Protein AF-A0A669DXC4-F1 (afdb_monomer)

Mean predicted aligned error: 22.84 Å

Sequence (895 aa):
MCALLLYFHCGILIIIVSPFLATSRRPTVFPLMPCGSQSGDIVTLGCLATGFNPPAVTFSWNKGGTALTDLIQYTAVQKGNVYTGVSQVRVRRQDWDARQTFQCAVRHAAGNGQASFQKPLPRIVSPNITLYPVWDGEFGISAVRLICTLSDFFPDKLTLKWVWDQQPLNQNKASTRKLQSSEQGKKTFSLSSELKPDMTMWAKGSTFTCMADHNGVEYNRTINICHSNSAPFIHVEIPSFKTVMTSNEVQVTCLVHTDFNATITWLIDGKATKERVDIEKNTTHINSNLRVPSIQWKKVKHVTCRAEHKCFTSAEKTINIAVNTPLVEIRRSLPDLNSIQFNSILFIYAVFHCDIKQLSSRDLYVTFQVNDEEILEKKYYNFAEGPGLVSISSQFTVPNRYWKKDTKFTCNVIQGFSEPFQSRSTGYIFVDPSMELLLVPSKGSGSQTLSCSGWGFNPRITWLSESQQRSPSTSDISMGVDGRARVTSQLVIDDSEWKTGKIFTCEVSDRSLNTSVTKNVSLCSATPSSSHPVGVYVRGPPPQLTENKGHVTITCLLVGPNLNDFSITWRVGGNKIPDQDVLTNPPVSHSNGTETRQSFLNVSAENWDAYKQFSCEGKHLCSSQGNVDHISKSKVLRRPTVKIMQPTASELSKSDILTLVCLVSGYFPANIIVYWEEDGQTLPSSHYVNSPPWKYSGSSSYSMSSRLNISKTEDKRSTYSCVVKHESSNVPAEATITDVFASVIYSQPSAYLFQGSNELVCLIFGFSPVSINITWFQNGDTELLNYNTSAPHRGPDGKFSVKSHLYLSQVKFLPGVVFTCRVIHANTTLSLNISKPDTLKYCNIFDNIVHADVNQDTAEESWNVVFTLIGFFIMATIYGIIVTLFKVSTCHFIV

Solvent-accessible surface area (backbone atoms only — not comparable to full-atom values): 52500 Å² total; per-residue (Å²): 137,91,80,91,84,87,83,80,82,87,93,64,87,87,84,90,80,87,84,87,85,84,82,73,31,44,42,47,49,44,77,39,76,68,87,71,88,77,86,64,72,60,43,63,39,37,36,40,33,39,61,16,23,72,74,69,69,46,82,46,39,30,48,84,85,44,80,54,78,69,57,51,74,52,80,55,44,77,60,86,92,24,23,35,36,44,36,38,36,67,42,53,35,69,49,48,77,70,42,47,52,40,35,42,38,37,44,37,94,57,37,67,31,59,36,75,51,69,62,88,86,90,84,79,40,74,63,50,80,47,72,50,80,46,65,80,54,60,84,86,74,42,66,49,36,38,41,36,39,33,37,63,18,24,68,88,69,64,50,79,50,46,29,45,77,90,40,82,49,70,69,92,62,45,52,74,52,78,50,71,56,67,88,94,56,84,77,29,31,31,39,36,37,40,34,64,69,60,65,78,51,39,60,60,46,43,40,41,31,48,38,37,37,46,89,90,45,81,46,76,48,73,49,59,70,62,86,59,64,67,58,56,57,67,47,75,49,73,61,54,60,69,53,46,74,74,39,73,59,39,55,33,40,36,42,34,44,37,72,60,85,54,50,77,47,53,24,52,67,87,38,78,63,88,62,59,69,51,76,50,80,56,81,57,31,37,40,37,37,39,47,42,48,21,80,58,55,52,72,52,47,34,43,29,47,33,41,40,49,80,44,28,60,73,34,71,43,74,48,78,59,71,63,63,84,57,49,48,43,62,45,71,62,70,67,67,79,76,58,71,94,55,90,94,56,78,81,85,72,53,50,37,32,36,37,36,36,58,34,70,60,55,33,34,36,40,37,44,25,50,75,87,40,81,78,52,79,72,48,73,47,80,62,83,92,73,94,71,73,47,70,50,71,49,79,46,75,55,62,73,95,62,62,40,64,86,35,31,43,33,35,35,35,34,50,62,66,51,78,75,44,65,21,66,65,55,47,65,43,47,54,79,47,46,78,49,78,46,81,47,86,57,95,55,102,60,44,47,34,38,39,39,40,24,35,17,57,56,44,42,82,46,38,32,43,88,87,39,82,49,83,65,74,45,74,52,81,49,72,47,98,68,71,29,28,36,33,37,36,31,40,75,39,49,43,77,59,49,71,68,52,54,55,40,33,45,34,29,34,18,74,76,80,69,39,72,42,73,51,78,47,27,49,58,77,69,50,58,78,83,66,58,70,53,49,50,47,54,42,74,58,61,78,81,56,73,78,83,46,77,48,39,52,35,36,36,38,40,41,30,59,70,57,83,55,41,48,80,46,46,27,53,78,83,44,78,57,64,71,90,64,42,53,66,55,76,65,47,80,45,97,85,69,38,24,38,32,45,34,36,41,70,40,48,38,68,52,48,74,67,48,44,46,38,34,40,31,46,27,29,81,77,46,96,67,58,37,72,27,65,43,54,58,74,94,64,67,33,62,61,45,56,42,65,56,79,82,50,76,67,54,71,72,74,46,62,60,47,74,44,40,34,42,35,33,59,16,23,64,75,71,70,46,77,51,45,24,53,74,87,42,79,54,63,75,88,60,43,50,73,50,75,69,42,64,58,92,89,56,90,36,27,31,35,42,36,41,36,69,46,68,75,54,100,85,66,79,57,34,44,31,44,41,33,45,39,84,57,42,96,66,64,42,61,30,76,49,64,54,88,74,72,75,69,61,80,37,75,69,47,76,48,79,46,80,58,98,56,33,38,37,41,42,35,33,56,21,25,55,86,72,69,46,78,48,38,23,43,70,82,76,43,77,54,80,64,56,52,68,54,76,70,43,72,45,98,87,65,29,24,31,34,41,32,40,34,54,40,87,86,49,90,89,45,73,83,50,38,41,33,46,38,38,42,43,90,94,46,77,50,76,47,77,50,65,50,80,87,78,95,78,87,81,89,82,89,80,86,87,85,88,80,90,83,91,82,83,88,85,89,87,91,69,87,70,58,71,62,55,56,59,52,54,61,55,51,58,60,53,55,65,60,55,63,78,61,70,82,68,76,97,74,83,88,131

Foldseek 3Di:
DDDDDWDDDDPDGDDDDDDDDQDFDEWEKDKDADDDDDDDQKGKIKMKTWFGPDQDKDKWKDFVNHTADQKDKDGWDDDPSITMIMMMGIDGVVCQVVFTKMKMKMDDPRDIYMDIGTDDDDDWDFWDKDKDKDFPDDALPGWIKIKIKTWFTPDPDKDKWKAKQNHTDDPVQKDKDKDWDDPVDDTGIMMMIIGGDDSVCLLQFIKMKMWMDDPRDIDMDMDGSQPDQDAWDKDKDFDALVCLVPDFKTKIKIKTFDQGPWDKFKDFVNHTDPFDWDWDDDRGIIIIIGMDTSVVVLVTQKMKIWTDGPNYDIDMDIDGQDWDDKAKAKAFDPCLLPDDDDPPDDDRWGKIKIKIWQGPAFWKWKFKDKPNHTDDDIHTGHDDDDDDIDMDIDMDTDDLVQLDQPIKMKMWMDGRSDDIDIHDILHRQADAKDKDKDWDDDPDDWKTKIKMKIKGQRKDKWKAWPNDTDDFPDWDWDADPSRIIIIMTMHIGTPVRLLVFTKMKIKIADPSVRHIDIDIDGPLNVDDPVQWDKDKDKAWFALVVLPDDQKGKIKIKIKGAPLVQKDKWKDKLRHTDDCVQKDKDDWDADPVRMIMIMMMHIGGSVSQVVFIKMKMWIGGNNDPDTDMDIDGDDPDWWAKDKDKDADDPVCLVPDQKDKIKIKIWTTDDQRKDKFKDKQNHTDPPVQKDKDRWDDDVPDPMTMIMMIGMDGDDPPDFIKMKIWMDDPNDPDIDIDIDTRNNVQADFWDKDWDWDDDPFKIKIKIWTGPDQDKDKWKAKPPPHTDPQKDKDRWDQDPVSITIIMMMHGNPVPPQDAPMKMWMWMDDPPDIDIDIDHDDDDDDDDDDDDDDDDDDDDDDDDDDDDPVVVVVVVVVVVVVVVVVPPVVPPPPDPDDDD

InterPro domains:
  IPR003597 Immunoglobulin C1-set [PF07654] (30-110)
  IPR003597 Immunoglobulin C1-set [PF07654] (142-216)
  IPR003597 Immunoglobulin C1-set [PF07654] (445-512)
  IPR003597 Immunoglobulin C1-set [PF07654] (536-620)
  IPR003597 Immunoglobulin C1-set [PF07654] (642-728)
  IPR003597 Immunoglobulin C1-set [PF07654] (745-826)
  IPR003597 Immunoglobulin C1-set [SM00407] (42-114)
  IPR003597 Immunoglobulin C1-set [SM00407] (143-220)
  IPR003597 Immunoglobulin C1-set [SM00407] (249-315)
  IPR003597 Immunoglobulin C1-set [SM00407] (447-516)
  IPR003597 Immunoglobulin C1-set [SM00407] (551-626)
  IPR003597 Immunoglobulin C1-set [SM00407] (657-732)
  IPR003597 Immunoglobulin C1-set [SM00407] (757-831)
  IPR003599 Immunoglobulin domain subtype [SM00409] (239-324)
  IPR003599 Immunoglobulin domain subtype [SM00409] (437-522)
  IPR003599 Immunoglobulin domain subtype [SM00409] (541-639)
  IPR003599 Immunoglobulin domain subtype [SM00409] (647-743)
  IPR007110 Immunoglobulin-like domain [PS50835] (27-122)
  IPR007110 Immunoglobulin-like domain [PS50835] (127-224)
  IPR007110 Immunoglobulin-like domain [PS50835] (232-320)

Organism: Oreochromis niloticus (NCBI:txid8128)

Secondary structure (DSSP, 8-state):
--------SSS------PPPPPPPB--EEEEEPPPS---SSEEEEEEEEEEEBSS-EEEEEEETTEEE--EEEPPPEEETTEEEEEEEEEEEHHHHHTT--EEEEEEETT--EEEEE-PPPP--BPPEEEEEEEESSSTTTS-EEEEEEEEEEBSS-EEEEEEETTEEPPGGGEEEEEEE--TTS---EEEEEEE---HHHHTTT--EEEEEEETTEEEEEEE-S-S--PPPEEEEEPPPHHHHHH-SEEEEEEEEE-SS-PEEEEEETTEE--S-EEEEE-SSEEEEEEEEEHHHHTT-SEEEEEEEETTEEEEEEEEE---PPPEEEEEE-SGGGT----TT-----EEEEEEEEEE--SEEEEEEEETTEE-S--EEEE----SS-EEEEEEEEEPGGG-STT--EEEEEEETTSPPEEPPP--------EEEEEEEPPSSTTEEEEEEEEEESSEEEEEEETTEEE--SEEEEEE-TTS-EEEEEEEEEEHHHHTTTPPEEEEEEETTTTEEEEEEE-HHHHS-GGGS--EEEEEPPPTTGGGS-SEEEEEEEEEES-GGGEEEEEEETTEEPPGGGEEEPPPEE-TTS-EEEEEEEEEEHHHHHTT--EEEEEEETT-SSPEEEEE---S--BPPEEEEEPPPHHHHHH-SEEEEEEEEEEEBSS-EEEEEEETTEEPPTTSEEEPPPB--TT-SSEEEEEEEEEE--TT---EEEEEEEETTEEEEEEEEEE-TTGGG--B--EEEEEE-SSEEEEEEEEEBSS--EEEEEETTTEEE--EEEPPPEEPTTS-EEEEEEEEGGGS---TT-EEEEEEEETTEEEEEEEEPPP-------------------------TTHHHHHHHHHHHHHHHHHHHTTSSS------

Structure (mmCIF, N/CA/C/O backbone):
data_AF-A0A669DXC4-F1
#
_entry.id   AF-A0A669DXC4-F1
#
loop_
_atom_site.group_PDB
_atom_site.id
_atom_site.type_symbol
_atom_site.label_atom_id
_atom_site.label_alt_id
_atom_site.label_comp_id
_atom_site.label_asym_id
_atom_site.label_entity_id
_atom_site.label_seq_id
_atom_site.pdbx_PDB_ins_code
_atom_site.Cartn_x
_atom_site.Cartn_y
_atom_site.Cartn_z
_atom_site.occupancy
_atom_site.B_iso_or_equiv
_atom_site.auth_seq_id
_atom_site.auth_comp_id
_atom_site.auth_asym_id
_atom_site.auth_atom_id
_atom_site.pdbx_PDB_model_num
ATOM 1 N N . MET A 1 1 ? 117.870 -39.554 -90.910 1.00 31.56 1 MET A N 1
ATOM 2 C CA . MET A 1 1 ? 119.323 -39.289 -90.992 1.00 31.56 1 MET A CA 1
ATOM 3 C C . MET A 1 1 ? 119.847 -40.054 -92.193 1.00 31.56 1 MET A C 1
ATOM 5 O O . MET A 1 1 ? 119.638 -41.257 -92.230 1.00 31.56 1 MET A O 1
ATOM 9 N N . CYS A 1 2 ? 120.425 -39.387 -93.194 1.00 29.81 2 CYS A N 1
ATOM 10 C CA . CYS A 1 2 ? 121.053 -40.080 -94.322 1.00 29.81 2 CYS A CA 1
ATOM 11 C C . CYS A 1 2 ? 122.536 -40.296 -94.023 1.00 29.81 2 CYS A C 1
ATOM 13 O O . CYS A 1 2 ? 123.258 -39.325 -93.816 1.00 29.81 2 CYS A O 1
ATOM 15 N N . ALA A 1 3 ? 122.978 -41.550 -94.051 1.00 30.70 3 ALA A N 1
ATOM 16 C CA . ALA A 1 3 ? 124.373 -41.916 -94.251 1.00 30.70 3 ALA A CA 1
ATOM 17 C C . ALA A 1 3 ? 124.411 -42.958 -95.379 1.00 30.70 3 ALA A C 1
ATOM 19 O O . ALA A 1 3 ? 123.759 -43.997 -95.286 1.00 30.70 3 ALA A O 1
ATOM 20 N N . LEU A 1 4 ? 125.108 -42.624 -96.468 1.00 34.34 4 LEU A N 1
ATOM 21 C CA . LEU A 1 4 ? 125.416 -43.528 -97.577 1.00 34.34 4 LEU A CA 1
ATOM 22 C C . LEU A 1 4 ? 126.540 -44.485 -97.157 1.00 34.34 4 LEU A C 1
ATOM 24 O O . LEU A 1 4 ? 127.533 -44.042 -96.586 1.00 34.34 4 LEU A O 1
ATOM 28 N N . LEU A 1 5 ? 126.437 -45.757 -97.542 1.00 32.94 5 LEU A N 1
ATOM 29 C CA . LEU A 1 5 ? 127.568 -46.685 -97.599 1.00 32.94 5 LEU A CA 1
ATOM 30 C C . LEU A 1 5 ? 127.570 -47.359 -98.975 1.00 32.94 5 LEU A C 1
ATOM 32 O O . LEU A 1 5 ? 126.585 -47.973 -99.378 1.00 32.94 5 LEU A O 1
ATOM 36 N N . LEU A 1 6 ? 128.675 -47.182 -99.700 1.00 37.66 6 LEU A N 1
ATOM 37 C CA . LEU A 1 6 ? 128.962 -47.768 -101.009 1.00 37.66 6 LEU A CA 1
ATOM 38 C C . LEU A 1 6 ? 129.949 -48.925 -100.816 1.00 37.66 6 LEU A C 1
ATOM 40 O O . LEU A 1 6 ? 130.939 -48.753 -100.106 1.00 37.66 6 LEU A O 1
ATOM 44 N N . TYR A 1 7 ? 129.734 -50.061 -101.484 1.00 34.38 7 TYR A N 1
ATOM 45 C CA . TYR A 1 7 ? 130.793 -51.053 -101.697 1.00 34.38 7 TYR A CA 1
ATOM 46 C C . TYR A 1 7 ? 130.691 -51.670 -103.096 1.00 34.38 7 TYR A C 1
ATOM 48 O O . TYR A 1 7 ? 129.607 -52.040 -103.545 1.00 34.38 7 TYR A O 1
ATOM 56 N N . PHE A 1 8 ? 131.835 -51.738 -103.779 1.00 36.69 8 PHE A N 1
ATOM 57 C CA . PHE A 1 8 ? 132.007 -52.146 -105.174 1.00 36.69 8 PHE A CA 1
ATOM 58 C C . PHE A 1 8 ? 132.929 -53.370 -105.235 1.00 36.69 8 PHE A C 1
ATOM 60 O O . PHE A 1 8 ? 134.053 -53.299 -104.743 1.00 36.69 8 PHE A O 1
ATOM 67 N N . HIS A 1 9 ? 132.517 -54.433 -105.933 1.00 34.44 9 HIS A N 1
ATOM 68 C CA . HIS A 1 9 ? 133.449 -55.181 -106.781 1.00 34.44 9 HIS A CA 1
ATOM 69 C C . HIS A 1 9 ? 132.709 -55.916 -107.915 1.00 34.44 9 HIS A C 1
ATOM 71 O O . HIS A 1 9 ? 131.751 -56.640 -107.671 1.00 34.44 9 HIS A O 1
ATOM 77 N N . CYS A 1 10 ? 133.205 -55.735 -109.147 1.00 42.00 10 CYS A N 1
ATOM 78 C CA . CYS A 1 10 ? 132.734 -56.311 -110.423 1.00 42.00 10 CYS A CA 1
ATOM 79 C C . CYS A 1 10 ? 131.487 -55.684 -111.101 1.00 42.00 10 CYS A C 1
ATOM 81 O O . CYS A 1 10 ? 130.623 -56.382 -111.617 1.00 42.00 10 CYS A O 1
ATOM 83 N N . GLY A 1 11 ? 131.434 -54.347 -111.183 1.00 51.97 11 GLY A N 1
ATOM 84 C CA . GLY A 1 11 ? 130.681 -53.647 -112.243 1.00 51.97 11 GLY A CA 1
ATOM 85 C C . GLY A 1 11 ? 129.170 -53.459 -112.051 1.00 51.97 11 GLY A C 1
ATOM 86 O O . GLY A 1 11 ? 128.518 -52.949 -112.957 1.00 51.97 11 GLY A O 1
ATOM 87 N N . ILE A 1 12 ? 128.610 -53.801 -110.887 1.00 53.19 12 ILE A N 1
ATOM 88 C CA . ILE A 1 12 ? 127.200 -53.555 -110.545 1.00 53.19 12 ILE A CA 1
ATOM 89 C C . ILE A 1 12 ? 127.133 -52.713 -109.263 1.00 53.19 12 ILE A C 1
ATOM 91 O O . ILE A 1 12 ? 127.647 -53.120 -108.223 1.00 53.19 12 ILE A O 1
ATOM 95 N N . LEU A 1 13 ? 126.484 -51.547 -109.343 1.00 39.59 13 LEU A N 1
ATOM 96 C CA . LEU A 1 13 ? 126.162 -50.677 -108.209 1.00 39.59 13 LEU A CA 1
ATOM 97 C C . LEU A 1 13 ? 124.660 -50.794 -107.902 1.00 39.59 13 LEU A C 1
ATOM 99 O O . LEU A 1 13 ? 123.834 -50.388 -108.716 1.00 39.59 13 LEU A O 1
ATOM 103 N N . ILE A 1 14 ? 124.305 -51.333 -106.733 1.00 47.19 14 ILE A N 1
ATOM 104 C CA . ILE A 1 14 ? 122.921 -51.380 -106.232 1.00 47.19 14 ILE A CA 1
ATOM 105 C C . ILE A 1 14 ? 122.719 -50.226 -105.246 1.00 47.19 14 ILE A C 1
ATOM 107 O O . ILE A 1 14 ? 123.430 -50.123 -104.249 1.00 47.19 14 ILE A O 1
ATOM 111 N N . ILE A 1 15 ? 121.726 -49.377 -105.516 1.00 45.41 15 ILE A N 1
ATOM 112 C CA . ILE A 1 15 ? 121.270 -48.302 -104.627 1.00 45.41 15 ILE A CA 1
ATOM 113 C C . ILE A 1 15 ? 119.903 -48.710 -104.062 1.00 45.41 15 ILE A C 1
ATOM 115 O O . ILE A 1 15 ? 118.967 -48.937 -104.825 1.00 45.41 15 ILE A O 1
ATOM 119 N N . ILE A 1 16 ? 119.771 -48.782 -102.733 1.00 46.41 16 ILE A N 1
ATOM 120 C CA . ILE A 1 16 ? 118.484 -48.977 -102.045 1.00 46.41 16 ILE A CA 1
ATOM 121 C C . ILE A 1 16 ? 118.028 -47.627 -101.477 1.00 46.41 16 ILE A C 1
ATOM 123 O O . ILE A 1 16 ? 118.703 -47.054 -100.624 1.00 46.41 16 ILE A O 1
ATOM 127 N N . VAL A 1 17 ? 116.869 -47.132 -101.930 1.00 40.41 17 VAL A N 1
ATOM 128 C CA . VAL A 1 17 ? 116.161 -45.971 -101.356 1.00 40.41 17 VAL A CA 1
ATOM 129 C C . VAL A 1 17 ? 114.720 -46.392 -101.040 1.00 40.41 17 VAL A C 1
ATOM 131 O O . VAL A 1 17 ? 113.985 -46.800 -101.936 1.00 40.41 17 VAL A O 1
ATOM 134 N N . SER A 1 18 ? 114.324 -46.334 -99.764 1.00 38.19 18 SER A N 1
ATOM 135 C CA . SER A 1 18 ? 112.995 -46.749 -99.273 1.00 38.19 18 SER A CA 1
ATOM 136 C C . SER A 1 18 ? 111.866 -45.755 -99.629 1.00 38.19 18 SER A C 1
ATOM 138 O O . SER A 1 18 ? 112.113 -44.548 -99.653 1.00 38.19 18 SER A O 1
ATOM 140 N N . PRO A 1 19 ? 110.613 -46.220 -99.840 1.00 49.88 19 PRO A N 1
ATOM 141 C CA . PRO A 1 19 ? 109.482 -45.396 -100.282 1.00 49.88 19 PRO A CA 1
ATOM 142 C C . PRO A 1 19 ? 108.714 -44.750 -99.110 1.00 49.88 19 PRO A C 1
ATOM 144 O O . PRO A 1 19 ? 108.447 -45.402 -98.103 1.00 49.88 19 PRO A O 1
ATOM 147 N N . PHE A 1 20 ? 108.271 -43.493 -99.251 1.00 43.72 20 PHE A N 1
ATOM 148 C CA . PHE A 1 20 ? 107.227 -42.916 -98.388 1.00 43.72 20 PHE A CA 1
ATOM 149 C C . PHE A 1 20 ? 105.836 -43.215 -98.976 1.00 43.72 20 PHE A C 1
ATOM 151 O O . PHE A 1 20 ? 105.506 -42.772 -100.073 1.00 43.72 20 PHE A O 1
ATOM 158 N N . LEU A 1 21 ? 105.012 -43.951 -98.225 1.00 49.28 21 LEU A N 1
ATOM 159 C CA . LEU A 1 21 ? 103.584 -44.176 -98.483 1.00 49.28 21 LEU A CA 1
ATOM 160 C C . LEU A 1 21 ? 102.766 -42.940 -98.049 1.00 49.28 21 LEU A C 1
ATOM 162 O O . LEU A 1 21 ? 102.844 -42.527 -96.893 1.00 49.28 21 LEU A O 1
ATOM 166 N N . ALA A 1 22 ? 101.952 -42.361 -98.939 1.00 56.16 22 ALA A N 1
ATOM 167 C CA . ALA A 1 22 ? 100.973 -41.326 -98.582 1.00 56.16 22 ALA A CA 1
ATOM 168 C C . ALA A 1 22 ? 99.710 -41.954 -97.948 1.00 56.16 22 ALA A C 1
ATOM 170 O O . ALA A 1 22 ? 99.164 -42.922 -98.476 1.00 56.16 22 ALA A O 1
ATOM 171 N N . THR A 1 23 ? 99.222 -41.406 -96.829 1.00 62.50 23 THR A N 1
ATOM 172 C CA . THR A 1 23 ? 98.047 -41.911 -96.092 1.00 62.50 23 THR A CA 1
ATOM 173 C C . THR A 1 23 ? 96.713 -41.452 -96.709 1.00 62.50 23 THR A C 1
ATOM 175 O O . THR A 1 23 ? 96.517 -40.279 -97.037 1.00 62.50 23 THR A O 1
ATOM 178 N N . SER A 1 24 ? 95.773 -42.391 -96.864 1.00 74.50 24 SER A N 1
ATOM 179 C CA . SER A 1 24 ? 94.414 -42.171 -97.394 1.00 74.50 24 SER A CA 1
ATOM 180 C C . SER A 1 24 ? 93.447 -41.689 -96.292 1.00 74.50 24 SER A C 1
ATOM 182 O O . SER A 1 24 ? 93.481 -42.228 -95.185 1.00 74.50 24 SER A O 1
ATOM 184 N N . ARG A 1 25 ? 92.594 -40.676 -96.550 1.00 80.06 25 ARG A N 1
ATOM 185 C CA . ARG A 1 25 ? 91.688 -40.061 -95.542 1.00 80.06 25 ARG A CA 1
ATOM 186 C C . ARG A 1 25 ? 90.300 -39.722 -96.115 1.00 80.06 25 ARG A C 1
ATOM 188 O O . ARG A 1 25 ? 90.215 -39.138 -97.193 1.00 80.06 25 ARG A O 1
ATOM 195 N N . ARG A 1 26 ? 89.225 -40.060 -95.381 1.00 86.44 26 ARG A N 1
ATOM 196 C CA . ARG A 1 26 ? 87.804 -39.845 -95.761 1.00 86.44 26 ARG A CA 1
ATOM 197 C C . ARG A 1 26 ? 87.305 -38.398 -95.527 1.00 86.44 26 ARG A C 1
ATOM 199 O O . ARG A 1 26 ? 87.852 -37.734 -94.647 1.00 86.44 26 ARG A O 1
ATOM 206 N N . PRO A 1 27 ? 86.255 -37.924 -96.230 1.00 87.69 27 PRO A N 1
ATOM 207 C CA . PRO A 1 27 ? 85.692 -36.571 -96.083 1.00 87.69 27 PRO A CA 1
ATOM 208 C C . PRO A 1 27 ? 84.752 -36.386 -94.873 1.00 87.69 27 PRO A C 1
ATOM 210 O O . PRO A 1 27 ? 83.985 -37.287 -94.534 1.00 87.69 27 PRO A O 1
ATOM 213 N N . THR A 1 28 ? 84.731 -35.175 -94.297 1.00 88.31 28 THR A N 1
ATOM 214 C CA . THR A 1 28 ? 83.703 -34.697 -93.342 1.00 88.31 28 THR A CA 1
ATOM 215 C C . THR A 1 28 ? 82.764 -33.713 -94.034 1.00 88.31 28 THR A C 1
ATOM 217 O O . THR A 1 28 ? 83.236 -32.799 -94.708 1.00 88.31 28 THR A O 1
ATOM 220 N N . VAL A 1 29 ? 81.448 -33.883 -93.874 1.00 89.62 29 VAL A N 1
ATOM 221 C CA . VAL A 1 29 ? 80.430 -33.185 -94.677 1.00 89.62 29 VAL A CA 1
ATOM 222 C C . VAL A 1 29 ? 79.617 -32.206 -93.828 1.00 89.62 29 VAL A C 1
ATOM 224 O O . VAL A 1 29 ? 79.071 -32.593 -92.798 1.00 89.62 29 VAL A O 1
ATOM 227 N N . PHE A 1 30 ? 79.502 -30.956 -94.283 1.00 87.38 30 PHE A N 1
ATOM 228 C CA . PHE A 1 30 ? 78.745 -29.885 -93.629 1.00 87.38 30 PHE A CA 1
ATOM 229 C C . PHE A 1 30 ? 77.689 -29.295 -94.575 1.00 87.38 30 PHE A C 1
ATOM 231 O O . PHE A 1 30 ? 78.011 -29.006 -95.733 1.00 87.38 30 PHE A O 1
ATOM 238 N N . PRO A 1 31 ? 76.444 -29.076 -94.111 1.00 85.88 31 PRO A N 1
ATOM 239 C CA . PRO A 1 31 ? 75.431 -28.390 -94.898 1.00 85.88 31 PRO A CA 1
ATOM 240 C C . PRO A 1 31 ? 75.653 -26.872 -94.857 1.00 85.88 31 PRO A C 1
ATOM 242 O O . PRO A 1 31 ? 75.957 -26.305 -93.808 1.00 85.88 31 PRO A O 1
ATOM 245 N N . LEU A 1 32 ? 75.469 -26.206 -95.993 1.00 85.56 32 LEU A N 1
ATOM 246 C CA . LEU A 1 32 ? 75.549 -24.755 -96.136 1.00 85.56 32 LEU A CA 1
ATOM 247 C C . LEU A 1 32 ? 74.174 -24.219 -96.541 1.00 85.56 32 LEU A C 1
ATOM 249 O O . LEU A 1 32 ? 73.644 -24.563 -97.599 1.00 85.56 32 LEU A O 1
ATOM 253 N N . MET A 1 33 ? 73.594 -23.379 -95.687 1.00 77.00 33 MET A N 1
ATOM 254 C CA . MET A 1 33 ? 72.304 -22.738 -95.941 1.00 77.00 33 MET A CA 1
ATOM 255 C C . MET A 1 33 ? 72.498 -21.379 -96.623 1.00 77.00 33 MET A C 1
ATOM 257 O O . MET A 1 33 ? 73.507 -20.714 -96.376 1.00 77.00 33 MET A O 1
ATOM 261 N N . PRO A 1 34 ? 71.543 -20.935 -97.454 1.00 75.88 34 PRO A N 1
ATOM 262 C CA . PRO A 1 34 ? 71.601 -19.613 -98.055 1.00 75.88 34 PRO A CA 1
ATOM 263 C C . PRO A 1 34 ? 71.478 -18.528 -96.980 1.00 75.88 34 PRO A C 1
ATOM 265 O O . PRO A 1 34 ? 70.552 -18.530 -96.168 1.00 75.88 34 PRO A O 1
ATOM 268 N N . CYS A 1 35 ? 72.405 -17.574 -97.002 1.00 63.53 35 CYS A N 1
ATOM 269 C CA . CYS A 1 35 ? 72.335 -16.370 -96.184 1.00 63.53 35 CYS A CA 1
ATOM 270 C C . CYS A 1 35 ? 71.501 -15.308 -96.922 1.00 63.53 35 CYS A C 1
ATOM 272 O O . CYS A 1 35 ? 71.896 -14.854 -97.994 1.00 63.53 35 CYS A O 1
ATOM 274 N N . GLY A 1 36 ? 70.362 -14.907 -96.348 1.00 61.00 36 GLY A N 1
ATOM 275 C CA . GLY A 1 36 ? 69.516 -13.817 -96.855 1.00 61.00 36 GLY A CA 1
ATOM 276 C C . GLY A 1 36 ? 68.219 -14.258 -97.549 1.00 61.00 36 GLY A C 1
ATOM 277 O O . GLY A 1 36 ? 68.003 -15.430 -97.857 1.00 61.00 36 GLY A O 1
ATOM 278 N N . SER A 1 37 ? 67.328 -13.292 -97.780 1.00 59.44 37 SER A N 1
ATOM 279 C CA . SER A 1 37 ? 66.021 -13.496 -98.415 1.00 59.44 37 SER A CA 1
ATOM 280 C C . SER A 1 37 ? 66.182 -13.658 -99.927 1.00 59.44 37 SER A C 1
ATOM 282 O O . SER A 1 37 ? 66.013 -12.698 -100.673 1.00 59.44 37 SER A O 1
ATOM 284 N N . GLN A 1 38 ? 66.527 -14.852 -100.412 1.00 58.84 38 GLN A N 1
ATOM 285 C CA . GLN A 1 38 ? 66.495 -15.099 -101.859 1.00 58.84 38 GLN A CA 1
ATOM 286 C C . GLN A 1 38 ? 65.057 -14.861 -102.364 1.00 58.84 38 GLN A C 1
ATOM 288 O O . GLN A 1 38 ? 64.115 -15.382 -101.770 1.00 58.84 38 GLN A O 1
ATOM 293 N N . SER A 1 39 ? 64.840 -14.097 -103.434 1.00 57.44 39 SER A N 1
ATOM 294 C CA . SER A 1 39 ? 63.534 -13.956 -104.101 1.00 57.44 39 SER A CA 1
ATOM 295 C C . SER A 1 39 ? 63.502 -14.859 -105.342 1.00 57.44 39 SER A C 1
ATOM 297 O O . SER A 1 39 ? 64.368 -14.759 -106.202 1.00 57.44 39 SER A O 1
ATOM 299 N N . GLY A 1 40 ? 62.551 -15.800 -105.405 1.00 69.00 40 GLY A N 1
ATOM 300 C CA . GLY A 1 40 ? 62.390 -16.742 -106.527 1.00 69.00 40 GLY A CA 1
ATOM 301 C C . GLY A 1 40 ? 61.887 -18.127 -106.101 1.00 69.00 40 GLY A C 1
ATOM 302 O O . GLY A 1 40 ? 62.007 -18.500 -104.942 1.00 69.00 40 GLY A O 1
ATOM 303 N N . ASP A 1 41 ? 61.348 -18.927 -107.020 1.00 79.38 41 ASP A N 1
ATOM 304 C CA . ASP A 1 41 ? 60.746 -20.241 -106.698 1.00 79.38 41 ASP A CA 1
ATOM 305 C C . ASP A 1 41 ? 61.760 -21.347 -106.354 1.00 79.38 41 ASP A C 1
ATOM 307 O O . ASP A 1 41 ? 61.390 -22.471 -106.000 1.00 79.38 41 ASP A O 1
ATOM 311 N N . ILE A 1 42 ? 63.052 -21.026 -106.424 1.00 82.00 42 ILE A N 1
ATOM 312 C CA . ILE A 1 42 ? 64.171 -21.937 -106.192 1.00 82.00 42 ILE A CA 1
ATOM 313 C C . ILE A 1 42 ? 64.997 -21.426 -105.003 1.00 82.00 42 ILE A C 1
ATOM 315 O O . ILE A 1 42 ? 65.161 -20.221 -104.802 1.00 82.00 42 ILE A O 1
ATOM 319 N N . VAL A 1 43 ? 65.496 -22.355 -104.192 1.00 83.38 43 VAL A N 1
ATOM 320 C CA . VAL A 1 43 ? 66.428 -22.119 -103.086 1.00 83.38 43 VAL A CA 1
ATOM 321 C C . VAL A 1 43 ? 67.699 -22.914 -103.373 1.00 83.38 43 VAL A C 1
ATOM 323 O O . VAL A 1 43 ? 67.633 -24.110 -103.660 1.00 83.38 43 VAL A O 1
ATOM 326 N N . THR A 1 44 ? 68.857 -22.257 -103.316 1.00 85.88 44 THR A N 1
ATOM 327 C CA . THR A 1 44 ? 70.152 -22.930 -103.502 1.00 85.88 44 THR A CA 1
ATOM 328 C C . THR A 1 44 ? 70.691 -23.399 -102.159 1.00 85.88 44 THR A C 1
ATOM 330 O O . THR A 1 44 ? 70.799 -22.612 -101.217 1.00 85.88 44 THR A O 1
ATOM 333 N N . LEU A 1 45 ? 71.057 -24.674 -102.084 1.00 87.06 45 LEU A N 1
ATOM 334 C CA . LEU A 1 45 ? 71.623 -25.313 -100.902 1.00 87.06 45 LEU A CA 1
ATOM 335 C C . LEU A 1 45 ? 73.042 -25.776 -101.224 1.00 87.06 45 LEU A C 1
ATOM 337 O O . LEU A 1 45 ? 73.290 -26.291 -102.313 1.00 87.06 45 LEU A O 1
ATOM 341 N N . GLY A 1 46 ? 73.974 -25.589 -100.295 1.00 88.75 46 GLY A N 1
ATOM 342 C CA . GLY A 1 46 ? 75.369 -25.985 -100.464 1.00 88.75 46 GLY A CA 1
ATOM 343 C C . GLY A 1 46 ? 75.761 -27.135 -99.544 1.00 88.75 46 GLY A C 1
ATOM 344 O O . GLY A 1 46 ? 75.159 -27.362 -98.496 1.00 88.75 46 GLY A O 1
ATOM 345 N N . CYS A 1 47 ? 76.797 -27.862 -99.930 1.00 91.00 47 CYS A N 1
ATOM 346 C CA . CYS A 1 47 ? 77.387 -28.945 -99.165 1.00 91.00 47 CYS A CA 1
ATOM 347 C C . CYS A 1 47 ? 78.901 -28.898 -99.313 1.00 91.00 47 CYS A C 1
ATOM 349 O O . CYS A 1 47 ? 79.439 -28.879 -100.422 1.00 91.00 47 CYS A O 1
ATOM 351 N N . LEU A 1 48 ? 79.580 -28.864 -98.175 1.00 91.25 48 LEU A N 1
ATOM 352 C CA . LEU A 1 48 ? 81.022 -28.723 -98.074 1.00 91.25 48 LEU A CA 1
ATOM 353 C C . LEU A 1 48 ? 81.612 -30.025 -97.533 1.00 91.25 48 LEU A C 1
ATOM 355 O O . LEU A 1 48 ? 81.285 -30.426 -96.418 1.00 91.25 48 LEU A O 1
ATOM 359 N N . ALA A 1 49 ? 82.496 -30.660 -98.300 1.00 90.75 49 ALA A N 1
ATOM 360 C CA . ALA A 1 49 ? 83.272 -31.815 -97.862 1.00 90.75 49 ALA A CA 1
ATOM 361 C C . ALA A 1 49 ? 84.721 -31.397 -97.610 1.00 90.75 49 ALA A C 1
ATOM 363 O O . ALA A 1 49 ? 85.387 -30.917 -98.526 1.00 90.75 49 ALA A O 1
ATOM 364 N N . THR A 1 50 ? 85.235 -31.585 -96.399 1.00 89.56 50 THR A N 1
ATOM 365 C CA . THR A 1 50 ? 86.599 -31.171 -96.036 1.00 89.56 50 THR A CA 1
ATOM 366 C C . THR A 1 50 ? 87.451 -32.355 -95.578 1.00 89.56 50 THR A C 1
ATOM 368 O O . THR A 1 50 ? 86.941 -33.335 -95.032 1.00 89.56 50 THR A O 1
ATOM 371 N N . GLY A 1 51 ? 88.768 -32.261 -95.790 1.00 85.88 51 GLY A N 1
ATOM 372 C CA . GLY A 1 51 ? 89.761 -33.109 -95.124 1.00 85.88 51 GLY A CA 1
ATOM 373 C C . GLY A 1 51 ? 90.059 -34.474 -95.759 1.00 85.88 51 GLY A C 1
ATOM 374 O O . GLY A 1 51 ? 90.590 -35.333 -95.054 1.00 85.88 51 GLY A O 1
ATOM 375 N N . PHE A 1 52 ? 89.763 -34.688 -97.047 1.00 87.88 52 PHE A N 1
ATOM 376 C CA . PHE A 1 52 ? 89.936 -35.988 -97.726 1.00 87.88 52 PHE A CA 1
ATOM 377 C C . PHE A 1 52 ? 91.196 -36.079 -98.611 1.00 87.88 52 PHE A C 1
ATOM 379 O O . PHE A 1 52 ? 91.716 -35.058 -99.042 1.00 87.88 52 PHE A O 1
ATOM 386 N N . ASN A 1 53 ? 91.705 -37.284 -98.890 1.00 84.94 53 ASN A N 1
ATOM 387 C CA . ASN A 1 53 ? 92.847 -37.559 -99.790 1.00 84.94 53 ASN A CA 1
ATOM 388 C C . ASN A 1 53 ? 92.768 -39.027 -100.269 1.00 84.94 53 ASN A C 1
ATOM 390 O O . ASN A 1 53 ? 92.614 -39.881 -99.387 1.00 84.94 53 ASN A O 1
ATOM 394 N N . PRO A 1 54 ? 92.843 -39.400 -101.572 1.00 82.88 54 PRO A N 1
ATOM 395 C CA . PRO A 1 54 ? 93.212 -38.649 -102.802 1.00 82.88 54 PRO A CA 1
ATOM 396 C C . PRO A 1 54 ? 92.158 -37.633 -103.310 1.00 82.88 54 PRO A C 1
ATOM 398 O O . PRO A 1 54 ? 91.062 -37.606 -102.757 1.00 82.88 54 PRO A O 1
ATOM 401 N N . PRO A 1 55 ? 92.432 -36.801 -104.345 1.00 83.38 55 PRO A N 1
ATOM 402 C CA . PRO A 1 55 ? 91.530 -35.719 -104.792 1.00 83.38 55 PRO A CA 1
ATOM 403 C C . PRO A 1 55 ? 90.175 -36.148 -105.382 1.00 83.38 55 PRO A C 1
ATOM 405 O O . PRO A 1 55 ? 89.258 -35.331 -105.449 1.00 83.38 55 PRO A O 1
ATOM 408 N N . ALA A 1 56 ? 90.025 -37.396 -105.833 1.00 87.00 56 ALA A N 1
ATOM 409 C CA . ALA A 1 56 ? 88.809 -37.858 -106.503 1.00 87.00 56 ALA A CA 1
ATOM 410 C C . ALA A 1 56 ? 87.642 -38.045 -105.511 1.00 87.00 56 ALA A C 1
ATOM 412 O O . ALA A 1 56 ? 87.683 -38.934 -104.661 1.00 87.00 56 ALA A O 1
ATOM 413 N N . VAL A 1 57 ? 86.593 -37.223 -105.634 1.00 87.00 57 VAL A N 1
ATOM 414 C CA . VAL A 1 57 ? 85.392 -37.236 -104.779 1.00 87.00 57 VAL A CA 1
ATOM 415 C C . VAL A 1 57 ? 84.118 -37.037 -105.609 1.00 87.00 57 VAL A C 1
ATOM 417 O O . VAL A 1 57 ? 84.138 -36.330 -106.618 1.00 87.00 57 VAL A O 1
ATOM 420 N N . THR A 1 58 ? 82.999 -37.625 -105.185 1.00 89.38 58 THR A N 1
ATOM 421 C CA . THR A 1 58 ? 81.704 -37.522 -105.881 1.00 89.38 58 THR A CA 1
ATOM 422 C C . THR A 1 58 ? 80.595 -37.127 -104.912 1.00 89.38 58 THR A C 1
ATOM 424 O O . THR A 1 58 ? 80.394 -37.795 -103.899 1.00 89.38 58 THR A O 1
ATOM 427 N N . PHE A 1 59 ? 79.860 -36.058 -105.217 1.00 90.94 59 PHE A N 1
ATOM 428 C CA . PHE A 1 59 ? 78.712 -35.601 -104.434 1.00 90.94 59 PHE A CA 1
ATOM 429 C C . PHE A 1 59 ? 77.404 -36.157 -104.998 1.00 90.94 59 PHE A C 1
ATOM 431 O O . PHE A 1 59 ? 77.237 -36.329 -106.202 1.00 90.94 59 PHE A O 1
ATOM 438 N N . SER A 1 60 ? 76.458 -36.415 -104.105 1.00 89.69 60 SER A N 1
ATOM 439 C CA . SER A 1 60 ? 75.104 -36.860 -104.414 1.00 89.69 60 SER A CA 1
ATOM 440 C C . SER A 1 60 ? 74.128 -36.176 -103.468 1.00 89.69 60 SER A C 1
ATOM 442 O O . SER A 1 60 ? 74.434 -35.961 -102.296 1.00 89.69 60 SER A O 1
ATOM 444 N N . TRP A 1 61 ? 72.959 -35.821 -103.981 1.00 91.06 61 TRP A N 1
ATOM 445 C CA . TRP A 1 61 ? 71.934 -35.113 -103.229 1.00 91.06 61 TRP A CA 1
ATOM 446 C C . TRP A 1 61 ? 70.629 -35.887 -103.278 1.00 91.06 61 TRP A C 1
ATOM 448 O O . TRP A 1 61 ? 70.286 -36.465 -104.309 1.00 91.06 61 TRP A O 1
ATOM 458 N N . ASN A 1 62 ? 69.892 -35.896 -102.172 1.00 88.75 62 ASN A N 1
ATOM 459 C CA . ASN A 1 62 ? 68.570 -36.495 -102.119 1.00 88.75 62 ASN A CA 1
ATOM 460 C C . ASN A 1 62 ? 67.570 -35.598 -101.372 1.00 88.75 62 ASN A C 1
ATOM 462 O O . ASN A 1 62 ? 67.927 -34.801 -100.499 1.00 88.75 62 ASN A O 1
ATOM 466 N N . LYS A 1 63 ? 66.298 -35.739 -101.742 1.00 85.88 63 LYS A N 1
ATOM 467 C CA . LYS A 1 63 ? 65.141 -35.186 -101.038 1.00 85.88 63 LYS A CA 1
ATOM 468 C C . LYS A 1 63 ? 64.259 -36.353 -100.621 1.00 85.88 63 LYS A C 1
ATOM 470 O O . LYS A 1 63 ? 63.650 -36.986 -101.482 1.00 85.88 63 LYS A O 1
ATOM 475 N N . GLY A 1 64 ? 64.227 -36.675 -99.326 1.00 73.44 64 GLY A N 1
ATOM 476 C CA . GLY A 1 64 ? 63.400 -37.772 -98.801 1.00 73.44 64 GLY A CA 1
ATOM 477 C C . GLY A 1 64 ? 63.573 -39.103 -99.553 1.00 73.44 64 GLY A C 1
ATOM 478 O O . GLY A 1 64 ? 62.586 -39.759 -99.860 1.00 73.44 64 GLY A O 1
ATOM 479 N N . GLY A 1 65 ? 64.811 -39.456 -99.927 1.00 71.69 65 GLY A N 1
ATOM 480 C CA . GLY A 1 65 ? 65.132 -40.672 -100.690 1.00 71.69 65 GLY A CA 1
ATOM 481 C C . GLY A 1 65 ? 65.082 -40.541 -102.221 1.00 71.69 65 GLY A C 1
ATOM 482 O O . GLY A 1 65 ? 65.626 -41.399 -102.910 1.00 71.69 65 GLY A O 1
ATOM 483 N N . THR A 1 66 ? 64.519 -39.460 -102.773 1.00 82.75 66 THR A N 1
ATOM 484 C CA . THR A 1 66 ? 64.547 -39.181 -104.224 1.00 82.75 66 THR A CA 1
ATOM 485 C C . THR A 1 66 ? 65.843 -38.463 -104.597 1.00 82.75 66 THR A C 1
ATOM 487 O O . THR A 1 66 ? 66.168 -37.444 -103.987 1.00 82.75 66 THR A O 1
ATOM 490 N N . ALA A 1 67 ? 66.592 -38.962 -105.583 1.00 84.50 67 ALA A N 1
ATOM 491 C CA . ALA A 1 67 ? 67.844 -38.340 -106.018 1.00 84.50 67 ALA A CA 1
ATOM 492 C C . ALA A 1 67 ? 67.598 -36.987 -106.711 1.00 84.50 67 ALA A C 1
ATOM 494 O O . ALA A 1 67 ? 66.719 -36.863 -107.563 1.00 84.50 67 ALA A O 1
ATOM 495 N N . LEU A 1 68 ? 68.391 -35.977 -106.353 1.00 86.75 68 LEU A N 1
ATOM 496 C CA . LEU A 1 68 ? 68.392 -34.655 -106.979 1.00 86.75 68 LEU A CA 1
ATOM 497 C C . LEU A 1 68 ? 69.537 -34.582 -107.994 1.00 86.75 68 LEU A C 1
ATOM 499 O O . LEU A 1 68 ? 70.689 -34.843 -107.647 1.00 86.75 68 LEU A O 1
ATOM 503 N N . THR A 1 69 ? 69.216 -34.231 -109.239 1.00 80.44 69 THR A N 1
ATOM 504 C CA . THR A 1 69 ? 70.158 -34.273 -110.370 1.00 80.44 69 THR A CA 1
ATOM 505 C C . THR A 1 69 ? 70.685 -32.903 -110.802 1.00 80.44 69 THR A C 1
ATOM 507 O O . THR A 1 69 ? 71.755 -32.846 -111.399 1.00 80.44 69 THR A O 1
ATOM 510 N N . ASP A 1 70 ? 69.996 -31.802 -110.471 1.00 85.00 70 ASP A N 1
ATOM 511 C CA . ASP A 1 70 ? 70.449 -30.422 -110.733 1.00 85.00 70 ASP A CA 1
ATOM 512 C C . ASP A 1 70 ? 71.467 -29.971 -109.671 1.00 85.00 70 ASP A C 1
ATOM 514 O O . ASP A 1 70 ? 71.194 -29.126 -108.808 1.00 85.00 70 ASP A O 1
ATOM 518 N N . LEU A 1 71 ? 72.627 -30.633 -109.682 1.00 86.19 71 LEU A N 1
ATOM 519 C CA . LEU A 1 71 ? 73.753 -30.335 -108.807 1.00 86.19 71 LEU A CA 1
ATOM 520 C C . LEU A 1 71 ? 74.941 -29.814 -109.612 1.00 86.19 71 LEU A C 1
ATOM 522 O O . LEU A 1 71 ? 75.248 -30.289 -110.703 1.00 86.19 71 LEU A O 1
ATOM 526 N N . ILE A 1 72 ? 75.659 -28.868 -109.019 1.00 85.69 72 ILE A N 1
ATOM 527 C CA . ILE A 1 72 ? 76.946 -28.383 -109.510 1.00 85.69 72 ILE A CA 1
ATOM 528 C C . ILE A 1 72 ? 77.993 -28.827 -108.493 1.00 85.69 72 ILE A C 1
ATOM 530 O O . ILE A 1 72 ? 77.857 -28.557 -107.298 1.00 85.69 72 ILE A O 1
ATOM 534 N N . GLN A 1 73 ? 79.024 -29.530 -108.954 1.00 88.25 73 GLN A N 1
ATOM 535 C CA . GLN A 1 73 ? 80.172 -29.923 -108.141 1.00 88.25 73 GLN A CA 1
ATOM 536 C C . GLN A 1 73 ? 81.414 -29.179 -108.629 1.00 88.25 73 GLN A C 1
ATOM 538 O O . GLN A 1 73 ? 81.730 -29.190 -109.816 1.00 88.25 73 GLN A O 1
ATOM 543 N N . TYR A 1 74 ? 82.131 -28.560 -107.697 1.00 86.44 74 TYR A N 1
ATOM 544 C CA . TYR A 1 74 ? 83.372 -27.847 -107.975 1.00 86.44 74 TYR A CA 1
ATOM 545 C C . TYR A 1 74 ? 84.583 -28.774 -107.809 1.00 86.44 74 TYR A C 1
ATOM 547 O O . TYR A 1 74 ? 84.557 -29.720 -107.015 1.00 86.44 74 TYR A O 1
ATOM 555 N N . THR A 1 75 ? 85.655 -28.504 -108.556 1.00 84.69 75 THR A N 1
ATOM 556 C CA . THR A 1 75 ? 86.917 -29.251 -108.462 1.00 84.69 75 THR A CA 1
ATOM 557 C C . THR A 1 75 ? 87.497 -29.167 -107.054 1.00 84.69 75 THR A C 1
ATOM 559 O O . THR A 1 75 ? 87.501 -28.099 -106.441 1.00 84.69 75 THR A O 1
ATOM 562 N N . ALA A 1 76 ? 88.003 -30.292 -106.546 1.00 86.56 76 ALA A N 1
ATOM 563 C CA . ALA A 1 76 ? 88.569 -30.351 -105.208 1.00 86.56 76 ALA A CA 1
ATOM 564 C C . ALA A 1 76 ? 89.835 -29.486 -105.114 1.00 86.56 76 ALA A C 1
ATOM 566 O O . ALA A 1 76 ? 90.762 -29.632 -105.909 1.00 86.56 76 ALA A O 1
ATOM 567 N N . VAL A 1 77 ? 89.876 -28.597 -104.125 1.00 86.25 77 VAL A N 1
ATOM 568 C CA . VAL A 1 77 ? 90.997 -27.684 -103.891 1.00 86.25 77 VAL A CA 1
ATOM 569 C C . VAL A 1 77 ? 91.901 -28.277 -102.817 1.00 86.25 77 VAL A C 1
ATOM 571 O O . VAL A 1 77 ? 91.433 -28.641 -101.733 1.00 86.25 77 VAL A O 1
ATOM 574 N N . GLN A 1 78 ? 93.196 -28.384 -103.113 1.00 85.69 78 GLN A N 1
ATOM 575 C CA . GLN A 1 78 ? 94.189 -28.868 -102.159 1.00 85.69 78 GLN A CA 1
ATOM 576 C C . GLN A 1 78 ? 94.521 -27.784 -101.131 1.00 85.69 78 GLN A C 1
ATOM 578 O O . GLN A 1 78 ? 94.798 -26.637 -101.480 1.00 85.69 78 GLN A O 1
ATOM 583 N N . LYS A 1 79 ? 94.539 -28.159 -99.851 1.00 77.94 79 LYS A N 1
ATOM 584 C CA . LYS A 1 79 ? 95.001 -27.312 -98.749 1.00 77.94 79 LYS A CA 1
ATOM 585 C C . LYS A 1 79 ? 95.861 -28.154 -97.805 1.00 77.94 79 LYS A C 1
ATOM 587 O O . LYS A 1 79 ? 95.347 -28.922 -96.994 1.00 77.94 79 LYS A O 1
ATOM 592 N N . GLY A 1 80 ? 97.183 -28.023 -97.922 1.00 80.50 80 GLY A N 1
ATOM 593 C CA . GLY A 1 80 ? 98.141 -28.909 -97.250 1.00 80.50 80 GLY A CA 1
ATOM 594 C C . GLY A 1 80 ? 98.143 -30.314 -97.870 1.00 80.50 80 GLY A C 1
ATOM 595 O O . GLY A 1 80 ? 98.161 -30.449 -99.091 1.00 80.50 80 GLY A O 1
ATOM 596 N N . ASN A 1 81 ? 98.075 -31.361 -97.039 1.00 80.06 81 ASN A N 1
ATOM 597 C CA . ASN A 1 81 ? 98.051 -32.767 -97.489 1.00 80.06 81 ASN A CA 1
ATOM 598 C C . ASN A 1 81 ? 96.629 -33.329 -97.715 1.00 80.06 81 ASN A C 1
ATOM 600 O O . ASN A 1 81 ? 96.465 -34.532 -97.905 1.00 80.06 81 ASN A O 1
ATOM 604 N N . VAL A 1 82 ? 95.593 -32.486 -97.649 1.00 85.56 82 VAL A N 1
ATOM 605 C CA . VAL A 1 82 ? 94.185 -32.880 -97.814 1.00 85.56 82 VAL A CA 1
ATOM 606 C C . VAL A 1 82 ? 93.450 -31.936 -98.763 1.00 85.56 82 VAL A C 1
ATOM 608 O O . VAL A 1 82 ? 93.876 -30.808 -99.010 1.00 85.56 82 VAL A O 1
ATOM 611 N N . TYR A 1 83 ? 92.319 -32.396 -99.276 1.00 88.88 83 TYR A N 1
ATOM 612 C CA . TYR A 1 83 ? 91.480 -31.717 -100.249 1.00 88.88 83 TYR A CA 1
ATOM 613 C C . TYR A 1 83 ? 90.145 -31.294 -99.627 1.00 88.88 83 TYR A C 1
ATOM 615 O O . TYR A 1 83 ? 89.662 -31.875 -98.648 1.00 88.88 83 TYR A O 1
ATOM 623 N N . THR A 1 84 ? 89.562 -30.241 -100.195 1.00 87.81 84 THR A N 1
ATOM 624 C CA . THR A 1 84 ? 88.219 -29.745 -99.882 1.00 87.81 84 THR A CA 1
ATOM 625 C C . THR A 1 84 ? 87.406 -29.655 -101.166 1.00 87.81 84 THR A C 1
ATOM 627 O O . THR A 1 84 ? 87.885 -29.133 -102.168 1.00 87.81 84 THR A O 1
ATOM 630 N N . GLY A 1 85 ? 86.180 -30.165 -101.137 1.00 89.88 85 GLY A N 1
ATOM 631 C CA . GLY A 1 85 ? 85.242 -30.162 -102.252 1.00 89.88 85 GLY A CA 1
ATOM 632 C C . GLY A 1 85 ? 83.941 -29.478 -101.853 1.00 89.88 85 GLY A C 1
ATOM 633 O O . GLY A 1 85 ? 83.545 -29.509 -100.687 1.00 89.88 85 GLY A O 1
ATOM 634 N N . VAL A 1 86 ? 83.268 -28.872 -102.825 1.00 90.06 86 VAL A N 1
ATOM 635 C CA . VAL A 1 86 ? 81.985 -28.192 -102.624 1.00 90.06 86 VAL A CA 1
ATOM 636 C C . VAL A 1 86 ? 81.012 -28.640 -103.701 1.00 90.06 86 VAL A C 1
ATOM 638 O O . VAL A 1 86 ? 81.377 -28.736 -104.874 1.00 90.06 86 VAL A O 1
ATOM 641 N N . SER A 1 87 ? 79.763 -28.869 -103.308 1.00 91.81 87 SER A N 1
ATOM 642 C CA . SER A 1 87 ? 78.647 -29.043 -104.230 1.00 91.81 87 SER A CA 1
ATOM 643 C C . SER A 1 87 ? 77.476 -28.164 -103.820 1.00 91.81 87 SER A C 1
ATOM 645 O O . SER A 1 87 ? 77.251 -27.928 -102.636 1.00 91.81 87 SER A O 1
ATOM 647 N N . GLN A 1 88 ? 76.727 -27.687 -104.802 1.00 90.12 88 GLN A N 1
ATOM 648 C CA . GLN A 1 88 ? 75.462 -26.995 -104.602 1.00 90.12 88 GLN A CA 1
ATOM 649 C C . GLN A 1 88 ? 74.347 -27.706 -105.363 1.00 90.12 88 GLN A C 1
ATOM 651 O O . GLN A 1 88 ? 74.595 -28.284 -106.420 1.00 90.12 88 GLN A O 1
ATOM 656 N N . VAL A 1 89 ? 73.130 -27.631 -104.834 1.00 90.19 89 VAL A N 1
ATOM 657 C CA . VAL A 1 89 ? 71.913 -28.154 -105.456 1.00 90.19 89 VAL A CA 1
ATOM 658 C C . VAL A 1 89 ? 70.823 -27.088 -105.426 1.00 90.19 89 VAL A C 1
ATOM 660 O O . VAL A 1 89 ? 70.728 -26.298 -104.480 1.00 90.19 89 VAL A O 1
ATOM 663 N N . ARG A 1 90 ? 69.994 -27.058 -106.466 1.00 86.94 90 ARG A N 1
ATOM 664 C CA . ARG A 1 90 ? 68.818 -26.186 -106.543 1.00 86.94 90 ARG A CA 1
ATOM 665 C C . ARG A 1 90 ? 67.564 -26.969 -106.161 1.00 86.94 90 ARG A C 1
ATOM 667 O O . ARG A 1 90 ? 67.302 -28.031 -106.720 1.00 86.94 90 ARG A O 1
ATOM 674 N N . VAL A 1 91 ? 66.784 -26.457 -105.206 1.00 87.31 91 VAL A N 1
ATOM 675 C CA . VAL A 1 91 ? 65.537 -27.097 -104.738 1.00 87.31 91 VAL A CA 1
ATOM 676 C C . VAL A 1 91 ? 64.352 -26.143 -104.802 1.00 87.31 91 VAL A C 1
ATOM 678 O O . VAL A 1 91 ? 64.524 -24.926 -104.788 1.00 87.31 91 VAL A O 1
ATOM 681 N N . ARG A 1 92 ? 63.127 -26.677 -104.851 1.00 86.06 92 ARG A N 1
ATOM 682 C CA . ARG A 1 92 ? 61.905 -25.859 -104.886 1.00 86.06 92 ARG A CA 1
ATOM 683 C C . ARG A 1 92 ? 61.643 -25.196 -103.534 1.00 86.06 92 ARG A C 1
ATOM 685 O O . ARG A 1 92 ? 61.729 -25.841 -102.488 1.00 86.06 92 ARG A O 1
ATOM 692 N N . ARG A 1 93 ? 61.231 -23.926 -103.555 1.00 81.50 93 ARG A N 1
ATOM 693 C CA . ARG A 1 93 ? 60.894 -23.153 -102.349 1.00 81.50 93 ARG A CA 1
ATOM 694 C C . ARG A 1 93 ? 59.744 -23.755 -101.547 1.00 81.50 93 ARG A C 1
ATOM 696 O O . ARG A 1 93 ? 59.817 -23.769 -100.326 1.00 81.50 93 ARG A O 1
ATOM 703 N N . GLN A 1 94 ? 58.737 -24.313 -102.218 1.00 83.94 94 GLN A N 1
ATOM 704 C CA . GLN A 1 94 ? 57.622 -24.996 -101.553 1.00 83.94 94 GLN A CA 1
ATOM 705 C C . GLN A 1 94 ? 58.106 -26.128 -100.637 1.00 83.94 94 GLN A C 1
ATOM 707 O O . GLN A 1 94 ? 57.648 -26.243 -99.504 1.00 83.94 94 GLN A O 1
ATOM 712 N N . ASP A 1 95 ? 59.081 -26.918 -101.090 1.00 86.19 95 ASP A N 1
ATOM 713 C CA . ASP A 1 95 ? 59.642 -28.015 -100.300 1.00 86.19 95 ASP A CA 1
ATOM 714 C C . ASP A 1 95 ? 60.461 -27.495 -99.105 1.00 86.19 95 ASP A C 1
ATOM 716 O O . ASP A 1 95 ? 60.410 -28.064 -98.012 1.00 86.19 95 ASP A O 1
ATOM 720 N N . TRP A 1 96 ? 61.178 -26.382 -99.290 1.00 84.25 96 TRP A N 1
ATOM 721 C CA . TRP A 1 96 ? 61.925 -25.705 -98.226 1.00 84.25 96 TRP A CA 1
ATOM 722 C C . TRP A 1 96 ? 61.007 -25.097 -97.153 1.00 84.25 96 TRP A C 1
ATOM 724 O O . TRP A 1 96 ? 61.238 -25.275 -95.954 1.00 84.25 96 TRP A O 1
ATOM 734 N N . ASP A 1 97 ? 59.938 -24.416 -97.566 1.00 79.06 97 ASP A N 1
ATOM 735 C CA . ASP A 1 97 ? 58.969 -23.783 -96.667 1.00 79.06 97 ASP A CA 1
ATOM 736 C C . ASP A 1 97 ? 58.107 -24.807 -95.922 1.00 79.06 97 ASP A C 1
ATOM 738 O O . ASP A 1 97 ? 57.790 -24.595 -94.749 1.00 79.06 97 ASP A O 1
ATOM 742 N N . ALA A 1 98 ? 57.832 -25.953 -96.552 1.00 80.94 98 ALA A N 1
ATOM 743 C CA . ALA A 1 98 ? 57.212 -27.120 -95.927 1.00 80.94 98 ALA A CA 1
ATOM 744 C C . ALA A 1 98 ? 58.148 -27.881 -94.960 1.00 80.94 98 ALA A C 1
ATOM 746 O O . ALA A 1 98 ? 57.741 -28.893 -94.395 1.00 80.94 98 ALA A O 1
ATOM 747 N N . ARG A 1 99 ? 59.389 -27.407 -94.749 1.00 79.56 99 ARG A N 1
ATOM 748 C CA . ARG A 1 99 ? 60.424 -28.035 -93.901 1.00 79.56 99 ARG A CA 1
ATOM 749 C C . ARG A 1 99 ? 60.767 -29.475 -94.302 1.00 79.56 99 ARG A C 1
ATOM 751 O O . ARG A 1 99 ? 61.091 -30.287 -93.435 1.00 79.56 99 ARG A O 1
ATOM 758 N N . GLN A 1 100 ? 60.725 -29.806 -95.592 1.00 85.25 100 GLN A N 1
ATOM 759 C CA . GLN A 1 100 ? 61.204 -31.115 -96.042 1.00 85.25 100 GLN A CA 1
ATOM 760 C C . GLN A 1 100 ? 62.709 -31.274 -95.768 1.00 85.25 100 GLN A C 1
ATOM 762 O O . GLN A 1 100 ? 63.462 -30.299 -95.736 1.00 85.25 100 GLN A O 1
ATOM 767 N N . THR A 1 101 ? 63.143 -32.519 -95.562 1.00 85.50 101 THR A N 1
ATOM 768 C CA . THR A 1 101 ? 64.539 -32.856 -95.259 1.00 85.50 101 THR A CA 1
ATOM 769 C C . THR A 1 101 ? 65.334 -33.091 -96.541 1.00 85.50 101 THR A C 1
ATOM 771 O O . THR A 1 101 ? 65.003 -33.977 -97.334 1.00 85.50 101 THR A O 1
ATOM 774 N N . PHE A 1 102 ? 66.424 -32.345 -96.705 1.00 88.50 102 PHE A N 1
ATOM 775 C CA . PHE A 1 102 ? 67.386 -32.513 -97.796 1.00 88.50 102 PHE A CA 1
ATOM 776 C C . PHE A 1 102 ? 68.666 -33.151 -97.263 1.00 88.50 102 PHE A C 1
ATOM 778 O O . PHE A 1 102 ? 69.105 -32.787 -96.168 1.00 88.50 102 PHE A O 1
ATOM 785 N N . GLN A 1 103 ? 69.266 -34.080 -98.015 1.00 88.94 103 GLN A N 1
ATOM 786 C CA . GLN A 1 103 ? 70.533 -34.710 -97.637 1.00 88.94 103 GLN A CA 1
ATOM 787 C C . GLN A 1 103 ? 71.580 -34.606 -98.743 1.00 88.94 103 GLN A C 1
ATOM 789 O O . GLN A 1 103 ? 71.293 -34.830 -99.918 1.00 88.94 103 GLN A O 1
ATOM 794 N N . CYS A 1 104 ? 72.813 -34.318 -98.340 1.00 90.50 104 CYS A N 1
ATOM 795 C CA . CYS A 1 104 ? 73.998 -34.392 -99.183 1.00 90.50 104 CYS A CA 1
ATOM 796 C C . CYS A 1 104 ? 74.861 -35.571 -98.735 1.00 90.50 104 CYS A C 1
ATOM 798 O O . CYS A 1 104 ? 75.171 -35.679 -97.547 1.00 90.50 104 CYS A O 1
ATOM 800 N N . ALA A 1 105 ? 75.279 -36.417 -99.672 1.00 90.38 105 ALA A N 1
ATOM 801 C CA . ALA A 1 105 ? 76.175 -37.542 -99.445 1.00 90.38 105 ALA A CA 1
ATOM 802 C C . ALA A 1 105 ? 77.378 -37.490 -100.394 1.00 90.38 105 ALA A C 1
ATOM 804 O O . ALA A 1 105 ? 77.262 -37.136 -101.566 1.00 90.38 105 ALA A O 1
ATOM 805 N N . VAL A 1 106 ? 78.542 -37.867 -99.880 1.00 91.31 106 VAL A N 1
ATOM 806 C CA . VAL A 1 106 ? 79.841 -37.745 -100.537 1.00 91.31 106 VAL A CA 1
ATOM 807 C C . VAL A 1 106 ? 80.497 -39.117 -100.589 1.00 91.31 106 VAL A C 1
ATOM 809 O O . VAL A 1 106 ? 80.676 -39.755 -99.550 1.00 91.31 106 VAL A O 1
ATOM 812 N N . ARG A 1 107 ? 80.854 -39.566 -101.795 1.00 89.25 107 ARG A N 1
ATOM 813 C CA . ARG A 1 107 ? 81.561 -40.821 -102.066 1.00 89.25 107 ARG A CA 1
ATOM 814 C C . ARG A 1 107 ? 83.033 -40.563 -102.355 1.00 89.25 107 ARG A C 1
ATOM 816 O O . ARG A 1 107 ? 83.369 -39.697 -103.162 1.00 89.25 107 ARG A O 1
ATOM 823 N N . HIS A 1 108 ? 83.903 -41.319 -101.698 1.00 88.25 108 HIS A N 1
ATOM 824 C CA . HIS A 1 108 ? 85.354 -41.174 -101.805 1.00 88.25 108 HIS A CA 1
ATOM 825 C C . HIS A 1 108 ? 86.040 -42.523 -101.562 1.00 88.25 108 HIS A C 1
ATOM 827 O O . HIS A 1 108 ? 85.524 -43.354 -100.815 1.00 88.25 108 HIS A O 1
ATOM 833 N N . ALA A 1 109 ? 87.201 -42.743 -102.185 1.00 84.25 109 ALA A N 1
ATOM 834 C CA . ALA A 1 109 ? 87.924 -44.018 -102.121 1.00 84.25 109 ALA A CA 1
ATOM 835 C C . ALA A 1 109 ? 88.298 -44.451 -100.687 1.00 84.25 109 ALA A C 1
ATOM 837 O O . ALA A 1 109 ? 88.393 -45.642 -100.413 1.00 84.25 109 ALA A O 1
ATOM 838 N N . ALA A 1 110 ? 88.478 -43.498 -99.768 1.00 83.00 110 ALA A N 1
ATOM 839 C CA . ALA A 1 110 ? 88.802 -43.748 -98.363 1.00 83.00 110 ALA A CA 1
ATOM 840 C C . ALA A 1 110 ? 87.562 -43.893 -97.451 1.00 83.00 110 ALA A C 1
ATOM 842 O O . ALA A 1 110 ? 87.714 -44.119 -96.249 1.00 83.00 110 ALA A O 1
ATOM 843 N N . GLY A 1 111 ? 86.342 -43.722 -97.982 1.00 84.81 111 GLY A N 1
ATOM 844 C CA . GLY A 1 111 ? 85.073 -43.832 -97.249 1.00 84.81 111 GLY A CA 1
ATOM 845 C C . GLY A 1 111 ? 84.081 -42.696 -97.541 1.00 84.81 111 GLY A C 1
ATOM 846 O O . GLY A 1 111 ? 84.462 -41.629 -98.008 1.00 84.81 111 GLY A O 1
ATOM 847 N N . ASN A 1 112 ? 82.796 -42.911 -97.236 1.00 87.62 112 ASN A N 1
ATOM 848 C CA . ASN A 1 112 ? 81.712 -41.961 -97.539 1.00 87.62 112 ASN A CA 1
ATOM 849 C C . ASN A 1 112 ? 81.364 -41.046 -96.341 1.00 87.62 112 ASN A C 1
ATOM 851 O O . ASN A 1 112 ? 81.619 -41.410 -95.192 1.00 87.62 112 ASN A O 1
ATOM 855 N N . GLY A 1 113 ? 80.721 -39.898 -96.596 1.00 85.94 113 GLY A N 1
ATOM 856 C CA . GLY A 1 113 ? 80.167 -38.990 -95.572 1.00 85.94 113 GLY A CA 1
ATOM 857 C C . GLY A 1 113 ? 78.807 -38.395 -95.974 1.00 85.94 113 GLY A C 1
ATOM 858 O O . GLY A 1 113 ? 78.498 -38.364 -97.160 1.00 85.94 113 GLY A O 1
ATOM 859 N N . GLN A 1 114 ? 77.984 -37.933 -95.018 1.00 88.81 114 GLN A N 1
ATOM 860 C CA . GLN A 1 114 ? 76.639 -37.385 -95.293 1.00 88.81 114 GLN A CA 1
ATOM 861 C C . GLN A 1 114 ? 76.177 -36.309 -94.285 1.00 88.81 114 GLN A C 1
ATOM 863 O O . GLN A 1 114 ? 76.614 -36.333 -93.136 1.00 88.81 114 GLN A O 1
ATOM 868 N N . ALA A 1 115 ? 75.262 -35.414 -94.687 1.00 86.31 115 ALA A N 1
ATOM 869 C CA . ALA A 1 115 ? 74.629 -34.388 -93.836 1.00 86.31 115 ALA A CA 1
ATOM 870 C C . ALA A 1 115 ? 73.165 -34.095 -94.248 1.00 86.31 115 ALA A C 1
ATOM 872 O O . ALA A 1 115 ? 72.850 -34.161 -95.433 1.00 86.31 115 ALA A O 1
ATOM 873 N N . SER A 1 116 ? 72.282 -33.755 -93.290 1.00 86.69 116 SER A N 1
ATOM 874 C CA . SER A 1 116 ? 70.839 -33.461 -93.502 1.00 86.69 116 SER A CA 1
ATOM 875 C C . SER A 1 116 ? 70.411 -32.099 -92.926 1.00 86.69 116 SER A C 1
ATOM 877 O O . SER A 1 116 ? 71.024 -31.656 -91.956 1.00 86.69 116 SER A O 1
ATOM 879 N N . PHE A 1 117 ? 69.358 -31.450 -93.457 1.00 83.62 117 PHE A N 1
ATOM 880 C CA . PHE A 1 117 ? 68.874 -30.147 -92.941 1.00 83.62 117 PHE A CA 1
ATOM 881 C C . PHE A 1 117 ? 67.387 -29.787 -93.239 1.00 83.62 117 PHE A C 1
ATOM 883 O O . PHE A 1 117 ? 66.798 -30.333 -94.172 1.00 83.62 117 PHE A O 1
ATOM 890 N N . GLN A 1 118 ? 66.809 -28.862 -92.431 1.00 81.44 118 GLN A N 1
ATOM 891 C CA . GLN A 1 118 ? 65.408 -28.343 -92.433 1.00 81.44 118 GLN A CA 1
ATOM 892 C C . GLN A 1 118 ? 65.313 -26.834 -92.034 1.00 81.44 118 GLN A C 1
ATOM 894 O O . GLN A 1 118 ? 66.276 -26.276 -91.508 1.00 81.44 118 GLN A O 1
ATOM 899 N N . LYS A 1 119 ? 64.146 -26.175 -92.223 1.00 80.31 119 LYS A N 1
ATOM 900 C CA . LYS A 1 119 ? 63.883 -24.734 -91.924 1.00 80.31 119 LYS A CA 1
ATOM 901 C C . LYS A 1 119 ? 63.426 -24.445 -90.450 1.00 80.31 119 LYS A C 1
ATOM 903 O O . LYS A 1 119 ? 62.548 -25.167 -89.969 1.00 80.31 119 LYS A O 1
ATOM 908 N N . PRO A 1 120 ? 63.912 -23.387 -89.733 1.00 73.50 120 PRO A N 1
ATOM 909 C CA . PRO A 1 120 ? 63.562 -23.051 -88.315 1.00 73.50 120 PRO A CA 1
ATOM 910 C C . PRO A 1 120 ? 62.167 -22.402 -88.041 1.00 73.50 120 PRO A C 1
ATOM 912 O O . PRO A 1 120 ? 61.511 -21.928 -88.963 1.00 73.50 120 PRO A O 1
ATOM 915 N N . LEU A 1 121 ? 61.662 -22.402 -86.783 1.00 71.25 121 LEU A N 1
ATOM 916 C CA . LEU A 1 121 ? 60.367 -21.805 -86.312 1.00 71.25 121 LEU A CA 1
ATOM 917 C C . LEU A 1 121 ? 60.496 -20.334 -85.799 1.00 71.25 121 LEU A C 1
ATOM 919 O O . LEU A 1 121 ? 61.547 -20.002 -85.252 1.00 71.25 121 LEU A O 1
ATOM 923 N N . PRO A 1 122 ? 59.449 -19.470 -85.900 1.00 69.31 122 PRO A N 1
ATOM 924 C CA . PRO A 1 122 ? 59.432 -18.106 -85.332 1.00 69.31 122 PRO A CA 1
ATOM 925 C C . PRO A 1 122 ? 59.084 -18.056 -83.822 1.00 69.31 122 PRO A C 1
ATOM 927 O O . PRO A 1 122 ? 58.422 -18.948 -83.302 1.00 69.31 122 PRO A O 1
ATOM 930 N N . ARG A 1 123 ? 59.511 -16.994 -83.111 1.00 75.75 123 ARG A N 1
ATOM 931 C CA . ARG A 1 123 ? 59.388 -16.809 -81.642 1.00 75.75 123 ARG A CA 1
ATOM 932 C C . ARG A 1 123 ? 58.342 -15.743 -81.266 1.00 75.75 123 ARG A C 1
ATOM 934 O O . ARG A 1 123 ? 58.389 -14.657 -81.831 1.00 75.75 123 ARG A O 1
ATOM 941 N N . ILE A 1 124 ? 57.475 -16.013 -80.279 1.00 80.06 124 ILE A N 1
ATOM 942 C CA . ILE A 1 124 ? 56.429 -15.095 -79.761 1.00 80.06 124 ILE A CA 1
ATOM 943 C C . ILE A 1 124 ? 56.471 -15.081 -78.215 1.00 80.06 124 ILE A C 1
ATOM 945 O O . ILE A 1 124 ? 56.674 -16.134 -77.612 1.00 80.06 124 ILE A O 1
ATOM 949 N N . VAL A 1 125 ? 56.320 -13.909 -77.580 1.00 82.12 125 VAL A N 1
ATOM 950 C CA . VAL A 1 125 ? 56.268 -13.696 -76.114 1.00 82.12 125 VAL A CA 1
ATOM 951 C C . VAL A 1 125 ? 55.106 -12.748 -75.777 1.00 82.12 125 VAL A C 1
ATOM 953 O O . VAL A 1 125 ? 55.038 -11.658 -76.343 1.00 82.12 125 VAL A O 1
ATOM 956 N N . SER A 1 126 ? 54.205 -13.154 -74.880 1.00 83.19 126 SER A N 1
ATOM 957 C CA . SER A 1 126 ? 52.996 -12.408 -74.484 1.00 83.19 126 SER A CA 1
ATOM 958 C C . SER A 1 126 ? 53.266 -11.278 -73.473 1.00 83.19 126 SER A C 1
ATOM 960 O O . SER A 1 126 ? 54.133 -11.458 -72.617 1.00 83.19 126 SER A O 1
ATOM 962 N N . PRO A 1 127 ? 52.507 -10.162 -73.505 1.00 86.94 127 PRO A N 1
ATOM 963 C CA . PRO A 1 127 ? 52.664 -9.039 -72.574 1.00 86.94 127 PRO A CA 1
ATOM 964 C C . PRO A 1 127 ? 52.142 -9.332 -71.158 1.00 86.94 127 PRO A C 1
ATOM 966 O O . PRO A 1 127 ? 51.127 -10.007 -70.991 1.00 86.94 127 PRO A O 1
ATOM 969 N N . ASN A 1 128 ? 52.770 -8.735 -70.141 1.00 85.81 128 ASN A N 1
ATOM 970 C CA . ASN A 1 128 ? 52.232 -8.659 -68.777 1.00 85.81 128 ASN A CA 1
ATOM 971 C C . ASN A 1 128 ? 51.555 -7.299 -68.537 1.00 85.81 128 ASN A C 1
ATOM 973 O O . ASN A 1 128 ? 52.222 -6.273 -68.638 1.00 85.81 128 ASN A O 1
ATOM 977 N N . ILE A 1 129 ? 50.251 -7.287 -68.229 1.00 90.94 129 ILE A N 1
ATOM 978 C CA . ILE A 1 129 ? 49.443 -6.069 -68.056 1.00 90.94 129 ILE A CA 1
ATOM 979 C C . ILE A 1 129 ? 49.207 -5.722 -66.575 1.00 90.94 129 ILE A C 1
ATOM 981 O O . ILE A 1 129 ? 48.645 -6.513 -65.810 1.00 90.94 129 ILE A O 1
ATOM 985 N N . THR A 1 130 ? 49.549 -4.495 -66.182 1.00 88.56 130 THR A N 1
ATOM 986 C CA . THR A 1 130 ? 49.253 -3.929 -64.853 1.00 88.56 130 THR A CA 1
ATOM 987 C C . THR A 1 130 ? 48.586 -2.564 -64.973 1.00 88.56 130 THR A C 1
ATOM 989 O O . THR A 1 130 ? 48.918 -1.790 -65.865 1.00 88.56 130 THR A O 1
ATOM 992 N N . LEU A 1 131 ? 47.645 -2.269 -64.072 1.00 89.69 131 LEU A N 1
ATOM 993 C CA . LEU A 1 131 ? 46.872 -1.026 -64.046 1.00 89.69 131 LEU A CA 1
ATOM 994 C C . LEU A 1 131 ? 46.761 -0.521 -62.607 1.00 89.69 131 LEU A C 1
ATOM 996 O O . LEU A 1 131 ? 46.301 -1.266 -61.743 1.00 89.69 131 LEU A O 1
ATOM 1000 N N . TYR A 1 132 ? 47.168 0.721 -62.354 1.00 86.06 132 TYR A N 1
ATOM 1001 C CA . TYR A 1 132 ? 47.127 1.322 -61.018 1.00 86.06 132 TYR A CA 1
ATOM 1002 C C . TYR A 1 132 ? 46.868 2.842 -61.070 1.00 86.06 132 TYR A C 1
ATOM 1004 O O . TYR A 1 132 ? 47.158 3.477 -62.090 1.00 86.06 132 TYR A O 1
ATOM 1012 N N . PRO A 1 133 ? 46.308 3.441 -60.000 1.00 87.12 133 PRO A N 1
ATOM 1013 C CA . PRO A 1 133 ? 46.037 4.869 -59.922 1.00 87.12 133 PRO A CA 1
ATOM 1014 C C . PRO A 1 133 ? 47.195 5.621 -59.243 1.00 87.12 133 PRO A C 1
ATOM 1016 O O . PRO A 1 133 ? 47.829 5.111 -58.321 1.00 87.12 133 PRO A O 1
ATOM 1019 N N . VAL A 1 134 ? 47.440 6.858 -59.665 1.00 85.19 134 VAL A N 1
ATOM 1020 C CA . VAL A 1 134 ? 48.414 7.780 -59.067 1.00 85.19 134 VAL A CA 1
ATOM 1021 C C . VAL A 1 134 ? 47.714 9.108 -58.797 1.00 85.19 134 VAL A C 1
ATOM 1023 O O . VAL A 1 134 ? 47.176 9.717 -59.719 1.00 85.19 134 VAL A O 1
ATOM 1026 N N . TRP A 1 135 ? 47.699 9.540 -57.538 1.00 81.25 135 TRP A N 1
ATOM 1027 C CA . TRP A 1 135 ? 47.044 10.775 -57.100 1.00 81.25 135 TRP A CA 1
ATOM 1028 C C . TRP A 1 135 ? 48.045 11.931 -57.053 1.00 81.25 135 TRP A C 1
ATOM 1030 O O . TRP A 1 135 ? 49.171 11.750 -56.591 1.00 81.25 135 TRP A O 1
ATOM 1040 N N . ASP A 1 136 ? 47.631 13.117 -57.502 1.00 78.50 136 ASP A N 1
ATOM 1041 C CA . ASP A 1 136 ? 48.468 14.328 -57.477 1.00 78.50 136 ASP A CA 1
ATOM 1042 C C . ASP A 1 136 ? 48.484 15.025 -56.093 1.00 78.50 136 ASP A C 1
ATOM 1044 O O . ASP A 1 136 ? 49.181 16.020 -55.908 1.00 78.50 136 ASP A O 1
ATOM 1048 N N . GLY A 1 137 ? 47.735 14.499 -55.115 1.00 72.31 137 GLY A N 1
ATOM 1049 C CA . GLY A 1 137 ? 47.580 15.042 -53.762 1.00 72.31 137 GLY A CA 1
ATOM 1050 C C . GLY A 1 137 ? 46.731 14.123 -52.874 1.00 72.31 137 GLY A C 1
ATOM 1051 O O . GLY A 1 137 ? 46.842 12.901 -52.970 1.00 72.31 137 GLY A O 1
ATOM 1052 N N . GLU A 1 138 ? 45.865 14.693 -52.028 1.00 62.28 138 GLU A N 1
ATOM 1053 C CA . GLU A 1 138 ? 44.947 13.930 -51.167 1.00 62.28 138 GLU A CA 1
ATOM 1054 C C . GLU A 1 138 ? 44.017 13.002 -51.966 1.00 62.28 138 GLU A C 1
ATOM 1056 O O . GLU A 1 138 ? 43.470 13.376 -53.014 1.00 62.28 138 GLU A O 1
ATOM 1061 N N . PHE A 1 139 ? 43.841 11.789 -51.435 1.00 62.53 139 PHE A N 1
ATOM 1062 C CA . PHE A 1 139 ? 43.012 10.728 -51.999 1.00 62.53 139 PHE A CA 1
ATOM 1063 C C . PHE A 1 139 ? 41.554 11.186 -52.169 1.00 62.53 139 PHE A C 1
ATOM 1065 O O . PHE A 1 139 ? 40.983 11.811 -51.283 1.00 62.53 139 PHE A O 1
ATOM 1072 N N . GLY A 1 140 ? 40.939 10.881 -53.316 1.00 61.09 140 GLY A N 1
ATOM 1073 C CA . GLY A 1 140 ? 39.516 11.140 -53.585 1.00 61.09 140 GLY A CA 1
ATOM 1074 C C . GLY A 1 140 ? 39.177 12.547 -54.096 1.00 61.09 140 GLY A C 1
ATOM 1075 O O . GLY A 1 140 ? 38.210 12.694 -54.843 1.00 61.09 140 GLY A O 1
ATOM 1076 N N . ILE A 1 141 ? 39.987 13.557 -53.764 1.00 62.28 141 ILE A N 1
ATOM 1077 C CA . ILE A 1 141 ? 39.720 14.973 -54.092 1.00 62.28 141 ILE A CA 1
ATOM 1078 C C . ILE A 1 141 ? 40.638 15.470 -55.212 1.00 62.28 141 ILE A C 1
ATOM 1080 O O . ILE A 1 141 ? 40.202 16.184 -56.117 1.00 62.28 141 ILE A O 1
ATOM 1084 N N . SER A 1 142 ? 41.914 15.083 -55.161 1.00 72.12 142 SER A N 1
ATOM 1085 C CA . SER A 1 142 ? 42.918 15.532 -56.128 1.00 72.12 142 SER A CA 1
ATOM 1086 C C . SER A 1 142 ? 42.753 14.834 -57.475 1.00 72.12 142 SER A C 1
ATOM 1088 O O . SER A 1 142 ? 42.203 13.736 -57.558 1.00 72.12 142 SER A O 1
ATOM 1090 N N . ALA A 1 143 ? 43.270 15.444 -58.543 1.00 78.62 143 ALA A N 1
ATOM 1091 C CA . ALA A 1 143 ? 43.307 14.798 -59.850 1.00 78.62 143 ALA A CA 1
ATOM 1092 C C . ALA A 1 143 ? 44.040 13.443 -59.766 1.00 78.62 143 ALA A C 1
ATOM 1094 O O . ALA A 1 143 ? 45.094 13.325 -59.133 1.00 78.62 143 ALA A O 1
ATOM 1095 N N . VAL A 1 144 ? 43.468 12.419 -60.403 1.00 83.56 144 VAL A N 1
ATOM 1096 C CA . VAL A 1 144 ? 44.046 11.072 -60.484 1.00 83.56 144 VAL A CA 1
ATOM 1097 C C . VAL A 1 144 ? 44.522 10.784 -61.905 1.00 83.56 144 VAL A C 1
ATOM 1099 O O . VAL A 1 144 ? 43.924 11.228 -62.887 1.00 83.56 144 VAL A O 1
ATOM 1102 N N . ARG A 1 145 ? 45.598 10.012 -62.022 1.00 87.62 145 ARG A N 1
ATOM 1103 C CA . ARG A 1 145 ? 46.139 9.483 -63.275 1.00 87.62 145 ARG A CA 1
ATOM 1104 C C . ARG A 1 145 ? 46.121 7.962 -63.224 1.00 87.62 145 ARG A C 1
ATOM 1106 O O . ARG A 1 145 ? 46.613 7.372 -62.268 1.00 87.62 145 ARG A O 1
ATOM 1113 N N . LEU A 1 146 ? 45.562 7.315 -64.239 1.00 88.31 146 LEU A N 1
ATOM 1114 C CA . LEU A 1 146 ? 45.543 5.858 -64.361 1.00 88.31 146 LEU A CA 1
ATOM 1115 C C . LEU A 1 146 ? 46.692 5.420 -65.267 1.00 88.31 146 LEU A C 1
ATOM 1117 O O . LEU A 1 146 ? 46.746 5.829 -66.427 1.00 88.31 146 LEU A O 1
ATOM 1121 N N . ILE A 1 147 ? 47.598 4.591 -64.748 1.00 88.75 147 ILE A N 1
ATOM 1122 C CA . ILE A 1 147 ? 48.773 4.113 -65.483 1.00 88.75 147 ILE A CA 1
ATOM 1123 C C . ILE A 1 147 ? 48.596 2.631 -65.802 1.00 88.75 147 ILE A C 1
ATOM 1125 O O . ILE A 1 147 ? 48.499 1.799 -64.901 1.00 88.75 147 ILE A O 1
ATOM 1129 N N . CYS A 1 148 ? 48.573 2.311 -67.094 1.00 89.81 148 CYS A N 1
ATOM 1130 C CA . CYS A 1 148 ? 48.561 0.953 -67.620 1.00 89.81 148 CYS A CA 1
ATOM 1131 C C . CYS A 1 148 ? 49.928 0.611 -68.218 1.00 89.81 148 CYS A C 1
ATOM 1133 O O . CYS A 1 148 ? 50.400 1.326 -69.099 1.00 89.81 148 CYS A O 1
ATOM 1135 N N . THR A 1 149 ? 50.567 -0.473 -67.785 1.00 89.00 149 THR A N 1
ATOM 1136 C CA . THR A 1 149 ? 51.866 -0.922 -68.313 1.00 89.00 149 THR A CA 1
ATOM 1137 C C . THR A 1 149 ? 51.777 -2.350 -68.835 1.00 89.00 149 THR A C 1
ATOM 1139 O O . THR A 1 149 ? 51.239 -3.223 -68.163 1.00 89.00 149 THR A O 1
ATOM 1142 N N . LEU A 1 150 ? 52.317 -2.570 -70.033 1.00 89.44 150 LEU A N 1
ATOM 1143 C CA . LEU A 1 150 ? 52.432 -3.843 -70.741 1.00 89.44 150 LEU A CA 1
ATOM 1144 C C . LEU A 1 150 ? 53.917 -4.158 -70.910 1.00 89.44 150 LEU A C 1
ATOM 1146 O O . LEU A 1 150 ? 54.580 -3.470 -71.686 1.00 89.44 150 LEU A O 1
ATOM 1150 N N . SER A 1 151 ? 54.454 -5.145 -70.195 1.00 85.75 151 SER A N 1
ATOM 1151 C CA . SER A 1 151 ? 55.891 -5.459 -70.235 1.00 85.75 151 SER A CA 1
ATOM 1152 C C . SER A 1 151 ? 56.220 -6.749 -70.991 1.00 85.75 151 SER A C 1
ATOM 1154 O O . SER A 1 151 ? 55.387 -7.648 -71.105 1.00 85.75 151 SER A O 1
ATOM 1156 N N . ASP A 1 152 ? 57.457 -6.816 -71.491 1.00 83.88 152 ASP A N 1
ATOM 1157 C CA . ASP A 1 152 ? 58.166 -8.028 -71.933 1.00 83.88 152 ASP A CA 1
ATOM 1158 C C . ASP A 1 152 ? 57.590 -8.781 -73.150 1.00 83.88 152 ASP A C 1
ATOM 1160 O O . ASP A 1 152 ? 57.814 -9.982 -73.310 1.00 83.88 152 ASP A O 1
ATOM 1164 N N . PHE A 1 153 ? 56.907 -8.088 -74.067 1.00 87.00 153 PHE A N 1
ATOM 1165 C CA . PHE A 1 153 ? 56.276 -8.722 -75.234 1.00 87.00 153 PHE A CA 1
ATOM 1166 C C . PHE A 1 153 ? 57.159 -8.758 -76.494 1.00 87.00 153 PHE A C 1
ATOM 1168 O O . PHE A 1 153 ? 58.049 -7.926 -76.692 1.00 87.00 153 PHE A O 1
ATOM 1175 N N . PHE A 1 154 ? 56.911 -9.730 -77.380 1.00 82.69 154 PHE A N 1
ATOM 1176 C CA . PHE A 1 154 ? 57.544 -9.861 -78.700 1.00 82.69 154 PHE A CA 1
ATOM 1177 C C . PHE A 1 154 ? 56.627 -10.630 -79.671 1.00 82.69 154 PHE A C 1
ATOM 1179 O O . PHE A 1 154 ? 56.127 -11.688 -79.291 1.00 82.69 154 PHE A O 1
ATOM 1186 N N . PRO A 1 155 ? 56.437 -10.209 -80.937 1.00 77.81 155 PRO A N 1
ATOM 1187 C CA . PRO A 1 155 ? 57.069 -9.081 -81.634 1.00 77.81 155 PRO A CA 1
ATOM 1188 C C . PRO A 1 155 ? 56.479 -7.711 -81.240 1.00 77.81 155 PRO A C 1
ATOM 1190 O O . PRO A 1 155 ? 55.545 -7.646 -80.451 1.00 77.81 155 PRO A O 1
ATOM 1193 N N . ASP A 1 156 ? 57.029 -6.623 -81.798 1.00 80.50 156 ASP A N 1
ATOM 1194 C CA . ASP A 1 156 ? 56.707 -5.207 -81.504 1.00 80.50 156 ASP A CA 1
ATOM 1195 C C . ASP A 1 156 ? 55.214 -4.830 -81.660 1.00 80.50 156 ASP A C 1
ATOM 1197 O O . ASP A 1 156 ? 54.730 -3.908 -80.996 1.00 80.50 156 ASP A O 1
ATOM 1201 N N . LYS A 1 157 ? 54.485 -5.540 -82.529 1.00 81.88 157 LYS A N 1
ATOM 1202 C CA . LYS A 1 157 ? 53.112 -5.215 -82.930 1.00 81.88 157 LYS A CA 1
ATOM 1203 C C . LYS A 1 157 ? 52.109 -5.500 -81.797 1.00 81.88 157 LYS A C 1
ATOM 1205 O O . LYS A 1 157 ? 51.781 -6.657 -81.554 1.00 81.88 157 LYS A O 1
ATOM 1210 N N . LEU A 1 158 ? 51.605 -4.443 -81.156 1.00 85.75 158 LEU A N 1
ATOM 1211 C CA . LEU A 1 158 ? 50.598 -4.467 -80.084 1.00 85.75 158 LEU A CA 1
ATOM 1212 C C . LEU A 1 158 ? 49.667 -3.250 -80.222 1.00 85.75 158 LEU A C 1
ATOM 1214 O O . LEU A 1 158 ? 50.153 -2.153 -80.503 1.00 85.75 158 LEU A O 1
ATOM 1218 N N . THR A 1 159 ? 48.360 -3.413 -79.997 1.00 83.38 159 THR A N 1
ATOM 1219 C CA . THR A 1 159 ? 47.384 -2.299 -80.013 1.00 83.38 159 THR A CA 1
ATOM 1220 C C . THR A 1 159 ? 46.712 -2.111 -78.655 1.00 83.38 159 THR A C 1
ATOM 1222 O O . THR A 1 159 ? 46.268 -3.092 -78.071 1.00 83.38 159 THR A O 1
ATOM 1225 N N . LEU A 1 160 ? 46.605 -0.866 -78.168 1.00 86.69 160 LEU A N 1
ATOM 1226 C CA . LEU A 1 160 ? 46.025 -0.509 -76.862 1.00 86.69 160 LEU A CA 1
ATOM 1227 C C . LEU A 1 160 ? 44.760 0.353 -77.018 1.00 86.69 160 LEU A C 1
ATOM 1229 O O . LEU A 1 160 ? 44.708 1.250 -77.863 1.00 86.69 160 LEU A O 1
ATOM 1233 N N . LYS A 1 161 ? 43.750 0.094 -76.181 1.00 86.56 161 LYS A N 1
ATOM 1234 C CA . LYS A 1 161 ? 42.454 0.790 -76.128 1.00 86.56 161 LYS A CA 1
ATOM 1235 C C . LYS A 1 161 ? 41.987 0.961 -74.672 1.00 86.56 161 LYS A C 1
ATOM 1237 O O . LYS A 1 161 ? 42.161 0.061 -73.857 1.00 86.56 161 LYS A O 1
ATOM 1242 N N . TRP A 1 162 ? 41.383 2.108 -74.353 1.00 86.94 162 TRP A N 1
ATOM 1243 C CA . TRP A 1 162 ? 40.756 2.378 -73.051 1.00 86.94 162 TRP A CA 1
ATOM 1244 C C . TRP A 1 162 ? 39.230 2.331 -73.163 1.00 86.94 162 TRP A C 1
ATOM 1246 O O . TRP A 1 162 ? 38.661 2.779 -74.159 1.00 86.94 162 TRP A O 1
ATOM 1256 N N . VAL A 1 163 ? 38.570 1.820 -72.126 1.00 86.38 163 VAL A N 1
ATOM 1257 C CA . VAL A 1 163 ? 37.109 1.681 -72.051 1.00 86.38 163 VAL A CA 1
ATOM 1258 C C . VAL A 1 163 ? 36.609 2.232 -70.714 1.00 86.38 163 VAL A C 1
ATOM 1260 O O . VAL A 1 163 ? 37.183 1.916 -69.674 1.00 86.38 163 VAL A O 1
ATOM 1263 N N . TRP A 1 164 ? 35.554 3.045 -70.732 1.00 83.25 164 TRP A N 1
ATOM 1264 C CA . TRP A 1 164 ? 34.859 3.583 -69.556 1.00 83.25 164 TRP A CA 1
ATOM 1265 C C . TRP A 1 164 ? 33.452 2.992 -69.477 1.00 83.25 164 TRP A C 1
ATOM 1267 O O . TRP A 1 164 ? 32.695 3.150 -70.428 1.00 83.25 164 TRP A O 1
ATOM 1277 N N . ASP A 1 165 ? 33.115 2.287 -68.390 1.00 78.62 165 ASP A N 1
ATOM 1278 C CA . ASP A 1 165 ? 31.809 1.626 -68.188 1.00 78.62 165 ASP A CA 1
ATOM 1279 C C . ASP A 1 165 ? 31.282 0.919 -69.461 1.00 78.62 165 ASP A C 1
ATOM 1281 O O . ASP A 1 165 ? 30.132 1.069 -69.862 1.00 78.62 165 ASP A O 1
ATOM 1285 N N . GLN A 1 166 ? 32.161 0.145 -70.114 1.00 71.75 166 GLN A N 1
ATOM 1286 C CA . GLN A 1 166 ? 31.916 -0.597 -71.367 1.00 71.75 166 GLN A CA 1
ATOM 1287 C C . GLN A 1 166 ? 31.787 0.249 -72.653 1.00 71.75 166 GLN A C 1
ATOM 1289 O O . GLN A 1 166 ? 31.612 -0.313 -73.733 1.00 71.75 166 GLN A O 1
ATOM 1294 N N . GLN A 1 167 ? 31.960 1.571 -72.586 1.00 76.19 167 GLN A N 1
ATOM 1295 C CA . GLN A 1 167 ? 32.027 2.465 -73.748 1.00 76.19 167 GLN A CA 1
ATOM 1296 C C . GLN A 1 167 ? 33.481 2.810 -74.132 1.00 76.19 167 GLN A C 1
ATOM 1298 O O . GLN A 1 167 ? 34.308 3.076 -73.257 1.00 76.19 167 GLN A O 1
ATOM 1303 N N . PRO A 1 168 ? 33.839 2.827 -75.429 1.00 73.00 168 PRO A N 1
ATOM 1304 C CA . PRO A 1 168 ? 35.199 3.145 -75.865 1.00 73.00 168 PRO A CA 1
ATOM 1305 C C . PRO A 1 168 ? 35.559 4.619 -75.607 1.00 73.00 168 PRO A C 1
ATOM 1307 O O . PRO A 1 168 ? 34.797 5.528 -75.933 1.00 73.00 168 PRO A O 1
ATOM 1310 N N . LEU A 1 169 ? 36.751 4.865 -75.053 1.00 71.88 169 LEU A N 1
ATOM 1311 C CA . LEU A 1 169 ? 37.325 6.205 -74.875 1.00 71.88 169 LEU A CA 1
ATOM 1312 C C . LEU A 1 169 ? 38.202 6.585 -76.081 1.00 71.88 169 LEU A C 1
ATOM 1314 O O . LEU A 1 169 ? 38.998 5.779 -76.561 1.00 71.88 169 LEU A O 1
ATOM 1318 N N . ASN A 1 170 ? 38.113 7.840 -76.536 1.00 60.97 170 ASN A N 1
ATOM 1319 C CA . ASN A 1 170 ? 38.956 8.358 -77.623 1.00 60.97 170 ASN A CA 1
ATOM 1320 C C . ASN A 1 170 ? 40.455 8.320 -77.257 1.00 60.97 170 ASN A C 1
ATOM 1322 O O . ASN A 1 170 ? 40.853 8.828 -76.206 1.00 60.97 170 ASN A O 1
ATOM 1326 N N . GLN A 1 171 ? 41.293 7.802 -78.168 1.00 55.84 171 GLN A N 1
ATOM 1327 C CA . GLN A 1 171 ? 42.749 7.633 -77.987 1.00 55.84 171 GLN A CA 1
ATOM 1328 C C . GLN A 1 171 ? 43.492 8.941 -77.652 1.00 55.84 171 GLN A C 1
ATOM 1330 O O . GLN A 1 171 ? 44.493 8.909 -76.946 1.00 55.84 171 GLN A O 1
ATOM 1335 N N . ASN A 1 172 ? 42.960 10.099 -78.057 1.00 54.81 172 ASN A N 1
ATOM 1336 C CA . ASN A 1 172 ? 43.580 11.417 -77.853 1.00 54.81 172 ASN A CA 1
ATOM 1337 C C . ASN A 1 172 ? 43.635 11.878 -76.380 1.00 54.81 172 ASN A C 1
ATOM 1339 O O . ASN A 1 172 ? 44.233 12.911 -76.092 1.00 54.81 172 ASN A O 1
ATOM 1343 N N . LYS A 1 173 ? 42.998 11.154 -75.447 1.00 60.09 173 LYS A N 1
ATOM 1344 C CA . LYS A 1 173 ? 43.030 11.458 -74.003 1.00 60.09 173 LYS A CA 1
ATOM 1345 C C . LYS A 1 173 ? 44.103 10.688 -73.227 1.00 60.09 173 LYS A C 1
ATOM 1347 O O . LYS A 1 173 ? 44.288 10.969 -72.043 1.00 60.09 173 LYS A O 1
ATOM 1352 N N . ALA A 1 174 ? 44.785 9.731 -73.858 1.00 66.62 174 ALA A N 1
ATOM 1353 C CA . ALA A 1 174 ? 45.792 8.904 -73.208 1.00 66.62 174 ALA A CA 1
ATOM 1354 C C . ALA A 1 174 ? 47.173 9.104 -73.846 1.00 66.62 174 ALA A C 1
ATOM 1356 O O . ALA A 1 174 ? 47.323 9.027 -75.063 1.00 66.62 174 ALA A O 1
ATOM 1357 N N . SER A 1 175 ? 48.194 9.341 -73.024 1.00 72.12 175 SER A N 1
ATOM 1358 C CA . SER A 1 175 ? 49.586 9.425 -73.483 1.00 72.12 175 SER A CA 1
ATOM 1359 C C . SER A 1 175 ? 50.206 8.031 -73.479 1.00 72.12 175 SER A C 1
ATOM 1361 O O . SER A 1 175 ? 50.009 7.294 -72.516 1.00 72.12 175 SER A O 1
ATOM 1363 N N . THR A 1 176 ? 50.945 7.643 -74.523 1.00 75.94 176 THR A N 1
ATOM 1364 C CA . THR A 1 176 ? 51.613 6.331 -74.599 1.00 75.94 176 THR A CA 1
ATOM 1365 C C . THR A 1 176 ? 53.121 6.469 -74.747 1.00 75.94 176 THR A C 1
ATOM 1367 O O . THR A 1 176 ? 53.590 7.232 -75.592 1.00 75.94 176 THR A O 1
ATOM 1370 N N . ARG A 1 177 ? 53.891 5.673 -74.000 1.00 77.06 177 ARG A N 1
ATOM 1371 C CA . ARG A 1 177 ? 55.355 5.612 -74.077 1.00 77.06 177 ARG A CA 1
ATOM 1372 C C . ARG A 1 177 ? 55.807 4.171 -74.306 1.00 77.06 177 ARG A C 1
ATOM 1374 O O . ARG A 1 177 ? 55.406 3.271 -73.576 1.00 77.06 177 ARG A O 1
ATOM 1381 N N . LYS A 1 178 ? 56.661 3.945 -75.307 1.00 79.06 178 LYS A N 1
ATOM 1382 C CA . LYS A 1 178 ? 57.202 2.620 -75.648 1.00 79.06 178 LYS A CA 1
ATOM 1383 C C . LYS A 1 178 ? 58.704 2.562 -75.389 1.00 79.06 178 LYS A C 1
ATOM 1385 O O . LYS A 1 178 ? 59.416 3.522 -75.672 1.00 79.06 178 LYS A O 1
ATOM 1390 N N . LEU A 1 179 ? 59.172 1.441 -74.854 1.00 74.81 179 LEU A N 1
ATOM 1391 C CA . LEU A 1 179 ? 60.569 1.168 -74.526 1.00 74.81 179 LEU A CA 1
ATOM 1392 C C . LEU A 1 179 ? 60.982 -0.198 -75.097 1.00 74.81 179 LEU A C 1
ATOM 1394 O O . LEU A 1 179 ? 60.164 -1.114 -75.198 1.00 74.81 179 LEU A O 1
ATOM 1398 N N . GLN A 1 180 ? 62.256 -0.331 -75.466 1.00 72.06 180 GLN A N 1
ATOM 1399 C CA . GLN A 1 180 ? 62.860 -1.571 -75.967 1.00 72.06 180 GLN A CA 1
ATOM 1400 C C . GLN A 1 180 ? 63.943 -2.058 -74.991 1.00 72.06 180 GLN A C 1
ATOM 1402 O O . GLN A 1 180 ? 64.668 -1.239 -74.425 1.00 72.06 180 GLN A O 1
ATOM 1407 N N . SER A 1 181 ? 64.079 -3.377 -74.813 1.00 68.81 181 SER A N 1
ATOM 1408 C CA . SER A 1 181 ? 65.145 -3.984 -74.000 1.00 68.81 181 SER A CA 1
ATOM 1409 C C . SER A 1 181 ? 66.556 -3.755 -74.583 1.00 68.81 181 SER A C 1
ATOM 1411 O O . SER A 1 181 ? 66.719 -3.727 -75.805 1.00 68.81 181 SER A O 1
ATOM 1413 N N . SER A 1 182 ? 67.574 -3.670 -73.715 1.00 59.16 182 SER A N 1
ATOM 1414 C CA . SER A 1 182 ? 69.006 -3.522 -74.062 1.00 59.16 182 SER A CA 1
ATOM 1415 C C . SER A 1 182 ? 69.544 -4.660 -74.956 1.00 59.16 182 SER A C 1
ATOM 1417 O O . SER A 1 182 ? 69.092 -5.802 -74.855 1.00 59.16 182 SER A O 1
ATOM 1419 N N . GLU A 1 183 ? 70.520 -4.354 -75.823 1.00 57.88 183 GLU A N 1
ATOM 1420 C CA . GLU A 1 183 ? 71.033 -5.227 -76.899 1.00 57.88 183 GLU A CA 1
ATOM 1421 C C . GLU A 1 183 ? 71.685 -6.543 -76.432 1.00 57.88 183 GLU A C 1
ATOM 1423 O O . GLU A 1 183 ? 71.811 -7.472 -77.225 1.00 57.88 183 GLU A O 1
ATOM 1428 N N . GLN A 1 184 ? 72.058 -6.674 -75.156 1.00 52.81 184 GLN A N 1
ATOM 1429 C CA . GLN A 1 184 ? 72.738 -7.874 -74.639 1.00 52.81 184 GLN A CA 1
ATOM 1430 C C . GLN A 1 184 ? 71.794 -9.054 -74.314 1.00 52.81 184 GLN A C 1
ATOM 1432 O O . GLN A 1 184 ? 72.258 -10.113 -73.892 1.00 52.81 184 GLN A O 1
ATOM 1437 N N . GLY A 1 185 ? 70.477 -8.910 -74.527 1.00 59.72 185 GLY A N 1
ATOM 1438 C CA . GLY A 1 185 ? 69.469 -9.935 -74.229 1.00 59.72 185 GLY A CA 1
ATOM 1439 C C . GLY A 1 185 ? 68.512 -10.267 -75.383 1.00 59.72 185 GLY A C 1
ATOM 1440 O O . GLY A 1 185 ? 68.546 -9.702 -76.473 1.00 59.72 185 GLY A O 1
ATOM 1441 N N . LYS A 1 186 ? 67.597 -11.210 -75.132 1.00 66.12 186 LYS A N 1
ATOM 1442 C CA . LYS A 1 186 ? 66.488 -11.550 -76.037 1.00 66.12 186 LYS A CA 1
ATOM 1443 C C . LYS A 1 186 ? 65.567 -10.323 -76.216 1.00 66.12 186 LYS A C 1
ATOM 1445 O O . LYS A 1 186 ? 64.857 -9.982 -75.279 1.00 66.12 186 LYS A O 1
ATOM 1450 N N . LYS A 1 187 ? 65.528 -9.725 -77.418 1.00 76.62 187 LYS A N 1
ATOM 1451 C CA . LYS A 1 187 ? 64.715 -8.530 -77.747 1.00 76.62 187 LYS A CA 1
ATOM 1452 C C . LYS A 1 187 ? 63.259 -8.650 -77.266 1.00 76.62 187 LYS A C 1
ATOM 1454 O O . LYS A 1 187 ? 62.553 -9.564 -77.697 1.00 76.62 187 LYS A O 1
ATOM 1459 N N . THR A 1 188 ? 62.827 -7.723 -76.416 1.00 81.50 188 THR A N 1
ATOM 1460 C CA . THR A 1 188 ? 61.446 -7.562 -75.923 1.00 81.50 188 THR A CA 1
ATOM 1461 C C . THR A 1 188 ? 61.065 -6.078 -75.878 1.00 81.50 188 THR A C 1
ATOM 1463 O O . THR A 1 188 ? 61.931 -5.197 -75.951 1.00 81.50 188 THR A O 1
ATOM 1466 N N . PHE A 1 189 ? 59.763 -5.801 -75.813 1.00 83.50 189 PHE A N 1
ATOM 1467 C CA . PHE A 1 189 ? 59.190 -4.458 -75.801 1.00 83.50 189 PHE A CA 1
ATOM 1468 C C . PHE A 1 189 ? 58.311 -4.255 -74.568 1.00 83.50 189 PHE A C 1
ATOM 1470 O O . PHE A 1 189 ? 57.664 -5.192 -74.103 1.00 83.50 189 PHE A O 1
ATOM 1477 N N . SER A 1 190 ? 58.259 -3.013 -74.092 1.00 84.88 190 SER A N 1
ATOM 1478 C CA . SER A 1 190 ? 57.356 -2.578 -73.027 1.00 84.88 190 SER A CA 1
ATOM 1479 C C . SER A 1 190 ? 56.627 -1.303 -73.447 1.00 84.88 190 SER A C 1
ATOM 1481 O O . SER A 1 190 ? 57.214 -0.425 -74.081 1.00 84.88 190 SER A O 1
ATOM 1483 N N . LEU A 1 191 ? 55.345 -1.189 -73.113 1.00 87.06 191 LEU A N 1
ATOM 1484 C CA . LEU A 1 191 ? 54.480 -0.068 -73.475 1.00 87.06 191 LEU A CA 1
ATOM 1485 C C . LEU A 1 191 ? 53.701 0.401 -72.246 1.00 87.06 191 LEU A C 1
ATOM 1487 O O . LEU A 1 191 ? 53.063 -0.404 -71.579 1.00 87.06 191 LEU A O 1
ATOM 1491 N N . SER A 1 192 ? 53.732 1.698 -71.952 1.00 87.00 192 SER A N 1
ATOM 1492 C CA . SER A 1 192 ? 52.938 2.317 -70.892 1.00 87.00 192 SER A CA 1
ATOM 1493 C C . SER A 1 192 ? 51.944 3.325 -71.463 1.00 87.00 192 SER A C 1
ATOM 1495 O O . SER A 1 192 ? 52.250 4.016 -72.433 1.00 87.00 192 SER A O 1
ATOM 1497 N N . SER A 1 193 ? 50.751 3.408 -70.877 1.00 88.62 193 SER A N 1
ATOM 1498 C CA . SER A 1 193 ? 49.705 4.369 -71.224 1.00 88.62 193 SER A CA 1
ATOM 1499 C C . SER A 1 193 ? 49.160 5.054 -69.974 1.00 88.62 193 SER A C 1
ATOM 1501 O O . SER A 1 193 ? 48.819 4.382 -69.004 1.00 88.62 193 SER A O 1
ATOM 1503 N N . GLU A 1 194 ? 49.072 6.382 -70.004 1.00 87.62 194 GLU A N 1
ATOM 1504 C CA . GLU A 1 194 ? 48.535 7.217 -68.928 1.00 87.62 194 GLU A CA 1
ATOM 1505 C C . GLU A 1 194 ? 47.208 7.850 -69.361 1.00 87.62 194 GLU A C 1
ATOM 1507 O O . GLU A 1 194 ? 47.166 8.531 -70.387 1.00 87.62 194 GLU A O 1
ATOM 1512 N N . LEU A 1 195 ? 46.146 7.659 -68.573 1.00 87.56 195 LEU A N 1
ATOM 1513 C CA . LEU A 1 195 ? 44.822 8.255 -68.775 1.00 87.56 195 LEU A CA 1
ATOM 1514 C C . LEU A 1 195 ? 44.457 9.162 -67.592 1.00 87.56 195 LEU A C 1
ATOM 1516 O O . LEU A 1 195 ? 44.523 8.740 -66.439 1.00 87.56 195 LEU A O 1
ATOM 1520 N N . LYS A 1 196 ? 43.995 10.383 -67.880 1.00 84.81 196 LYS A N 1
ATOM 1521 C CA . LYS A 1 196 ? 43.379 11.286 -66.892 1.00 84.81 196 LYS A CA 1
ATOM 1522 C C . LYS A 1 196 ? 41.848 11.163 -66.961 1.00 84.81 196 LYS A C 1
ATOM 1524 O O . LYS A 1 196 ? 41.263 11.692 -67.911 1.00 84.81 196 LYS A O 1
ATOM 1529 N N . PRO A 1 197 ? 41.188 10.434 -66.039 1.00 82.62 197 PRO A N 1
ATOM 1530 C CA . PRO A 1 197 ? 39.734 10.314 -66.024 1.00 82.62 197 PRO A CA 1
ATOM 1531 C C . PRO A 1 197 ? 39.058 11.625 -65.597 1.00 82.62 197 PRO A C 1
ATOM 1533 O O . PRO A 1 197 ? 39.649 12.468 -64.926 1.00 82.62 197 PRO A O 1
ATOM 1536 N N . ASP A 1 198 ? 37.788 11.785 -65.972 1.00 82.12 198 ASP A N 1
ATOM 1537 C CA . ASP A 1 198 ? 36.945 12.868 -65.459 1.00 82.12 198 ASP A CA 1
ATOM 1538 C C . ASP A 1 198 ? 36.631 12.612 -63.980 1.00 82.12 198 ASP A C 1
ATOM 1540 O O . ASP A 1 198 ? 35.992 11.612 -63.632 1.00 82.12 198 ASP A O 1
ATOM 1544 N N . MET A 1 199 ? 37.065 13.531 -63.117 1.00 76.75 199 MET A N 1
ATOM 1545 C CA . MET A 1 199 ? 36.904 13.418 -61.668 1.00 76.75 199 MET A CA 1
ATOM 1546 C C . MET A 1 199 ? 35.440 13.309 -61.233 1.00 76.75 199 MET A C 1
ATOM 1548 O O . MET A 1 199 ? 35.148 12.607 -60.267 1.00 76.75 199 MET A O 1
ATOM 1552 N N . THR A 1 200 ? 34.498 13.917 -61.959 1.00 75.12 200 THR A N 1
ATOM 1553 C CA . THR A 1 200 ? 33.066 13.848 -61.618 1.00 75.12 200 THR A CA 1
ATOM 1554 C C . THR A 1 200 ? 32.476 12.456 -61.838 1.00 75.12 200 THR A C 1
ATOM 1556 O O . THR A 1 200 ? 31.563 12.041 -61.121 1.00 75.12 200 THR A O 1
ATOM 1559 N N . MET A 1 201 ? 32.999 11.720 -62.818 1.00 75.38 201 MET A N 1
ATOM 1560 C CA . MET A 1 201 ? 32.564 10.363 -63.144 1.00 75.38 201 MET A CA 1
ATOM 1561 C C . MET A 1 201 ? 33.339 9.328 -62.327 1.00 75.38 201 MET A C 1
ATOM 1563 O O . MET A 1 201 ? 32.747 8.363 -61.839 1.00 75.38 201 MET A O 1
ATOM 1567 N N . TRP A 1 202 ? 34.636 9.553 -62.109 1.00 78.44 202 TRP A N 1
ATOM 1568 C CA . TRP A 1 202 ? 35.476 8.725 -61.243 1.00 78.44 202 TRP A CA 1
ATOM 1569 C C . TRP A 1 202 ? 34.968 8.713 -59.794 1.00 78.44 202 TRP A C 1
ATOM 1571 O O . TRP A 1 202 ? 34.769 7.637 -59.234 1.00 78.44 202 TRP A O 1
ATOM 1581 N N . ALA A 1 203 ? 34.631 9.882 -59.231 1.00 73.25 203 ALA A N 1
ATOM 1582 C CA . ALA A 1 203 ? 34.093 10.006 -57.871 1.00 73.25 203 ALA A CA 1
ATOM 1583 C C . ALA A 1 203 ? 32.732 9.312 -57.675 1.00 73.25 203 ALA A C 1
ATOM 1585 O O . ALA A 1 203 ? 32.394 8.943 -56.558 1.00 73.25 203 ALA A O 1
ATOM 1586 N N . LYS A 1 204 ? 31.965 9.085 -58.753 1.00 72.56 204 LYS A N 1
ATOM 1587 C CA . LYS A 1 204 ? 30.706 8.314 -58.734 1.00 72.56 204 LYS A CA 1
ATOM 1588 C C . LYS A 1 204 ? 30.918 6.794 -58.749 1.00 72.56 204 LYS A C 1
ATOM 1590 O O . LYS A 1 204 ? 29.936 6.055 -58.800 1.00 72.56 204 LYS A O 1
ATOM 1595 N N . GLY A 1 205 ? 32.165 6.319 -58.770 1.00 74.69 205 GLY A N 1
ATOM 1596 C CA . GLY A 1 205 ? 32.495 4.893 -58.833 1.00 74.69 205 GLY A CA 1
ATOM 1597 C C . GLY A 1 205 ? 32.486 4.293 -60.242 1.00 74.69 205 GLY A C 1
ATOM 1598 O O . GLY A 1 205 ? 32.245 3.097 -60.379 1.00 74.69 205 GLY A O 1
ATOM 1599 N N . SER A 1 206 ? 32.708 5.096 -61.289 1.00 83.38 206 SER A N 1
ATOM 1600 C CA . SER A 1 206 ? 32.800 4.577 -62.666 1.00 83.38 206 SER A CA 1
ATOM 1601 C C . SER A 1 206 ? 34.038 3.694 -62.871 1.00 83.38 206 SER A C 1
ATOM 1603 O O . SER A 1 206 ? 35.084 3.924 -62.258 1.00 83.38 206 SER A O 1
ATOM 1605 N N . THR A 1 207 ? 33.941 2.709 -63.764 1.00 84.94 207 THR A N 1
ATOM 1606 C CA . THR A 1 207 ? 35.012 1.748 -64.064 1.00 84.94 207 THR A CA 1
ATOM 1607 C C . THR A 1 207 ? 35.797 2.133 -65.316 1.00 84.94 207 THR A C 1
ATOM 1609 O O . THR A 1 207 ? 35.231 2.550 -66.328 1.00 84.94 207 THR A O 1
ATOM 1612 N N . PHE A 1 208 ? 37.119 1.969 -65.263 1.00 87.31 208 PHE A N 1
ATOM 1613 C CA . PHE A 1 208 ? 38.034 2.238 -66.372 1.00 87.31 208 PHE A CA 1
ATOM 1614 C C . PHE A 1 208 ? 38.865 0.992 -66.666 1.00 87.31 208 PHE A C 1
ATOM 1616 O O . PHE A 1 208 ? 39.488 0.427 -65.769 1.00 87.31 208 PHE A O 1
ATOM 1623 N N . THR A 1 209 ? 38.879 0.558 -67.923 1.00 88.12 209 THR A N 1
ATOM 16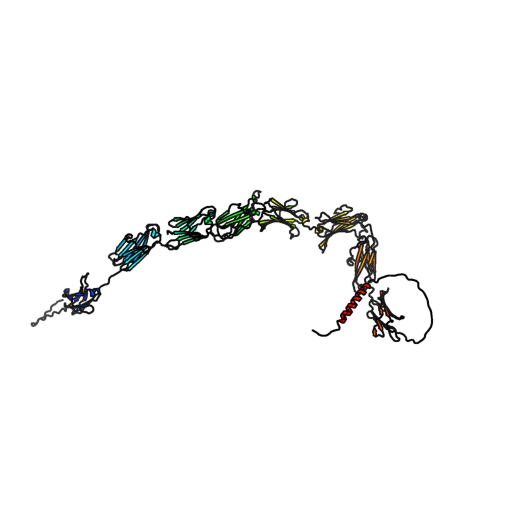24 C CA . THR A 1 209 ? 39.549 -0.670 -68.364 1.00 88.12 209 THR A CA 1
ATOM 1625 C C . THR A 1 209 ? 40.614 -0.354 -69.404 1.00 88.12 209 THR A C 1
ATOM 1627 O O . THR A 1 209 ? 40.324 0.287 -70.415 1.00 88.12 209 THR A O 1
ATOM 1630 N N . CYS A 1 210 ? 41.835 -0.832 -69.172 1.00 89.69 210 CYS A N 1
ATOM 1631 C CA . CYS A 1 210 ? 42.906 -0.856 -70.163 1.00 89.69 210 CYS A CA 1
ATOM 1632 C C . CYS A 1 210 ? 42.866 -2.199 -70.897 1.00 89.69 210 CYS A C 1
ATOM 1634 O O . CYS A 1 210 ? 42.954 -3.246 -70.255 1.00 89.69 210 CYS A O 1
ATOM 1636 N N . MET A 1 211 ? 42.719 -2.171 -72.219 1.00 87.19 211 MET A N 1
ATOM 1637 C CA . MET A 1 211 ? 42.649 -3.347 -73.087 1.00 87.19 211 MET A CA 1
ATOM 1638 C C . MET A 1 211 ? 43.791 -3.316 -74.109 1.00 87.19 211 MET A C 1
ATOM 1640 O O . MET A 1 211 ? 44.044 -2.286 -74.733 1.00 87.19 211 MET A O 1
ATOM 1644 N N . ALA A 1 212 ? 44.454 -4.448 -74.322 1.00 88.44 212 ALA A N 1
ATOM 1645 C CA . ALA A 1 212 ? 45.546 -4.609 -75.273 1.00 88.44 212 ALA A CA 1
ATOM 1646 C C . ALA A 1 212 ? 45.352 -5.865 -76.129 1.00 88.44 212 ALA A C 1
ATOM 1648 O O . ALA A 1 212 ? 44.987 -6.904 -75.600 1.00 88.44 212 ALA A O 1
ATOM 1649 N N . ASP A 1 213 ? 45.632 -5.783 -77.427 1.00 86.31 213 ASP A N 1
ATOM 1650 C CA . ASP A 1 213 ? 45.689 -6.934 -78.338 1.00 86.31 213 ASP A CA 1
ATOM 1651 C C . ASP A 1 213 ? 47.136 -7.157 -78.787 1.00 86.31 213 ASP A C 1
ATOM 1653 O O . ASP A 1 213 ? 47.794 -6.231 -79.286 1.00 86.31 213 ASP A O 1
ATOM 1657 N N . HIS A 1 214 ? 47.635 -8.378 -78.585 1.00 87.00 214 HIS A N 1
ATOM 1658 C CA . HIS A 1 214 ? 48.947 -8.819 -79.052 1.00 87.00 214 HIS A CA 1
ATOM 1659 C C . HIS A 1 214 ? 48.802 -10.113 -79.848 1.00 87.00 214 HIS A C 1
ATOM 1661 O O . HIS A 1 214 ? 48.415 -11.150 -79.315 1.00 87.00 214 HIS A O 1
ATOM 1667 N N . ASN A 1 215 ? 49.118 -10.040 -81.144 1.00 83.88 215 ASN A N 1
ATOM 1668 C CA . ASN A 1 215 ? 49.052 -11.169 -82.073 1.00 83.88 215 ASN A CA 1
ATOM 1669 C C . ASN A 1 215 ? 47.684 -11.899 -82.080 1.00 83.88 215 ASN A C 1
ATOM 1671 O O . ASN A 1 215 ? 47.646 -13.121 -82.231 1.00 83.88 215 ASN A O 1
ATOM 1675 N N . GLY A 1 216 ? 46.579 -11.155 -81.923 1.00 79.38 216 GLY A N 1
ATOM 1676 C CA . GLY A 1 216 ? 45.211 -11.689 -81.931 1.00 79.38 216 GLY A CA 1
ATOM 1677 C C . GLY A 1 216 ? 44.710 -12.225 -80.585 1.00 79.38 216 GLY A C 1
ATOM 1678 O O . GLY A 1 216 ? 43.677 -12.890 -80.553 1.00 79.38 216 GLY A O 1
ATOM 1679 N N . VAL A 1 217 ? 45.437 -11.976 -79.488 1.00 83.31 217 VAL A N 1
ATOM 1680 C CA . VAL A 1 217 ? 45.023 -12.314 -78.116 1.00 83.31 217 VAL A CA 1
ATOM 1681 C C . VAL A 1 217 ? 44.796 -11.029 -77.319 1.00 83.31 217 VAL A C 1
ATOM 1683 O O . VAL A 1 217 ? 45.685 -10.177 -77.251 1.00 83.31 217 VAL A O 1
ATOM 1686 N N . GLU A 1 218 ? 43.620 -10.903 -76.696 1.00 86.56 218 GLU A N 1
ATOM 1687 C CA . GLU A 1 218 ? 43.253 -9.749 -75.869 1.00 86.56 218 GLU A CA 1
ATOM 1688 C C . GLU A 1 218 ? 43.658 -9.918 -74.393 1.00 86.56 218 GLU A C 1
ATOM 1690 O O . GLU A 1 218 ? 43.437 -10.957 -73.772 1.00 86.56 218 GLU A O 1
ATOM 1695 N N . TYR A 1 219 ? 44.188 -8.844 -73.810 1.00 87.69 219 TYR A N 1
ATOM 1696 C CA . TYR A 1 219 ? 44.580 -8.708 -72.409 1.00 87.69 219 TYR A CA 1
ATOM 1697 C C . TYR A 1 219 ? 43.903 -7.473 -71.820 1.00 87.69 219 TYR A C 1
ATOM 1699 O O . TYR A 1 219 ? 43.929 -6.408 -72.436 1.00 87.69 219 TYR A O 1
ATOM 1707 N N . ASN A 1 220 ? 43.311 -7.571 -70.629 1.00 89.38 220 ASN A N 1
ATOM 1708 C CA . ASN A 1 220 ? 42.648 -6.430 -70.003 1.00 89.38 220 ASN A CA 1
ATOM 1709 C C . ASN A 1 220 ? 42.839 -6.362 -68.480 1.00 89.38 220 ASN A C 1
ATOM 1711 O O . ASN A 1 220 ? 43.096 -7.362 -67.808 1.00 89.38 220 ASN A O 1
ATOM 1715 N N . ARG A 1 221 ? 42.737 -5.145 -67.936 1.00 88.00 221 ARG A N 1
ATOM 1716 C CA . ARG A 1 221 ? 42.652 -4.861 -66.496 1.00 88.00 221 ARG A CA 1
ATOM 1717 C C . ARG A 1 221 ? 41.705 -3.693 -66.264 1.00 88.00 221 ARG A C 1
ATOM 1719 O O . ARG A 1 221 ? 41.750 -2.721 -67.013 1.00 88.00 221 ARG A O 1
ATOM 1726 N N . THR A 1 222 ? 40.897 -3.778 -65.211 1.00 88.38 222 THR A N 1
ATOM 1727 C CA . THR A 1 222 ? 39.890 -2.772 -64.840 1.00 88.38 222 THR A CA 1
ATOM 1728 C C . THR A 1 222 ? 40.191 -2.192 -63.466 1.00 88.38 222 THR A C 1
ATOM 1730 O O . THR A 1 222 ? 40.659 -2.909 -62.582 1.00 88.38 222 THR A O 1
ATOM 1733 N N . ILE A 1 223 ? 39.907 -0.904 -63.284 1.00 86.25 223 ILE A N 1
ATOM 1734 C CA . ILE A 1 223 ? 40.052 -0.192 -62.015 1.00 86.25 223 ILE A CA 1
ATOM 1735 C C . ILE A 1 223 ? 38.887 0.779 -61.780 1.00 86.25 223 ILE A C 1
ATOM 1737 O O . ILE A 1 223 ? 38.287 1.289 -62.728 1.00 86.25 223 ILE A O 1
ATOM 1741 N N . ASN A 1 224 ? 38.572 1.035 -60.511 1.00 83.81 224 ASN A N 1
ATOM 1742 C CA . ASN A 1 224 ? 37.638 2.062 -60.048 1.00 83.81 224 ASN A CA 1
ATOM 1743 C C . ASN A 1 224 ? 38.176 2.715 -58.754 1.00 83.81 224 ASN A C 1
ATOM 1745 O O . ASN A 1 224 ? 39.231 2.326 -58.250 1.00 83.81 224 ASN A O 1
ATOM 1749 N N . ILE A 1 225 ? 37.464 3.712 -58.224 1.00 79.81 225 ILE A N 1
ATOM 1750 C CA . ILE A 1 225 ? 37.841 4.418 -56.984 1.00 79.81 225 ILE A CA 1
ATOM 1751 C C . ILE A 1 225 ? 37.585 3.595 -55.702 1.00 79.81 225 ILE A C 1
ATOM 1753 O O . ILE A 1 225 ? 38.033 3.973 -54.622 1.00 79.81 225 ILE A O 1
ATOM 1757 N N . CYS A 1 226 ? 36.849 2.484 -55.788 1.00 76.50 226 CYS A N 1
ATOM 1758 C CA . CYS A 1 226 ? 36.362 1.748 -54.626 1.00 76.50 226 CYS A CA 1
ATOM 1759 C C . CYS A 1 226 ? 37.492 0.906 -54.008 1.00 76.50 226 CYS A C 1
ATOM 1761 O O . CYS A 1 226 ? 37.787 -0.195 -54.465 1.00 76.50 226 CYS A O 1
ATOM 1763 N N . HIS A 1 227 ? 38.142 1.436 -52.969 1.00 66.00 227 HIS A N 1
ATOM 1764 C CA . HIS A 1 227 ? 39.240 0.756 -52.271 1.00 66.00 227 HIS A CA 1
ATOM 1765 C C . HIS A 1 227 ? 38.759 -0.175 -51.137 1.00 66.00 227 HIS A C 1
ATOM 1767 O O . HIS A 1 227 ? 39.451 -1.127 -50.788 1.00 66.00 227 HIS A O 1
ATOM 1773 N N . SER A 1 228 ? 37.558 0.070 -50.592 1.00 60.38 228 SER A N 1
ATOM 1774 C CA . SER A 1 228 ? 36.883 -0.757 -49.580 1.00 60.38 228 SER A CA 1
ATOM 1775 C C . SER A 1 228 ? 35.372 -0.787 -49.839 1.00 60.38 228 SER A C 1
ATOM 1777 O O . SER A 1 228 ? 34.795 0.243 -50.181 1.00 60.38 228 SER A O 1
ATOM 1779 N N . ASN A 1 229 ? 34.738 -1.949 -49.640 1.00 64.31 229 ASN A N 1
ATOM 1780 C CA . ASN A 1 229 ? 33.288 -2.156 -49.795 1.00 64.31 229 ASN A CA 1
ATOM 1781 C C . ASN A 1 229 ? 32.512 -2.057 -48.464 1.00 64.31 229 ASN A C 1
ATOM 1783 O O . ASN A 1 229 ? 31.346 -2.451 -48.392 1.00 64.31 229 ASN A O 1
ATOM 1787 N N . SER A 1 230 ? 33.149 -1.584 -47.389 1.00 70.12 230 SER A N 1
ATOM 1788 C CA . SER A 1 230 ? 32.506 -1.441 -46.080 1.00 70.12 230 SER A CA 1
ATOM 1789 C C . SER A 1 230 ? 31.459 -0.325 -46.084 1.00 70.12 230 SER A C 1
ATOM 1791 O O . SER A 1 230 ? 31.736 0.788 -46.529 1.00 70.12 230 SER A O 1
ATOM 1793 N N . ALA A 1 231 ? 30.276 -0.612 -45.541 1.00 76.62 231 ALA A N 1
ATOM 1794 C CA . ALA A 1 231 ? 29.236 0.385 -45.316 1.00 76.62 231 ALA A CA 1
ATOM 1795 C C . ALA A 1 231 ? 29.727 1.507 -44.372 1.00 76.62 231 ALA A C 1
ATOM 1797 O O . ALA A 1 231 ? 30.427 1.210 -43.399 1.00 76.62 231 ALA A O 1
ATOM 1798 N N . PRO A 1 232 ? 29.374 2.781 -44.630 1.00 84.12 232 PRO A N 1
ATOM 1799 C CA . PRO A 1 232 ? 29.770 3.899 -43.780 1.00 84.12 232 PRO A CA 1
ATOM 1800 C C . PRO A 1 232 ? 29.040 3.871 -42.432 1.00 84.12 232 PRO A C 1
ATOM 1802 O O . PRO A 1 232 ? 27.904 3.400 -42.332 1.00 84.12 232 PRO A O 1
ATOM 1805 N N . PHE A 1 233 ? 29.668 4.423 -41.394 1.00 83.56 233 PHE A N 1
ATOM 1806 C CA . PHE A 1 233 ? 29.009 4.616 -40.103 1.00 83.56 233 PHE A CA 1
ATOM 1807 C C . PHE A 1 233 ? 28.093 5.842 -40.162 1.00 83.56 233 PHE A C 1
ATOM 1809 O O . PHE A 1 233 ? 28.530 6.932 -40.536 1.00 83.56 233 PHE A O 1
ATOM 1816 N N . ILE A 1 234 ? 26.827 5.655 -39.790 1.00 88.62 234 ILE A N 1
ATOM 1817 C CA . ILE A 1 234 ? 25.808 6.706 -39.766 1.00 88.62 234 ILE A CA 1
ATOM 1818 C C . ILE A 1 234 ? 25.427 6.993 -38.315 1.00 88.62 234 ILE A C 1
ATOM 1820 O O . ILE A 1 234 ? 24.924 6.112 -37.608 1.00 88.62 234 ILE A O 1
ATOM 1824 N N . HIS A 1 235 ? 25.617 8.239 -37.896 1.00 85.31 235 HIS A N 1
ATOM 1825 C CA . HIS A 1 235 ? 25.135 8.773 -36.630 1.00 85.31 235 HIS A CA 1
ATOM 1826 C C . HIS A 1 235 ? 23.991 9.758 -36.890 1.00 85.31 235 HIS A C 1
ATOM 1828 O O . HIS A 1 235 ? 24.084 10.594 -37.783 1.00 85.31 235 HIS A O 1
ATOM 1834 N N . VAL A 1 236 ? 22.897 9.643 -36.137 1.00 86.81 236 VAL A N 1
ATOM 1835 C CA . VAL A 1 236 ? 21.725 10.519 -36.269 1.00 86.81 236 VAL A CA 1
ATOM 1836 C C . VAL A 1 236 ? 21.460 11.169 -34.920 1.00 86.81 236 VAL A C 1
ATOM 1838 O O . VAL A 1 236 ? 21.222 10.464 -33.940 1.00 86.81 236 VAL A O 1
ATOM 1841 N N . GLU A 1 237 ? 21.470 12.497 -34.888 1.00 83.44 237 GLU A N 1
ATOM 1842 C CA . GLU A 1 237 ? 21.142 13.311 -33.720 1.00 83.44 237 GLU A CA 1
ATOM 1843 C C . GLU A 1 237 ? 19.746 13.914 -33.896 1.00 83.44 237 GLU A C 1
ATOM 1845 O O . GLU A 1 237 ? 19.455 14.596 -34.883 1.00 83.44 237 GLU A O 1
ATOM 1850 N N . ILE A 1 238 ? 18.864 13.652 -32.932 1.00 83.62 238 ILE A N 1
ATOM 1851 C CA . ILE A 1 238 ? 17.495 14.175 -32.910 1.00 83.62 238 ILE A CA 1
ATOM 1852 C C . ILE A 1 238 ? 17.395 15.425 -32.019 1.00 83.62 238 ILE A C 1
ATOM 1854 O O . ILE A 1 238 ? 18.160 15.564 -31.061 1.00 83.62 238 ILE A O 1
ATOM 1858 N N . PRO A 1 239 ? 16.447 16.340 -32.293 1.00 81.94 239 PRO A N 1
ATOM 1859 C CA . PRO A 1 239 ? 16.226 17.512 -31.453 1.00 81.94 239 PRO A CA 1
ATOM 1860 C C . PRO A 1 239 ? 15.753 17.106 -30.053 1.00 81.94 239 PRO A C 1
ATOM 1862 O O . PRO A 1 239 ? 14.944 16.191 -29.906 1.00 81.94 239 PRO A O 1
ATOM 1865 N N . SER A 1 240 ? 16.203 17.832 -29.022 1.00 75.00 240 SER A N 1
ATOM 1866 C CA . SER A 1 240 ? 15.762 17.569 -27.647 1.00 75.00 240 SER A CA 1
ATOM 1867 C C . SER A 1 240 ? 14.255 17.778 -27.491 1.00 75.00 240 SER A C 1
ATOM 1869 O O . SER A 1 240 ? 13.673 18.690 -28.092 1.00 75.00 240 SER A O 1
ATOM 1871 N N . PHE A 1 241 ? 13.618 16.995 -26.625 1.00 71.44 241 PHE A N 1
ATOM 1872 C CA . PHE A 1 241 ? 12.184 17.116 -26.373 1.00 71.44 241 PHE A CA 1
ATOM 1873 C C . PHE A 1 241 ? 11.746 18.506 -25.911 1.00 71.44 241 PHE A C 1
ATOM 1875 O O . PHE A 1 241 ? 10.731 19.025 -26.382 1.00 71.44 241 PHE A O 1
ATOM 1882 N N . LYS A 1 242 ? 12.544 19.156 -25.053 1.00 72.88 242 LYS A N 1
ATOM 1883 C CA . LYS A 1 242 ? 12.306 20.547 -24.646 1.00 72.88 242 LYS A CA 1
ATOM 1884 C C . LYS A 1 242 ? 12.231 21.458 -25.872 1.00 72.88 242 LYS A C 1
ATOM 1886 O O . LYS A 1 242 ? 11.267 22.206 -25.996 1.00 72.88 242 LYS A O 1
ATOM 1891 N N . THR A 1 243 ? 13.191 21.341 -26.793 1.00 77.06 243 THR A N 1
ATOM 1892 C CA . THR A 1 243 ? 13.233 22.125 -28.037 1.00 77.06 243 THR A CA 1
ATOM 1893 C C . THR A 1 243 ? 11.982 21.898 -28.886 1.00 77.06 243 THR A C 1
ATOM 1895 O O . THR A 1 243 ? 11.374 22.864 -29.334 1.00 77.06 243 THR A O 1
ATOM 1898 N N . VAL A 1 244 ? 11.531 20.650 -29.052 1.00 79.19 244 VAL A N 1
ATOM 1899 C CA . VAL A 1 244 ? 10.307 20.344 -29.820 1.00 79.19 244 VAL A CA 1
ATOM 1900 C C . VAL A 1 244 ? 9.054 20.955 -29.181 1.00 79.19 244 VAL A C 1
ATOM 1902 O O . VAL A 1 244 ? 8.129 21.368 -29.883 1.00 79.19 244 VAL A O 1
ATOM 1905 N N . MET A 1 245 ? 8.995 21.019 -27.850 1.00 70.88 245 MET A N 1
ATOM 1906 C CA . MET A 1 245 ? 7.839 21.571 -27.140 1.00 70.88 245 MET A CA 1
ATOM 1907 C C . MET A 1 245 ? 7.819 23.101 -27.101 1.00 70.88 245 MET A C 1
ATOM 1909 O O . MET A 1 245 ? 6.732 23.670 -26.994 1.00 70.88 245 MET A O 1
ATOM 1913 N N . THR A 1 246 ? 8.975 23.763 -27.201 1.00 76.69 246 THR A N 1
ATOM 1914 C CA . THR A 1 246 ? 9.085 25.230 -27.096 1.00 76.69 246 THR A CA 1
ATOM 1915 C C . THR A 1 246 ? 9.274 25.954 -28.427 1.00 76.69 246 THR A C 1
ATOM 1917 O O . THR A 1 246 ? 8.966 27.140 -28.510 1.00 76.69 246 THR A O 1
ATOM 1920 N N . SER A 1 247 ? 9.801 25.285 -29.452 1.00 80.69 247 SER A N 1
ATOM 1921 C CA . SER A 1 247 ? 10.149 25.896 -30.743 1.00 80.69 247 SER A CA 1
ATOM 1922 C C . SER A 1 247 ? 9.115 25.576 -31.826 1.00 80.69 247 SER A C 1
ATOM 1924 O O . SER A 1 247 ? 8.417 24.568 -31.747 1.00 80.69 247 SER A O 1
ATOM 1926 N N . ASN A 1 248 ? 9.034 26.406 -32.873 1.00 83.00 248 ASN A N 1
ATOM 1927 C CA . ASN A 1 248 ? 8.113 26.200 -34.006 1.00 83.00 248 ASN A CA 1
ATOM 1928 C C . ASN A 1 248 ? 8.639 25.206 -35.060 1.00 83.00 248 ASN A C 1
ATOM 1930 O O . ASN A 1 248 ? 7.850 24.527 -35.717 1.00 83.00 248 ASN A O 1
ATOM 1934 N N . GLU A 1 249 ? 9.959 25.116 -35.217 1.00 85.38 249 GLU A N 1
ATOM 1935 C CA . GLU A 1 249 ? 10.655 24.229 -36.155 1.00 85.38 249 GLU A CA 1
ATOM 1936 C C . GLU A 1 249 ? 11.825 23.558 -35.425 1.00 85.38 249 GLU A C 1
ATOM 1938 O O . GLU A 1 249 ? 12.429 24.160 -34.530 1.00 85.38 249 GLU A O 1
ATOM 1943 N N . VAL A 1 250 ? 12.132 22.314 -35.791 1.00 86.94 250 VAL A N 1
ATOM 1944 C CA . VAL A 1 250 ? 13.221 21.525 -35.210 1.00 86.94 250 VAL A CA 1
ATOM 1945 C C . VAL A 1 250 ? 14.122 20.933 -36.284 1.00 86.94 250 VAL A C 1
ATOM 1947 O O . VAL A 1 250 ? 13.680 20.658 -37.397 1.00 86.94 250 VAL A O 1
ATOM 1950 N N . GLN A 1 251 ? 15.394 20.742 -35.939 1.00 87.62 251 GLN A N 1
ATOM 1951 C CA . GLN A 1 251 ? 16.427 20.232 -36.835 1.00 87.62 251 GLN A CA 1
ATOM 1952 C C . GLN A 1 251 ? 16.905 18.855 -36.372 1.00 87.62 251 GLN A C 1
ATOM 1954 O O . GLN A 1 251 ? 17.157 18.654 -35.184 1.00 87.62 251 GLN A O 1
ATOM 1959 N N . VAL A 1 252 ? 17.044 17.938 -37.324 1.00 89.19 252 VAL A N 1
ATOM 1960 C CA . VAL A 1 252 ? 17.621 16.599 -37.157 1.00 89.19 252 VAL A CA 1
ATOM 1961 C C . VAL A 1 252 ? 18.900 16.537 -37.967 1.00 89.19 252 VAL A C 1
ATOM 1963 O O . VAL A 1 252 ? 18.900 16.942 -39.130 1.00 89.19 252 VAL A O 1
ATOM 1966 N N . THR A 1 253 ? 19.960 15.999 -37.387 1.00 89.56 253 THR A N 1
ATOM 1967 C CA . THR A 1 253 ? 21.282 15.962 -38.010 1.00 89.56 253 THR A CA 1
ATOM 1968 C C . THR A 1 253 ? 21.667 14.517 -38.304 1.00 89.56 253 THR A C 1
ATOM 1970 O O . THR A 1 253 ? 21.516 13.645 -37.453 1.00 89.56 253 THR A O 1
ATOM 1973 N N . CYS A 1 254 ? 22.159 14.238 -39.506 1.00 90.31 254 CYS A N 1
ATOM 1974 C CA . CYS A 1 254 ? 22.727 12.948 -39.880 1.00 90.31 254 CYS A CA 1
ATOM 1975 C C . CYS A 1 254 ? 24.179 13.129 -40.305 1.00 90.31 254 CYS A C 1
ATOM 1977 O O . CYS A 1 254 ? 24.460 13.760 -41.326 1.00 90.31 254 CYS A O 1
ATOM 1979 N N . LEU A 1 255 ? 25.080 12.543 -39.524 1.00 89.00 255 LEU A N 1
ATOM 1980 C CA . LEU A 1 255 ? 26.511 12.513 -39.764 1.00 89.00 255 LEU A CA 1
ATOM 1981 C C . LEU A 1 255 ? 26.896 11.153 -40.355 1.00 89.00 255 LEU A C 1
ATOM 1983 O O . LEU A 1 255 ? 26.790 10.117 -39.696 1.00 89.00 255 LEU A O 1
ATOM 1987 N N . VAL A 1 256 ? 27.350 11.156 -41.605 1.00 88.75 256 VAL A N 1
ATOM 1988 C CA . VAL A 1 256 ? 27.767 9.950 -42.330 1.00 88.75 256 VAL A CA 1
ATOM 1989 C C . VAL A 1 256 ? 29.273 9.987 -42.533 1.00 88.75 256 VAL A C 1
ATOM 1991 O O . VAL A 1 256 ? 29.766 10.836 -43.271 1.00 88.75 256 VAL A O 1
ATOM 1994 N N . HIS A 1 257 ? 30.002 9.063 -41.911 1.00 83.81 257 HIS A N 1
ATOM 1995 C CA . HIS A 1 257 ? 31.456 8.953 -42.055 1.00 83.81 257 HIS A CA 1
ATOM 1996 C C . HIS A 1 257 ? 31.811 8.218 -43.348 1.00 83.81 257 HIS A C 1
ATOM 1998 O O . HIS A 1 257 ? 31.679 6.994 -43.435 1.00 83.81 257 HIS A O 1
ATOM 2004 N N . THR A 1 258 ? 32.227 8.969 -44.367 1.00 80.50 258 THR A N 1
ATOM 2005 C CA . THR A 1 258 ? 32.601 8.429 -45.674 1.00 80.50 258 THR A CA 1
ATOM 2006 C C . THR A 1 258 ? 33.492 9.403 -46.441 1.00 80.50 258 THR A C 1
ATOM 2008 O O . THR A 1 258 ? 33.238 10.605 -46.446 1.00 80.50 258 THR A O 1
ATOM 2011 N N . ASP A 1 259 ? 34.489 8.858 -47.139 1.00 73.56 259 ASP A N 1
ATOM 2012 C CA . ASP A 1 259 ? 35.341 9.602 -48.080 1.00 73.56 259 ASP A CA 1
ATOM 2013 C C . ASP A 1 259 ? 34.696 9.698 -49.483 1.00 73.56 259 ASP A C 1
ATOM 2015 O O . ASP A 1 259 ? 35.231 10.325 -50.398 1.00 73.56 259 ASP A O 1
ATOM 2019 N N . PHE A 1 260 ? 33.543 9.042 -49.686 1.00 76.88 260 PHE A N 1
ATOM 2020 C CA . PHE A 1 260 ? 32.810 9.040 -50.950 1.00 76.88 260 PHE A CA 1
ATOM 2021 C C . PHE A 1 260 ? 31.671 10.062 -50.942 1.00 76.88 260 PHE A C 1
ATOM 2023 O O . PHE A 1 260 ? 31.006 10.290 -49.936 1.00 76.88 260 PHE A O 1
ATOM 2030 N N . ASN A 1 261 ? 31.358 10.621 -52.111 1.00 76.06 261 ASN A N 1
ATOM 2031 C CA . ASN A 1 261 ? 30.253 11.564 -52.276 1.00 76.06 261 ASN A CA 1
ATOM 2032 C C . ASN A 1 261 ? 28.898 10.831 -52.360 1.00 76.06 261 ASN A C 1
ATOM 2034 O O . ASN A 1 261 ? 28.299 10.706 -53.431 1.00 76.06 261 ASN A O 1
ATOM 2038 N N . ALA A 1 262 ? 28.446 10.300 -51.225 1.00 81.19 262 ALA A N 1
ATOM 2039 C CA . ALA A 1 262 ? 27.200 9.554 -51.102 1.00 81.19 262 ALA A CA 1
ATOM 2040 C C . ALA A 1 262 ? 25.952 10.448 -51.211 1.00 81.19 262 ALA A C 1
ATOM 2042 O O . ALA A 1 262 ? 25.949 11.620 -50.825 1.00 81.19 262 ALA A O 1
ATOM 2043 N N . THR A 1 263 ? 24.864 9.871 -51.721 1.00 85.50 263 THR A N 1
ATOM 2044 C CA . THR A 1 263 ? 23.542 10.511 -51.736 1.00 85.50 263 THR A CA 1
ATOM 2045 C C . THR A 1 263 ? 22.837 10.211 -50.419 1.00 85.50 263 THR A C 1
ATOM 2047 O O . THR A 1 263 ? 22.735 9.046 -50.040 1.00 85.50 263 THR A O 1
ATOM 2050 N N . ILE A 1 264 ? 22.356 11.249 -49.731 1.00 88.19 264 ILE A N 1
ATOM 2051 C CA . ILE A 1 264 ? 21.638 11.119 -48.458 1.00 88.19 264 ILE A CA 1
ATOM 2052 C C . ILE A 1 264 ? 20.139 11.299 -48.694 1.00 88.19 264 ILE A C 1
ATOM 2054 O O . ILE A 1 264 ? 19.717 12.300 -49.272 1.00 88.19 264 ILE A O 1
ATOM 2058 N N . THR A 1 265 ? 19.341 10.341 -48.228 1.00 89.19 265 THR A N 1
ATOM 2059 C CA . THR A 1 265 ? 17.876 10.361 -48.297 1.00 89.19 265 THR A CA 1
ATOM 2060 C C . THR A 1 265 ? 17.291 10.271 -46.893 1.00 89.19 265 THR A C 1
ATOM 2062 O O . THR A 1 265 ? 17.638 9.373 -46.126 1.00 89.19 265 THR A O 1
ATOM 2065 N N . TRP A 1 266 ? 16.362 11.169 -46.570 1.00 90.25 266 TRP A N 1
ATOM 2066 C CA . TRP A 1 266 ? 15.600 11.137 -45.323 1.00 90.25 266 TRP A CA 1
ATOM 2067 C C . TRP A 1 266 ? 14.240 10.467 -45.526 1.00 90.25 266 TRP A C 1
ATOM 2069 O O . TRP A 1 266 ? 13.496 10.818 -46.449 1.00 90.25 266 TRP A O 1
ATOM 2079 N N . LEU A 1 267 ? 13.892 9.535 -44.639 1.00 88.50 267 LEU A N 1
ATOM 2080 C CA . LEU A 1 267 ? 12.580 8.891 -44.594 1.00 88.50 267 LEU A CA 1
ATOM 2081 C C . LEU A 1 267 ? 11.909 9.209 -43.252 1.00 88.50 267 LEU A C 1
ATOM 2083 O O . LEU A 1 267 ? 12.495 8.982 -42.195 1.00 88.50 267 LEU A O 1
ATOM 2087 N N . ILE A 1 268 ? 10.674 9.706 -43.295 1.00 85.88 268 ILE A N 1
ATOM 2088 C CA . ILE A 1 268 ? 9.806 9.886 -42.124 1.00 85.88 268 ILE A CA 1
ATOM 2089 C C . ILE A 1 268 ? 8.711 8.825 -42.218 1.00 85.88 268 ILE A C 1
ATOM 2091 O O . ILE A 1 268 ? 7.993 8.763 -43.218 1.00 85.88 268 ILE A O 1
ATOM 2095 N N . ASP A 1 269 ? 8.614 7.957 -41.211 1.00 82.75 269 ASP A N 1
ATOM 2096 C CA . ASP A 1 269 ? 7.674 6.827 -41.170 1.00 82.75 269 ASP A CA 1
ATOM 2097 C C . ASP A 1 269 ? 7.707 5.958 -42.445 1.00 82.75 269 ASP A C 1
ATOM 2099 O O . ASP A 1 269 ? 6.679 5.537 -42.979 1.00 82.75 269 ASP A O 1
ATOM 2103 N N . GLY A 1 270 ? 8.917 5.723 -42.965 1.00 79.12 270 GLY A N 1
ATOM 2104 C CA . GLY A 1 270 ? 9.164 4.923 -44.169 1.00 79.12 270 GLY A CA 1
ATOM 2105 C C . GLY A 1 270 ? 8.897 5.640 -45.498 1.00 79.12 270 GLY A C 1
ATOM 2106 O O . GLY A 1 270 ? 9.089 5.039 -46.555 1.00 79.12 270 GLY A O 1
ATOM 2107 N N . LYS A 1 271 ? 8.486 6.916 -45.487 1.00 84.00 271 LYS A N 1
ATOM 2108 C CA . LYS A 1 271 ? 8.240 7.712 -46.702 1.00 84.00 271 LYS A CA 1
ATOM 2109 C C . LYS A 1 271 ? 9.309 8.782 -46.893 1.00 84.00 271 LYS A C 1
ATOM 2111 O O . LYS A 1 271 ? 9.658 9.488 -45.952 1.00 84.00 271 LYS A O 1
ATOM 2116 N N . ALA A 1 272 ? 9.790 8.935 -48.127 1.00 82.50 272 ALA A N 1
ATOM 2117 C CA . ALA A 1 272 ? 10.732 9.995 -48.478 1.00 82.50 272 ALA A CA 1
ATOM 2118 C C . ALA A 1 272 ? 10.113 11.374 -48.225 1.00 82.50 272 ALA A C 1
ATOM 2120 O O . ALA A 1 272 ? 8.986 11.650 -48.647 1.00 82.50 272 ALA A O 1
ATOM 2121 N N . THR A 1 273 ? 10.851 12.219 -47.512 1.00 80.19 273 THR A N 1
ATOM 2122 C CA . THR A 1 273 ? 10.376 13.544 -47.112 1.00 80.19 273 THR A CA 1
ATOM 2123 C C . THR A 1 273 ? 10.646 14.603 -48.186 1.00 80.19 273 THR A C 1
ATOM 2125 O O . THR A 1 273 ? 11.609 14.498 -48.943 1.00 80.19 273 THR A O 1
ATOM 2128 N N . LYS A 1 274 ? 9.785 15.627 -48.255 1.00 73.94 274 LYS A N 1
ATOM 2129 C CA . LYS A 1 274 ? 9.951 16.819 -49.115 1.00 73.94 274 LYS A CA 1
ATOM 2130 C C . LYS A 1 274 ? 10.395 18.061 -48.330 1.00 73.94 274 LYS A C 1
ATOM 2132 O O . LYS A 1 274 ? 10.418 19.155 -48.886 1.00 73.94 274 LYS A O 1
ATOM 2137 N N . GLU A 1 275 ? 10.667 17.896 -47.039 1.00 77.69 275 GLU A N 1
ATOM 2138 C CA . GLU A 1 275 ? 11.082 18.979 -46.148 1.00 77.69 275 GLU A CA 1
ATOM 2139 C C . GLU A 1 275 ? 12.453 19.551 -46.539 1.00 77.69 275 GLU A C 1
ATOM 2141 O O . GLU A 1 275 ? 13.200 18.953 -47.318 1.00 77.69 275 GLU A O 1
ATOM 2146 N N . ARG A 1 276 ? 12.792 20.726 -45.998 1.00 78.06 276 ARG A N 1
ATOM 2147 C CA . ARG A 1 276 ? 14.068 21.389 -46.292 1.00 78.06 276 ARG A CA 1
ATOM 2148 C C . ARG A 1 276 ? 15.239 20.601 -45.704 1.00 78.06 276 ARG A C 1
ATOM 2150 O O . ARG A 1 276 ? 15.276 20.336 -44.503 1.00 78.06 276 ARG A O 1
ATOM 2157 N N . VAL A 1 277 ? 16.194 20.264 -46.570 1.00 83.06 277 VAL A N 1
ATOM 2158 C CA . VAL A 1 277 ? 17.423 19.548 -46.222 1.00 83.06 277 VAL A CA 1
ATOM 2159 C C . VAL A 1 277 ? 18.621 20.407 -46.603 1.00 83.06 277 VAL A C 1
ATOM 2161 O O . VAL A 1 277 ? 18.828 20.689 -47.784 1.00 83.06 277 VAL A O 1
ATOM 2164 N N . ASP A 1 278 ? 19.421 20.772 -45.609 1.00 83.25 278 ASP A N 1
ATOM 2165 C CA . ASP A 1 278 ? 20.710 21.432 -45.801 1.00 83.25 278 ASP A CA 1
ATOM 2166 C C . ASP A 1 278 ? 21.807 20.350 -45.771 1.00 83.25 278 ASP A C 1
ATOM 2168 O O . ASP A 1 278 ? 21.825 19.511 -44.869 1.00 83.25 278 ASP A O 1
ATOM 2172 N N . ILE A 1 279 ? 22.700 20.310 -46.767 1.00 82.94 279 ILE A N 1
ATOM 2173 C CA . ILE A 1 279 ? 23.787 19.316 -46.833 1.00 82.94 279 ILE A CA 1
ATOM 2174 C C . ILE A 1 279 ? 25.129 20.034 -46.874 1.00 82.94 279 ILE A C 1
ATOM 2176 O O . ILE A 1 279 ? 25.444 20.725 -47.842 1.00 82.94 279 ILE A O 1
ATOM 2180 N N . GLU A 1 280 ? 25.941 19.792 -45.854 1.00 81.50 280 GLU A N 1
ATOM 2181 C CA . GLU A 1 280 ? 27.325 20.239 -45.764 1.00 81.50 280 GLU A CA 1
ATOM 2182 C C . GLU A 1 280 ? 28.255 19.037 -45.950 1.00 81.50 280 GLU A C 1
ATOM 2184 O O . GLU A 1 280 ? 28.036 17.959 -45.393 1.00 81.50 280 GLU A O 1
ATOM 2189 N N . LYS A 1 281 ? 29.288 19.195 -46.779 1.00 75.88 281 LYS A N 1
ATOM 2190 C CA . LYS A 1 281 ? 30.215 18.109 -47.127 1.00 75.88 281 LYS A CA 1
ATOM 2191 C C . LYS A 1 281 ? 31.624 18.470 -46.688 1.00 75.88 281 LYS A C 1
ATOM 2193 O O . LYS A 1 281 ? 32.107 19.550 -47.021 1.00 75.88 281 LYS A O 1
ATOM 2198 N N . ASN A 1 282 ? 32.273 17.547 -45.988 1.00 71.69 282 ASN A N 1
ATOM 2199 C CA . ASN A 1 282 ? 33.679 17.620 -45.609 1.00 71.69 282 ASN A CA 1
ATOM 2200 C C . ASN A 1 282 ? 34.441 16.409 -46.185 1.00 71.69 282 ASN A C 1
ATOM 2202 O O . ASN A 1 282 ? 33.835 15.519 -46.781 1.00 71.69 282 ASN A O 1
ATOM 2206 N N . THR A 1 283 ? 35.764 16.370 -46.024 1.00 64.94 283 THR A N 1
ATOM 2207 C CA . THR A 1 283 ? 36.648 15.338 -46.592 1.00 64.94 283 THR A CA 1
ATOM 2208 C C . THR A 1 283 ? 36.422 13.941 -46.011 1.00 64.94 283 THR A C 1
ATOM 2210 O O . THR A 1 283 ? 36.669 12.963 -46.703 1.00 64.94 283 THR A O 1
ATOM 2213 N N . THR A 1 284 ? 35.928 13.844 -44.773 1.00 72.56 284 THR A N 1
ATOM 2214 C CA . THR A 1 284 ? 35.749 12.574 -44.037 1.00 72.56 284 THR A CA 1
ATOM 2215 C C . THR A 1 284 ? 34.299 12.271 -43.658 1.00 72.56 284 THR A C 1
ATOM 2217 O O . THR A 1 284 ? 33.992 11.190 -43.148 1.00 72.56 284 THR A O 1
ATOM 2220 N N . HIS A 1 285 ? 33.395 13.238 -43.829 1.00 81.31 285 HIS A N 1
ATOM 2221 C CA . HIS A 1 285 ? 32.006 13.106 -43.411 1.00 81.31 285 HIS A CA 1
ATOM 2222 C C . HIS A 1 285 ? 31.056 13.988 -44.220 1.00 81.31 285 HIS A C 1
ATOM 2224 O O . HIS A 1 285 ? 31.393 15.092 -44.651 1.00 81.31 285 HIS A O 1
ATOM 2230 N N . ILE A 1 286 ? 29.827 13.501 -44.367 1.00 85.69 286 ILE A N 1
ATOM 2231 C CA . ILE A 1 286 ? 28.691 14.248 -44.904 1.00 85.69 286 ILE A CA 1
ATOM 2232 C C . ILE A 1 286 ? 27.769 14.577 -43.736 1.00 85.69 286 ILE A C 1
ATOM 2234 O O . ILE A 1 286 ? 27.343 13.673 -43.016 1.00 85.69 286 ILE A O 1
ATOM 2238 N N . ASN A 1 287 ? 27.457 15.858 -43.565 1.00 87.75 287 ASN A N 1
ATOM 2239 C CA . ASN A 1 287 ? 26.509 16.338 -42.574 1.00 87.75 287 ASN A CA 1
ATOM 2240 C C . ASN A 1 287 ? 25.209 16.768 -43.268 1.00 87.75 287 ASN A C 1
ATOM 2242 O O . ASN A 1 287 ? 25.212 17.672 -44.104 1.00 87.75 287 ASN A O 1
ATOM 2246 N N . SER A 1 288 ? 24.095 16.114 -42.951 1.00 90.31 288 SER A N 1
ATOM 2247 C CA . SER A 1 288 ? 22.779 16.448 -43.500 1.00 90.31 288 SER A CA 1
ATOM 2248 C C . SER A 1 288 ? 21.839 16.894 -42.389 1.00 90.31 288 SER A C 1
ATOM 2250 O O . SER A 1 288 ? 21.594 16.144 -41.451 1.00 90.31 288 SER A O 1
ATOM 2252 N N . ASN A 1 289 ? 21.286 18.095 -42.521 1.00 89.06 289 ASN A N 1
ATOM 2253 C CA . ASN A 1 289 ? 20.374 18.704 -41.564 1.00 89.06 289 ASN A CA 1
ATOM 2254 C C . ASN A 1 289 ? 18.961 18.763 -42.155 1.00 89.06 289 ASN A C 1
ATOM 2256 O O . ASN A 1 289 ? 18.721 19.476 -43.128 1.00 89.06 289 ASN A O 1
ATOM 2260 N N . LEU A 1 290 ? 18.020 18.033 -41.564 1.00 90.12 290 LEU A N 1
ATOM 2261 C CA . LEU A 1 290 ? 16.603 18.033 -41.928 1.00 90.12 290 LEU A CA 1
ATOM 2262 C C . LEU A 1 290 ? 15.831 18.964 -40.986 1.00 90.12 290 LEU A C 1
ATOM 2264 O O . LEU A 1 290 ? 15.828 18.736 -39.776 1.00 90.12 290 LEU A O 1
ATOM 2268 N N . ARG A 1 291 ? 15.143 19.979 -41.520 1.00 88.12 291 ARG A N 1
ATOM 2269 C CA . ARG A 1 291 ? 14.265 20.864 -40.730 1.00 88.12 291 ARG A CA 1
ATOM 2270 C C . ARG A 1 291 ? 12.810 20.437 -40.870 1.00 88.12 291 ARG A C 1
ATOM 2272 O O . ARG A 1 291 ? 12.323 20.299 -41.986 1.00 88.12 291 ARG A O 1
ATOM 2279 N N . VAL A 1 292 ? 12.119 20.241 -39.749 1.00 87.19 292 VAL A N 1
ATOM 2280 C CA . VAL A 1 292 ? 10.720 19.790 -39.704 1.00 87.19 292 VAL A CA 1
ATOM 2281 C C . VAL A 1 292 ? 9.918 20.686 -38.753 1.00 87.19 292 VAL A C 1
ATOM 2283 O O . VAL A 1 292 ? 10.389 20.972 -37.649 1.00 87.19 292 VAL A O 1
ATOM 2286 N N . PRO A 1 293 ? 8.688 21.104 -39.106 1.00 87.88 293 PRO A N 1
ATOM 2287 C CA . PRO A 1 293 ? 7.810 21.809 -38.176 1.00 87.88 293 PRO A CA 1
ATOM 2288 C C . PRO A 1 293 ? 7.532 20.986 -36.908 1.00 87.88 293 PRO A C 1
ATOM 2290 O O . PRO A 1 293 ? 7.184 19.803 -36.988 1.00 87.88 293 PRO A O 1
ATOM 2293 N N . SER A 1 294 ? 7.588 21.609 -35.728 1.00 82.38 294 SER A N 1
ATOM 2294 C CA . SER A 1 294 ? 7.431 20.904 -34.442 1.00 82.38 294 SER A CA 1
ATOM 2295 C C . SER A 1 294 ? 6.084 20.184 -34.305 1.00 82.38 294 SER A C 1
ATOM 2297 O O . SER A 1 294 ? 5.995 19.135 -33.675 1.00 82.38 294 SER A O 1
ATOM 2299 N N . ILE A 1 295 ? 5.022 20.711 -34.926 1.00 81.44 295 ILE A N 1
ATOM 2300 C CA . ILE A 1 295 ? 3.675 20.105 -34.931 1.00 81.44 295 ILE A CA 1
ATOM 2301 C C . ILE A 1 295 ? 3.661 18.773 -35.695 1.00 81.44 295 ILE A C 1
ATOM 2303 O O . ILE A 1 295 ? 2.946 17.845 -35.315 1.00 81.44 295 ILE A O 1
ATOM 2307 N N . GLN A 1 296 ? 4.443 18.678 -36.770 1.00 82.69 296 GLN A N 1
ATOM 2308 C CA . GLN A 1 296 ? 4.582 17.466 -37.571 1.00 82.69 296 GLN A CA 1
ATOM 2309 C C . GLN A 1 296 ? 5.518 16.475 -36.884 1.00 82.69 296 GLN A C 1
ATOM 2311 O O . GLN A 1 296 ? 5.176 15.298 -36.805 1.00 82.69 296 GLN A O 1
ATOM 2316 N N . TRP A 1 297 ? 6.625 16.955 -36.300 1.00 82.69 297 TRP A N 1
ATOM 2317 C CA . TRP A 1 297 ? 7.573 16.132 -35.540 1.00 82.69 297 TRP A CA 1
ATOM 2318 C C . TRP A 1 297 ? 6.902 15.352 -34.401 1.00 82.69 297 TRP A C 1
ATOM 2320 O O . TRP A 1 297 ? 7.165 14.165 -34.232 1.00 82.69 297 TRP A O 1
ATOM 2330 N N . LYS A 1 298 ? 5.948 15.975 -33.692 1.00 75.00 298 LYS A N 1
ATOM 2331 C CA . LYS A 1 298 ? 5.148 15.333 -32.628 1.00 75.00 298 LYS A CA 1
ATOM 2332 C C . LYS A 1 298 ? 4.373 14.086 -33.078 1.00 75.00 298 LYS A C 1
ATOM 2334 O O . LYS A 1 298 ? 3.961 13.298 -32.236 1.00 75.00 298 LYS A O 1
ATOM 2339 N N . LYS A 1 299 ? 4.137 13.913 -34.382 1.00 78.75 299 LYS A N 1
ATOM 2340 C CA . LYS A 1 299 ? 3.374 12.787 -34.950 1.00 78.75 299 LYS A CA 1
ATOM 2341 C C . LYS A 1 299 ? 4.264 11.701 -35.564 1.00 78.75 299 LYS A C 1
ATOM 2343 O O . LYS A 1 299 ? 3.736 10.661 -35.954 1.00 78.75 299 LYS A O 1
ATOM 2348 N N . VAL A 1 300 ? 5.572 11.941 -35.669 1.00 80.88 300 VAL A N 1
ATOM 2349 C CA . VAL A 1 300 ? 6.529 11.019 -36.297 1.00 80.88 300 VAL A CA 1
ATOM 2350 C C . VAL A 1 300 ? 6.807 9.841 -35.371 1.00 80.88 300 VAL A C 1
ATOM 2352 O O . VAL A 1 300 ? 7.060 10.029 -34.181 1.00 80.88 300 VAL A O 1
ATOM 2355 N N . LYS A 1 301 ? 6.804 8.620 -35.914 1.00 77.06 301 LYS A N 1
ATOM 2356 C CA . LYS A 1 301 ? 7.156 7.404 -35.162 1.00 77.06 301 LYS A CA 1
ATOM 2357 C C . LYS A 1 301 ? 8.594 6.967 -35.426 1.00 77.06 301 LYS A C 1
ATOM 2359 O O . LYS A 1 301 ? 9.266 6.516 -34.498 1.00 77.06 301 LYS A O 1
ATOM 2364 N N . HIS A 1 302 ? 9.063 7.114 -36.664 1.00 81.88 302 HIS A N 1
ATOM 2365 C CA . HIS A 1 302 ? 10.395 6.703 -37.104 1.00 81.88 302 HIS A CA 1
ATOM 2366 C C . HIS A 1 302 ? 11.011 7.754 -38.024 1.00 81.88 302 HIS A C 1
ATOM 2368 O O . HIS A 1 302 ? 10.359 8.236 -38.954 1.00 81.88 302 HIS A O 1
ATOM 2374 N N . VAL A 1 303 ? 12.289 8.052 -37.807 1.00 88.50 303 VAL A N 1
ATOM 2375 C CA . VAL A 1 303 ? 13.095 8.843 -38.741 1.00 88.50 303 VAL A CA 1
ATOM 2376 C C . VAL A 1 303 ? 14.303 8.024 -39.170 1.00 88.50 303 VAL A C 1
ATOM 2378 O O . VAL A 1 303 ? 15.006 7.457 -38.334 1.00 88.50 303 VAL A O 1
ATOM 2381 N N . THR A 1 304 ? 14.537 7.947 -40.475 1.00 88.88 304 THR A N 1
ATOM 2382 C CA . THR A 1 304 ? 15.637 7.175 -41.051 1.00 88.88 304 THR A CA 1
ATOM 2383 C C . THR A 1 304 ? 16.497 8.078 -41.917 1.00 88.88 304 THR A C 1
ATOM 2385 O O . THR A 1 304 ? 15.987 8.755 -42.813 1.00 88.88 304 THR A O 1
ATOM 2388 N N . CYS A 1 305 ? 17.805 8.049 -41.675 1.00 91.75 305 CYS A N 1
ATOM 2389 C CA . CYS A 1 305 ? 18.801 8.599 -42.585 1.00 91.75 305 CYS A CA 1
ATOM 2390 C C . CYS A 1 305 ? 19.418 7.457 -43.394 1.00 91.75 305 CYS A C 1
ATOM 2392 O O . CYS A 1 305 ? 19.942 6.505 -42.808 1.00 91.75 305 CYS A O 1
ATOM 2394 N N . ARG A 1 306 ? 19.355 7.547 -44.724 1.00 89.75 306 ARG A N 1
ATOM 2395 C CA . ARG A 1 306 ? 19.884 6.539 -45.648 1.00 89.75 306 ARG A CA 1
ATOM 2396 C C . ARG A 1 306 ? 20.976 7.134 -46.530 1.00 89.75 306 ARG A C 1
ATOM 2398 O O . ARG A 1 306 ? 20.745 8.153 -47.175 1.00 89.75 306 ARG A O 1
ATOM 2405 N N . ALA A 1 307 ? 22.136 6.488 -46.578 1.00 89.44 307 ALA A N 1
ATOM 2406 C CA . ALA A 1 307 ? 23.273 6.858 -47.413 1.00 89.44 307 ALA A CA 1
ATOM 2407 C C . ALA A 1 307 ? 23.497 5.820 -48.522 1.00 89.44 307 ALA A C 1
ATOM 2409 O O . ALA A 1 307 ? 23.620 4.621 -48.258 1.00 89.44 307 ALA A O 1
ATOM 2410 N N . GLU A 1 308 ? 23.579 6.287 -49.769 1.00 86.56 308 GLU A N 1
ATOM 2411 C CA . GLU A 1 308 ? 23.677 5.439 -50.962 1.00 86.56 308 GLU A CA 1
ATOM 2412 C C . GLU A 1 308 ? 24.856 5.873 -51.853 1.00 86.56 308 GLU A C 1
ATOM 2414 O O . GLU A 1 308 ? 25.005 7.053 -52.186 1.00 86.56 308 GLU A O 1
ATOM 2419 N N . HIS A 1 309 ? 25.704 4.919 -52.253 1.00 84.75 309 HIS A N 1
ATOM 2420 C CA . HIS A 1 309 ? 26.835 5.136 -53.162 1.00 84.75 309 HIS A CA 1
ATOM 2421 C C . HIS A 1 309 ? 27.194 3.840 -53.913 1.00 84.75 309 HIS A C 1
ATOM 2423 O O . HIS A 1 309 ? 26.906 2.754 -53.427 1.00 84.75 309 HIS A O 1
ATOM 2429 N N . LYS A 1 310 ? 27.861 3.915 -55.077 1.00 78.75 310 LYS A N 1
ATOM 2430 C CA . LYS A 1 310 ? 28.237 2.709 -55.850 1.00 78.75 310 LYS A CA 1
ATOM 2431 C C . LYS A 1 310 ? 29.333 1.853 -55.193 1.00 78.75 310 LYS A C 1
ATOM 2433 O O . LYS A 1 310 ? 29.431 0.673 -55.504 1.00 78.75 310 LYS A O 1
ATOM 2438 N N . CYS A 1 311 ? 30.162 2.439 -54.324 1.00 79.25 311 CYS A N 1
ATOM 2439 C CA . CYS A 1 311 ? 31.294 1.749 -53.684 1.00 79.25 311 CYS A CA 1
ATOM 2440 C C . CYS A 1 311 ? 30.952 1.015 -52.377 1.00 79.25 311 CYS A C 1
ATOM 2442 O O . CYS A 1 311 ? 31.814 0.329 -51.845 1.00 79.25 311 CYS A O 1
ATOM 2444 N N . PHE A 1 312 ? 29.738 1.146 -51.839 1.00 82.50 312 PHE A N 1
ATOM 2445 C CA . PHE A 1 312 ? 29.323 0.427 -50.632 1.00 82.50 312 PHE A CA 1
ATOM 2446 C C . PHE A 1 312 ? 27.836 0.072 -50.695 1.00 82.50 312 PHE A C 1
ATOM 2448 O O . PHE A 1 312 ? 27.057 0.721 -51.388 1.00 82.50 312 PHE A O 1
ATOM 2455 N N . THR A 1 313 ? 27.421 -0.955 -49.960 1.00 79.50 313 THR A N 1
ATOM 2456 C CA . THR A 1 313 ? 25.998 -1.295 -49.817 1.00 79.50 313 THR A CA 1
ATOM 2457 C C . THR A 1 313 ? 25.257 -0.188 -49.073 1.00 79.50 313 THR A C 1
ATOM 2459 O O . THR A 1 313 ? 25.778 0.306 -48.074 1.00 79.50 313 THR A O 1
ATOM 2462 N N . SER A 1 314 ? 24.048 0.170 -49.521 1.00 82.38 314 SER A N 1
ATOM 2463 C CA . SER A 1 314 ? 23.218 1.206 -48.890 1.00 82.38 314 SER A CA 1
ATOM 2464 C C . SER A 1 314 ? 23.162 1.025 -47.373 1.00 82.38 314 SER A C 1
ATOM 2466 O O . SER A 1 314 ? 22.763 -0.037 -46.891 1.00 82.38 314 SER A O 1
ATOM 2468 N N . ALA A 1 315 ? 23.562 2.057 -46.638 1.00 86.19 315 ALA A N 1
ATOM 2469 C CA . ALA A 1 315 ? 23.547 2.063 -45.184 1.00 86.19 315 ALA A CA 1
ATOM 2470 C C . ALA A 1 315 ? 22.400 2.947 -44.703 1.00 86.19 315 ALA A C 1
ATOM 2472 O O . ALA A 1 315 ? 22.185 4.034 -45.238 1.00 86.19 315 ALA A O 1
ATOM 2473 N N . GLU A 1 316 ? 21.670 2.504 -43.687 1.00 89.69 316 GLU A N 1
ATOM 2474 C CA . GLU A 1 316 ? 20.617 3.303 -43.072 1.00 89.69 316 GLU A CA 1
ATOM 2475 C C . GLU A 1 316 ? 20.669 3.222 -41.552 1.00 89.69 316 GLU A C 1
ATOM 2477 O O . GLU A 1 316 ? 21.034 2.199 -40.967 1.00 89.69 316 GLU A O 1
ATOM 2482 N N . LYS A 1 317 ? 20.300 4.326 -40.906 1.00 87.25 317 LYS A N 1
ATOM 2483 C CA . LYS A 1 317 ? 20.119 4.399 -39.460 1.00 87.25 317 LYS A CA 1
ATOM 2484 C C . LYS A 1 317 ? 18.726 4.933 -39.172 1.00 87.25 317 LYS A C 1
ATOM 2486 O O . LYS A 1 317 ? 18.415 6.070 -39.520 1.00 87.25 317 LYS A O 1
ATOM 2491 N N . THR A 1 318 ? 17.913 4.104 -38.522 1.00 84.19 318 THR A N 1
ATOM 2492 C CA . THR A 1 318 ? 16.563 4.453 -38.065 1.00 84.19 318 THR A CA 1
ATOM 2493 C C . THR A 1 318 ? 16.577 4.746 -36.570 1.00 84.19 318 THR A C 1
ATOM 2495 O O . THR A 1 318 ? 17.137 3.970 -35.793 1.00 84.19 318 THR A O 1
ATOM 2498 N N . ILE A 1 319 ? 15.952 5.853 -36.175 1.00 80.81 319 ILE A N 1
ATOM 2499 C CA . ILE A 1 319 ? 15.698 6.223 -34.781 1.00 80.81 319 ILE A CA 1
ATOM 2500 C C . ILE A 1 319 ? 14.196 6.096 -34.513 1.00 80.81 319 ILE A C 1
ATOM 2502 O O . ILE A 1 319 ? 13.373 6.662 -35.239 1.00 80.81 319 ILE A O 1
ATOM 2506 N N . ASN A 1 320 ? 13.849 5.346 -33.465 1.00 72.75 320 ASN A N 1
ATOM 2507 C CA . ASN A 1 320 ? 12.472 5.149 -33.019 1.00 72.75 320 ASN A CA 1
ATOM 2508 C C . ASN A 1 320 ? 12.101 6.255 -32.025 1.00 72.75 320 ASN A C 1
ATOM 2510 O O . ASN A 1 320 ? 12.789 6.438 -31.025 1.00 72.75 320 ASN A O 1
ATOM 2514 N N . ILE A 1 321 ? 11.010 6.969 -32.296 1.00 70.69 321 ILE A N 1
ATOM 2515 C CA . ILE A 1 321 ? 10.522 8.097 -31.481 1.00 70.69 321 ILE A CA 1
ATOM 2516 C C . ILE A 1 321 ? 9.335 7.669 -30.591 1.00 70.69 321 ILE A C 1
ATOM 2518 O O . ILE A 1 321 ? 8.999 8.343 -29.620 1.00 70.69 321 ILE A O 1
ATOM 2522 N N . ALA A 1 322 ? 8.698 6.531 -30.892 1.00 58.72 322 ALA A N 1
ATOM 2523 C CA . ALA A 1 322 ? 7.568 6.006 -30.127 1.00 58.72 322 ALA A CA 1
ATOM 2524 C C . ALA A 1 322 ? 7.965 5.570 -28.703 1.00 58.72 322 ALA A C 1
ATOM 2526 O O . ALA A 1 322 ? 9.034 5.004 -28.482 1.00 58.72 322 ALA A O 1
ATOM 2527 N N . VAL A 1 323 ? 7.064 5.808 -27.747 1.00 64.31 323 VAL A N 1
ATOM 2528 C CA . VAL A 1 323 ? 7.296 5.629 -26.309 1.00 64.31 323 VAL A CA 1
ATOM 2529 C C . VAL A 1 323 ? 6.248 4.680 -25.712 1.00 64.31 323 VAL A C 1
ATOM 2531 O O . VAL A 1 323 ? 5.092 4.687 -26.133 1.00 64.31 323 VAL A O 1
ATOM 2534 N N . ASN A 1 324 ? 6.641 3.863 -24.732 1.00 61.56 324 ASN A N 1
ATOM 2535 C CA . ASN A 1 324 ? 5.751 2.992 -23.951 1.00 61.56 324 ASN A CA 1
ATOM 2536 C C . ASN A 1 324 ? 4.949 3.788 -22.909 1.00 61.56 324 ASN A C 1
ATOM 2538 O O . ASN A 1 324 ? 5.372 4.849 -22.469 1.00 61.56 324 ASN A O 1
ATOM 2542 N N . THR A 1 325 ? 3.834 3.225 -22.445 1.00 60.38 325 THR A N 1
ATOM 2543 C CA . THR A 1 325 ? 2.975 3.817 -21.409 1.00 60.38 325 THR A CA 1
ATOM 2544 C C . THR A 1 325 ? 3.606 3.725 -20.006 1.00 60.38 325 THR A C 1
ATOM 2546 O O . THR A 1 325 ? 3.794 2.605 -19.520 1.00 60.38 325 THR A O 1
ATOM 2549 N N . PRO A 1 326 ? 3.908 4.849 -19.328 1.00 73.62 326 PRO A N 1
ATOM 2550 C CA . PRO A 1 326 ? 4.451 4.855 -17.976 1.00 73.62 326 PRO A CA 1
ATOM 2551 C C . PRO A 1 326 ? 3.357 4.706 -16.913 1.00 73.62 326 PRO A C 1
ATOM 2553 O O . PRO A 1 326 ? 2.197 5.068 -17.117 1.00 73.62 326 PRO A O 1
ATOM 2556 N N . LEU A 1 327 ? 3.748 4.221 -15.735 1.00 79.81 327 LEU A N 1
ATOM 2557 C CA . LEU A 1 327 ? 2.892 4.205 -14.550 1.00 79.81 327 LEU A CA 1
ATOM 2558 C C . LEU A 1 327 ? 3.197 5.437 -13.693 1.00 79.81 327 LEU A C 1
ATOM 2560 O O . LEU A 1 327 ? 4.337 5.606 -13.263 1.00 79.81 327 LEU A O 1
ATOM 2564 N N . VAL A 1 328 ? 2.184 6.266 -13.431 1.00 84.81 328 VAL A N 1
ATOM 2565 C CA . VAL A 1 328 ? 2.312 7.517 -12.668 1.00 84.81 328 VAL A CA 1
ATOM 2566 C C . VAL A 1 328 ? 1.567 7.404 -11.340 1.00 84.81 328 VAL A C 1
ATOM 2568 O O . VAL A 1 328 ? 0.349 7.217 -11.304 1.00 84.81 328 VAL A O 1
ATOM 2571 N N . GLU A 1 329 ? 2.294 7.561 -10.239 1.00 84.44 329 GLU A N 1
ATOM 2572 C CA . GLU A 1 329 ? 1.771 7.529 -8.875 1.00 84.44 329 GLU A CA 1
ATOM 2573 C C . GLU A 1 329 ? 2.131 8.829 -8.148 1.00 84.44 329 GLU A C 1
ATOM 2575 O O . GLU A 1 329 ? 3.256 9.315 -8.220 1.00 84.44 329 GLU A O 1
ATOM 2580 N N . ILE A 1 330 ? 1.170 9.398 -7.424 1.00 85.00 330 ILE A N 1
ATOM 2581 C CA . ILE A 1 330 ? 1.405 10.528 -6.526 1.00 85.00 330 ILE A CA 1
ATOM 2582 C C . ILE A 1 330 ? 1.473 10.000 -5.095 1.00 85.00 330 ILE A C 1
ATOM 2584 O O . ILE A 1 330 ? 0.577 9.287 -4.642 1.00 85.00 330 ILE A O 1
ATOM 2588 N N . ARG A 1 331 ? 2.537 10.342 -4.373 1.00 80.38 331 ARG A N 1
ATOM 2589 C CA . ARG A 1 331 ? 2.715 9.986 -2.963 1.00 80.38 331 ARG A CA 1
ATOM 2590 C C . ARG A 1 331 ? 3.164 11.190 -2.154 1.00 80.38 331 ARG A C 1
ATOM 2592 O O . ARG A 1 331 ? 3.682 12.167 -2.688 1.00 80.38 331 ARG A O 1
ATOM 2599 N N . ARG A 1 332 ? 3.009 11.102 -0.840 1.00 77.31 332 ARG A N 1
ATOM 2600 C CA . ARG A 1 332 ? 3.515 12.104 0.095 1.00 77.31 332 ARG A CA 1
ATOM 2601 C C . ARG A 1 332 ? 4.799 11.616 0.763 1.00 77.31 332 ARG A C 1
ATOM 2603 O O . ARG A 1 332 ? 4.953 10.428 1.033 1.00 77.31 332 ARG A O 1
ATOM 2610 N N . SER A 1 333 ? 5.711 12.547 1.012 1.00 67.62 333 SER A N 1
ATOM 2611 C CA . SER A 1 333 ? 6.970 12.306 1.718 1.00 67.62 333 SER A CA 1
ATOM 2612 C C . SER A 1 333 ? 6.739 12.131 3.224 1.00 67.62 333 SER A C 1
ATOM 2614 O O . SER A 1 333 ? 6.105 12.974 3.857 1.00 67.62 333 SER A O 1
ATOM 2616 N N . LEU A 1 334 ? 7.252 11.036 3.798 1.00 62.09 334 LEU A N 1
ATOM 2617 C CA . LEU A 1 334 ? 7.254 10.774 5.246 1.00 62.09 334 LEU A CA 1
ATOM 2618 C C . LEU A 1 334 ? 8.304 11.621 6.014 1.00 62.09 334 LEU A C 1
ATOM 2620 O O . LEU A 1 334 ? 7.980 12.105 7.097 1.00 62.09 334 LEU A O 1
ATOM 2624 N N . PRO A 1 335 ? 9.527 11.865 5.485 1.00 57.66 335 PRO A N 1
ATOM 2625 C CA . PRO A 1 335 ? 10.546 12.690 6.153 1.00 57.66 335 PRO A CA 1
ATOM 2626 C C . PRO A 1 335 ? 10.146 14.142 6.476 1.00 57.66 335 PRO A C 1
ATOM 2628 O O . PRO A 1 335 ? 10.697 14.717 7.415 1.00 57.66 335 PRO A O 1
ATOM 2631 N N . ASP A 1 336 ? 9.171 14.726 5.769 1.00 54.31 336 ASP A N 1
ATOM 2632 C CA . ASP A 1 336 ? 8.684 16.097 6.026 1.00 54.31 336 ASP A CA 1
ATOM 2633 C C . ASP A 1 336 ? 7.845 16.223 7.313 1.00 54.31 336 ASP A C 1
ATOM 2635 O O . ASP A 1 336 ? 7.530 17.328 7.755 1.00 54.31 336 ASP A O 1
ATOM 2639 N N . LEU A 1 337 ? 7.494 15.100 7.953 1.00 54.81 337 LEU A N 1
ATOM 2640 C CA . LEU A 1 337 ? 6.942 15.092 9.312 1.00 54.81 337 LEU A CA 1
ATOM 2641 C C . LEU A 1 337 ? 8.036 15.259 10.386 1.00 54.81 337 LEU A C 1
ATOM 2643 O O . LEU A 1 337 ? 7.733 15.735 11.481 1.00 54.81 337 LEU A O 1
ATOM 2647 N N . ASN A 1 338 ? 9.298 14.922 10.071 1.00 51.56 338 ASN A N 1
ATOM 2648 C CA . ASN A 1 338 ? 10.380 14.761 11.054 1.00 51.56 338 ASN A CA 1
ATOM 2649 C C . ASN A 1 338 ? 11.491 15.838 11.011 1.00 51.56 338 ASN A C 1
ATOM 2651 O O . ASN A 1 338 ? 12.375 15.813 11.863 1.00 51.56 338 ASN A O 1
ATOM 2655 N N . SER A 1 339 ? 11.475 16.808 10.090 1.00 43.50 339 SER A N 1
ATOM 2656 C CA . SER A 1 339 ? 12.446 17.928 10.060 1.00 43.50 339 SER A CA 1
ATOM 2657 C C . SER A 1 339 ? 11.762 19.198 9.510 1.00 43.50 339 SER A C 1
ATOM 2659 O O . SER A 1 339 ? 10.893 19.074 8.661 1.00 43.50 339 SER A O 1
ATOM 2661 N N . ILE A 1 340 ? 11.995 20.447 9.943 1.00 40.06 340 ILE A N 1
ATOM 2662 C CA . ILE A 1 340 ? 13.207 21.112 10.446 1.00 40.06 340 ILE A CA 1
ATOM 2663 C C . ILE A 1 340 ? 12.813 22.181 11.497 1.00 40.06 340 ILE A C 1
ATOM 2665 O O . ILE A 1 340 ? 11.994 23.060 11.229 1.00 40.06 340 ILE A O 1
ATOM 2669 N N . GLN A 1 341 ? 13.425 22.141 12.685 1.00 40.44 341 GLN A N 1
ATOM 2670 C CA . GLN A 1 341 ? 13.420 23.235 13.665 1.00 40.44 341 GLN A CA 1
ATOM 2671 C C . GLN A 1 341 ? 14.643 24.127 13.377 1.00 40.44 341 GLN A C 1
ATOM 2673 O O . GLN A 1 341 ? 15.767 23.751 13.688 1.00 40.44 341 GLN A O 1
ATOM 2678 N N . PHE A 1 342 ? 14.441 25.297 12.769 1.00 32.44 342 PHE A N 1
ATOM 2679 C CA . PHE A 1 342 ? 15.444 26.369 12.700 1.00 32.44 342 PHE A CA 1
ATOM 2680 C C . PHE A 1 342 ? 14.787 27.655 13.224 1.00 32.44 342 PHE A C 1
ATOM 2682 O O . PHE A 1 342 ? 13.742 28.065 12.724 1.00 32.44 342 PHE A O 1
ATOM 2689 N N . ASN A 1 343 ? 15.369 28.273 14.256 1.00 30.75 343 ASN A N 1
ATOM 2690 C CA . ASN A 1 343 ? 14.993 29.595 14.787 1.00 30.75 343 ASN A CA 1
ATOM 2691 C C . ASN A 1 343 ? 13.503 29.812 15.137 1.00 30.75 343 ASN A C 1
ATOM 2693 O O . ASN A 1 343 ? 12.944 30.864 14.842 1.00 30.75 343 ASN A O 1
ATOM 2697 N N . SER A 1 344 ? 12.854 28.845 15.794 1.00 41.72 344 SER A N 1
ATOM 2698 C CA . SER A 1 344 ? 11.516 29.021 16.397 1.00 41.72 344 SER A CA 1
ATOM 2699 C C . SER A 1 344 ? 10.371 29.421 15.440 1.00 41.72 344 SER A C 1
ATOM 2701 O O . SER A 1 344 ? 9.288 29.767 15.908 1.00 41.72 344 SER A O 1
ATOM 2703 N N . ILE A 1 345 ? 10.549 29.299 14.117 1.00 41.75 345 ILE A N 1
ATOM 2704 C CA . ILE A 1 345 ? 9.492 29.473 13.106 1.00 41.75 345 ILE A CA 1
ATOM 2705 C C . ILE A 1 345 ? 9.407 28.185 12.275 1.00 41.75 345 ILE A C 1
ATOM 2707 O O . ILE A 1 345 ? 10.294 27.869 11.488 1.00 41.75 345 ILE A O 1
ATOM 2711 N N . LEU A 1 346 ? 8.336 27.411 12.473 1.00 47.28 346 LEU A N 1
ATOM 2712 C CA . LEU A 1 346 ? 8.092 26.158 11.754 1.00 47.28 346 LEU A CA 1
ATOM 2713 C C . LEU A 1 346 ? 7.410 26.463 10.409 1.00 47.28 346 LEU A C 1
ATOM 2715 O O . LEU A 1 346 ? 6.197 26.674 10.376 1.00 47.28 346 LEU A O 1
ATOM 2719 N N . PHE A 1 347 ? 8.158 26.469 9.304 1.00 50.56 347 PHE A N 1
ATOM 2720 C CA . PHE A 1 347 ? 7.558 26.474 7.967 1.00 50.56 347 PHE A CA 1
ATOM 2721 C C . PHE A 1 347 ? 7.051 25.067 7.640 1.00 50.56 347 PHE A C 1
ATOM 2723 O O . PHE A 1 347 ? 7.829 24.128 7.501 1.00 50.56 347 PHE A O 1
ATOM 2730 N N . ILE A 1 348 ? 5.731 24.909 7.558 1.00 58.88 348 ILE A N 1
ATOM 2731 C CA . ILE A 1 348 ? 5.106 23.658 7.128 1.00 58.88 348 ILE A CA 1
ATOM 2732 C C . ILE A 1 348 ? 5.078 23.681 5.600 1.00 58.88 348 ILE A C 1
ATOM 2734 O O . ILE A 1 348 ? 4.490 24.583 5.004 1.00 58.88 348 ILE A O 1
ATOM 2738 N N . TYR A 1 349 ? 5.704 22.695 4.964 1.00 65.06 349 TYR A N 1
ATOM 2739 C CA . TYR A 1 349 ? 5.637 22.510 3.518 1.00 65.06 349 TYR A CA 1
ATOM 2740 C C . TYR A 1 349 ? 4.791 21.276 3.203 1.00 65.06 349 TYR A C 1
ATOM 2742 O O . TYR A 1 349 ? 4.993 20.202 3.764 1.00 65.06 349 TYR A O 1
ATOM 2750 N N . ALA A 1 350 ? 3.822 21.428 2.302 1.00 74.06 350 ALA A N 1
ATOM 2751 C CA . ALA A 1 350 ? 3.056 20.316 1.759 1.00 74.06 350 ALA A CA 1
ATOM 2752 C C . ALA A 1 350 ? 3.786 19.785 0.519 1.00 74.06 350 ALA A C 1
ATOM 2754 O O . ALA A 1 350 ? 3.648 20.338 -0.571 1.00 74.06 350 ALA A O 1
ATOM 2755 N N . VAL A 1 351 ? 4.615 18.759 0.704 1.00 78.69 351 VAL A N 1
ATOM 2756 C CA . VAL A 1 351 ? 5.473 18.201 -0.345 1.00 78.69 351 VAL A CA 1
ATOM 2757 C C . VAL A 1 351 ? 4.882 16.903 -0.895 1.00 78.69 351 VAL A C 1
ATOM 2759 O O . VAL A 1 351 ? 4.628 15.951 -0.152 1.00 78.69 351 VAL A O 1
ATOM 2762 N N . PHE A 1 352 ? 4.720 16.842 -2.214 1.00 83.62 352 PHE A N 1
ATOM 2763 C CA . PHE A 1 352 ? 4.286 15.650 -2.940 1.00 83.62 352 PHE A CA 1
ATOM 2764 C C . PHE A 1 352 ? 5.390 15.147 -3.855 1.00 83.62 352 PHE A C 1
ATOM 2766 O O . PHE A 1 352 ? 6.120 15.925 -4.465 1.00 83.62 352 PHE A O 1
ATOM 2773 N N . HIS A 1 353 ? 5.489 13.831 -3.958 1.00 85.25 353 HIS A N 1
ATOM 2774 C CA . HIS A 1 353 ? 6.376 13.130 -4.865 1.00 85.25 353 HIS A CA 1
ATOM 2775 C C . HIS A 1 353 ? 5.548 12.486 -5.965 1.00 85.25 353 HIS A C 1
ATOM 2777 O O . HIS A 1 353 ? 4.575 11.778 -5.713 1.00 85.25 353 HIS A O 1
ATOM 2783 N N . CYS A 1 354 ? 5.960 12.754 -7.188 1.00 87.88 354 CYS A N 1
ATOM 2784 C CA . CYS A 1 354 ? 5.421 12.184 -8.396 1.00 87.88 354 CYS A CA 1
ATOM 2785 C C . CYS A 1 354 ? 6.333 11.045 -8.840 1.00 87.88 354 CYS A C 1
ATOM 2787 O O . CYS A 1 354 ? 7.376 11.297 -9.448 1.00 87.88 354 CYS A O 1
ATOM 2789 N N . ASP A 1 355 ? 5.981 9.819 -8.478 1.00 85.12 355 ASP A N 1
ATOM 2790 C CA . ASP A 1 355 ? 6.740 8.626 -8.821 1.00 85.12 355 ASP A CA 1
ATOM 2791 C C . ASP A 1 355 ? 6.286 8.102 -10.181 1.00 85.12 355 ASP A C 1
ATOM 2793 O O . ASP A 1 355 ? 5.108 7.835 -10.415 1.00 85.12 355 ASP A O 1
ATOM 2797 N N . ILE A 1 356 ? 7.239 7.925 -11.084 1.00 85.88 356 ILE A N 1
ATOM 2798 C CA . ILE A 1 356 ? 6.986 7.515 -12.457 1.00 85.88 356 ILE A CA 1
ATOM 2799 C C . ILE A 1 356 ? 7.827 6.278 -12.714 1.00 85.88 356 ILE A C 1
ATOM 2801 O O . ILE A 1 356 ? 9.055 6.321 -12.605 1.00 85.88 356 ILE A O 1
ATOM 2805 N N . LYS A 1 357 ? 7.158 5.168 -13.010 1.00 81.00 357 LYS A N 1
ATOM 2806 C CA . LYS A 1 357 ? 7.754 3.839 -13.189 1.00 81.00 357 LYS A CA 1
ATOM 2807 C C . LYS A 1 357 ? 7.587 3.386 -14.640 1.00 81.00 357 LYS A C 1
ATOM 2809 O O . LYS A 1 357 ? 6.672 3.824 -15.334 1.00 81.00 357 LYS A O 1
ATOM 2814 N N . GLN A 1 358 ? 8.438 2.452 -15.070 1.00 71.06 358 GLN A N 1
ATOM 2815 C CA . GLN A 1 358 ? 8.405 1.842 -16.412 1.00 71.06 358 GLN A CA 1
ATOM 2816 C C . GLN A 1 358 ? 8.665 2.834 -17.560 1.00 71.06 358 GLN A C 1
ATOM 2818 O O . GLN A 1 358 ? 8.091 2.724 -18.643 1.00 71.06 358 GLN A O 1
ATOM 2823 N N . LEU A 1 359 ? 9.558 3.804 -17.343 1.00 69.31 359 LEU A N 1
ATOM 2824 C CA . LEU A 1 359 ? 9.924 4.757 -18.385 1.00 69.31 359 LEU A CA 1
ATOM 2825 C C . LEU A 1 359 ? 10.751 4.083 -19.485 1.00 69.31 359 LEU A C 1
ATOM 2827 O O . LEU A 1 359 ? 11.794 3.489 -19.215 1.00 69.31 359 LEU A O 1
ATOM 2831 N N . SER A 1 360 ? 10.280 4.220 -20.726 1.00 58.22 360 SER A N 1
ATOM 2832 C CA . SER A 1 360 ? 10.928 3.720 -21.947 1.00 58.22 360 SER A CA 1
ATOM 2833 C C . SER A 1 360 ? 11.690 4.794 -22.737 1.00 58.22 360 SER A C 1
ATOM 2835 O O . SER A 1 360 ? 12.673 4.469 -23.394 1.00 58.22 360 SER A O 1
ATOM 2837 N N . SER A 1 361 ? 11.273 6.063 -22.643 1.00 59.06 361 SER A N 1
ATOM 2838 C CA . SER A 1 361 ? 11.942 7.237 -23.224 1.00 59.06 361 SER A CA 1
ATOM 2839 C C . SER A 1 361 ? 12.373 8.237 -22.145 1.00 59.06 361 SER A C 1
ATOM 2841 O O . SER A 1 361 ? 11.729 8.359 -21.099 1.00 59.06 361 SER A O 1
ATOM 2843 N N . ARG A 1 362 ? 13.477 8.945 -22.404 1.00 61.69 362 ARG A N 1
ATOM 2844 C CA . ARG A 1 362 ? 14.211 9.806 -21.450 1.00 61.69 362 ARG A CA 1
ATOM 2845 C C . ARG A 1 362 ? 13.841 11.284 -21.532 1.00 61.69 362 ARG A C 1
ATOM 2847 O O . ARG A 1 362 ? 14.495 12.109 -20.907 1.00 61.69 362 ARG A O 1
ATOM 2854 N N . ASP A 1 363 ? 12.783 11.573 -22.270 1.00 68.62 363 ASP A N 1
ATOM 2855 C CA . ASP A 1 363 ? 12.297 12.901 -22.584 1.00 68.62 363 ASP A CA 1
ATOM 2856 C C . ASP A 1 363 ? 10.887 13.053 -22.022 1.00 68.62 363 ASP A C 1
ATOM 2858 O O . ASP A 1 363 ? 9.913 12.578 -22.605 1.00 68.62 363 ASP A O 1
ATOM 2862 N N . LEU A 1 364 ? 10.770 13.656 -20.843 1.00 79.00 364 LEU A N 1
ATOM 2863 C CA . LEU A 1 364 ? 9.475 13.856 -20.203 1.00 79.00 364 LEU A CA 1
ATOM 2864 C C . LEU A 1 364 ? 9.432 15.168 -19.443 1.00 79.00 364 LEU A C 1
ATOM 2866 O O . LEU A 1 364 ? 10.458 15.685 -18.990 1.00 79.00 364 LEU A O 1
ATOM 2870 N N . TYR A 1 365 ? 8.224 15.682 -19.256 1.00 84.19 365 TYR A N 1
ATOM 2871 C CA . TYR A 1 365 ? 7.983 16.658 -18.210 1.00 84.19 365 TYR A CA 1
ATOM 2872 C C . TYR A 1 365 ? 6.862 16.207 -17.294 1.00 84.19 365 TYR A C 1
ATOM 2874 O O . TYR A 1 365 ? 5.935 15.500 -17.693 1.00 84.19 365 TYR A O 1
ATOM 2882 N N . VAL A 1 366 ? 6.970 16.657 -16.052 1.00 87.19 366 VAL A N 1
ATOM 2883 C CA . VAL A 1 366 ? 5.979 16.418 -15.014 1.00 87.19 366 VAL A CA 1
ATOM 2884 C C . VAL A 1 366 ? 5.327 17.748 -14.674 1.00 87.19 366 VAL A C 1
ATOM 2886 O O . VAL A 1 366 ? 6.025 18.730 -14.391 1.00 87.19 366 VAL A O 1
ATOM 2889 N N . THR A 1 367 ? 4.000 17.780 -14.710 1.00 87.00 367 THR A N 1
ATOM 2890 C CA . THR A 1 367 ? 3.188 18.874 -14.182 1.00 87.00 367 THR A CA 1
ATOM 2891 C C . THR A 1 367 ? 2.421 18.434 -12.953 1.00 87.00 367 THR A C 1
ATOM 2893 O O . THR A 1 367 ? 2.069 17.266 -12.774 1.00 87.00 367 THR A O 1
ATOM 2896 N N . PHE A 1 368 ? 2.189 19.406 -12.079 1.00 87.19 368 PHE A N 1
ATOM 2897 C CA . PHE A 1 368 ? 1.434 19.225 -10.856 1.00 87.19 368 PHE A CA 1
ATOM 2898 C C . PHE A 1 368 ? 0.166 20.063 -10.938 1.00 87.19 368 PHE A C 1
ATOM 2900 O O . PHE A 1 368 ? 0.226 21.275 -11.183 1.00 87.19 368 PHE A O 1
ATOM 2907 N N . GLN A 1 369 ? -0.971 19.398 -10.774 1.00 87.56 369 GLN A N 1
ATOM 2908 C CA . GLN A 1 369 ? -2.290 19.984 -10.960 1.00 87.56 369 GLN A CA 1
ATOM 2909 C C . GLN A 1 369 ? -3.045 20.076 -9.634 1.00 87.56 369 GLN A C 1
ATOM 2911 O O . GLN A 1 369 ? -2.940 19.193 -8.777 1.00 87.56 369 GLN A O 1
ATOM 2916 N N . VAL A 1 370 ? -3.832 21.144 -9.493 1.00 85.19 370 VAL A N 1
ATOM 2917 C CA . VAL A 1 370 ? -4.812 21.329 -8.417 1.00 85.19 370 VAL A CA 1
ATOM 2918 C C . VAL A 1 370 ? -6.178 21.457 -9.049 1.00 85.19 370 VAL A C 1
ATOM 2920 O O . VAL A 1 370 ? -6.378 22.330 -9.883 1.00 85.19 370 VAL A O 1
ATOM 2923 N N . ASN A 1 371 ? -7.115 20.597 -8.649 1.00 84.69 371 ASN A N 1
ATOM 2924 C CA . ASN A 1 371 ? -8.470 20.581 -9.210 1.00 84.69 371 ASN A CA 1
ATOM 2925 C C . ASN A 1 371 ? -8.474 20.561 -10.752 1.00 84.69 371 ASN A C 1
ATOM 2927 O O . ASN A 1 371 ? -9.290 21.219 -11.382 1.00 84.69 371 ASN A O 1
ATOM 2931 N N . ASP A 1 372 ? -7.548 19.790 -11.333 1.00 79.50 372 ASP A N 1
ATOM 2932 C CA . ASP A 1 372 ? -7.344 19.620 -12.778 1.00 79.50 372 ASP A CA 1
ATOM 2933 C C . ASP A 1 372 ? -6.751 20.846 -13.519 1.00 79.50 372 ASP A C 1
ATOM 2935 O O . ASP A 1 372 ? -6.534 20.784 -14.728 1.00 79.50 372 ASP A O 1
ATOM 2939 N N . GLU A 1 373 ? -6.376 21.918 -12.808 1.00 82.81 373 GLU A N 1
ATOM 2940 C CA . GLU A 1 373 ? -5.638 23.068 -13.358 1.00 82.81 373 GLU A CA 1
ATOM 2941 C C . GLU A 1 373 ? -4.126 22.978 -13.070 1.00 82.81 373 GLU A C 1
ATOM 2943 O O . GLU A 1 373 ? -3.710 22.619 -11.967 1.00 82.81 373 GLU A O 1
ATOM 2948 N N . GLU A 1 374 ? -3.272 23.319 -14.046 1.00 78.06 374 GLU A N 1
ATOM 2949 C CA . GLU A 1 374 ? -1.809 23.361 -13.862 1.00 78.06 374 GLU A CA 1
ATOM 2950 C C . GLU A 1 374 ? -1.391 24.589 -13.035 1.00 78.06 374 GLU A C 1
ATOM 2952 O O . GLU A 1 374 ? -1.648 25.724 -13.432 1.00 78.06 374 GLU A O 1
ATOM 2957 N N . ILE A 1 375 ? -0.713 24.377 -11.898 1.00 74.12 375 ILE A N 1
ATOM 2958 C CA . ILE A 1 375 ? -0.392 25.465 -10.948 1.00 74.12 375 ILE A CA 1
ATOM 2959 C C . ILE A 1 375 ? 1.103 25.684 -10.673 1.00 74.12 375 ILE A C 1
ATOM 2961 O O . ILE A 1 375 ? 1.471 26.708 -10.095 1.00 74.12 375 ILE A O 1
ATOM 2965 N N . LEU A 1 376 ? 1.964 24.727 -11.025 1.00 70.31 376 LEU A N 1
ATOM 2966 C CA . LEU A 1 376 ? 3.408 24.773 -10.771 1.00 70.31 376 LEU A CA 1
ATOM 2967 C C . LEU A 1 376 ? 4.189 24.584 -12.073 1.00 70.31 376 LEU A C 1
ATOM 2969 O O . LEU A 1 376 ? 3.700 23.967 -13.018 1.00 70.31 376 LEU A O 1
ATOM 2973 N N . GLU A 1 377 ? 5.410 25.121 -12.110 1.00 74.00 377 GLU A N 1
ATOM 2974 C CA . GLU A 1 377 ? 6.278 25.049 -13.286 1.00 74.00 377 GLU A CA 1
ATOM 2975 C C . GLU A 1 377 ? 6.517 23.608 -13.752 1.00 74.00 377 GLU A C 1
ATOM 2977 O O . GLU A 1 377 ? 6.702 22.682 -12.956 1.00 74.00 377 GLU A O 1
ATOM 2982 N N . LYS A 1 378 ? 6.556 23.442 -15.078 1.00 82.88 378 LYS A N 1
ATOM 2983 C CA . LYS A 1 378 ? 6.836 22.168 -15.739 1.00 82.88 378 LYS A CA 1
ATOM 2984 C C . LYS A 1 378 ? 8.262 21.731 -15.408 1.00 82.88 378 LYS A C 1
ATOM 2986 O O . LYS A 1 378 ? 9.219 22.422 -15.762 1.00 82.88 378 LYS A O 1
ATOM 2991 N N . LYS A 1 379 ? 8.419 20.571 -14.769 1.00 81.06 379 LYS A N 1
ATOM 2992 C CA . LYS A 1 379 ? 9.741 19.995 -14.493 1.00 81.06 379 LYS A CA 1
ATOM 2993 C C . LYS A 1 379 ? 10.149 19.073 -15.629 1.00 81.06 379 LYS A C 1
ATOM 2995 O O . LYS A 1 379 ? 9.594 17.987 -15.765 1.00 81.06 379 LYS A O 1
ATOM 3000 N N . TYR A 1 380 ? 11.099 19.527 -16.441 1.00 78.56 380 TYR A N 1
ATOM 3001 C CA . TYR A 1 380 ? 11.647 18.771 -17.565 1.00 78.56 380 TYR A CA 1
ATOM 3002 C C . TYR A 1 380 ? 12.797 17.884 -17.105 1.00 78.56 380 TYR A C 1
ATOM 3004 O O . TYR A 1 380 ? 13.669 18.331 -16.358 1.00 78.56 380 TYR A O 1
ATOM 3012 N N . TYR A 1 381 ? 12.824 16.658 -17.609 1.00 74.75 381 TYR A N 1
ATOM 3013 C CA . TYR A 1 381 ? 13.885 15.703 -17.350 1.00 74.75 381 TYR A CA 1
ATOM 3014 C C . TYR A 1 381 ? 14.497 15.235 -18.665 1.00 74.75 381 TYR A C 1
ATOM 3016 O O . TYR A 1 381 ? 13.775 14.919 -19.608 1.00 74.75 381 TYR A O 1
ATOM 3024 N N . ASN A 1 382 ? 15.829 15.223 -18.699 1.00 65.12 382 ASN A N 1
ATOM 3025 C CA . ASN A 1 382 ? 16.643 14.707 -19.790 1.00 65.12 382 ASN A CA 1
ATOM 3026 C C . ASN A 1 382 ? 17.793 13.913 -19.153 1.00 65.12 382 ASN A C 1
ATOM 3028 O O . ASN A 1 382 ? 18.563 14.473 -18.369 1.00 65.12 382 ASN A O 1
ATOM 3032 N N . PHE A 1 383 ? 17.867 12.609 -19.419 1.00 60.62 383 PHE A N 1
ATOM 3033 C CA . PHE A 1 383 ? 18.881 11.719 -18.845 1.00 60.62 383 PHE A CA 1
ATOM 3034 C C . PHE A 1 383 ? 19.732 11.082 -19.947 1.00 60.62 383 PHE A C 1
ATOM 3036 O O . PHE A 1 383 ? 19.201 10.669 -20.975 1.00 60.62 383 PHE A O 1
ATOM 3043 N N . ALA A 1 384 ? 21.039 10.935 -19.701 1.00 50.19 384 ALA A N 1
ATOM 3044 C CA . ALA A 1 384 ? 21.961 10.235 -20.601 1.00 50.19 384 ALA A CA 1
ATOM 3045 C C . ALA A 1 384 ? 21.581 8.749 -20.778 1.00 50.19 384 ALA A C 1
ATOM 3047 O O . ALA A 1 384 ? 20.958 8.152 -19.894 1.00 50.19 384 ALA A O 1
ATOM 3048 N N . GLU A 1 385 ? 21.933 8.148 -21.922 1.00 51.06 385 GLU A N 1
ATOM 3049 C CA . GLU A 1 385 ? 21.613 6.751 -22.251 1.00 51.06 385 GLU A CA 1
ATOM 3050 C C . GLU A 1 385 ? 22.239 5.719 -21.288 1.00 51.06 385 GLU A C 1
ATOM 3052 O O . GLU A 1 385 ? 23.356 5.881 -20.816 1.00 51.06 385 GLU A O 1
ATOM 3057 N N . GLY A 1 386 ? 21.509 4.639 -20.984 1.00 53.75 386 GLY A N 1
ATOM 3058 C CA . GLY A 1 386 ? 21.894 3.595 -20.024 1.00 53.75 386 GLY A CA 1
ATOM 3059 C C . GLY A 1 386 ? 20.894 2.425 -20.023 1.00 53.75 386 GLY A C 1
ATOM 3060 O O . GLY A 1 386 ? 19.706 2.657 -20.233 1.00 53.75 386 GLY A O 1
ATOM 3061 N N . PRO A 1 387 ? 21.309 1.164 -19.846 1.00 46.62 387 PRO A N 1
ATOM 3062 C CA . PRO A 1 387 ? 20.425 0.015 -20.042 1.00 46.62 387 PRO A CA 1
ATOM 3063 C C . PRO A 1 387 ? 19.385 -0.119 -18.910 1.00 46.62 387 PRO A C 1
ATOM 3065 O O . PRO A 1 387 ? 19.758 -0.195 -17.743 1.00 46.62 387 PRO A O 1
ATOM 3068 N N . GLY A 1 388 ? 18.089 -0.185 -19.250 1.00 58.81 388 GLY A N 1
ATOM 3069 C CA . GLY A 1 388 ? 17.002 -0.551 -18.322 1.00 58.81 388 GLY A CA 1
ATOM 3070 C C . GLY A 1 388 ? 15.807 0.414 -18.261 1.00 58.81 388 GLY A C 1
ATOM 3071 O O . GLY A 1 388 ? 15.885 1.555 -18.711 1.00 58.81 388 GLY A O 1
ATOM 3072 N N . LEU A 1 389 ? 14.690 -0.062 -17.688 1.00 61.56 389 LEU A N 1
ATOM 3073 C CA . LEU A 1 389 ? 13.536 0.771 -17.321 1.00 61.56 389 LEU A CA 1
ATOM 3074 C C . LEU A 1 389 ? 13.918 1.655 -16.129 1.00 61.56 389 LEU A C 1
ATOM 3076 O O . LEU A 1 389 ? 14.301 1.147 -15.074 1.00 61.56 389 LEU A O 1
ATOM 3080 N N . VAL A 1 390 ? 13.789 2.970 -16.284 1.00 68.69 390 VAL A N 1
ATOM 3081 C CA . VAL A 1 390 ? 14.137 3.941 -15.236 1.00 68.69 390 VAL A CA 1
ATOM 3082 C C . VAL A 1 390 ? 12.888 4.306 -14.435 1.00 68.69 390 VAL A C 1
ATOM 3084 O O . VAL A 1 390 ? 11.781 4.367 -14.975 1.00 68.69 390 VAL A O 1
ATOM 3087 N N . SER A 1 391 ? 13.062 4.538 -13.134 1.00 76.56 391 SER A N 1
ATOM 3088 C CA . SER A 1 391 ? 12.038 5.145 -12.281 1.00 76.56 391 SER A CA 1
ATOM 3089 C C . SER A 1 391 ? 12.534 6.490 -11.769 1.00 76.56 391 SER A C 1
ATOM 3091 O O . SER A 1 391 ? 13.692 6.612 -11.371 1.00 76.56 391 SER A O 1
ATOM 3093 N N . ILE A 1 392 ? 11.664 7.492 -11.772 1.00 81.50 392 ILE A N 1
ATOM 3094 C CA . ILE A 1 392 ? 11.969 8.847 -11.307 1.00 81.50 392 ILE A CA 1
ATOM 3095 C C . ILE A 1 392 ? 10.923 9.293 -10.291 1.00 81.50 392 ILE A C 1
ATOM 3097 O O . ILE A 1 392 ? 9.756 8.942 -10.404 1.00 81.50 392 ILE A O 1
ATOM 3101 N N . SER A 1 393 ? 11.347 10.088 -9.312 1.00 84.00 393 SER A N 1
ATOM 3102 C CA . SER A 1 393 ? 10.465 10.779 -8.374 1.00 84.00 393 SER A CA 1
ATOM 3103 C C . SER A 1 393 ? 10.656 12.289 -8.518 1.00 84.00 393 SER A C 1
ATOM 3105 O O . SER A 1 393 ? 11.739 12.796 -8.224 1.00 84.00 393 SER A O 1
ATOM 3107 N N . SER A 1 394 ? 9.615 13.024 -8.913 1.00 85.81 394 SER A N 1
ATOM 3108 C CA . SER A 1 394 ? 9.633 14.493 -8.974 1.00 85.81 394 SER A CA 1
ATOM 3109 C C . SER A 1 394 ? 8.958 15.114 -7.752 1.00 85.81 394 SER A C 1
ATOM 3111 O O . SER A 1 394 ? 7.819 14.784 -7.446 1.00 85.81 394 SER A O 1
ATOM 3113 N N . GLN A 1 395 ? 9.642 16.014 -7.046 1.00 84.56 395 GLN A N 1
ATOM 3114 C CA . GLN A 1 395 ? 9.134 16.646 -5.824 1.00 84.56 395 GLN A CA 1
ATOM 3115 C C . GLN A 1 395 ? 8.437 17.983 -6.124 1.00 84.56 395 GLN A C 1
ATOM 3117 O O . GLN A 1 395 ? 9.017 18.829 -6.805 1.00 84.56 395 GLN A O 1
ATOM 3122 N N . PHE A 1 396 ? 7.249 18.224 -5.574 1.00 84.50 396 PHE A N 1
ATOM 3123 C CA . PHE A 1 396 ? 6.493 19.474 -5.704 1.00 84.50 396 PHE A CA 1
ATOM 3124 C C . PHE A 1 396 ? 6.065 19.998 -4.334 1.00 84.50 396 PHE A C 1
ATOM 3126 O O . PHE A 1 396 ? 5.515 19.251 -3.530 1.00 84.50 396 PHE A O 1
ATOM 3133 N N . THR A 1 397 ? 6.281 21.291 -4.085 1.00 81.31 397 THR A N 1
ATOM 3134 C CA . THR A 1 397 ? 5.867 21.965 -2.846 1.00 81.31 397 THR A CA 1
ATOM 3135 C C . THR A 1 397 ? 4.609 22.784 -3.101 1.00 81.31 397 THR A C 1
ATOM 3137 O O . THR A 1 397 ? 4.607 23.661 -3.965 1.00 81.31 397 THR A O 1
ATOM 3140 N N . VAL A 1 398 ? 3.546 22.524 -2.341 1.00 80.38 398 VAL A N 1
ATOM 3141 C CA . VAL A 1 398 ? 2.238 23.170 -2.505 1.00 80.38 398 VAL A CA 1
ATOM 3142 C C . VAL A 1 398 ? 2.137 24.428 -1.636 1.00 80.38 398 VAL A C 1
ATOM 3144 O O . VAL A 1 398 ? 2.220 24.327 -0.407 1.00 80.38 398 VAL A O 1
ATOM 3147 N N . PRO A 1 399 ? 1.901 25.612 -2.236 1.00 81.25 399 PRO A N 1
ATOM 3148 C CA . PRO A 1 399 ? 1.678 26.851 -1.494 1.00 81.25 399 PRO A CA 1
ATOM 3149 C C . PRO A 1 399 ? 0.432 26.803 -0.592 1.00 81.25 399 PRO A C 1
ATOM 3151 O O . PRO A 1 399 ? -0.597 26.256 -0.986 1.00 81.25 399 PRO A O 1
ATOM 3154 N N . ASN A 1 400 ? 0.486 27.483 0.560 1.00 75.31 400 ASN A N 1
ATOM 3155 C CA . ASN A 1 400 ? -0.592 27.512 1.565 1.00 75.31 400 ASN A CA 1
ATOM 3156 C C . ASN A 1 400 ? -1.964 27.963 1.008 1.00 75.31 400 ASN A C 1
ATOM 3158 O O . ASN A 1 400 ? -3.010 27.508 1.449 1.00 75.31 400 ASN A O 1
ATOM 3162 N N . ARG A 1 401 ? -1.991 28.798 -0.041 1.00 81.06 401 ARG A N 1
ATOM 3163 C CA . ARG A 1 401 ? -3.245 29.248 -0.686 1.00 81.06 401 ARG A CA 1
ATOM 3164 C C . ARG A 1 401 ? -4.128 28.112 -1.236 1.00 81.06 401 ARG A C 1
ATOM 3166 O O . ARG A 1 401 ? -5.317 28.337 -1.455 1.00 81.06 401 ARG A O 1
ATOM 3173 N N . TYR A 1 402 ? -3.559 26.926 -1.473 1.00 81.56 402 TYR A N 1
ATOM 3174 C CA . TYR A 1 402 ? -4.274 25.740 -1.963 1.00 81.56 402 TYR A CA 1
ATOM 3175 C C . TYR A 1 402 ? -4.597 24.722 -0.856 1.00 81.56 402 TYR A C 1
ATOM 3177 O O . TYR A 1 402 ? -5.074 23.630 -1.158 1.00 81.56 402 TYR A O 1
ATOM 3185 N N . TRP A 1 403 ? -4.335 25.039 0.415 1.00 83.44 403 TRP A N 1
ATOM 3186 C CA . TRP A 1 403 ? -4.638 24.158 1.547 1.00 83.44 403 TRP A CA 1
ATOM 3187 C C . TRP A 1 403 ? -6.101 24.342 1.958 1.00 83.44 403 TRP A C 1
ATOM 3189 O O . TRP A 1 403 ? -6.423 25.071 2.894 1.00 83.44 403 TRP A O 1
ATOM 3199 N N . LYS A 1 404 ? -7.011 23.738 1.194 1.00 82.75 404 LYS A N 1
ATOM 3200 C CA . LYS A 1 404 ? -8.459 23.852 1.394 1.00 82.75 404 LYS A CA 1
ATOM 3201 C C . LYS A 1 404 ? -9.105 22.471 1.356 1.00 82.75 404 LYS A C 1
ATOM 3203 O O . LYS A 1 404 ? -8.566 21.544 0.765 1.00 82.75 404 LYS A O 1
ATOM 3208 N N . LYS A 1 405 ? -10.282 22.337 1.970 1.00 83.62 405 LYS A N 1
ATOM 3209 C CA . LYS A 1 405 ? -10.997 21.051 2.065 1.00 83.62 405 LYS A CA 1
ATOM 3210 C C . LYS A 1 405 ? -11.469 20.504 0.714 1.00 83.62 405 LYS A C 1
ATOM 3212 O O . LYS A 1 405 ? -11.722 19.313 0.596 1.00 83.62 405 LYS A O 1
ATOM 3217 N N . ASP A 1 406 ? -11.577 21.363 -0.292 1.00 82.81 406 ASP A N 1
ATOM 3218 C CA . ASP A 1 406 ? -12.056 21.076 -1.644 1.00 82.81 406 ASP A CA 1
ATOM 3219 C C . ASP A 1 406 ? -10.926 20.951 -2.680 1.00 82.81 406 ASP A C 1
ATOM 3221 O O . ASP A 1 406 ? -11.196 20.896 -3.881 1.00 82.81 406 ASP A O 1
ATOM 3225 N N . THR A 1 407 ? -9.659 20.902 -2.250 1.00 84.50 407 THR A N 1
ATOM 3226 C CA . THR A 1 407 ? -8.530 20.736 -3.169 1.00 84.50 407 THR A CA 1
ATOM 3227 C C . THR A 1 407 ? -8.090 19.283 -3.280 1.00 84.50 407 THR A C 1
ATOM 3229 O O . THR A 1 407 ? -7.878 18.581 -2.289 1.00 84.50 407 THR A O 1
ATOM 3232 N N . LYS A 1 408 ? -7.935 18.838 -4.527 1.00 87.06 408 LYS A N 1
ATOM 3233 C CA . LYS A 1 408 ? -7.355 17.549 -4.900 1.00 87.06 408 LYS A CA 1
ATOM 3234 C C . LYS A 1 408 ? -6.103 17.770 -5.745 1.00 87.06 408 LYS A C 1
ATOM 3236 O O . LYS A 1 408 ? -6.046 18.715 -6.534 1.00 87.06 408 LYS A O 1
ATOM 3241 N N . PHE A 1 409 ? -5.130 16.875 -5.609 1.00 87.25 409 PHE A N 1
ATOM 3242 C CA . PHE A 1 409 ? -3.861 16.953 -6.327 1.00 87.25 409 PHE A CA 1
ATOM 3243 C C . PHE A 1 409 ? -3.716 15.785 -7.291 1.00 87.25 409 PHE A C 1
ATOM 3245 O O . PHE A 1 409 ? -4.083 14.646 -6.974 1.00 87.25 409 PHE A O 1
ATOM 3252 N N . THR A 1 410 ? -3.175 16.074 -8.467 1.00 88.44 410 THR A N 1
ATOM 3253 C CA . THR A 1 410 ? -2.835 15.073 -9.476 1.00 88.44 410 THR A CA 1
ATOM 3254 C C . THR A 1 410 ? -1.475 15.380 -10.076 1.00 88.44 410 THR A C 1
ATOM 3256 O O . THR A 1 410 ? -1.042 16.528 -10.206 1.00 88.44 410 THR A O 1
ATOM 3259 N N . CYS A 1 411 ? -0.790 14.306 -10.429 1.00 89.75 411 CYS A N 1
ATOM 3260 C CA . CYS A 1 411 ? 0.414 14.338 -11.222 1.00 89.75 411 CYS A CA 1
ATOM 3261 C C . CYS A 1 411 ? 0.057 14.094 -12.675 1.00 89.75 411 CYS A C 1
ATOM 3263 O O . CYS A 1 411 ? -0.650 13.130 -12.966 1.00 89.75 411 CYS A O 1
ATOM 3265 N N . ASN A 1 412 ? 0.587 14.905 -13.578 1.00 87.62 412 ASN A N 1
ATOM 3266 C CA . ASN A 1 412 ? 0.449 14.666 -15.000 1.00 87.62 412 ASN A CA 1
ATOM 3267 C C . ASN A 1 412 ? 1.831 14.546 -15.643 1.00 87.62 412 ASN A C 1
ATOM 3269 O O . ASN A 1 412 ? 2.720 15.362 -15.395 1.00 87.62 412 ASN A O 1
ATOM 3273 N N . VAL A 1 413 ? 2.027 13.500 -16.436 1.00 86.69 413 VAL A N 1
ATOM 3274 C CA . VAL A 1 413 ? 3.306 13.196 -17.075 1.00 86.69 413 VAL A CA 1
ATOM 3275 C C . VAL A 1 413 ? 3.090 13.101 -18.566 1.00 86.69 413 VAL A C 1
ATOM 3277 O O . VAL A 1 413 ? 2.286 12.301 -19.036 1.00 86.69 413 VAL A O 1
ATOM 3280 N N . ILE A 1 414 ? 3.853 13.884 -19.314 1.00 80.69 414 ILE A N 1
ATOM 3281 C CA . ILE A 1 414 ? 3.924 13.753 -20.766 1.00 80.69 414 ILE A CA 1
ATOM 3282 C C . ILE A 1 414 ? 5.310 13.222 -21.093 1.00 80.69 414 ILE A C 1
ATOM 3284 O O . ILE A 1 414 ? 6.315 13.853 -20.758 1.00 80.69 414 ILE A O 1
ATOM 3288 N N . GLN A 1 415 ? 5.344 12.034 -21.693 1.00 74.50 415 GLN A N 1
ATOM 3289 C CA . GLN A 1 415 ? 6.565 11.329 -22.061 1.00 74.50 415 GLN A CA 1
ATOM 3290 C C . GLN A 1 415 ? 6.667 11.261 -23.585 1.00 74.50 415 GLN A C 1
ATOM 3292 O O . GLN A 1 415 ? 5.793 10.714 -24.257 1.00 74.50 415 GLN A O 1
ATOM 3297 N N . GLY A 1 416 ? 7.734 11.822 -24.146 1.00 70.88 416 GLY A N 1
ATOM 3298 C CA . GLY A 1 416 ? 7.815 12.080 -25.578 1.00 70.88 416 GLY A CA 1
ATOM 3299 C C . GLY A 1 416 ? 6.592 12.868 -26.050 1.00 70.88 416 GLY A C 1
ATOM 3300 O O . GLY A 1 416 ? 6.170 13.825 -25.408 1.00 70.88 416 GLY A O 1
ATOM 3301 N N . PHE A 1 417 ? 5.987 12.447 -27.159 1.00 67.12 417 PHE A N 1
ATOM 3302 C CA . PHE A 1 417 ? 4.849 13.139 -27.781 1.00 67.12 417 PHE A CA 1
ATOM 3303 C C . PHE A 1 417 ? 3.510 12.412 -27.587 1.00 67.12 417 PHE A C 1
ATOM 3305 O O . PHE A 1 417 ? 2.617 12.528 -28.425 1.00 67.12 417 PHE A O 1
ATOM 3312 N N . SER A 1 418 ? 3.382 11.627 -26.514 1.00 66.12 418 SER A N 1
ATOM 3313 C CA . SER A 1 418 ? 2.152 10.909 -26.177 1.00 66.12 418 SER A CA 1
ATOM 3314 C C . SER A 1 418 ? 1.085 11.819 -25.563 1.00 66.12 418 SER A C 1
ATOM 3316 O O . SER A 1 418 ? 1.361 12.941 -25.134 1.00 66.12 418 SER A O 1
ATOM 3318 N N . GLU A 1 419 ? -0.129 11.281 -25.440 1.00 71.56 419 GLU A N 1
ATOM 3319 C CA . GLU A 1 419 ? -1.149 11.856 -24.564 1.00 71.56 419 GLU A CA 1
ATOM 3320 C C . GLU A 1 419 ? -0.658 11.914 -23.100 1.00 71.56 419 GLU A C 1
ATOM 3322 O O . GLU A 1 419 ? 0.198 11.110 -22.701 1.00 71.56 419 GLU A O 1
ATOM 3327 N N . PRO A 1 420 ? -1.176 12.864 -22.301 1.00 78.44 420 PRO A N 1
ATOM 3328 C CA . PRO A 1 420 ? -0.846 12.999 -20.890 1.00 78.44 420 PRO A CA 1
ATOM 3329 C C . PRO A 1 420 ? -1.265 11.776 -20.068 1.00 78.44 420 PRO A C 1
ATOM 3331 O O . PRO A 1 420 ? -2.416 11.339 -20.103 1.00 78.44 420 PRO A O 1
ATOM 3334 N N . PHE A 1 421 ? -0.330 11.259 -19.273 1.00 83.00 421 PHE A N 1
ATOM 3335 C CA . PHE A 1 421 ? -0.568 10.198 -18.303 1.00 83.00 421 PHE A CA 1
ATOM 3336 C C . PHE A 1 421 ? -0.798 10.809 -16.923 1.00 83.00 421 PHE A C 1
ATOM 3338 O O . PHE A 1 421 ? 0.129 11.318 -16.287 1.00 83.00 421 PHE A O 1
ATOM 3345 N N . GLN A 1 422 ? -2.040 10.738 -16.453 1.00 84.75 422 GLN A N 1
ATOM 3346 C CA . GLN A 1 422 ? -2.432 11.295 -15.165 1.00 84.75 422 GLN A CA 1
ATOM 3347 C C . GLN A 1 422 ? -2.388 10.232 -14.060 1.00 84.75 422 GLN A C 1
ATOM 3349 O O . GLN A 1 422 ? -2.814 9.090 -14.250 1.00 84.75 422 GLN A O 1
ATOM 3354 N N . SER A 1 423 ? -1.900 10.612 -12.881 1.00 87.69 423 SER A N 1
ATOM 3355 C CA . SER A 1 423 ? -1.994 9.781 -11.684 1.00 87.69 423 SER A CA 1
ATOM 3356 C C . SER A 1 423 ? -3.433 9.689 -11.185 1.00 87.69 423 SER A C 1
ATOM 3358 O O . SER A 1 423 ? -4.272 10.553 -11.448 1.00 87.69 423 SER A O 1
ATOM 3360 N N . ARG A 1 424 ? -3.699 8.700 -10.327 1.00 83.75 424 ARG A N 1
ATOM 3361 C CA . ARG A 1 424 ? -4.885 8.757 -9.463 1.00 83.75 424 ARG A CA 1
ATOM 3362 C C . ARG A 1 424 ? -4.815 10.008 -8.585 1.00 83.75 424 ARG A C 1
ATOM 3364 O O . ARG A 1 424 ? -3.732 10.420 -8.169 1.00 83.75 424 ARG A O 1
ATOM 3371 N N . SER A 1 425 ? -5.969 10.615 -8.332 1.00 82.31 425 SER A N 1
ATOM 3372 C CA . SER A 1 425 ? -6.064 11.786 -7.465 1.00 82.31 425 SER A CA 1
ATOM 3373 C C . SER A 1 425 ? -5.753 11.423 -6.014 1.00 82.31 425 SER A C 1
ATOM 3375 O O . SER A 1 425 ? -6.132 10.347 -5.554 1.00 82.31 425 SER A O 1
ATOM 3377 N N . THR A 1 426 ? -5.131 12.346 -5.276 1.00 77.12 426 THR A N 1
ATOM 3378 C CA . THR A 1 426 ? -4.954 12.222 -3.817 1.00 77.12 426 THR A CA 1
ATOM 3379 C C . THR A 1 426 ? -6.276 12.226 -3.046 1.00 77.12 426 THR A C 1
ATOM 3381 O O . THR A 1 426 ? -6.278 11.936 -1.855 1.00 77.12 426 THR A O 1
ATOM 3384 N N . GLY A 1 427 ? -7.390 12.612 -3.682 1.00 81.62 427 GLY A N 1
ATOM 3385 C CA . GLY A 1 427 ? -8.624 12.956 -2.977 1.00 81.62 427 GLY A CA 1
ATOM 3386 C C . GLY A 1 427 ? -8.465 14.214 -2.114 1.00 81.62 427 GLY A C 1
ATOM 3387 O O . GLY A 1 427 ? -7.489 14.959 -2.253 1.00 81.62 427 GLY A O 1
ATOM 3388 N N . TYR A 1 428 ? -9.435 14.441 -1.224 1.00 84.00 428 TYR A N 1
ATOM 3389 C CA . TYR A 1 428 ? -9.473 15.577 -0.299 1.00 84.00 428 TYR A CA 1
ATOM 3390 C C . TYR A 1 428 ? -8.690 15.257 0.979 1.00 84.00 428 TYR A C 1
ATOM 3392 O O . TYR A 1 428 ? -9.199 14.630 1.908 1.00 84.00 428 TYR A O 1
ATOM 3400 N N . ILE A 1 429 ? -7.422 15.658 1.002 1.00 77.38 429 ILE A N 1
ATOM 3401 C CA . ILE A 1 429 ? -6.469 15.316 2.072 1.00 77.38 429 ILE A CA 1
ATOM 3402 C C . ILE A 1 429 ? -6.390 16.363 3.190 1.00 77.38 429 ILE A C 1
ATOM 3404 O O . ILE A 1 429 ? -5.985 16.034 4.304 1.00 77.38 429 ILE A O 1
ATOM 3408 N N . PHE A 1 430 ? -6.774 17.612 2.916 1.00 83.38 430 PHE A N 1
ATOM 3409 C CA . PHE A 1 430 ? -6.893 18.660 3.928 1.00 83.38 430 PHE A CA 1
ATOM 3410 C C . PHE A 1 430 ? -8.264 18.547 4.585 1.00 83.38 430 PHE A C 1
ATOM 3412 O O . PHE A 1 430 ? -9.261 19.028 4.056 1.00 83.38 430 PHE A O 1
ATOM 3419 N N . VAL A 1 431 ? -8.327 17.880 5.729 1.00 81.62 431 VAL A N 1
ATOM 3420 C CA . VAL A 1 431 ? -9.567 17.645 6.475 1.00 81.62 431 VAL A CA 1
ATOM 3421 C C . VAL A 1 431 ? -9.367 17.993 7.941 1.00 81.62 431 VAL A C 1
ATOM 3423 O O . VAL A 1 431 ? -8.233 18.117 8.402 1.00 81.62 431 VAL A O 1
ATOM 3426 N N . ASP A 1 432 ? -10.468 18.158 8.673 1.00 84.94 432 ASP A N 1
ATOM 3427 C CA . ASP A 1 432 ? -10.382 18.329 10.121 1.00 84.94 432 ASP A CA 1
ATOM 3428 C C . ASP A 1 432 ? -9.753 17.079 10.757 1.00 84.94 432 ASP A C 1
ATOM 3430 O O . ASP A 1 432 ? -10.028 15.958 10.305 1.00 84.94 432 ASP A O 1
ATOM 3434 N N . PRO A 1 433 ? -8.907 17.243 11.789 1.00 88.19 433 PRO A N 1
ATOM 3435 C CA . PRO A 1 433 ? -8.292 16.113 12.448 1.00 88.19 433 PRO A CA 1
ATOM 3436 C C . PRO A 1 433 ? -9.358 15.253 13.121 1.00 88.19 433 PRO A C 1
ATOM 3438 O O . PRO A 1 433 ? -10.317 15.749 13.709 1.00 88.19 433 PRO A O 1
ATOM 3441 N N . SER A 1 434 ? -9.166 13.943 13.066 1.00 89.31 434 SER A N 1
ATOM 3442 C CA . SER A 1 434 ? -9.977 12.975 13.805 1.00 89.31 434 SER A CA 1
ATOM 3443 C C . SER A 1 434 ? -9.105 12.256 14.821 1.00 89.31 434 SER A C 1
ATOM 3445 O O . SER A 1 434 ? -7.881 12.224 14.681 1.00 89.31 434 SER A O 1
ATOM 3447 N N . MET A 1 435 ? -9.714 11.712 15.876 1.00 91.62 435 MET A N 1
ATOM 3448 C CA . MET A 1 435 ? -8.940 11.077 16.935 1.00 91.62 435 MET A CA 1
ATOM 3449 C C . MET A 1 435 ? -9.684 9.985 17.704 1.00 91.62 435 MET A C 1
ATOM 3451 O O . MET A 1 435 ? -10.913 9.997 17.855 1.00 91.62 435 MET A O 1
ATOM 3455 N N . GLU A 1 436 ? -8.906 9.056 18.237 1.00 91.50 436 GLU A N 1
ATOM 3456 C CA . GLU A 1 436 ? -9.334 7.927 19.049 1.00 91.50 436 GLU A CA 1
ATOM 3457 C C . GLU A 1 436 ? -8.468 7.867 20.307 1.00 91.50 436 GLU A C 1
ATOM 3459 O O . GLU A 1 436 ? -7.249 8.005 20.236 1.00 91.50 436 GLU A O 1
ATOM 3464 N N . LEU A 1 437 ? -9.109 7.678 21.458 1.00 90.56 437 LEU A N 1
ATOM 3465 C CA . LEU A 1 437 ? -8.461 7.613 22.761 1.00 90.56 437 LEU A CA 1
ATOM 3466 C C . LEU A 1 437 ? -8.880 6.309 23.435 1.00 90.56 437 LEU A C 1
ATOM 3468 O O . LEU A 1 437 ? -10.071 6.091 23.649 1.00 90.56 437 LEU A O 1
ATOM 3472 N N . LEU A 1 438 ? -7.905 5.455 23.737 1.00 87.62 438 LEU A N 1
ATOM 3473 C CA . LEU A 1 438 ? -8.110 4.102 24.245 1.00 87.62 438 LEU A CA 1
ATOM 3474 C C . LEU A 1 438 ? -7.318 3.857 25.531 1.00 87.62 438 LEU A C 1
ATOM 3476 O O . LEU A 1 438 ? -6.208 4.365 25.710 1.00 87.62 438 LEU A O 1
ATOM 3480 N N . LEU A 1 439 ? -7.877 3.009 26.395 1.00 85.50 439 LEU A N 1
ATOM 3481 C CA . LEU A 1 439 ? -7.175 2.420 27.533 1.00 85.50 439 LEU A CA 1
ATOM 3482 C C . LEU A 1 439 ? -6.470 1.149 27.065 1.00 85.50 439 LEU A C 1
ATOM 3484 O O . LEU A 1 439 ? -7.112 0.223 26.569 1.00 85.50 439 LEU A O 1
ATOM 3488 N N . VAL A 1 440 ? -5.149 1.101 27.217 1.00 83.12 440 VAL A N 1
ATOM 3489 C CA . VAL A 1 440 ? -4.364 -0.086 26.873 1.00 83.12 440 VAL A CA 1
ATOM 3490 C C . VAL A 1 440 ? -4.278 -0.981 28.114 1.00 83.12 440 VAL A C 1
ATOM 3492 O O . VAL A 1 440 ? -3.841 -0.498 29.163 1.00 83.12 440 VAL A O 1
ATOM 3495 N N . PRO A 1 441 ? -4.675 -2.266 28.033 1.00 68.75 441 PRO A N 1
ATOM 3496 C CA . PRO A 1 441 ? -4.526 -3.205 29.140 1.00 68.75 441 PRO A CA 1
ATOM 3497 C C . PRO A 1 441 ? -3.048 -3.350 29.511 1.00 68.75 441 PRO A C 1
ATOM 3499 O O . PRO A 1 441 ? -2.228 -3.777 28.693 1.00 68.75 441 PRO A O 1
ATOM 3502 N N . SER A 1 442 ? -2.698 -2.967 30.736 1.00 61.34 442 SER A N 1
ATOM 3503 C CA . SER A 1 442 ? -1.323 -3.066 31.216 1.00 61.34 442 SER A CA 1
ATOM 3504 C C . SER A 1 442 ? -0.936 -4.527 31.452 1.00 61.34 442 SER A C 1
ATOM 3506 O O . SER A 1 442 ? -1.680 -5.286 32.069 1.00 61.34 442 SER A O 1
ATOM 3508 N N . LYS A 1 443 ? 0.248 -4.929 30.973 1.00 53.16 443 LYS A N 1
ATOM 3509 C CA . LYS A 1 443 ? 0.825 -6.267 31.205 1.00 53.16 443 LYS A CA 1
ATOM 3510 C C . LYS A 1 443 ? 1.547 -6.392 32.563 1.00 53.16 443 LYS A C 1
ATOM 3512 O O . LYS A 1 443 ? 2.165 -7.424 32.810 1.00 53.16 443 LYS A O 1
ATOM 3517 N N . GLY A 1 444 ? 1.478 -5.383 33.440 1.00 51.81 444 GLY A N 1
ATOM 3518 C CA . GLY A 1 444 ? 2.116 -5.379 34.765 1.00 51.81 444 GLY A CA 1
ATOM 3519 C C . GLY A 1 444 ? 1.349 -4.533 35.789 1.00 51.81 444 GLY A C 1
ATOM 3520 O O . GLY A 1 444 ? 0.769 -3.507 35.448 1.00 51.81 444 GLY A O 1
ATOM 3521 N N . SER A 1 445 ? 1.320 -4.966 37.053 1.00 56.47 445 SER A N 1
ATOM 3522 C CA . SER A 1 445 ? 0.337 -4.530 38.063 1.00 56.47 445 SER A CA 1
ATOM 3523 C C . SER A 1 445 ? 0.574 -3.148 38.709 1.00 56.47 445 SER A C 1
ATOM 3525 O O . SER A 1 445 ? 0.270 -2.986 39.889 1.00 56.47 445 SER A O 1
ATOM 3527 N N . GLY A 1 446 ? 1.135 -2.162 37.998 1.00 67.81 446 GLY A N 1
ATOM 3528 C CA . GLY A 1 446 ? 1.538 -0.888 38.625 1.00 67.81 446 GLY A CA 1
ATOM 3529 C C . GLY A 1 446 ? 1.329 0.400 37.827 1.00 67.81 446 GLY A C 1
ATOM 3530 O O . GLY A 1 446 ? 1.593 1.473 38.358 1.00 67.81 446 GLY A O 1
ATOM 3531 N N . SER A 1 447 ? 0.874 0.345 36.574 1.00 78.62 447 SER A N 1
ATOM 3532 C CA . SER A 1 447 ? 0.669 1.554 35.767 1.00 78.62 447 SER A CA 1
ATOM 3533 C C . SER A 1 447 ? -0.470 1.394 34.767 1.00 78.62 447 SER A C 1
ATOM 3535 O O . SER A 1 447 ? -0.714 0.301 34.247 1.00 78.62 447 SER A O 1
ATOM 3537 N N . GLN A 1 448 ? -1.151 2.502 34.477 1.00 83.88 448 GLN A N 1
ATOM 3538 C CA . GLN A 1 448 ? -2.173 2.601 33.443 1.00 83.88 448 GLN A CA 1
ATOM 3539 C C . GLN A 1 448 ? -1.576 3.266 32.203 1.00 83.88 448 GLN A C 1
ATOM 3541 O O . GLN A 1 448 ? -0.957 4.324 32.286 1.00 83.88 448 GLN A O 1
ATOM 3546 N N . THR A 1 449 ? -1.786 2.667 31.030 1.00 87.56 449 THR A N 1
ATOM 3547 C CA . THR A 1 449 ? -1.351 3.253 29.754 1.00 87.56 449 THR A CA 1
ATOM 3548 C C . THR A 1 449 ? -2.554 3.764 28.973 1.00 87.56 449 THR A C 1
ATOM 3550 O O . THR A 1 449 ? -3.532 3.039 28.768 1.00 87.56 449 THR A O 1
ATOM 3553 N N . LEU A 1 450 ? -2.482 5.014 28.526 1.00 89.56 450 LEU A N 1
ATOM 3554 C CA . LEU A 1 450 ? -3.436 5.625 27.606 1.00 89.56 450 LEU A CA 1
ATOM 3555 C C . LEU A 1 450 ? -2.811 5.687 26.215 1.00 89.56 450 LEU A C 1
ATOM 3557 O O . LEU A 1 450 ? -1.642 6.046 26.080 1.00 89.56 450 LEU A O 1
ATOM 3561 N N . SER A 1 451 ? -3.579 5.370 25.176 1.00 91.56 451 SER A N 1
ATOM 3562 C CA . SER A 1 451 ? -3.145 5.498 23.786 1.00 91.56 451 SER A CA 1
ATOM 3563 C C . SER A 1 451 ? -4.076 6.433 23.035 1.00 91.56 451 SER A C 1
ATOM 3565 O O . SER A 1 451 ? -5.280 6.201 22.969 1.00 91.56 451 SER A O 1
ATOM 3567 N N . CYS A 1 452 ? -3.507 7.488 22.463 1.00 92.38 452 CYS A N 1
ATOM 3568 C CA . CYS A 1 452 ? -4.215 8.417 21.601 1.00 92.38 452 CYS A CA 1
ATOM 3569 C C . CYS A 1 452 ? -3.710 8.260 20.166 1.00 92.38 452 CYS A C 1
ATOM 3571 O O . CYS A 1 452 ? -2.506 8.329 19.924 1.00 92.38 452 CYS A O 1
ATOM 3573 N N . SER A 1 453 ? -4.620 8.036 19.223 1.00 91.38 453 SER A N 1
ATOM 3574 C CA . SER A 1 453 ? -4.353 8.025 17.783 1.00 91.38 453 SER A CA 1
ATOM 3575 C C . SER A 1 453 ? -5.042 9.228 17.147 1.00 91.38 453 SER A C 1
ATOM 3577 O O . SER A 1 453 ? -6.244 9.402 17.319 1.00 91.38 453 SER A O 1
ATOM 3579 N N . GLY A 1 454 ? -4.295 10.052 16.418 1.00 89.19 454 GLY A N 1
ATOM 3580 C CA . GLY A 1 454 ? -4.806 11.187 15.654 1.00 89.19 454 GLY A CA 1
ATOM 3581 C C . GLY A 1 454 ? -4.563 11.004 14.159 1.00 89.19 454 GLY A C 1
ATOM 3582 O O . GLY A 1 454 ? -3.478 10.574 13.763 1.00 89.19 454 GLY A O 1
ATOM 3583 N N . TRP A 1 455 ? -5.546 11.362 13.336 1.00 88.62 455 TRP A N 1
ATOM 3584 C CA . TRP A 1 455 ? -5.462 11.342 11.875 1.00 88.62 455 TRP A CA 1
ATOM 3585 C C . TRP A 1 455 ? -5.720 12.729 11.301 1.00 88.62 455 TRP A C 1
ATOM 3587 O O . TRP A 1 455 ? -6.641 13.417 11.738 1.00 88.62 455 TRP A O 1
ATOM 3597 N N . GLY A 1 456 ? -4.949 13.118 10.291 1.00 85.88 456 GLY A N 1
ATOM 3598 C CA . GLY A 1 456 ? -5.085 14.413 9.628 1.00 85.88 456 GLY A CA 1
ATOM 3599 C C . GLY A 1 456 ? -4.084 14.583 8.491 1.00 85.88 456 GLY A C 1
ATOM 3600 O O . GLY A 1 456 ? -3.473 13.615 8.029 1.00 85.88 456 GLY A O 1
ATOM 3601 N N . PHE A 1 457 ? -3.879 15.822 8.054 1.00 81.25 457 PHE A N 1
ATOM 3602 C CA . PHE A 1 457 ? -2.794 16.155 7.141 1.00 81.25 457 PHE A CA 1
ATOM 3603 C C . PHE A 1 457 ? -1.459 16.202 7.896 1.00 81.25 457 PHE A C 1
ATOM 3605 O O . PHE A 1 457 ? -0.508 15.527 7.510 1.00 81.25 457 PHE A O 1
ATOM 3612 N N . ASN A 1 458 ? -1.355 16.944 8.994 1.00 78.69 458 ASN A N 1
ATOM 3613 C CA . ASN A 1 458 ? -0.160 16.958 9.844 1.00 78.69 458 ASN A CA 1
ATOM 3614 C C . ASN A 1 458 ? -0.563 17.034 11.327 1.00 78.69 458 ASN A C 1
ATOM 3616 O O . ASN A 1 458 ? -0.383 18.081 11.962 1.00 78.69 458 ASN A O 1
ATOM 3620 N N . PRO A 1 459 ? -1.164 15.955 11.865 1.00 84.81 459 PRO A N 1
ATOM 3621 C CA . PRO A 1 459 ? -1.681 15.951 13.221 1.00 84.81 459 PRO A CA 1
ATOM 3622 C C . PRO A 1 459 ? -0.535 15.930 14.240 1.00 84.81 459 PRO A C 1
ATOM 3624 O O . PRO A 1 459 ? 0.461 15.229 14.075 1.00 84.81 459 PRO A O 1
ATOM 3627 N N . ARG A 1 460 ? -0.692 16.671 15.333 1.00 83.56 460 ARG A N 1
ATOM 3628 C CA . ARG A 1 460 ? 0.192 16.678 16.501 1.00 83.56 460 ARG A CA 1
ATOM 3629 C C . ARG A 1 460 ? -0.612 16.358 17.745 1.00 83.56 460 ARG A C 1
ATOM 3631 O O . ARG A 1 460 ? -1.623 17.008 17.997 1.00 83.56 460 ARG A O 1
ATOM 3638 N N . ILE A 1 461 ? -0.127 15.391 18.520 1.00 87.88 461 ILE A N 1
ATOM 3639 C CA . ILE A 1 461 ? -0.721 15.017 19.802 1.00 87.88 461 ILE A CA 1
ATOM 3640 C C . ILE A 1 461 ? -0.039 15.780 20.935 1.00 87.88 461 ILE A C 1
ATOM 3642 O O . ILE A 1 461 ? 1.183 15.721 21.079 1.00 87.88 461 ILE A O 1
ATOM 3646 N N . THR A 1 462 ? -0.852 16.420 21.767 1.00 88.38 462 THR A N 1
ATOM 3647 C CA . THR A 1 462 ? -0.457 17.009 23.045 1.00 88.38 462 THR A CA 1
ATOM 3648 C C . THR A 1 462 ? -1.259 16.344 24.158 1.00 88.38 462 THR A C 1
ATOM 3650 O O . THR A 1 462 ? -2.477 16.209 24.056 1.00 88.38 462 THR A O 1
ATOM 3653 N N . TRP A 1 463 ? -0.585 15.935 25.232 1.00 89.75 463 TRP A N 1
ATOM 3654 C CA . TRP A 1 463 ? -1.246 15.453 26.442 1.00 89.75 463 TRP A CA 1
ATOM 3655 C C . TRP A 1 463 ? -1.343 16.569 27.472 1.00 89.75 463 TRP A C 1
ATOM 3657 O O . TRP A 1 463 ? -0.363 17.272 27.726 1.00 89.75 463 TRP A O 1
ATOM 3667 N N . LEU A 1 464 ? -2.514 16.702 28.084 1.00 89.06 464 LEU A N 1
ATOM 3668 C CA . LEU A 1 464 ? -2.810 17.679 29.122 1.00 89.06 464 LEU A CA 1
ATOM 3669 C C . LEU A 1 464 ? -3.369 16.952 30.352 1.00 89.06 464 LEU A C 1
ATOM 3671 O O . LEU A 1 464 ? -4.184 16.040 30.226 1.00 89.06 464 LEU A O 1
ATOM 3675 N N . SER A 1 465 ? -2.943 17.362 31.541 1.00 86.69 465 SER A N 1
ATOM 3676 C CA . SER A 1 465 ? -3.501 16.933 32.828 1.00 86.69 465 SER A CA 1
ATOM 3677 C C . SER A 1 465 ? -3.670 18.172 33.692 1.00 86.69 465 SER A C 1
ATOM 3679 O O . SER A 1 465 ? -2.688 18.869 33.928 1.00 86.69 465 SER A O 1
ATOM 3681 N N . GLU A 1 466 ? -4.892 18.471 34.140 1.00 79.62 466 GLU A N 1
ATOM 3682 C CA . GLU A 1 466 ? -5.189 19.682 34.937 1.00 79.62 466 GLU A CA 1
ATOM 3683 C C . GLU A 1 466 ? -4.634 20.973 34.292 1.00 79.62 466 GLU A C 1
ATOM 3685 O O . GLU A 1 466 ? -4.109 21.857 34.965 1.00 79.62 466 GLU A O 1
ATOM 3690 N N . SER A 1 467 ? -4.708 21.059 32.958 1.00 71.75 467 SER A N 1
ATOM 3691 C CA . SER A 1 467 ? -4.167 22.163 32.145 1.00 71.75 467 SER A CA 1
ATOM 3692 C C . SER A 1 467 ? -2.633 22.284 32.110 1.00 71.75 467 SER A C 1
ATOM 3694 O O . SER A 1 467 ? -2.115 23.242 31.539 1.00 71.75 467 SER A O 1
ATOM 3696 N N . GLN A 1 468 ? -1.890 21.315 32.652 1.00 81.81 468 GLN A N 1
ATOM 3697 C CA . GLN A 1 468 ? -0.438 21.197 32.483 1.00 81.81 468 GLN A CA 1
ATOM 3698 C C . GLN A 1 468 ? -0.094 20.199 31.375 1.00 81.81 468 GLN A C 1
ATOM 3700 O O . GLN A 1 468 ? -0.690 19.124 31.279 1.00 81.81 468 GLN A O 1
ATOM 3705 N N . GLN A 1 469 ? 0.896 20.533 30.548 1.00 83.50 469 GLN A N 1
ATOM 3706 C CA . GLN A 1 469 ? 1.350 19.662 29.467 1.00 83.50 469 GLN A CA 1
ATOM 3707 C C . GLN A 1 469 ? 2.144 18.467 30.011 1.00 83.50 469 GLN A C 1
ATOM 3709 O O . GLN A 1 469 ? 3.002 18.620 30.881 1.00 83.50 469 GLN A O 1
ATOM 3714 N N . ARG A 1 470 ? 1.873 17.270 29.482 1.00 82.94 470 ARG A N 1
ATOM 3715 C CA . ARG A 1 470 ? 2.558 16.024 29.847 1.00 82.94 470 ARG A CA 1
ATOM 3716 C C . ARG A 1 470 ? 3.369 15.500 28.671 1.00 82.94 470 ARG A C 1
ATOM 3718 O O . ARG A 1 470 ? 2.934 15.552 27.520 1.00 82.94 470 ARG A O 1
ATOM 3725 N N . SER A 1 471 ? 4.549 14.977 28.979 1.00 77.81 471 SER A N 1
ATOM 3726 C CA . SER A 1 471 ? 5.408 14.346 27.983 1.00 77.81 471 SER A CA 1
ATOM 3727 C C . SER A 1 471 ? 4.902 12.937 27.672 1.00 77.81 471 SER A C 1
ATOM 3729 O O . SER A 1 471 ? 4.649 12.169 28.603 1.00 77.81 471 SER A O 1
ATOM 3731 N N . PRO A 1 472 ? 4.752 12.570 26.389 1.00 79.06 472 PRO A N 1
ATOM 3732 C CA . PRO A 1 472 ? 4.388 11.214 26.015 1.00 79.06 472 PRO A CA 1
ATOM 3733 C C . PRO A 1 472 ? 5.552 10.247 26.255 1.00 79.06 472 PRO A C 1
ATOM 3735 O O . PRO A 1 472 ? 6.720 10.623 26.186 1.00 79.06 472 PRO A O 1
ATOM 3738 N N . SER A 1 473 ? 5.218 8.985 26.500 1.00 68.19 473 SER A N 1
ATOM 3739 C CA . SER A 1 473 ? 6.187 7.895 26.681 1.00 68.19 473 SER A CA 1
ATOM 3740 C C . SER A 1 473 ? 6.716 7.360 25.349 1.00 68.19 473 SER A C 1
ATOM 3742 O O . SER A 1 473 ? 7.898 7.062 25.217 1.00 68.19 473 SER A O 1
ATOM 3744 N N . THR A 1 474 ? 5.844 7.275 24.345 1.00 70.38 474 THR A N 1
ATOM 3745 C CA . THR A 1 474 ? 6.181 6.889 22.976 1.00 70.38 474 THR A CA 1
ATOM 3746 C C . THR A 1 474 ? 5.320 7.676 22.000 1.00 70.38 474 THR A C 1
ATOM 3748 O O . THR A 1 474 ? 4.181 8.054 22.300 1.00 70.38 474 THR A O 1
ATOM 3751 N N . SER A 1 475 ? 5.873 7.935 20.820 1.00 74.19 475 SER A N 1
ATOM 3752 C CA . SER A 1 475 ? 5.149 8.504 19.693 1.00 74.19 475 SER A CA 1
ATOM 3753 C C . SER A 1 475 ? 5.575 7.792 18.419 1.00 74.19 475 SER A C 1
ATOM 3755 O O . SER A 1 475 ? 6.773 7.676 18.171 1.00 74.19 475 SER A O 1
ATOM 3757 N N . ASP A 1 476 ? 4.613 7.353 17.619 1.00 77.00 476 ASP A N 1
ATOM 3758 C CA . ASP A 1 476 ? 4.842 6.741 16.313 1.00 77.00 476 ASP A CA 1
ATOM 3759 C C . ASP A 1 476 ? 4.058 7.493 15.232 1.00 77.00 476 ASP A C 1
ATOM 3761 O O . ASP A 1 476 ? 2.962 8.006 15.487 1.00 77.00 476 ASP A O 1
ATOM 3765 N N . ILE A 1 477 ? 4.631 7.583 14.034 1.00 78.75 477 ILE A N 1
ATOM 3766 C CA . ILE A 1 477 ? 4.073 8.319 12.899 1.00 78.75 477 ILE A CA 1
ATOM 3767 C C . ILE A 1 477 ? 4.049 7.394 11.687 1.00 78.75 477 ILE A C 1
ATOM 3769 O O . ILE A 1 477 ? 5.077 6.895 11.237 1.00 78.75 477 ILE A O 1
ATOM 3773 N N . SER A 1 478 ? 2.865 7.216 11.113 1.00 79.69 478 SER A N 1
ATOM 3774 C CA . SER A 1 478 ? 2.647 6.412 9.911 1.00 79.69 478 SER A CA 1
ATOM 3775 C C . SER A 1 478 ? 1.755 7.152 8.917 1.00 79.69 478 SER A C 1
ATOM 3777 O O . SER A 1 478 ? 1.098 8.134 9.260 1.00 79.69 478 SER A O 1
ATOM 3779 N N . MET A 1 479 ? 1.733 6.696 7.665 1.00 76.75 479 MET A N 1
ATOM 3780 C CA . MET A 1 479 ? 0.865 7.243 6.619 1.00 76.75 479 MET A CA 1
ATOM 3781 C C . MET A 1 479 ? -0.146 6.191 6.191 1.00 76.75 479 MET A C 1
ATOM 3783 O O . MET A 1 479 ? 0.223 5.055 5.888 1.00 76.75 479 MET A O 1
ATOM 3787 N N . GLY A 1 480 ? -1.418 6.577 6.168 1.00 68.25 480 GLY A N 1
ATOM 3788 C CA . GLY A 1 480 ? -2.496 5.754 5.645 1.00 68.25 480 GLY A CA 1
ATOM 3789 C C . GLY A 1 480 ? -2.460 5.658 4.119 1.00 68.25 480 GLY A C 1
ATOM 3790 O O . GLY A 1 480 ? -1.875 6.492 3.426 1.00 68.25 480 GLY A O 1
ATOM 3791 N N . VAL A 1 481 ? -3.137 4.636 3.589 1.00 65.19 481 VAL A N 1
ATOM 3792 C CA . VAL A 1 481 ? -3.349 4.429 2.140 1.00 65.19 481 VAL A CA 1
ATOM 3793 C C . VAL A 1 481 ? -4.127 5.571 1.476 1.00 65.19 481 VAL A C 1
ATOM 3795 O O . VAL A 1 481 ? -4.065 5.750 0.265 1.00 65.19 481 VAL A O 1
ATOM 3798 N N . ASP A 1 482 ? -4.848 6.345 2.280 1.00 66.81 482 ASP A N 1
ATOM 3799 C CA . ASP A 1 482 ? -5.595 7.550 1.922 1.00 66.81 482 ASP A CA 1
ATOM 3800 C C . ASP A 1 482 ? -4.718 8.816 1.878 1.00 66.81 482 ASP A C 1
ATOM 3802 O O . ASP A 1 482 ? -5.219 9.905 1.606 1.00 66.81 482 ASP A O 1
ATOM 3806 N N . GLY A 1 483 ? -3.417 8.701 2.169 1.00 67.06 483 GLY A N 1
ATOM 3807 C CA . GLY A 1 483 ? -2.489 9.829 2.204 1.00 67.06 483 GLY A CA 1
ATOM 3808 C C . GLY A 1 483 ? -2.602 10.706 3.456 1.00 67.06 483 GLY A C 1
ATOM 3809 O O . GLY A 1 483 ? -1.925 11.739 3.524 1.00 67.06 483 GLY A O 1
ATOM 3810 N N . ARG A 1 484 ? -3.405 10.312 4.457 1.00 79.62 484 ARG A N 1
ATOM 3811 C CA . ARG A 1 484 ? -3.473 10.992 5.760 1.00 79.62 484 ARG A CA 1
ATOM 3812 C C . ARG A 1 484 ? -2.391 10.471 6.699 1.00 79.62 484 ARG A C 1
ATOM 3814 O O . ARG A 1 484 ? -2.078 9.282 6.721 1.00 79.62 484 ARG A O 1
ATOM 3821 N N . ALA A 1 485 ? -1.819 11.374 7.484 1.00 82.19 485 ALA A N 1
ATOM 3822 C CA . ALA A 1 485 ? -0.863 11.022 8.520 1.00 82.19 485 ALA A CA 1
ATOM 3823 C C . ALA A 1 485 ? -1.614 10.518 9.753 1.00 82.19 485 ALA A C 1
ATOM 3825 O O . ALA A 1 485 ? -2.593 11.132 10.183 1.00 82.19 485 ALA A O 1
ATOM 3826 N N . ARG A 1 486 ? -1.137 9.413 10.323 1.00 86.38 486 ARG A N 1
ATOM 3827 C CA . ARG A 1 486 ? -1.567 8.876 11.610 1.00 86.38 486 ARG A CA 1
ATOM 3828 C C . ARG A 1 486 ? -0.433 9.048 12.607 1.00 86.38 486 ARG A C 1
ATOM 3830 O O . ARG A 1 486 ? 0.636 8.464 12.436 1.00 86.38 486 ARG A O 1
ATOM 3837 N N . VAL A 1 487 ? -0.693 9.796 13.669 1.00 86.69 487 VAL A N 1
ATOM 3838 C CA . VAL A 1 487 ? 0.218 9.928 14.807 1.00 86.69 487 VAL A CA 1
ATOM 3839 C C . VAL A 1 487 ? -0.396 9.191 15.981 1.00 86.69 487 VAL A C 1
ATOM 3841 O O . VAL A 1 487 ? -1.557 9.413 16.312 1.00 86.69 487 VAL A O 1
ATOM 3844 N N . THR A 1 488 ? 0.366 8.294 16.592 1.00 88.00 488 THR A N 1
ATOM 3845 C CA . THR A 1 488 ? -0.050 7.565 17.791 1.00 88.00 488 THR A CA 1
ATOM 3846 C C . THR A 1 488 ? 0.873 7.949 18.927 1.00 88.00 488 THR A C 1
ATOM 3848 O O . THR A 1 488 ? 2.087 7.927 18.767 1.00 88.00 488 THR A O 1
ATOM 3851 N N . SER A 1 489 ? 0.313 8.305 20.075 1.00 89.88 489 SER A N 1
ATOM 3852 C CA . SER A 1 489 ? 1.060 8.699 21.262 1.00 89.88 489 SER A CA 1
ATOM 3853 C C . SER A 1 489 ? 0.554 7.918 22.465 1.00 89.88 489 SER A C 1
ATOM 3855 O O . SER A 1 489 ? -0.659 7.779 22.640 1.00 89.88 489 SER A O 1
ATOM 3857 N N . GLN A 1 490 ? 1.466 7.401 23.286 1.00 89.75 490 GLN A N 1
ATOM 3858 C CA . GLN A 1 490 ? 1.111 6.709 24.523 1.00 89.75 490 GLN A CA 1
ATOM 3859 C C . GLN A 1 490 ? 1.568 7.505 25.739 1.00 89.75 490 GLN A C 1
ATOM 3861 O O . GLN A 1 490 ? 2.695 8.005 25.781 1.00 89.75 490 GLN A O 1
ATOM 3866 N N . LEU A 1 491 ? 0.711 7.578 26.751 1.00 88.62 491 LEU A N 1
ATOM 3867 C CA . LEU A 1 491 ? 1.014 8.168 28.048 1.00 88.62 491 LEU A CA 1
ATOM 3868 C C . LEU A 1 491 ? 0.924 7.074 29.114 1.00 88.62 491 LEU A C 1
ATOM 3870 O O . LEU A 1 491 ? -0.135 6.475 29.297 1.00 88.62 491 LEU A O 1
ATOM 3874 N N . VAL A 1 492 ? 2.039 6.814 29.796 1.00 87.00 492 VAL A N 1
ATOM 3875 C CA . VAL A 1 492 ? 2.095 5.897 30.941 1.00 87.00 492 VAL A CA 1
ATOM 3876 C C . VAL A 1 492 ? 1.894 6.715 32.210 1.00 87.00 492 VAL A C 1
ATOM 3878 O O . VAL A 1 492 ? 2.597 7.702 32.427 1.00 87.00 492 VAL A O 1
ATOM 3881 N N . ILE A 1 493 ? 0.925 6.310 33.023 1.00 86.50 493 ILE A N 1
ATOM 3882 C CA . ILE A 1 493 ? 0.525 6.975 34.261 1.00 86.50 493 ILE A CA 1
ATOM 3883 C C . ILE A 1 493 ? 0.708 5.976 35.400 1.00 86.50 493 ILE A C 1
ATOM 3885 O O . ILE A 1 493 ? 0.316 4.813 35.283 1.00 86.50 493 ILE A O 1
ATOM 3889 N N . ASP A 1 494 ? 1.312 6.425 36.494 1.00 84.06 494 ASP A N 1
ATOM 3890 C CA . ASP A 1 494 ? 1.442 5.617 37.703 1.00 84.06 494 ASP A CA 1
ATOM 3891 C C . ASP A 1 494 ? 0.059 5.323 38.309 1.00 84.06 494 ASP A C 1
ATOM 3893 O O . ASP A 1 494 ? -0.819 6.190 38.320 1.00 84.06 494 ASP A O 1
ATOM 3897 N N . ASP A 1 495 ? -0.156 4.108 38.816 1.00 76.38 495 ASP A N 1
ATOM 3898 C CA . ASP A 1 495 ? -1.458 3.703 39.361 1.00 76.38 495 ASP A CA 1
ATOM 3899 C C . ASP A 1 495 ? -1.896 4.574 40.557 1.00 76.38 495 ASP A C 1
ATOM 3901 O O . ASP A 1 495 ? -3.088 4.843 40.727 1.00 76.38 495 ASP A O 1
ATOM 3905 N N . SER A 1 496 ? -0.947 5.103 41.341 1.00 79.38 496 SER A N 1
ATOM 3906 C CA . SER A 1 496 ? -1.252 6.038 42.433 1.00 79.38 496 SER A CA 1
ATOM 3907 C C . SER A 1 496 ? -1.847 7.356 41.927 1.00 79.38 496 SER A C 1
ATOM 3909 O O . SER A 1 496 ? -2.770 7.887 42.545 1.00 79.38 496 SER A O 1
ATOM 3911 N N . GLU A 1 497 ? -1.377 7.858 40.781 1.00 82.25 497 GLU A N 1
ATOM 3912 C CA . GLU A 1 497 ? -1.896 9.069 40.144 1.00 82.25 497 GLU A CA 1
ATOM 3913 C C . GLU A 1 497 ? -3.213 8.786 39.413 1.00 82.25 497 GLU A C 1
ATOM 3915 O O . GLU A 1 497 ? -4.155 9.570 39.528 1.00 82.25 497 GLU A O 1
ATOM 3920 N N . TRP A 1 498 ? -3.329 7.652 38.719 1.00 82.31 498 TRP A N 1
ATOM 3921 C CA . TRP A 1 498 ? -4.563 7.253 38.034 1.00 82.31 498 TRP A CA 1
ATOM 3922 C C . TRP A 1 498 ? -5.753 7.134 39.003 1.00 82.31 498 TRP A C 1
ATOM 3924 O O . TRP A 1 498 ? -6.848 7.632 38.720 1.00 82.31 498 TRP A O 1
ATOM 3934 N N . LYS A 1 499 ? -5.516 6.573 40.197 1.00 74.19 499 LYS A N 1
ATOM 3935 C CA . LYS A 1 499 ? -6.518 6.423 41.267 1.00 74.19 499 LYS A CA 1
ATOM 3936 C C . LYS A 1 499 ? -7.007 7.737 41.880 1.00 74.19 499 LYS A C 1
ATOM 3938 O O . LYS A 1 499 ? -8.033 7.738 42.551 1.00 74.19 499 LYS A O 1
ATOM 3943 N N . THR A 1 500 ? -6.339 8.865 41.627 1.00 78.00 500 THR A N 1
ATOM 3944 C CA . THR A 1 500 ? -6.811 10.180 42.108 1.00 78.00 500 THR A CA 1
ATOM 3945 C C . THR A 1 500 ? -8.064 10.680 41.383 1.00 78.00 500 THR A C 1
ATOM 3947 O O . THR A 1 500 ? -8.686 11.639 41.834 1.00 78.00 500 THR A O 1
ATOM 3950 N N . GLY A 1 501 ? -8.446 10.060 40.258 1.00 71.75 501 GLY A N 1
ATOM 3951 C CA . GLY A 1 501 ? -9.596 10.490 39.457 1.00 71.75 501 GLY A CA 1
ATOM 3952 C C . GLY A 1 501 ? -9.318 11.702 38.559 1.00 71.75 501 GLY A C 1
ATOM 3953 O O . GLY A 1 501 ? -10.256 12.265 37.991 1.00 71.75 501 GLY A O 1
ATOM 3954 N N . LYS A 1 502 ? -8.047 12.095 38.401 1.00 82.38 502 LYS A N 1
ATOM 3955 C CA . LYS A 1 502 ? -7.627 13.174 37.496 1.00 82.38 502 LYS A CA 1
ATOM 3956 C C . LYS A 1 502 ? -8.074 12.936 36.054 1.00 82.38 502 LYS A C 1
ATOM 3958 O O . LYS A 1 502 ? -8.172 11.803 35.579 1.00 82.38 502 LYS A O 1
ATOM 3963 N N . ILE A 1 503 ? -8.337 14.040 35.357 1.00 85.81 503 ILE A N 1
ATOM 3964 C CA . ILE A 1 503 ? -8.739 14.040 33.950 1.00 85.81 503 ILE A CA 1
ATOM 3965 C C . ILE A 1 503 ? -7.502 14.251 33.082 1.00 85.81 503 ILE A C 1
ATOM 3967 O O . ILE A 1 503 ? -6.822 15.274 33.186 1.00 85.81 503 ILE A O 1
ATOM 3971 N N . PHE A 1 504 ? -7.263 13.293 32.196 1.00 88.88 504 PHE A N 1
ATOM 3972 C CA . PHE A 1 504 ? -6.238 13.344 31.169 1.00 88.88 504 PHE A CA 1
ATOM 3973 C C . PHE A 1 504 ? -6.899 13.654 29.831 1.00 88.88 504 PHE A C 1
ATOM 3975 O O . PHE A 1 504 ? -7.816 12.961 29.387 1.00 88.88 504 PHE A O 1
ATOM 3982 N N . THR A 1 505 ? -6.426 14.702 29.177 1.00 89.50 505 THR A N 1
ATOM 3983 C CA . THR A 1 505 ? -6.923 15.148 27.882 1.00 89.50 505 THR A CA 1
ATOM 3984 C C . THR A 1 505 ? -5.867 14.865 26.829 1.00 89.50 505 THR A C 1
ATOM 3986 O O . THR A 1 505 ? -4.717 15.287 26.960 1.00 89.50 505 THR A O 1
ATOM 3989 N N . CYS A 1 506 ? -6.260 14.164 25.771 1.00 91.62 506 CYS A N 1
ATOM 3990 C CA . CYS A 1 506 ? -5.501 14.155 24.531 1.00 91.62 506 CYS A CA 1
ATOM 3991 C C . CYS A 1 506 ? -6.051 15.263 23.629 1.00 91.62 506 CYS A C 1
ATOM 3993 O O . CYS A 1 506 ? -7.257 15.325 23.385 1.00 91.62 506 CYS A O 1
ATOM 3995 N N . GLU A 1 507 ? -5.173 16.119 23.121 1.00 91.00 507 GLU A N 1
ATOM 3996 C CA . GLU A 1 507 ? -5.474 17.093 22.079 1.00 91.00 507 GLU A CA 1
ATOM 3997 C C . GLU A 1 507 ? -4.741 16.699 20.797 1.00 91.00 507 GLU A C 1
ATOM 3999 O O . GLU A 1 507 ? -3.517 16.578 20.787 1.00 91.00 507 GLU A O 1
ATOM 4004 N N . VAL A 1 508 ? -5.485 16.519 19.706 1.00 90.12 508 VAL A N 1
ATOM 4005 C CA . VAL A 1 508 ? -4.931 16.358 18.359 1.00 90.12 508 VAL A CA 1
ATOM 4006 C C . VAL A 1 508 ? -5.145 17.665 17.611 1.00 90.12 508 VAL A C 1
ATOM 4008 O O . VAL A 1 508 ? -6.279 18.029 17.308 1.00 90.12 508 VAL A O 1
ATOM 4011 N N . SER A 1 509 ? -4.056 18.361 17.304 1.00 86.25 509 SER A N 1
ATOM 4012 C CA . SER A 1 509 ? -4.060 19.607 16.531 1.00 86.25 509 SER A CA 1
ATOM 4013 C C . SER A 1 509 ? -3.515 19.379 15.126 1.00 86.25 509 SER A C 1
ATOM 4015 O O . SER A 1 509 ? -2.536 18.659 14.955 1.00 86.25 509 SER A O 1
ATOM 4017 N N . ASP A 1 510 ? -4.109 20.004 14.114 1.00 82.50 510 ASP A N 1
ATOM 4018 C CA . ASP A 1 510 ? -3.591 20.009 12.748 1.00 82.50 510 ASP A CA 1
ATOM 4019 C C . ASP A 1 510 ? -3.412 21.451 12.271 1.00 82.50 510 ASP A C 1
ATOM 4021 O O . ASP A 1 510 ? -4.361 22.220 12.099 1.00 82.50 510 ASP A O 1
ATOM 4025 N N . ARG A 1 511 ? -2.152 21.830 12.055 1.00 74.06 511 ARG A N 1
ATOM 4026 C CA . ARG A 1 511 ? -1.785 23.196 11.667 1.00 74.06 511 ARG A CA 1
ATOM 4027 C C . ARG A 1 511 ? -2.140 23.532 10.215 1.00 74.06 511 ARG A C 1
ATOM 4029 O O . ARG A 1 511 ? -2.075 24.705 9.865 1.00 74.06 511 ARG A O 1
ATOM 4036 N N . SER A 1 512 ? -2.495 22.552 9.378 1.00 74.50 512 SER A N 1
ATOM 4037 C CA . SER A 1 512 ? -2.849 22.802 7.971 1.00 74.50 512 SER A CA 1
ATOM 4038 C C . SER A 1 512 ? -4.141 23.604 7.814 1.00 74.50 512 SER A C 1
ATOM 4040 O O . SER A 1 512 ? -4.203 24.495 6.973 1.00 74.50 512 SER A O 1
ATOM 4042 N N . LEU A 1 513 ? -5.140 23.329 8.656 1.00 78.44 513 LEU A N 1
ATOM 4043 C CA . LEU A 1 513 ? -6.409 24.062 8.723 1.00 78.44 513 LEU A CA 1
ATOM 4044 C C . LEU A 1 513 ? -6.592 24.811 10.054 1.00 78.44 513 LEU A C 1
ATOM 4046 O O . LEU A 1 513 ? -7.621 25.446 10.263 1.00 78.44 513 LEU A O 1
ATOM 4050 N N . ASN A 1 514 ? -5.587 24.757 10.937 1.00 80.69 514 ASN A N 1
ATOM 4051 C CA . ASN A 1 514 ? -5.590 25.341 12.279 1.00 80.69 514 ASN A CA 1
ATOM 4052 C C . ASN A 1 514 ? -6.783 24.882 13.136 1.00 80.69 514 ASN A C 1
ATOM 4054 O O . ASN A 1 514 ? -7.452 25.687 13.785 1.00 80.69 514 ASN A O 1
ATOM 4058 N N . THR A 1 515 ? -7.055 23.579 13.114 1.00 84.88 515 THR A N 1
ATOM 4059 C CA . THR A 1 515 ? -8.144 22.940 13.860 1.00 84.88 515 THR A CA 1
ATOM 4060 C C . THR A 1 515 ? -7.586 21.962 14.890 1.00 84.88 515 THR A C 1
ATOM 4062 O O . THR A 1 515 ? -6.522 21.370 14.694 1.00 84.88 515 THR A O 1
ATOM 4065 N N . SER A 1 516 ? -8.286 21.789 16.010 1.00 87.88 516 SER A N 1
ATOM 4066 C CA . SER A 1 516 ? -7.947 20.779 17.011 1.00 87.88 516 SER A CA 1
ATOM 4067 C C . SER A 1 516 ? -9.186 20.050 17.516 1.00 87.88 516 SER A C 1
ATOM 4069 O O . SER A 1 516 ? -10.296 20.584 17.514 1.00 87.88 516 SER A O 1
ATOM 4071 N N . VAL A 1 517 ? -8.991 18.794 17.909 1.00 90.62 517 VAL A N 1
ATOM 4072 C CA . VAL A 1 517 ? -10.011 17.948 18.529 1.00 90.62 517 VAL A CA 1
ATOM 4073 C C . VAL A 1 517 ? -9.446 17.391 19.824 1.00 90.62 517 VAL A C 1
ATOM 4075 O O . VAL A 1 517 ? -8.314 16.907 19.863 1.00 90.62 517 VAL A O 1
ATOM 4078 N N . THR A 1 518 ? -10.246 17.440 20.884 1.00 91.62 518 THR A N 1
ATOM 4079 C CA . THR A 1 518 ? -9.879 16.950 22.211 1.00 91.62 518 THR A CA 1
ATOM 4080 C C . THR A 1 518 ? -10.773 15.789 22.632 1.00 91.62 518 THR A C 1
ATOM 4082 O O . THR A 1 518 ? -11.971 15.762 22.345 1.00 91.62 518 THR A O 1
ATOM 4085 N N . LYS A 1 519 ? -10.191 14.810 23.328 1.00 89.88 519 LYS A N 1
ATOM 4086 C CA . LYS A 1 519 ? -10.938 13.800 24.088 1.00 89.88 519 LYS A CA 1
ATOM 4087 C C . LYS A 1 519 ? -10.339 13.671 25.474 1.00 89.88 519 LYS A C 1
ATOM 4089 O O . LYS A 1 519 ? -9.123 13.731 25.649 1.00 89.88 519 LYS A O 1
ATOM 4094 N N . ASN A 1 520 ? -11.222 13.456 26.438 1.00 90.12 520 ASN A N 1
ATOM 4095 C CA . ASN A 1 520 ? -10.880 13.351 27.845 1.00 90.12 520 ASN A CA 1
ATOM 4096 C C . ASN A 1 520 ? -11.068 11.912 28.314 1.00 90.12 520 ASN A C 1
ATOM 4098 O O . ASN A 1 520 ? -12.004 11.236 27.887 1.00 90.12 520 ASN A O 1
ATOM 4102 N N . VAL A 1 521 ? -10.204 11.475 29.222 1.00 87.06 521 VAL A N 1
ATOM 4103 C CA . VAL A 1 521 ? -10.318 10.197 29.916 1.00 87.06 521 VAL A CA 1
ATOM 4104 C C . VAL A 1 521 ? -9.872 10.362 31.366 1.00 87.06 521 VAL A C 1
ATOM 4106 O O . VAL A 1 521 ? -8.919 11.069 31.681 1.00 87.06 521 VAL A O 1
ATOM 4109 N N . SER A 1 522 ? -10.592 9.715 32.261 1.00 85.44 522 SER A N 1
ATOM 4110 C CA . SER A 1 522 ? -10.300 9.593 33.686 1.00 85.44 522 SER A CA 1
ATOM 4111 C C . SER A 1 522 ? -10.721 8.209 34.168 1.00 85.44 522 SER A C 1
ATOM 4113 O O . SER A 1 522 ? -11.478 7.515 33.476 1.00 85.44 522 SER A O 1
ATOM 4115 N N . LEU A 1 523 ? -10.299 7.842 35.381 1.00 79.31 523 LEU A N 1
ATOM 4116 C CA . LEU A 1 523 ? -10.761 6.634 36.068 1.00 79.31 523 LEU A CA 1
ATOM 4117 C C . LEU A 1 523 ? -12.291 6.500 35.991 1.00 79.31 523 LEU A C 1
ATOM 4119 O O . LEU A 1 523 ? -12.801 5.476 35.555 1.00 79.31 523 LEU A O 1
ATOM 4123 N N . CYS A 1 524 ? -13.017 7.576 36.294 1.00 75.06 524 CYS A N 1
ATOM 4124 C CA . CYS A 1 524 ? -14.477 7.572 36.353 1.00 75.06 524 CYS A CA 1
ATOM 4125 C C . CYS A 1 524 ? -15.174 7.488 34.989 1.00 75.06 524 CYS A C 1
ATOM 4127 O O . CYS A 1 524 ? -16.294 6.992 34.906 1.00 75.06 524 CYS A O 1
ATOM 4129 N N . SER A 1 525 ? -14.529 7.956 33.914 1.00 71.25 525 SER A N 1
ATOM 4130 C CA . SER A 1 525 ? -15.033 7.745 32.547 1.00 71.25 525 SER A CA 1
ATOM 4131 C C . SER A 1 525 ? -14.790 6.318 32.039 1.00 71.25 525 SER A C 1
ATOM 4133 O O . SER A 1 525 ? -15.477 5.865 31.128 1.00 71.25 525 SER A O 1
ATOM 4135 N N . ALA A 1 526 ? -13.805 5.627 32.622 1.00 68.19 526 ALA A N 1
ATOM 4136 C CA . ALA A 1 526 ? -13.405 4.272 32.265 1.00 68.19 526 ALA A CA 1
ATOM 4137 C C . ALA A 1 526 ? -14.135 3.201 33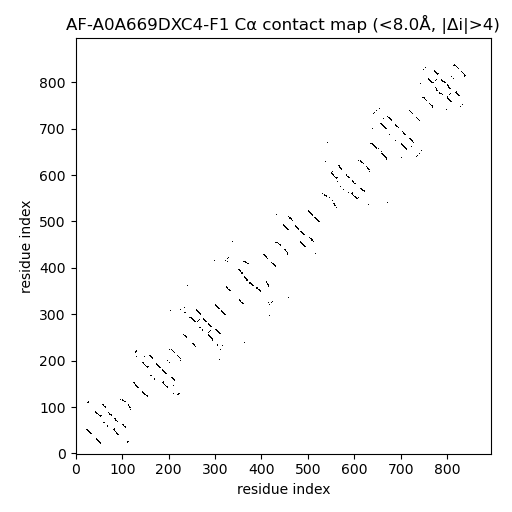.095 1.00 68.19 526 ALA A C 1
ATOM 4139 O O . ALA A 1 526 ? -14.323 2.083 32.617 1.00 68.19 526 ALA A O 1
ATOM 4140 N N . THR A 1 527 ? -14.556 3.526 34.324 1.00 68.75 527 THR A N 1
ATOM 4141 C CA . THR A 1 527 ? -15.351 2.635 35.178 1.00 68.75 527 THR A CA 1
ATOM 4142 C C . THR A 1 527 ? -16.806 2.584 34.697 1.00 68.75 527 THR A C 1
ATOM 4144 O O . THR A 1 527 ? -17.468 3.626 34.653 1.00 68.75 527 THR A O 1
ATOM 4147 N N . PRO A 1 528 ? -17.345 1.400 34.352 1.00 64.38 528 PRO A N 1
ATOM 4148 C CA . PRO A 1 528 ? -18.731 1.263 33.919 1.00 64.38 528 PRO A CA 1
ATOM 4149 C C . PRO A 1 528 ? -19.702 1.726 35.005 1.00 64.38 528 PRO A C 1
ATOM 4151 O O . PRO A 1 528 ? -19.551 1.376 36.170 1.00 64.38 528 PRO A O 1
ATOM 4154 N N . SER A 1 529 ? -20.782 2.418 34.637 1.00 61.50 529 SER A N 1
ATOM 4155 C CA . SER A 1 529 ? -21.791 2.851 35.618 1.00 61.50 529 SER A CA 1
ATOM 4156 C C . SER A 1 529 ? -22.442 1.690 36.389 1.00 61.50 529 SER A C 1
ATOM 4158 O O . SER A 1 529 ? -23.000 1.900 37.463 1.00 61.50 529 SER A O 1
ATOM 4160 N N . SER A 1 530 ? -22.343 0.463 35.868 1.00 59.59 530 SER A N 1
ATOM 4161 C CA . SER A 1 530 ? -22.797 -0.769 36.517 1.00 59.59 530 SER A CA 1
ATOM 4162 C C . SER A 1 530 ? -21.944 -1.212 37.712 1.00 59.59 530 SER A C 1
ATOM 4164 O O . 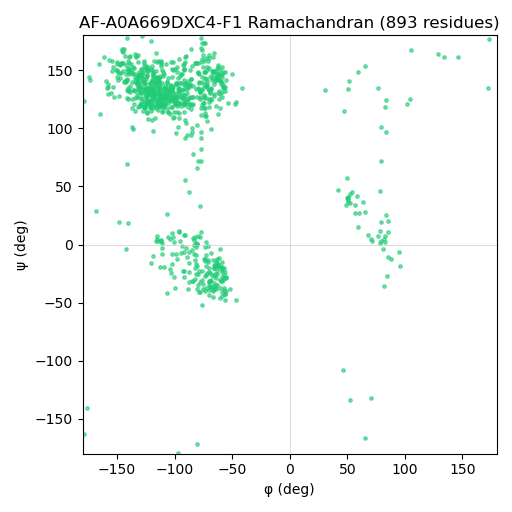SER A 1 530 ? -22.408 -2.064 38.462 1.00 59.59 530 SER A O 1
ATOM 4166 N N . SER A 1 531 ? -20.731 -0.674 37.910 1.00 61.38 531 SER A N 1
ATOM 4167 C CA . SER A 1 531 ? -19.890 -0.975 39.085 1.00 61.38 531 SER A CA 1
ATOM 4168 C C . SER A 1 531 ? -20.102 -0.009 40.256 1.00 61.38 531 SER A C 1
ATOM 4170 O O . SER A 1 531 ? -19.556 -0.224 41.331 1.00 61.38 531 SER A O 1
ATOM 4172 N N . HIS A 1 532 ? -20.893 1.051 40.067 1.00 69.25 532 HIS A N 1
ATOM 4173 C CA . HIS A 1 532 ? -21.203 2.041 41.100 1.00 69.25 532 HIS A CA 1
ATOM 4174 C C . HIS A 1 532 ? -22.261 1.637 42.149 1.00 69.25 532 HIS A C 1
ATOM 4176 O O . HIS A 1 532 ? -22.145 2.121 43.276 1.00 69.25 532 HIS A O 1
ATOM 4182 N N . PRO A 1 533 ? -23.301 0.827 41.849 1.00 72.94 533 PRO A N 1
ATOM 4183 C CA . PRO A 1 533 ? -24.301 0.479 42.851 1.00 72.94 533 PRO A CA 1
ATOM 4184 C C . PRO A 1 533 ? -23.744 -0.538 43.854 1.00 72.94 533 PRO A C 1
ATOM 4186 O O . PRO A 1 533 ? -23.252 -1.600 43.476 1.00 72.94 533 PRO A O 1
ATOM 4189 N N . VAL A 1 534 ? -23.882 -0.226 45.143 1.00 84.31 534 VAL A N 1
ATOM 4190 C CA . VAL A 1 534 ? -23.511 -1.108 46.257 1.00 84.31 534 VAL A CA 1
ATOM 4191 C C . VAL A 1 534 ? -24.727 -1.386 47.134 1.00 84.31 534 VAL A C 1
ATOM 4193 O O . VAL A 1 534 ? -25.518 -0.490 47.433 1.00 84.31 534 VAL A O 1
ATOM 4196 N N . GLY A 1 535 ? -24.890 -2.637 47.561 1.00 85.88 535 GLY A N 1
ATOM 4197 C CA . GLY A 1 535 ? -25.867 -2.986 48.587 1.00 85.88 535 GLY A CA 1
ATOM 4198 C C . GLY A 1 535 ? -25.342 -2.565 49.955 1.00 85.88 535 GLY A C 1
ATOM 4199 O O . GLY A 1 535 ? -24.288 -3.040 50.365 1.00 85.88 535 GLY A O 1
ATOM 4200 N N . VAL A 1 536 ? -26.059 -1.690 50.657 1.00 89.19 536 VAL A N 1
ATOM 4201 C CA . VAL A 1 536 ? -25.714 -1.251 52.018 1.00 89.19 536 VAL A CA 1
ATOM 4202 C C . VAL A 1 536 ? -26.759 -1.803 52.976 1.00 89.19 536 VAL A C 1
ATOM 4204 O O . VAL A 1 536 ? -27.949 -1.610 52.749 1.00 89.19 536 VAL A O 1
ATOM 4207 N N . TYR A 1 537 ? -26.310 -2.498 54.020 1.00 88.69 537 TYR A N 1
ATOM 4208 C CA . TYR A 1 537 ? -27.177 -3.128 55.015 1.00 88.69 537 TYR A CA 1
ATOM 4209 C C . TYR A 1 537 ? -26.700 -2.796 56.427 1.00 88.69 537 TYR A C 1
ATOM 4211 O O . TYR A 1 537 ? -25.599 -3.198 56.823 1.00 88.69 537 TYR A O 1
ATOM 4219 N N . VAL A 1 538 ? -27.529 -2.117 57.214 1.00 87.62 538 VAL A N 1
ATOM 4220 C CA . VAL A 1 538 ? -27.233 -1.780 58.609 1.00 87.62 538 VAL A CA 1
ATOM 4221 C C . VAL A 1 538 ? -27.940 -2.757 59.545 1.00 87.62 538 VAL A C 1
ATOM 4223 O O . VAL A 1 538 ? -29.148 -2.967 59.486 1.00 87.62 538 VAL A O 1
ATOM 4226 N N . ARG A 1 539 ? -27.167 -3.380 60.434 1.00 84.62 539 ARG A N 1
ATOM 4227 C CA . ARG A 1 539 ? -27.609 -4.395 61.393 1.00 84.62 539 ARG A CA 1
ATOM 4228 C C . ARG A 1 539 ? -27.387 -3.911 62.820 1.00 84.62 539 ARG A C 1
ATOM 4230 O O . ARG A 1 539 ? -26.336 -3.364 63.150 1.00 84.62 539 ARG A O 1
ATOM 4237 N N . GLY A 1 540 ? -28.398 -4.127 63.657 1.00 79.00 540 GLY A N 1
ATOM 4238 C CA . GLY A 1 540 ? -28.379 -3.753 65.067 1.00 79.00 540 GLY A CA 1
ATOM 4239 C C . GLY A 1 540 ? -27.527 -4.717 65.896 1.00 79.00 540 GLY A C 1
ATOM 4240 O O . GLY A 1 540 ? -27.082 -5.747 65.380 1.00 79.00 540 GLY A O 1
ATOM 4241 N N . PRO A 1 541 ? -27.312 -4.411 67.183 1.00 78.69 541 PRO A N 1
ATOM 4242 C CA . PRO A 1 541 ? -26.566 -5.281 68.077 1.00 78.69 541 PRO A CA 1
ATOM 4243 C C . PRO A 1 541 ? -27.254 -6.653 68.229 1.00 78.69 541 PRO A C 1
ATOM 4245 O O . PRO A 1 541 ? -28.484 -6.725 68.301 1.00 78.69 541 PRO A O 1
ATOM 4248 N N . PRO A 1 542 ? -26.492 -7.760 68.296 1.00 70.62 542 PRO A N 1
ATOM 4249 C CA . PRO A 1 542 ? -27.029 -9.079 68.620 1.00 70.62 542 PRO A CA 1
ATOM 4250 C C . PRO A 1 542 ? -27.712 -9.107 70.004 1.00 70.62 542 PRO A C 1
ATOM 4252 O O . PRO A 1 542 ? -27.207 -8.467 70.930 1.00 70.62 542 PRO A O 1
ATOM 4255 N N . PRO A 1 543 ? -28.782 -9.905 70.198 1.00 62.62 543 PRO A N 1
ATOM 4256 C CA . PRO A 1 543 ? -29.524 -9.976 71.464 1.00 62.62 543 PRO A CA 1
ATOM 4257 C C . PRO A 1 543 ? -28.695 -10.338 72.712 1.00 62.62 543 PRO A C 1
ATOM 4259 O O . PRO A 1 543 ? -29.087 -9.999 73.815 1.00 62.62 543 PRO A O 1
ATOM 4262 N N . GLN A 1 544 ? -27.549 -11.015 72.567 1.00 57.28 544 GLN A N 1
ATOM 4263 C CA . GLN A 1 544 ? -26.679 -11.395 73.698 1.00 57.28 544 GLN A CA 1
ATOM 4264 C C . GLN A 1 544 ? -25.774 -10.252 74.198 1.00 57.28 544 GLN A C 1
ATOM 4266 O O . GLN A 1 544 ? -25.237 -10.327 75.298 1.00 57.28 544 GLN A O 1
ATOM 4271 N N . LEU A 1 545 ? -25.564 -9.202 73.394 1.00 52.25 545 LEU A N 1
ATOM 4272 C CA . LEU A 1 545 ? -24.637 -8.104 73.714 1.00 52.25 545 LEU A CA 1
ATOM 4273 C C . LEU A 1 545 ? -25.290 -6.964 74.503 1.00 52.25 545 LEU A C 1
ATOM 4275 O O . LEU A 1 545 ? -24.584 -6.091 75.002 1.00 52.25 545 LEU A O 1
ATOM 4279 N N . THR A 1 546 ? -26.616 -6.969 74.625 1.00 53.22 546 THR A N 1
ATOM 4280 C CA . THR A 1 546 ? -27.378 -5.943 75.350 1.00 53.22 546 THR A CA 1
ATOM 4281 C C . THR A 1 546 ? -27.400 -6.167 76.862 1.00 53.22 546 THR A C 1
ATOM 4283 O O . THR A 1 546 ? -27.813 -5.272 77.590 1.00 53.22 546 THR A O 1
ATOM 4286 N N . GLU A 1 547 ? -26.916 -7.312 77.354 1.00 54.53 547 GLU A N 1
ATOM 4287 C CA . GLU A 1 547 ? -27.079 -7.700 78.759 1.00 54.53 547 GLU A CA 1
ATOM 4288 C C . GLU A 1 547 ? -25.934 -7.316 79.712 1.00 54.53 547 GLU A C 1
ATOM 4290 O O . GLU A 1 547 ? -26.081 -7.588 80.894 1.00 54.53 547 GLU A O 1
ATOM 4295 N N . ASN A 1 548 ? -24.822 -6.674 79.295 1.00 51.88 548 ASN A N 1
ATOM 4296 C CA . ASN A 1 548 ? -23.800 -6.226 80.277 1.00 51.88 548 ASN A CA 1
ATOM 4297 C C . ASN A 1 548 ? -22.693 -5.257 79.793 1.00 51.88 548 ASN A C 1
ATOM 4299 O O . ASN A 1 548 ? -21.579 -5.262 80.322 1.00 51.88 548 ASN A O 1
ATOM 4303 N N . LYS A 1 549 ? -22.935 -4.401 78.795 1.00 54.44 549 LYS A N 1
ATOM 4304 C CA . LYS A 1 549 ? -21.950 -3.379 78.384 1.00 54.44 549 LYS A CA 1
ATOM 4305 C C . LYS A 1 549 ? -22.643 -2.035 78.206 1.00 54.44 549 LYS A C 1
ATOM 4307 O O . LYS A 1 549 ? -23.638 -1.952 77.502 1.00 54.44 549 LYS A O 1
ATOM 4312 N N . GLY A 1 550 ? -22.089 -0.963 78.778 1.00 67.56 550 GLY A N 1
ATOM 4313 C CA . GLY A 1 550 ? -22.598 0.406 78.584 1.00 67.56 550 GLY A CA 1
ATOM 4314 C C . GLY A 1 550 ? -22.585 0.891 77.122 1.00 67.56 550 GLY A C 1
ATOM 4315 O O . GLY A 1 550 ? -23.060 1.988 76.840 1.00 67.56 550 GLY A O 1
ATOM 4316 N N . HIS A 1 551 ? -22.052 0.086 76.195 1.00 77.62 551 HIS A N 1
ATOM 4317 C CA . HIS A 1 551 ? -21.978 0.354 74.765 1.00 77.62 551 HIS A CA 1
ATOM 4318 C C . HIS A 1 551 ? -22.446 -0.862 73.952 1.00 77.62 551 HIS A C 1
ATOM 4320 O O . HIS A 1 551 ? -22.148 -2.006 74.304 1.00 77.62 551 HIS A O 1
ATOM 4326 N N . VAL A 1 552 ? -23.140 -0.600 72.846 1.00 81.25 552 VAL A N 1
ATOM 4327 C CA . VAL A 1 552 ? -23.625 -1.572 71.865 1.00 81.25 552 VAL A CA 1
ATOM 4328 C C . VAL A 1 552 ? -23.012 -1.284 70.496 1.00 81.25 552 VAL A C 1
ATOM 4330 O O . VAL A 1 552 ? -22.747 -0.137 70.144 1.00 81.25 552 VAL A O 1
ATOM 4333 N N . THR A 1 553 ? -22.786 -2.325 69.698 1.00 84.81 553 THR A N 1
ATOM 4334 C CA . THR A 1 553 ? -22.151 -2.191 68.380 1.00 84.81 553 THR A CA 1
ATOM 4335 C C . THR A 1 553 ? -23.175 -2.342 67.262 1.00 84.81 553 THR A C 1
ATOM 4337 O O . THR A 1 553 ? -23.897 -3.337 67.202 1.00 84.81 553 THR A O 1
ATOM 4340 N N . ILE A 1 554 ? -23.211 -1.370 66.353 1.00 87.31 554 ILE A N 1
ATOM 4341 C CA . ILE A 1 554 ? -24.020 -1.386 65.130 1.00 87.31 554 ILE A CA 1
ATOM 4342 C C . ILE A 1 554 ? -23.096 -1.723 63.961 1.00 87.31 554 ILE A C 1
ATOM 4344 O O . ILE A 1 554 ? -21.991 -1.194 63.864 1.00 87.31 554 ILE A O 1
ATOM 4348 N N . THR A 1 555 ? -23.531 -2.618 63.077 1.00 89.19 555 THR A N 1
ATOM 4349 C CA . THR A 1 555 ? -22.712 -3.107 61.958 1.00 89.19 555 THR A CA 1
ATOM 4350 C C . THR A 1 555 ? -23.292 -2.645 60.630 1.00 89.19 555 THR A C 1
ATOM 4352 O O . THR A 1 555 ? -24.462 -2.883 60.360 1.00 89.19 555 THR A O 1
ATOM 4355 N N . CYS A 1 556 ? -22.478 -2.050 59.768 1.00 90.81 556 CYS A N 1
ATOM 4356 C CA . CYS A 1 556 ? -22.807 -1.777 58.375 1.00 90.81 556 CYS A CA 1
ATOM 4357 C C . CYS A 1 556 ? -22.076 -2.769 57.474 1.00 90.81 556 CYS A C 1
ATOM 4359 O O . CYS A 1 556 ? -20.866 -2.957 57.595 1.00 90.81 556 CYS A O 1
ATOM 4361 N N . LEU A 1 557 ? -22.821 -3.420 56.587 1.00 90.50 557 LEU A N 1
ATOM 4362 C CA . LEU A 1 557 ? -22.318 -4.354 55.592 1.00 90.50 557 LEU A CA 1
ATOM 4363 C C . LEU A 1 557 ? -22.530 -3.758 54.201 1.00 90.50 557 LEU A C 1
ATOM 4365 O O . LEU A 1 557 ? -23.670 -3.570 53.783 1.00 90.50 557 LEU A O 1
ATOM 4369 N N . LEU A 1 558 ? -21.436 -3.529 53.482 1.00 91.50 558 LEU A N 1
ATOM 4370 C CA . LEU A 1 558 ? -21.448 -3.250 52.049 1.00 91.50 558 LEU A CA 1
ATOM 4371 C C . LEU A 1 558 ? -21.287 -4.565 51.284 1.00 91.50 558 LEU A C 1
ATOM 4373 O O . LEU A 1 558 ? -20.453 -5.390 51.663 1.00 91.50 558 LEU A O 1
ATOM 4377 N N . VAL A 1 559 ? -22.062 -4.745 50.217 1.00 88.69 559 VAL A N 1
ATOM 4378 C CA . VAL A 1 559 ? -22.011 -5.897 49.306 1.00 88.69 559 VAL A CA 1
ATOM 4379 C C . VAL A 1 559 ? -21.966 -5.385 47.872 1.00 88.69 559 VAL A C 1
ATOM 4381 O O . VAL A 1 559 ? -22.891 -4.705 47.425 1.00 88.69 559 VAL A O 1
ATOM 4384 N N . GLY A 1 560 ? -20.902 -5.707 47.147 1.00 83.81 560 GLY A N 1
ATOM 4385 C CA . GLY A 1 560 ? -20.707 -5.246 45.774 1.00 83.81 560 GLY A CA 1
ATOM 4386 C C . GLY A 1 560 ? -19.329 -5.622 45.229 1.00 83.81 560 GLY A C 1
ATOM 4387 O O . GLY A 1 560 ? -18.536 -6.226 45.948 1.00 83.81 560 GLY A O 1
ATOM 4388 N N . PRO A 1 561 ? -19.035 -5.317 43.960 1.00 79.69 561 PRO A N 1
ATOM 4389 C CA . PRO A 1 561 ? -17.703 -5.502 43.390 1.00 79.69 561 PRO A CA 1
ATOM 4390 C C . PRO A 1 561 ? -16.751 -4.368 43.816 1.00 79.69 561 PRO A C 1
ATOM 4392 O O . PRO A 1 561 ? -17.183 -3.225 43.946 1.00 79.69 561 PRO A O 1
ATOM 4395 N N . ASN A 1 562 ? -15.457 -4.670 43.983 1.00 75.94 562 ASN A N 1
ATOM 4396 C CA . ASN A 1 562 ? -14.378 -3.698 44.237 1.00 75.94 562 ASN A CA 1
ATOM 4397 C C . ASN A 1 562 ? -14.676 -2.699 45.376 1.00 75.94 562 ASN A C 1
ATOM 4399 O O . ASN A 1 562 ? -14.629 -1.478 45.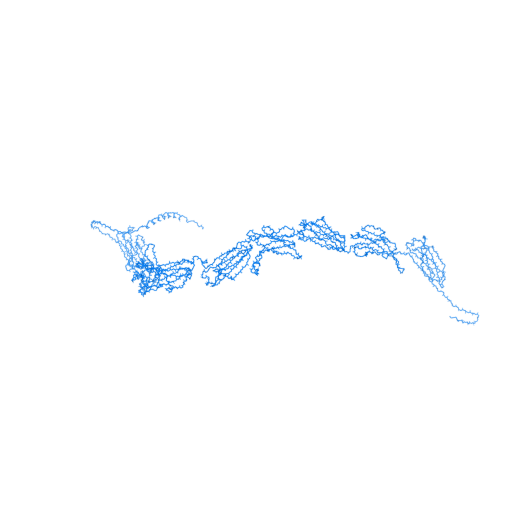207 1.00 75.94 562 ASN A O 1
ATOM 4403 N N . LEU A 1 563 ? -14.956 -3.204 46.580 1.00 82.69 563 LEU A N 1
ATOM 4404 C CA . LEU A 1 563 ? -15.364 -2.384 47.733 1.00 82.69 563 LEU A CA 1
ATOM 4405 C C . LEU A 1 563 ? -14.244 -1.514 48.336 1.00 82.69 563 LEU A C 1
ATOM 4407 O O . LEU A 1 563 ? -14.492 -0.760 49.285 1.00 82.69 563 LEU A O 1
ATOM 4411 N N . ASN A 1 564 ? -13.022 -1.593 47.806 1.00 79.12 564 ASN A N 1
ATOM 4412 C CA . ASN A 1 564 ? -11.934 -0.668 48.137 1.00 79.12 564 ASN A CA 1
ATOM 4413 C C . ASN A 1 564 ? -12.194 0.754 47.618 1.00 79.12 564 ASN A C 1
ATOM 4415 O O . ASN A 1 564 ? -11.806 1.710 48.287 1.00 79.12 564 ASN A O 1
ATOM 4419 N N . ASP A 1 565 ? -12.918 0.896 46.505 1.00 78.06 565 ASP A N 1
ATOM 4420 C CA . ASP A 1 565 ? -13.217 2.194 45.878 1.00 78.06 565 ASP A CA 1
ATOM 4421 C C . ASP A 1 565 ? -14.424 2.904 46.528 1.00 78.06 565 ASP A C 1
ATOM 4423 O O . ASP A 1 565 ? -14.860 3.974 46.090 1.00 78.06 565 ASP A O 1
ATOM 4427 N N . PHE A 1 566 ? -14.979 2.310 47.591 1.00 84.12 566 PHE A N 1
ATOM 4428 C CA . PHE A 1 566 ? -16.096 2.844 48.362 1.00 84.12 566 PHE A CA 1
ATOM 4429 C C . PHE A 1 566 ? -15.634 3.422 49.700 1.00 84.12 566 PHE A C 1
ATOM 4431 O O . PHE A 1 566 ? -14.904 2.795 50.472 1.00 84.12 566 PHE A O 1
ATOM 4438 N N . SER A 1 567 ? -16.144 4.612 50.004 1.00 86.00 567 SER A N 1
ATOM 4439 C CA . SER A 1 567 ? -16.072 5.228 51.328 1.00 86.00 567 SER A CA 1
ATOM 4440 C C . SER A 1 567 ? -17.310 4.858 52.149 1.00 86.00 567 SER A C 1
ATOM 4442 O O . SER A 1 567 ? -18.416 4.786 51.609 1.00 86.00 567 SER A O 1
ATOM 4444 N N . ILE A 1 568 ? -17.124 4.609 53.449 1.00 88.38 568 ILE A N 1
ATOM 4445 C CA . ILE A 1 568 ? -18.208 4.337 54.400 1.00 88.38 568 ILE A CA 1
ATOM 4446 C C . ILE A 1 568 ? -18.314 5.535 55.336 1.00 88.38 568 ILE A C 1
ATOM 4448 O O . ILE A 1 568 ? -17.328 5.917 55.955 1.00 88.38 568 ILE A O 1
ATOM 4452 N N . THR A 1 569 ? -19.497 6.133 55.439 1.00 88.31 569 THR A N 1
ATOM 4453 C CA . THR A 1 569 ? -19.763 7.257 56.345 1.00 88.31 569 THR A CA 1
ATOM 4454 C C . THR A 1 569 ? -20.925 6.928 57.276 1.00 88.31 569 THR A C 1
ATOM 4456 O O . THR A 1 569 ? -22.007 6.572 56.817 1.00 88.31 569 THR A O 1
ATOM 4459 N N . TRP A 1 570 ? -20.730 7.103 58.584 1.00 90.19 570 TRP A N 1
ATOM 4460 C CA . TRP A 1 570 ? -21.782 6.932 59.589 1.00 90.19 570 TRP A CA 1
ATOM 4461 C C . TRP A 1 570 ? -22.431 8.260 59.975 1.00 90.19 570 TRP A C 1
ATOM 4463 O O . TRP A 1 570 ? -21.752 9.283 60.108 1.00 90.19 570 TRP A O 1
ATOM 4473 N N . ARG A 1 571 ? -23.748 8.242 60.214 1.00 88.94 571 ARG A N 1
ATOM 4474 C CA . ARG A 1 571 ? -24.476 9.374 60.807 1.00 88.94 571 ARG A CA 1
ATOM 4475 C C . ARG A 1 571 ? -25.422 8.928 61.918 1.00 88.94 571 ARG A C 1
ATOM 4477 O O . ARG A 1 571 ? -26.140 7.940 61.755 1.00 88.94 571 ARG A O 1
ATOM 4484 N N . VAL A 1 572 ? -25.473 9.694 63.009 1.00 86.06 572 VAL A N 1
ATOM 4485 C CA . VAL A 1 572 ? -26.350 9.461 64.173 1.00 86.06 572 VAL A CA 1
ATOM 4486 C C . VAL A 1 572 ? -27.250 10.672 64.374 1.00 86.06 572 VAL A C 1
ATOM 4488 O O . VAL A 1 572 ? -26.759 11.785 64.560 1.00 86.06 572 VAL A O 1
ATOM 4491 N N . GLY A 1 573 ? -28.570 10.480 64.299 1.00 75.19 573 GLY A N 1
ATOM 4492 C CA . GLY A 1 573 ? -29.533 11.587 64.393 1.00 75.19 573 GLY A CA 1
ATOM 4493 C C . GLY A 1 573 ? -29.316 12.692 63.345 1.00 75.19 573 GLY A C 1
ATOM 4494 O O . GLY A 1 573 ? -29.624 13.847 63.609 1.00 75.19 573 GLY A O 1
ATOM 4495 N N . GLY A 1 574 ? -28.734 12.347 62.188 1.00 71.31 574 GLY A N 1
ATOM 4496 C CA . GLY A 1 574 ? -28.400 13.271 61.095 1.00 71.31 574 GLY A CA 1
ATOM 4497 C C . GLY A 1 574 ? -26.959 13.804 61.091 1.00 71.31 574 GLY A C 1
ATOM 4498 O O . GLY A 1 574 ? -26.478 14.212 60.033 1.00 71.31 574 GLY A O 1
ATOM 4499 N N . ASN A 1 575 ? -26.234 13.732 62.212 1.00 81.12 575 ASN A N 1
ATOM 4500 C CA . ASN A 1 575 ? -24.865 14.252 62.329 1.00 81.12 575 ASN A CA 1
ATOM 4501 C C . ASN A 1 575 ? -23.819 13.211 61.911 1.00 81.12 575 ASN A C 1
ATOM 4503 O O . ASN A 1 575 ? -23.921 12.050 62.308 1.00 81.12 575 ASN A O 1
ATOM 4507 N N . LYS A 1 576 ? -22.803 13.625 61.138 1.00 82.31 576 LYS A N 1
ATOM 4508 C CA . LYS A 1 576 ? -21.694 12.759 60.698 1.00 82.31 576 LYS A CA 1
ATOM 4509 C C . LYS A 1 576 ? -20.785 12.400 61.880 1.00 82.31 576 LYS A C 1
ATOM 4511 O O . LYS A 1 576 ? -20.394 13.286 62.635 1.00 82.31 576 LYS A O 1
ATOM 4516 N N . ILE A 1 577 ? -20.441 11.120 62.007 1.00 84.31 577 ILE A N 1
ATOM 4517 C CA . ILE A 1 577 ? -19.500 10.621 63.018 1.00 84.31 577 ILE A CA 1
ATOM 4518 C C . ILE A 1 577 ? -18.067 10.647 62.459 1.00 84.31 577 ILE A C 1
ATOM 4520 O O . ILE A 1 577 ? -17.889 10.310 61.285 1.00 84.31 577 ILE A O 1
ATOM 4524 N N . PRO A 1 578 ? -17.056 11.057 63.250 1.00 77.69 578 PRO A N 1
ATOM 4525 C CA . PRO A 1 578 ? -15.652 10.979 62.852 1.00 77.69 578 PRO A CA 1
ATOM 4526 C C . PRO A 1 578 ? -15.184 9.535 62.624 1.00 77.69 578 PRO A C 1
ATOM 4528 O O . PRO A 1 578 ? -15.553 8.629 63.365 1.00 77.69 578 PRO A O 1
ATOM 4531 N N . ASP A 1 579 ? -14.296 9.330 61.650 1.00 69.50 579 ASP A N 1
ATOM 4532 C CA . ASP A 1 579 ? -13.814 7.991 61.275 1.00 69.50 579 ASP A CA 1
ATOM 4533 C C . ASP A 1 579 ? -12.992 7.296 62.385 1.00 69.50 579 ASP A C 1
ATOM 4535 O O . ASP A 1 579 ? -12.842 6.080 62.366 1.00 69.50 579 ASP A O 1
ATOM 4539 N N . GLN A 1 580 ? -12.485 8.043 63.376 1.00 69.25 580 GLN A N 1
ATOM 4540 C CA . GLN A 1 580 ? -11.730 7.503 64.520 1.00 69.25 580 GLN A CA 1
ATOM 4541 C C . GLN A 1 580 ? -12.589 6.650 65.468 1.00 69.25 580 GLN A C 1
ATOM 4543 O O . GLN A 1 580 ? -12.064 5.742 66.108 1.00 69.25 580 GLN A O 1
ATOM 4548 N N . ASP A 1 581 ? -13.900 6.901 65.519 1.00 69.62 581 ASP A N 1
ATOM 4549 C CA . ASP A 1 581 ? -14.851 6.177 66.376 1.00 69.62 581 ASP A CA 1
ATOM 4550 C C . ASP A 1 581 ? -15.482 4.965 65.660 1.00 69.62 581 ASP A C 1
ATOM 4552 O O . ASP A 1 581 ? -16.419 4.332 66.160 1.00 69.62 581 ASP A O 1
ATOM 4556 N N . VAL A 1 582 ? -14.979 4.645 64.463 1.00 80.69 582 VAL A N 1
ATOM 4557 C CA . VAL A 1 582 ? -15.526 3.638 63.554 1.00 80.69 582 VAL A CA 1
ATOM 4558 C C . VAL A 1 582 ? -14.443 2.626 63.191 1.00 80.69 582 VAL A C 1
ATOM 4560 O O . VAL A 1 582 ? -13.417 2.960 62.604 1.00 80.69 582 VAL A O 1
ATOM 4563 N N . LEU A 1 583 ? -14.699 1.347 63.458 1.00 85.75 583 LEU A N 1
ATOM 4564 C CA . LEU A 1 583 ? -13.810 0.267 63.033 1.00 85.75 583 LEU A CA 1
ATOM 4565 C C . LEU A 1 583 ? -14.263 -0.262 61.670 1.00 85.75 583 LEU A C 1
ATOM 4567 O O . LEU A 1 583 ? -15.329 -0.861 61.569 1.00 85.75 583 LEU A O 1
ATOM 4571 N N . THR A 1 584 ? -13.459 -0.084 60.623 1.00 85.62 584 THR A N 1
ATOM 4572 C CA . THR A 1 584 ? -13.769 -0.612 59.283 1.00 85.62 584 THR A CA 1
ATOM 4573 C C . THR A 1 584 ? -12.754 -1.664 58.865 1.00 85.62 584 THR A C 1
ATOM 4575 O O . THR A 1 584 ? -11.564 -1.380 58.749 1.00 85.62 584 THR A O 1
ATOM 4578 N N . ASN A 1 585 ? -13.239 -2.872 58.592 1.00 87.56 585 ASN A N 1
ATOM 4579 C CA . ASN A 1 585 ? -12.411 -3.987 58.149 1.00 87.56 585 ASN A CA 1
ATOM 4580 C C . ASN A 1 585 ? -12.121 -3.902 56.636 1.00 87.56 585 ASN A C 1
ATOM 4582 O O . ASN A 1 585 ? -12.897 -3.289 55.886 1.00 87.56 585 ASN A O 1
ATOM 4586 N N . PRO A 1 586 ? -11.023 -4.523 56.159 1.00 86.00 586 PRO A N 1
ATOM 4587 C CA . PRO A 1 586 ? -10.776 -4.676 54.727 1.00 86.00 586 PRO A CA 1
ATOM 4588 C C . PRO A 1 586 ? -11.877 -5.526 54.056 1.00 86.00 586 PRO A C 1
ATOM 4590 O O . PRO A 1 586 ? -12.516 -6.340 54.734 1.00 86.00 586 PRO A O 1
ATOM 4593 N N . PRO A 1 587 ? -12.127 -5.349 52.744 1.00 88.31 587 PRO A N 1
ATOM 4594 C CA . PRO A 1 587 ? -13.067 -6.187 52.006 1.00 88.31 587 PRO A CA 1
ATOM 4595 C C . PRO A 1 587 ? -12.678 -7.669 52.023 1.00 88.31 587 PRO A C 1
ATOM 4597 O O . PRO A 1 587 ? -11.503 -8.023 51.975 1.00 88.31 587 PRO A O 1
ATOM 4600 N N . VAL A 1 588 ? -13.690 -8.531 52.049 1.00 88.75 588 VAL A N 1
ATOM 4601 C CA . VAL A 1 588 ? -13.571 -9.988 51.933 1.00 88.75 588 VAL A CA 1
ATOM 4602 C C . VAL A 1 588 ? -14.218 -10.415 50.623 1.00 88.75 588 VAL A C 1
ATOM 4604 O O . VAL A 1 588 ? -15.404 -10.153 50.418 1.00 88.75 588 VAL A O 1
ATOM 4607 N N . SER A 1 589 ? -13.452 -11.061 49.750 1.00 85.38 589 SER A N 1
ATOM 4608 C CA . SER A 1 589 ? -13.922 -11.528 48.443 1.00 85.38 589 SER A CA 1
ATOM 4609 C C . SER A 1 589 ? -14.581 -12.909 48.541 1.00 85.38 589 SER A C 1
ATOM 4611 O O . SER A 1 589 ? -14.123 -13.782 49.280 1.00 85.38 589 SER A O 1
ATOM 4613 N N . HIS A 1 590 ? -15.646 -13.117 47.768 1.00 83.50 590 HIS A N 1
ATOM 4614 C CA . HIS A 1 590 ? -16.423 -14.359 47.721 1.00 83.50 590 HIS A CA 1
ATOM 4615 C C . HIS A 1 590 ? -16.247 -15.074 46.378 1.00 83.50 590 HIS A C 1
ATOM 4617 O O . HIS A 1 590 ? -15.939 -14.459 45.358 1.00 83.50 590 HIS A O 1
ATOM 4623 N N . SER A 1 591 ? -16.501 -16.385 46.348 1.00 79.44 591 SER A N 1
ATOM 4624 C CA . SER A 1 591 ? -16.375 -17.214 45.135 1.00 79.44 591 SER A CA 1
ATOM 4625 C C . SER A 1 591 ? -17.318 -16.811 43.992 1.00 79.44 591 SER A C 1
ATOM 4627 O O . SER A 1 591 ? -17.077 -17.165 42.843 1.00 79.44 591 SER A O 1
ATOM 4629 N N . ASN A 1 592 ? -18.374 -16.051 44.288 1.00 74.31 592 ASN A N 1
ATOM 4630 C CA . ASN A 1 592 ? -19.314 -15.502 43.309 1.00 74.31 592 ASN A CA 1
ATOM 4631 C C . ASN A 1 592 ? -18.842 -14.174 42.672 1.00 74.31 592 ASN A C 1
ATOM 4633 O O . ASN A 1 592 ? -19.618 -13.544 41.957 1.00 74.31 592 ASN A O 1
ATOM 4637 N N . GLY A 1 593 ? -17.614 -13.720 42.958 1.00 70.88 593 GLY A N 1
ATOM 4638 C CA . GLY A 1 593 ? -17.045 -12.480 42.417 1.00 70.88 593 GLY A CA 1
ATOM 4639 C C . GLY A 1 593 ? -17.512 -11.193 43.107 1.00 70.88 593 GLY A C 1
ATOM 4640 O O . GLY A 1 593 ? -17.120 -10.108 42.685 1.00 70.88 593 GLY A O 1
ATOM 4641 N N . THR A 1 594 ? -18.330 -11.285 44.160 1.00 82.94 594 THR A N 1
ATOM 4642 C CA . THR A 1 594 ? -18.692 -10.132 45.002 1.00 82.94 594 THR A CA 1
ATOM 4643 C C . THR A 1 594 ? -17.736 -9.991 46.179 1.00 82.94 594 THR A C 1
ATOM 4645 O O . THR A 1 594 ? -17.139 -10.967 46.634 1.00 82.94 594 THR A O 1
ATOM 4648 N N . GLU A 1 595 ? -17.610 -8.779 46.704 1.00 87.25 595 GLU A N 1
ATOM 4649 C CA . GLU A 1 595 ? -16.902 -8.503 47.946 1.00 87.25 595 GLU A CA 1
ATOM 4650 C C . GLU A 1 595 ? -17.887 -8.056 49.022 1.00 87.25 595 GLU A C 1
ATOM 4652 O O . GLU A 1 595 ? -18.970 -7.528 48.745 1.00 87.25 595 GLU A O 1
ATOM 4657 N N . THR A 1 596 ? -17.498 -8.259 50.275 1.00 89.56 596 THR A N 1
ATOM 4658 C CA . THR A 1 596 ? -18.203 -7.714 51.432 1.00 89.56 596 THR A CA 1
ATOM 4659 C C . THR A 1 596 ? -17.264 -6.915 52.302 1.00 89.56 596 THR A C 1
ATOM 4661 O O . THR A 1 596 ? -16.190 -7.403 52.647 1.00 89.56 596 THR A O 1
ATOM 4664 N N . ARG A 1 597 ? -17.684 -5.726 52.723 1.00 90.19 597 ARG A N 1
ATOM 4665 C CA . ARG A 1 597 ? -16.904 -4.871 53.622 1.00 90.19 597 ARG A CA 1
ATOM 4666 C C . ARG A 1 597 ? -17.746 -4.512 54.833 1.00 90.19 597 ARG A C 1
ATOM 4668 O O . ARG A 1 597 ? -18.903 -4.123 54.687 1.00 90.19 597 ARG A O 1
ATOM 4675 N N . GLN A 1 598 ? -17.179 -4.683 56.023 1.00 90.56 598 GLN A N 1
ATOM 4676 C CA . GLN A 1 598 ? -17.882 -4.458 57.283 1.00 90.56 598 GLN A CA 1
ATOM 4677 C C . GLN A 1 598 ? -17.297 -3.262 58.021 1.00 90.56 598 GLN A C 1
ATOM 4679 O O . GLN A 1 598 ? -16.079 -3.127 58.141 1.00 90.56 598 GLN A O 1
ATOM 4684 N N . SER A 1 599 ? -18.184 -2.415 58.525 1.00 91.50 599 SER A N 1
ATOM 4685 C CA . SER A 1 599 ? -17.860 -1.286 59.387 1.00 91.50 599 SER A CA 1
ATOM 4686 C C . SER A 1 599 ? -18.676 -1.384 60.670 1.00 91.50 599 SER A C 1
ATOM 4688 O O . SER A 1 599 ? -19.853 -1.743 60.628 1.00 91.50 599 SER A O 1
ATOM 4690 N N . PHE A 1 600 ? -18.058 -1.093 61.806 1.00 88.75 600 PHE A N 1
ATOM 4691 C CA . PHE A 1 600 ? -18.632 -1.230 63.136 1.00 88.75 600 PHE A CA 1
ATOM 4692 C C . PHE A 1 600 ? -18.613 0.124 63.838 1.00 88.75 600 PHE A C 1
ATOM 4694 O O . PHE A 1 600 ? -17.557 0.740 63.988 1.00 88.75 600 PHE A O 1
ATOM 4701 N N . LEU A 1 601 ? -19.784 0.560 64.292 1.00 88.69 601 LEU A N 1
ATOM 4702 C CA . LEU A 1 601 ? -19.968 1.768 65.084 1.00 88.69 601 LEU A CA 1
ATOM 4703 C C . LEU A 1 601 ? -20.297 1.373 66.526 1.00 88.69 601 LEU A C 1
ATOM 4705 O O . LEU A 1 601 ? -21.293 0.689 66.770 1.00 88.69 601 LEU A O 1
ATOM 4709 N N . ASN A 1 602 ? -19.475 1.806 67.480 1.00 85.31 602 ASN A N 1
ATOM 4710 C CA . ASN A 1 602 ? -19.718 1.575 68.901 1.00 85.31 602 ASN A CA 1
ATOM 4711 C C . ASN A 1 602 ? -20.504 2.756 69.492 1.00 85.31 602 ASN A C 1
ATOM 4713 O O . ASN A 1 602 ? -20.055 3.896 69.413 1.00 85.31 602 ASN A O 1
ATOM 4717 N N . VAL A 1 603 ? -21.683 2.508 70.061 1.00 82.88 603 VAL A N 1
ATOM 4718 C CA . VAL A 1 603 ? -22.593 3.559 70.554 1.00 82.88 603 VAL A CA 1
ATOM 4719 C C . VAL A 1 603 ? -23.004 3.273 71.992 1.00 82.88 603 VAL A C 1
ATOM 4721 O O . VAL A 1 603 ? -23.060 2.117 72.389 1.00 82.88 603 VAL A O 1
ATOM 4724 N N . SER A 1 604 ? -23.309 4.295 72.796 1.00 82.25 604 SER A N 1
ATOM 4725 C CA . SER A 1 604 ? -23.808 4.060 74.159 1.00 82.25 604 SER A CA 1
ATOM 4726 C C . SER A 1 604 ? -25.157 3.331 74.142 1.00 82.25 604 SER A C 1
ATOM 4728 O O . SER A 1 604 ? -26.000 3.585 73.274 1.00 82.25 604 SER A O 1
ATOM 4730 N N . ALA A 1 605 ? -25.376 2.444 75.115 1.00 76.94 605 ALA A N 1
ATOM 4731 C CA . ALA A 1 605 ? -26.645 1.727 75.267 1.00 76.94 605 ALA A CA 1
ATOM 4732 C C . ALA A 1 605 ? -27.827 2.706 75.407 1.00 76.94 605 ALA A C 1
ATOM 4734 O O . ALA A 1 605 ? -28.853 2.529 74.758 1.00 76.94 605 ALA A O 1
ATOM 4735 N N . GLU A 1 606 ? -27.628 3.824 76.113 1.00 77.25 606 GLU A N 1
ATOM 4736 C CA . GLU A 1 606 ? -28.611 4.908 76.245 1.00 77.25 606 GLU A CA 1
ATOM 4737 C C . GLU A 1 606 ? -29.070 5.474 74.893 1.00 77.25 606 GLU A C 1
ATOM 4739 O O . GLU A 1 606 ? -30.258 5.708 74.683 1.00 77.25 606 GLU A O 1
ATOM 4744 N N . ASN A 1 607 ? -28.147 5.678 73.945 1.00 80.56 607 ASN A N 1
ATOM 4745 C CA . ASN A 1 607 ? -28.486 6.212 72.626 1.00 80.56 607 ASN A CA 1
ATOM 4746 C C . ASN A 1 607 ? -29.294 5.212 71.788 1.00 80.56 607 ASN A C 1
ATOM 4748 O O . ASN A 1 607 ? -30.185 5.621 71.039 1.00 80.56 607 ASN A O 1
ATOM 4752 N N . TRP A 1 608 ? -28.989 3.919 71.906 1.00 81.56 608 TRP A N 1
ATOM 4753 C CA . TRP A 1 608 ? -29.732 2.848 71.240 1.00 81.56 608 TRP A CA 1
ATOM 4754 C C . TRP A 1 608 ? -31.128 2.661 71.852 1.00 81.56 608 TRP A C 1
ATOM 4756 O O . TRP A 1 608 ? -32.122 2.574 71.127 1.00 81.56 608 TRP A O 1
ATOM 4766 N N . ASP A 1 609 ? -31.217 2.688 73.180 1.00 77.38 609 ASP A N 1
ATOM 4767 C CA . ASP A 1 609 ? -32.465 2.541 73.931 1.00 77.38 609 ASP A CA 1
ATOM 4768 C C . ASP A 1 609 ? -33.381 3.767 73.813 1.00 77.38 609 ASP A C 1
ATOM 4770 O O . ASP A 1 609 ? -34.602 3.631 73.876 1.00 77.38 609 ASP A O 1
ATOM 4774 N N . ALA A 1 610 ? -32.816 4.945 73.531 1.00 80.25 610 ALA A N 1
ATOM 4775 C CA . ALA A 1 610 ? -33.550 6.170 73.213 1.00 80.25 610 ALA A CA 1
ATOM 4776 C C . ALA A 1 610 ? -34.115 6.219 71.775 1.00 80.25 610 ALA A C 1
ATOM 4778 O O . ALA A 1 610 ? -34.575 7.275 71.335 1.00 80.25 610 ALA A O 1
ATOM 4779 N N . TYR A 1 611 ? -34.100 5.107 71.028 1.00 81.19 611 TYR A N 1
ATOM 4780 C CA . TYR A 1 611 ? -34.653 4.997 69.667 1.00 81.19 611 TYR A CA 1
ATOM 4781 C C . TYR A 1 611 ? -34.010 5.945 68.640 1.00 81.19 611 TYR A C 1
ATOM 4783 O O . TYR A 1 611 ? -34.655 6.321 67.655 1.00 81.19 611 TYR A O 1
ATOM 4791 N N . LYS A 1 612 ? -32.746 6.346 68.842 1.00 83.19 612 LYS A N 1
ATOM 4792 C CA . LYS A 1 612 ? -32.033 7.172 67.858 1.00 83.19 612 LYS A CA 1
ATOM 4793 C C . LYS A 1 612 ? -31.847 6.404 66.546 1.00 83.19 612 LYS A C 1
ATOM 4795 O O . LYS A 1 612 ? -31.695 5.184 66.536 1.00 83.19 612 LYS A O 1
ATOM 4800 N N . GLN A 1 613 ? -31.873 7.137 65.434 1.00 85.94 613 GLN A N 1
ATOM 4801 C CA . GLN A 1 613 ? -31.636 6.587 64.102 1.00 85.94 613 GLN A CA 1
ATOM 4802 C C . GLN A 1 613 ? -30.143 6.643 63.767 1.00 85.94 613 GLN A C 1
ATOM 4804 O O . GLN A 1 613 ? -29.500 7.692 63.887 1.00 85.94 613 GLN A O 1
ATOM 4809 N N . PHE A 1 614 ? -29.619 5.509 63.320 1.00 89.25 614 PHE A N 1
ATOM 4810 C CA . PHE A 1 614 ? -28.247 5.314 62.875 1.00 89.25 614 PHE A CA 1
ATOM 4811 C C . PHE A 1 614 ? -28.278 5.006 61.385 1.00 89.25 614 PHE A C 1
ATOM 4813 O O . PHE A 1 614 ? -29.063 4.171 60.947 1.00 89.25 614 PHE A O 1
ATOM 4820 N N . SER A 1 615 ? -27.445 5.676 60.600 1.00 90.62 615 SER A N 1
ATOM 4821 C CA . SER A 1 615 ? -27.385 5.473 59.152 1.00 90.62 615 SER A CA 1
ATOM 4822 C C . SER A 1 615 ? -25.953 5.280 58.689 1.00 90.62 615 SER A C 1
ATOM 4824 O O . SER A 1 615 ? -25.027 5.870 59.252 1.00 90.62 615 SER A O 1
ATOM 4826 N N . CYS A 1 616 ? -25.795 4.443 57.672 1.00 91.69 616 CYS A N 1
ATOM 4827 C CA . CYS A 1 616 ? -24.532 4.165 57.012 1.00 91.69 616 CYS A CA 1
ATOM 4828 C C . CYS A 1 616 ? -24.675 4.496 55.528 1.00 91.69 616 CYS A C 1
ATOM 4830 O O . CYS A 1 616 ? -25.617 4.037 54.883 1.00 91.69 616 CYS A O 1
ATOM 4832 N N . GLU A 1 617 ? -23.745 5.282 54.999 1.00 90.62 617 GLU A N 1
ATOM 4833 C CA . GLU A 1 617 ? -23.662 5.661 53.592 1.00 90.62 617 GLU A CA 1
ATOM 4834 C C . GLU A 1 617 ? -22.434 4.997 52.961 1.00 90.62 617 GLU A C 1
ATOM 4836 O O . GLU A 1 617 ? -21.306 5.249 53.386 1.00 90.62 617 GLU A O 1
ATOM 4841 N N . GLY A 1 618 ? -22.657 4.154 51.953 1.00 89.44 618 GLY A N 1
ATOM 4842 C CA . GLY A 1 618 ? -21.619 3.611 51.081 1.00 89.44 618 GLY A CA 1
ATOM 4843 C C . GLY A 1 618 ? -21.552 4.420 49.790 1.00 89.44 618 GLY A C 1
ATOM 4844 O O . GLY A 1 618 ? -22.501 4.404 49.004 1.00 89.44 618 GLY A O 1
ATOM 4845 N N . LYS A 1 619 ? -20.446 5.131 49.557 1.00 85.62 619 LYS A N 1
ATOM 4846 C CA . LYS A 1 619 ? -20.291 6.015 48.394 1.00 85.62 619 LYS A CA 1
ATOM 4847 C C . LYS A 1 619 ? -19.054 5.664 47.575 1.00 85.62 619 LYS A C 1
ATOM 4849 O O . LYS A 1 619 ? -17.938 5.726 48.092 1.00 85.62 619 LYS A O 1
ATOM 4854 N N . HIS A 1 620 ? -19.267 5.337 46.299 1.00 84.38 620 HIS A N 1
ATOM 4855 C CA . HIS A 1 620 ? -18.201 5.083 45.328 1.00 84.38 620 HIS A CA 1
ATOM 4856 C C . HIS A 1 620 ? -17.436 6.369 44.988 1.00 84.38 620 HIS A C 1
ATOM 4858 O O . HIS A 1 620 ? -18.057 7.426 44.846 1.00 84.38 620 HIS A O 1
ATOM 4864 N N . LEU A 1 621 ? -16.120 6.271 44.770 1.00 77.19 621 LEU A N 1
ATOM 4865 C CA . LEU A 1 621 ? -15.246 7.398 44.409 1.00 77.19 621 LEU A CA 1
ATOM 4866 C C . LEU A 1 621 ? -15.758 8.206 43.200 1.00 77.19 621 LEU A C 1
ATOM 4868 O O . LEU A 1 621 ? -15.680 9.431 43.187 1.00 77.19 621 LEU A O 1
ATOM 4872 N N . CYS A 1 622 ? -16.326 7.517 42.207 1.00 76.19 622 CYS A N 1
ATOM 4873 C CA . CYS A 1 622 ? -16.832 8.110 40.964 1.00 76.19 622 CYS A CA 1
ATOM 4874 C C . CYS A 1 622 ? -18.335 8.433 40.963 1.00 76.19 622 CYS A C 1
ATOM 4876 O O . CYS A 1 622 ? -18.860 8.865 39.936 1.00 76.19 622 CYS A O 1
ATOM 4878 N N . SER A 1 623 ? -19.046 8.218 42.077 1.00 76.38 623 SER A N 1
ATOM 4879 C CA . SER A 1 623 ? -20.482 8.507 42.177 1.00 76.38 623 SER A CA 1
ATOM 4880 C C . SER A 1 623 ? -20.740 9.759 43.011 1.00 76.38 623 SER A C 1
ATOM 4882 O O . SER A 1 623 ? -20.223 9.917 44.117 1.00 76.38 623 SER A O 1
ATOM 4884 N N . SER A 1 624 ? -21.602 10.649 42.518 1.00 70.25 624 SER A N 1
ATOM 4885 C CA . SER A 1 624 ? -22.083 11.793 43.300 1.00 70.25 624 SER A CA 1
ATOM 4886 C C . SER A 1 624 ? -23.085 11.373 44.385 1.00 70.25 624 SER A C 1
ATOM 4888 O O . SER A 1 624 ? -23.139 12.022 45.433 1.00 70.25 624 SER A O 1
ATOM 4890 N N . GLN A 1 625 ? -23.809 10.267 44.173 1.00 75.81 625 GLN A N 1
ATOM 4891 C CA . GLN A 1 625 ? -24.815 9.705 45.079 1.00 75.81 625 GLN A CA 1
ATOM 4892 C C . GLN A 1 625 ? -24.264 8.485 45.835 1.00 75.81 625 GLN A C 1
ATOM 4894 O O . GLN A 1 625 ? -23.630 7.615 45.235 1.00 75.81 625 GLN A O 1
ATOM 4899 N N . GLY A 1 626 ? -24.506 8.428 47.145 1.00 81.56 626 GLY A N 1
ATOM 4900 C CA . GLY A 1 626 ? -24.211 7.268 47.988 1.00 81.56 626 GLY A CA 1
ATOM 4901 C C . GLY A 1 626 ? -25.457 6.419 48.241 1.00 81.56 626 GLY A C 1
ATOM 4902 O O . GLY A 1 626 ? -26.576 6.934 48.273 1.00 81.56 626 GLY A O 1
ATOM 4903 N N . ASN A 1 627 ? -25.265 5.118 48.443 1.00 87.31 627 ASN A N 1
ATOM 4904 C CA . ASN A 1 627 ? -26.314 4.217 48.909 1.00 87.31 627 ASN A CA 1
ATOM 4905 C C . ASN A 1 627 ? -26.387 4.307 50.436 1.00 87.31 627 ASN A C 1
ATOM 4907 O O . ASN A 1 627 ? -25.370 4.159 51.110 1.00 87.31 627 ASN A O 1
ATOM 4911 N N . VAL A 1 628 ? -27.575 4.560 50.982 1.00 88.62 628 VAL A N 1
ATOM 4912 C CA . VAL A 1 628 ? -27.774 4.746 52.425 1.00 88.62 628 VAL A CA 1
ATOM 4913 C C . VAL A 1 628 ? -28.767 3.722 52.941 1.00 88.62 628 VAL A C 1
ATOM 4915 O O . VAL A 1 628 ? -29.840 3.561 52.362 1.00 88.62 628 VAL A O 1
ATOM 4918 N N . ASP A 1 629 ? -28.432 3.093 54.060 1.00 88.00 629 ASP A N 1
ATOM 4919 C CA . ASP A 1 629 ? -29.374 2.304 54.850 1.00 88.00 629 ASP A CA 1
ATOM 4920 C C . ASP A 1 629 ? -29.374 2.785 56.309 1.00 88.00 629 ASP A C 1
ATOM 4922 O O . ASP A 1 629 ? -28.431 3.446 56.768 1.00 88.00 629 ASP A O 1
ATOM 4926 N N . HIS A 1 630 ? -30.470 2.536 57.023 1.00 87.56 630 HIS A N 1
ATOM 4927 C CA . HIS A 1 630 ? -30.701 3.071 58.359 1.00 87.56 630 HIS A CA 1
ATOM 4928 C C . HIS A 1 630 ? -31.329 2.051 59.302 1.00 87.56 630 HIS A C 1
ATOM 4930 O O . HIS A 1 630 ? -32.118 1.196 58.914 1.00 87.56 630 HIS A O 1
ATOM 4936 N N . ILE A 1 631 ? -31.024 2.201 60.588 1.00 86.50 631 ILE A N 1
ATOM 4937 C CA . ILE A 1 631 ? -31.583 1.379 61.649 1.00 86.50 631 ILE A CA 1
ATOM 4938 C C . ILE A 1 631 ? -31.895 2.206 62.895 1.00 86.50 631 ILE A C 1
ATOM 4940 O O . ILE A 1 631 ? -31.220 3.182 63.217 1.00 86.50 631 ILE A O 1
ATOM 4944 N N . SER A 1 632 ? -32.917 1.781 63.625 1.00 82.62 632 SER A N 1
ATOM 4945 C CA . SER A 1 632 ? -33.259 2.261 64.962 1.00 82.62 632 SER A CA 1
ATOM 4946 C C . SER A 1 632 ? -33.864 1.110 65.759 1.00 82.62 632 SER A C 1
ATOM 4948 O O . SER A 1 632 ? -34.459 0.202 65.171 1.00 82.62 632 SER A O 1
ATOM 4950 N N . LYS A 1 633 ? -33.773 1.157 67.091 1.00 79.19 633 LYS A N 1
ATOM 4951 C CA . LYS A 1 633 ? -34.456 0.186 67.955 1.00 79.19 633 LYS A CA 1
ATOM 4952 C C . LYS A 1 633 ? -35.969 0.200 67.684 1.00 79.19 633 LYS A C 1
ATOM 4954 O O . LYS A 1 633 ? -36.572 1.267 67.546 1.00 79.19 633 LYS A O 1
ATOM 4959 N N . SER A 1 634 ? -36.584 -0.978 67.572 1.00 75.69 634 SER A N 1
ATOM 4960 C CA . SER A 1 634 ? -38.026 -1.092 67.326 1.00 75.69 634 SER A CA 1
ATOM 4961 C C . SER A 1 634 ? -38.823 -0.768 68.589 1.00 75.69 634 SER A C 1
ATOM 4963 O O . SER A 1 634 ? -38.494 -1.240 69.672 1.00 75.69 634 SER A O 1
ATOM 4965 N N . LYS A 1 635 ? -39.921 -0.017 68.445 1.00 74.31 635 LYS A N 1
ATOM 4966 C CA . LYS A 1 635 ? -40.898 0.212 69.529 1.00 74.31 635 LYS A CA 1
ATOM 4967 C C . LYS A 1 635 ? -41.895 -0.940 69.689 1.00 74.31 635 LYS A C 1
ATOM 4969 O O . LYS A 1 635 ? -42.582 -1.026 70.699 1.00 74.31 635 LYS A O 1
ATOM 4974 N N . VAL A 1 636 ? -42.009 -1.798 68.676 1.00 79.25 636 VAL A N 1
ATOM 4975 C CA . VAL A 1 636 ? -42.945 -2.927 68.647 1.00 79.25 636 VAL A CA 1
ATOM 4976 C C . VAL A 1 636 ? -42.155 -4.213 68.826 1.00 79.25 636 VAL A C 1
ATOM 4978 O O . VAL A 1 636 ? -41.205 -4.450 68.080 1.00 79.25 636 VAL A O 1
ATOM 4981 N N . LEU A 1 637 ? -42.573 -5.039 69.784 1.00 82.69 637 LEU A N 1
ATOM 4982 C CA . LEU A 1 637 ? -41.966 -6.330 70.101 1.00 82.69 637 LEU A CA 1
ATOM 4983 C C . LEU A 1 637 ? -43.032 -7.429 70.044 1.00 82.69 637 LEU A C 1
ATOM 4985 O O . LEU A 1 637 ? -44.124 -7.267 70.587 1.00 82.69 637 LEU A O 1
ATOM 4989 N N . ARG A 1 638 ? -42.730 -8.553 69.386 1.00 84.88 638 ARG A N 1
ATOM 4990 C CA . ARG A 1 638 ? -43.584 -9.753 69.357 1.00 84.88 638 ARG A CA 1
ATOM 4991 C C . ARG A 1 638 ? -42.761 -10.997 69.651 1.00 84.88 638 ARG A C 1
ATOM 4993 O O . ARG A 1 638 ? -41.670 -11.153 69.105 1.00 84.88 638 ARG A O 1
ATOM 5000 N N . ARG A 1 639 ? -43.295 -11.876 70.501 1.00 86.12 639 ARG A N 1
ATOM 5001 C CA . ARG A 1 639 ? -42.600 -13.075 70.984 1.00 86.12 639 ARG A CA 1
ATOM 5002 C C . ARG A 1 639 ? -42.615 -14.209 69.948 1.00 86.12 639 ARG A C 1
ATOM 5004 O O . ARG A 1 639 ? -43.655 -14.421 69.327 1.00 86.12 639 ARG A O 1
ATOM 5011 N N . PRO A 1 640 ? -41.502 -14.944 69.760 1.00 92.19 640 PRO A N 1
ATOM 5012 C CA . PRO A 1 640 ? -41.472 -16.111 68.881 1.00 92.19 640 PRO A CA 1
ATOM 5013 C C . PRO A 1 640 ? -42.324 -17.264 69.412 1.00 92.19 640 PRO A C 1
ATOM 5015 O O . PRO A 1 640 ? -42.332 -17.552 70.605 1.00 92.19 640 PRO A O 1
ATOM 5018 N N . THR A 1 641 ? -42.995 -17.950 68.489 1.00 92.00 641 THR A N 1
ATOM 5019 C CA . THR A 1 641 ? -43.633 -19.254 68.697 1.00 92.00 641 THR A CA 1
ATOM 5020 C C . THR A 1 641 ? -42.752 -20.327 68.075 1.00 92.00 641 THR A C 1
ATOM 5022 O O . THR A 1 641 ? -42.441 -20.235 66.887 1.00 92.00 641 THR A O 1
ATOM 5025 N N . VAL A 1 642 ? -42.361 -21.330 68.859 1.00 94.31 642 VAL A N 1
ATOM 5026 C CA . VAL A 1 642 ? -41.410 -22.378 68.462 1.00 94.31 642 VAL A CA 1
ATOM 5027 C C . VAL A 1 642 ? -42.139 -23.714 68.379 1.00 94.31 642 VAL A C 1
ATOM 5029 O O . VAL A 1 642 ? -42.881 -24.067 69.294 1.00 94.31 642 VAL A O 1
ATOM 5032 N N . LYS A 1 643 ? -41.961 -24.448 67.278 1.00 92.31 643 LYS A N 1
ATOM 5033 C CA . LYS A 1 643 ? -42.521 -25.795 67.090 1.00 92.31 643 LYS A CA 1
ATOM 5034 C C . LYS A 1 643 ? -41.506 -26.699 66.402 1.00 92.31 643 LYS A C 1
ATOM 5036 O O . LYS A 1 643 ? -40.950 -26.305 65.383 1.00 92.31 643 LYS A O 1
ATOM 5041 N N . ILE A 1 644 ? -41.308 -27.914 66.910 1.00 90.94 644 ILE A N 1
ATOM 5042 C CA . ILE A 1 644 ? -40.549 -28.959 66.208 1.00 90.94 644 ILE A CA 1
ATOM 5043 C C . ILE A 1 644 ? -41.538 -29.837 65.438 1.00 90.94 644 ILE A C 1
ATOM 5045 O O . ILE A 1 644 ? -42.505 -30.339 66.010 1.00 90.94 644 ILE A O 1
ATOM 5049 N N . MET A 1 645 ? -41.308 -30.006 64.138 1.00 84.62 645 MET A N 1
ATOM 5050 C CA . MET A 1 645 ? -42.105 -30.893 63.292 1.00 84.62 645 MET A CA 1
ATOM 5051 C C . MET A 1 645 ? -41.732 -32.349 63.583 1.00 84.62 645 MET A C 1
ATOM 5053 O O . MET A 1 645 ? -40.557 -32.710 63.513 1.00 84.62 645 MET A O 1
ATOM 5057 N N . GLN A 1 646 ? -42.726 -33.179 63.906 1.00 77.94 646 GLN A N 1
ATOM 5058 C CA . GLN A 1 646 ? -42.505 -34.608 64.123 1.00 77.94 646 GLN A CA 1
ATOM 5059 C C . GLN A 1 646 ? -42.233 -35.326 62.789 1.00 77.94 646 GLN A C 1
ATOM 5061 O O . GLN A 1 646 ? -42.946 -35.064 61.815 1.00 77.94 646 GLN A O 1
ATOM 5066 N N . PRO A 1 647 ? -41.240 -36.234 62.734 1.00 77.06 647 PRO A N 1
ATOM 5067 C CA . PRO A 1 647 ? -40.972 -37.017 61.537 1.00 77.06 647 PRO A CA 1
ATOM 5068 C C . PRO A 1 647 ? -42.100 -37.999 61.220 1.00 77.06 647 PRO A C 1
ATOM 5070 O O . PRO A 1 647 ? -42.765 -38.532 62.112 1.00 77.06 647 PRO A O 1
ATOM 5073 N N . THR A 1 648 ? -42.307 -38.270 59.934 1.00 70.75 648 THR A N 1
ATOM 5074 C CA . THR A 1 648 ? -43.362 -39.187 59.490 1.00 70.75 648 THR A CA 1
ATOM 5075 C C . THR A 1 648 ? -42.984 -40.652 59.730 1.00 70.75 648 THR A C 1
ATOM 5077 O O . THR A 1 648 ? -41.815 -41.038 59.692 1.00 70.75 648 THR A O 1
ATOM 5080 N N . ALA A 1 649 ? -43.987 -41.522 59.907 1.00 64.44 649 ALA A N 1
ATOM 5081 C CA . ALA A 1 649 ? -43.762 -42.960 60.095 1.00 64.44 649 ALA A CA 1
ATOM 5082 C C . ALA A 1 649 ? -42.992 -43.609 58.924 1.00 6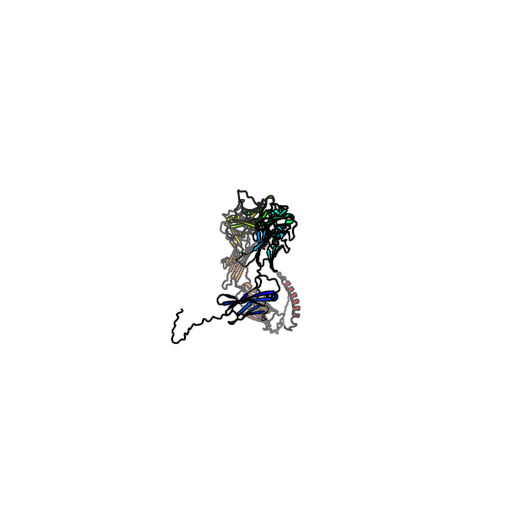4.44 649 ALA A C 1
ATOM 5084 O O . ALA A 1 649 ? -42.226 -44.548 59.133 1.00 64.44 649 ALA A O 1
ATOM 5085 N N . SER A 1 650 ? -43.144 -43.086 57.698 1.00 61.16 650 SER A N 1
ATOM 5086 C CA . SER A 1 650 ? -42.370 -43.556 56.544 1.00 61.16 650 SER A CA 1
ATOM 5087 C C . SER A 1 650 ? -40.893 -43.155 56.630 1.00 61.16 650 SER A C 1
ATOM 5089 O O . SER A 1 650 ? -40.055 -43.968 56.242 1.00 61.16 650 SER A O 1
ATOM 5091 N N . GLU A 1 651 ? -40.559 -41.951 57.106 1.00 65.06 651 GLU A N 1
ATOM 5092 C CA . GLU A 1 651 ? -39.165 -41.490 57.270 1.00 65.06 651 GLU A CA 1
ATOM 5093 C C . GLU A 1 651 ? -38.438 -42.304 58.344 1.00 65.06 651 GLU A C 1
ATOM 5095 O O . GLU A 1 651 ? -37.312 -42.741 58.125 1.00 65.06 651 GLU A O 1
ATOM 5100 N N . LEU A 1 652 ? -39.129 -42.615 59.446 1.00 67.75 652 LEU A N 1
ATOM 5101 C CA . LEU A 1 652 ? -38.612 -43.458 60.531 1.00 67.75 652 LEU A CA 1
ATOM 5102 C C . LEU A 1 652 ? -38.313 -44.906 60.102 1.00 67.75 652 LEU A C 1
ATOM 5104 O O . LEU A 1 652 ? -37.498 -45.582 60.730 1.00 67.75 652 LEU A O 1
ATOM 5108 N N . SER A 1 653 ? -38.981 -45.395 59.052 1.00 60.94 653 SER A N 1
ATOM 5109 C CA . SER A 1 653 ? -38.829 -46.771 58.556 1.00 60.94 653 SER A CA 1
ATOM 5110 C C . SER A 1 653 ? -37.766 -46.944 57.466 1.00 60.94 653 SER A C 1
ATOM 5112 O O . SER A 1 653 ? -37.290 -48.058 57.268 1.00 60.94 653 SER A O 1
ATOM 5114 N N . LYS A 1 654 ? -37.414 -45.872 56.742 1.00 61.50 654 LYS A N 1
ATOM 5115 C CA . LYS A 1 654 ? -36.596 -45.947 55.516 1.00 61.50 654 LYS A CA 1
ATOM 5116 C C . LYS A 1 654 ? -35.176 -45.405 55.665 1.00 61.50 654 LYS A C 1
ATOM 5118 O O . LYS A 1 654 ? -34.345 -45.730 54.823 1.00 61.50 654 LYS A O 1
ATOM 5123 N N . SER A 1 655 ? -34.910 -44.585 56.680 1.00 59.94 655 SER A N 1
ATOM 5124 C CA . SER A 1 655 ? -33.665 -43.817 56.769 1.00 59.94 655 SER A CA 1
ATOM 5125 C C . SER A 1 655 ? -32.986 -43.961 58.130 1.00 59.94 655 SER A C 1
ATOM 5127 O O . SER A 1 655 ? -33.631 -43.829 59.168 1.00 59.94 655 SER A O 1
ATOM 5129 N N . ASP A 1 656 ? -31.662 -44.140 58.116 1.00 68.44 656 ASP A N 1
ATOM 5130 C CA . ASP A 1 656 ? -30.815 -44.142 59.322 1.00 68.44 656 ASP A CA 1
ATOM 5131 C C . ASP A 1 656 ? -3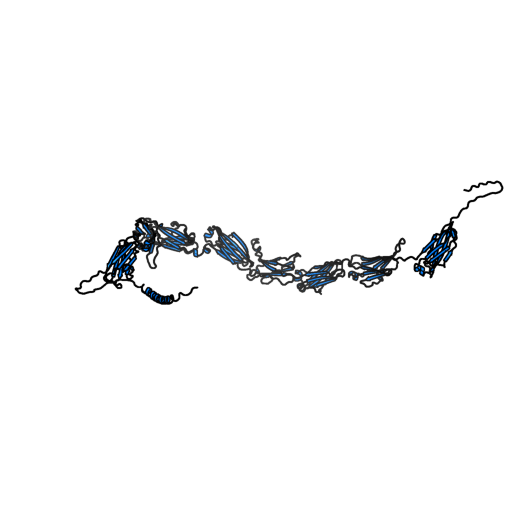0.444 -42.725 59.795 1.00 68.44 656 ASP A C 1
ATOM 5133 O O . ASP A 1 656 ? -29.974 -42.536 60.915 1.00 68.44 656 ASP A O 1
ATOM 5137 N N . ILE A 1 657 ? -30.671 -41.712 58.955 1.00 76.31 657 ILE A N 1
ATOM 5138 C CA . ILE A 1 657 ? -30.474 -40.293 59.268 1.00 76.31 657 ILE A CA 1
ATOM 5139 C C . ILE A 1 657 ? -31.808 -39.577 59.099 1.00 76.31 657 ILE A C 1
ATOM 5141 O O . ILE A 1 657 ? -32.497 -39.756 58.092 1.00 76.31 657 ILE A O 1
ATOM 5145 N N . LEU A 1 658 ? -32.152 -38.744 60.075 1.00 79.44 658 LEU A N 1
ATOM 5146 C CA . LEU A 1 658 ? -33.403 -38.008 60.119 1.00 79.44 658 LEU A CA 1
ATOM 5147 C C . LEU A 1 658 ? -33.143 -36.520 60.355 1.00 79.44 658 LEU A C 1
ATOM 5149 O O . LEU A 1 658 ? -32.246 -36.151 61.107 1.00 79.44 658 LEU A O 1
ATOM 5153 N N . THR A 1 659 ? -33.930 -35.651 59.724 1.00 86.00 659 THR A N 1
ATOM 5154 C CA . THR A 1 659 ? -33.818 -34.198 59.906 1.00 86.00 659 THR A CA 1
ATOM 5155 C C . THR A 1 659 ? -34.969 -33.688 60.765 1.00 86.00 659 THR A C 1
ATOM 5157 O O . THR A 1 659 ? -36.121 -33.695 60.334 1.00 86.00 659 THR A O 1
ATOM 5160 N N . LEU A 1 660 ? -34.663 -33.193 61.963 1.00 88.88 660 LEU A N 1
ATOM 5161 C CA . LEU A 1 660 ? -35.604 -32.432 62.778 1.00 88.88 660 LEU A CA 1
ATOM 5162 C C . LEU A 1 660 ? -35.699 -31.001 62.247 1.00 88.88 660 LEU A C 1
ATOM 5164 O O . LEU A 1 660 ? -34.687 -30.337 62.012 1.00 88.88 660 LEU A O 1
ATOM 5168 N N . VAL A 1 661 ? -36.926 -30.510 62.074 1.00 92.00 661 VAL A N 1
ATOM 5169 C CA . VAL A 1 661 ? -37.190 -29.143 61.611 1.00 92.00 661 VAL A CA 1
ATOM 5170 C C . VAL A 1 661 ? -37.876 -28.361 62.721 1.00 92.00 661 VAL A C 1
ATOM 5172 O O . VAL A 1 661 ? -39.005 -28.667 63.099 1.00 92.00 661 VAL A O 1
ATOM 5175 N N . CYS A 1 662 ? -37.205 -27.328 63.220 1.00 94.50 662 CYS A N 1
ATOM 5176 C CA . CYS A 1 662 ? -37.770 -26.351 64.138 1.00 94.50 662 CYS A CA 1
ATOM 5177 C C . CYS A 1 662 ? -38.287 -25.146 63.355 1.00 94.50 662 CYS A C 1
ATOM 5179 O O . CYS A 1 662 ? -37.522 -24.465 62.673 1.00 94.50 662 CYS A O 1
ATOM 5181 N N . LEU A 1 663 ? -39.583 -24.876 63.452 1.00 93.69 663 LEU A N 1
ATOM 5182 C CA . LEU A 1 663 ? -40.236 -23.712 62.877 1.00 93.69 663 LEU A CA 1
ATOM 5183 C C . LEU A 1 663 ? -40.435 -22.650 63.962 1.00 93.69 663 LEU A C 1
ATOM 5185 O O . LEU A 1 663 ? -41.125 -22.884 64.956 1.00 93.69 663 LEU A O 1
ATOM 5189 N N . VAL A 1 664 ? -39.867 -21.467 63.740 1.00 94.25 664 VAL A N 1
ATOM 5190 C CA . VAL A 1 664 ? -40.025 -20.297 64.607 1.00 94.25 664 VAL A CA 1
ATOM 5191 C C . VAL A 1 664 ? -40.851 -19.260 63.864 1.00 94.25 664 VAL A C 1
ATOM 5193 O O . VAL A 1 664 ? -40.494 -18.847 62.765 1.00 94.25 664 VAL A O 1
ATOM 5196 N N . SER A 1 665 ? -41.967 -18.822 64.433 1.00 91.94 665 SER A N 1
ATOM 5197 C CA . SER A 1 665 ? -42.909 -17.930 63.745 1.00 91.94 665 SER A CA 1
ATOM 5198 C C . SER A 1 665 ? -43.471 -16.851 64.666 1.00 91.94 665 SER A C 1
ATOM 5200 O O . SER A 1 665 ? -43.401 -16.959 65.889 1.00 91.94 665 SER A O 1
ATOM 5202 N N . GLY A 1 666 ? -44.011 -15.780 64.082 1.00 87.38 666 GLY A N 1
ATOM 5203 C CA . GLY A 1 666 ? -44.778 -14.769 64.816 1.00 87.38 666 GLY A CA 1
ATOM 5204 C C . GLY A 1 666 ? -43.966 -13.692 65.545 1.00 87.38 666 GLY A C 1
ATOM 5205 O O . GLY A 1 666 ? -44.568 -12.840 66.196 1.00 87.38 666 GLY A O 1
ATOM 5206 N N . TYR A 1 667 ? -42.639 -13.663 65.405 1.00 89.19 667 TYR A N 1
ATOM 5207 C CA . TYR A 1 667 ? -41.779 -12.720 66.128 1.00 89.19 667 TYR A CA 1
ATOM 5208 C C . TYR A 1 667 ? -41.534 -11.412 65.370 1.00 89.19 667 TYR A C 1
ATOM 5210 O O . TYR A 1 667 ? -41.681 -11.332 64.151 1.00 89.19 667 TYR A O 1
ATOM 5218 N N . PHE A 1 668 ? -41.186 -10.356 66.098 1.00 84.50 668 PHE A N 1
ATOM 5219 C CA . PHE A 1 668 ? -40.777 -9.071 65.534 1.00 84.50 668 PHE A CA 1
ATOM 5220 C C . PHE A 1 668 ? -39.973 -8.303 66.589 1.00 84.50 668 PHE A C 1
ATOM 5222 O O . PHE A 1 668 ? -40.455 -8.223 67.724 1.00 84.50 668 PHE A O 1
ATOM 5229 N N . PRO A 1 669 ? -38.821 -7.696 66.252 1.00 83.81 669 PRO A N 1
ATOM 5230 C CA . PRO A 1 669 ? -38.231 -7.512 64.915 1.00 83.81 669 PRO A CA 1
ATOM 5231 C C . PRO A 1 669 ? -37.485 -8.752 64.374 1.00 83.81 669 PRO A C 1
ATOM 5233 O O . PRO A 1 669 ? -37.610 -9.843 64.908 1.00 83.81 669 PRO A O 1
ATOM 5236 N N . ALA A 1 670 ? -36.778 -8.624 63.244 1.00 81.50 670 ALA A N 1
ATOM 5237 C CA . ALA A 1 670 ? -36.176 -9.765 62.536 1.00 81.50 670 ALA A CA 1
ATOM 5238 C C . ALA A 1 670 ? -34.982 -10.416 63.261 1.00 81.50 670 ALA A C 1
ATOM 5240 O O . ALA A 1 670 ? -34.617 -11.545 62.937 1.00 81.50 670 ALA A O 1
ATOM 5241 N N . ASN A 1 671 ? -34.344 -9.699 64.191 1.00 82.50 671 ASN A N 1
ATOM 5242 C CA . ASN A 1 671 ? -33.115 -10.135 64.847 1.00 82.50 671 ASN A CA 1
ATOM 5243 C C . ASN A 1 671 ? -33.419 -11.194 65.918 1.00 82.50 671 ASN A C 1
ATOM 5245 O O . ASN A 1 671 ? -34.124 -10.918 66.884 1.00 82.50 671 ASN A O 1
ATOM 5249 N N . ILE A 1 672 ? -32.899 -12.409 65.747 1.00 84.12 672 ILE A N 1
ATOM 5250 C CA . ILE A 1 672 ? -33.232 -13.568 66.581 1.00 84.12 672 ILE A CA 1
ATOM 5251 C C . ILE A 1 672 ? -32.045 -14.528 66.657 1.00 84.12 672 ILE A C 1
ATOM 5253 O O . ILE A 1 672 ? -31.258 -14.626 65.715 1.00 84.12 672 ILE A O 1
ATOM 5257 N N . ILE A 1 673 ? -31.922 -15.257 67.765 1.00 86.56 673 ILE A N 1
ATOM 5258 C CA . ILE A 1 673 ? -30.910 -16.301 67.940 1.00 86.56 673 ILE A CA 1
ATOM 5259 C C . ILE A 1 673 ? -31.630 -17.628 68.145 1.00 86.56 673 ILE A C 1
ATOM 5261 O O . ILE A 1 673 ? -32.485 -17.733 69.021 1.00 86.56 673 ILE A O 1
ATOM 5265 N N . VAL A 1 674 ? -31.265 -18.634 67.352 1.00 90.19 674 VAL A N 1
ATOM 5266 C CA . VAL A 1 674 ? -31.822 -19.990 67.420 1.00 90.19 674 VAL A CA 1
ATOM 5267 C C . VAL A 1 674 ? -30.679 -20.988 67.489 1.00 90.19 674 VAL A C 1
ATOM 5269 O O . VAL A 1 674 ? -29.749 -20.910 66.684 1.00 90.19 674 VAL A O 1
ATOM 5272 N N . TYR A 1 675 ? -30.745 -21.901 68.447 1.00 91.94 675 TYR A N 1
ATOM 5273 C CA . TYR A 1 675 ? -29.775 -22.973 68.628 1.00 91.94 675 TYR A CA 1
ATOM 5274 C C . TYR A 1 675 ? -30.472 -24.237 69.131 1.00 91.94 675 TYR A C 1
ATOM 5276 O O . TYR A 1 675 ? -31.627 -24.192 69.551 1.00 91.94 675 TYR A O 1
ATOM 5284 N N . TRP A 1 676 ? -29.774 -25.366 69.058 1.00 93.38 676 TRP A N 1
ATOM 5285 C CA . TRP A 1 676 ? -30.285 -26.651 69.522 1.00 93.38 676 TRP A CA 1
ATOM 5286 C C . TRP A 1 676 ? -29.557 -27.115 70.777 1.00 93.38 676 TRP A C 1
ATOM 5288 O O . TRP A 1 676 ? -28.366 -26.844 70.942 1.00 93.38 676 TRP A O 1
ATOM 5298 N N . GLU A 1 677 ? -30.271 -27.840 71.628 1.00 92.38 677 GLU A N 1
ATOM 5299 C CA . GLU A 1 677 ? -29.722 -28.564 72.769 1.00 92.38 677 GLU A CA 1
ATOM 5300 C C . GLU A 1 677 ? -30.042 -30.060 72.637 1.00 92.38 677 GLU A C 1
ATOM 5302 O O . GLU A 1 677 ? -31.139 -30.426 72.209 1.00 92.38 677 GLU A O 1
ATOM 5307 N N . GLU A 1 678 ? -29.084 -30.915 72.992 1.00 88.81 678 GLU A N 1
ATOM 5308 C CA . GLU A 1 678 ? -29.243 -32.368 73.122 1.00 88.81 678 GLU A CA 1
ATOM 5309 C C . GLU A 1 678 ? -29.055 -32.733 74.597 1.00 88.81 678 GLU A C 1
ATOM 5311 O O . GLU A 1 678 ? -28.024 -32.414 75.190 1.00 88.81 678 GLU A O 1
ATOM 5316 N N . ASP A 1 679 ? -30.078 -33.329 75.213 1.00 85.19 679 ASP A N 1
ATOM 5317 C CA . ASP A 1 679 ? -30.096 -33.717 76.632 1.00 85.19 679 ASP A CA 1
ATOM 5318 C C . ASP A 1 679 ? -29.681 -32.571 77.591 1.00 85.19 679 ASP A C 1
ATOM 5320 O O . ASP A 1 679 ? -29.023 -32.775 78.612 1.00 85.19 679 ASP A O 1
ATOM 5324 N N . GLY A 1 680 ? -30.074 -31.336 77.247 1.00 81.56 680 GLY A N 1
ATOM 5325 C CA . GLY A 1 680 ? -29.786 -30.111 78.006 1.00 81.56 680 GLY A CA 1
ATOM 5326 C C . GLY A 1 680 ? -28.406 -29.488 77.752 1.00 81.56 680 GLY A C 1
ATOM 5327 O O . GLY A 1 680 ? -28.073 -28.483 78.379 1.00 81.56 680 GLY A O 1
ATOM 5328 N N . GLN A 1 681 ? -27.592 -30.044 76.847 1.00 86.88 681 GLN A N 1
ATOM 5329 C CA . GLN A 1 681 ? -26.317 -29.452 76.428 1.00 86.88 681 GLN A CA 1
ATOM 5330 C C . GLN A 1 681 ? -26.439 -28.747 75.078 1.00 86.88 681 GLN A C 1
ATOM 5332 O O . GLN A 1 681 ? -27.001 -29.289 74.129 1.00 86.88 681 GLN A O 1
ATOM 5337 N N . THR A 1 682 ? -25.868 -27.546 74.964 1.00 88.62 682 THR A N 1
ATOM 5338 C CA . THR A 1 682 ? -25.896 -26.760 73.726 1.00 88.62 682 THR A CA 1
ATOM 5339 C C . THR A 1 682 ? -25.050 -27.396 72.627 1.00 88.62 682 THR A C 1
ATOM 5341 O O . THR A 1 682 ? -23.849 -27.621 72.780 1.00 88.62 682 THR A O 1
ATOM 5344 N N . LEU A 1 683 ? -25.673 -27.644 71.475 1.00 88.56 683 LEU A N 1
ATOM 5345 C CA . LEU A 1 683 ? -24.986 -28.183 70.310 1.00 88.56 683 LEU A CA 1
ATOM 5346 C C . LEU A 1 683 ? -24.156 -27.094 69.607 1.00 88.56 683 LEU A C 1
ATOM 5348 O O . LEU A 1 683 ? -24.600 -25.941 69.501 1.00 88.56 683 LEU A O 1
ATOM 5352 N N . PRO A 1 684 ? -22.976 -27.437 69.055 1.00 86.88 684 PRO A N 1
ATOM 5353 C CA . PRO A 1 684 ? -22.208 -26.510 68.236 1.00 86.88 684 PRO A CA 1
ATOM 5354 C C . PRO A 1 684 ? -22.988 -26.112 66.978 1.00 86.88 684 PRO A C 1
ATOM 5356 O O . PRO A 1 684 ? -23.702 -26.921 66.383 1.00 86.88 684 PRO A O 1
ATOM 5359 N N . SER A 1 685 ? -22.800 -24.875 66.516 1.00 80.69 685 SER A N 1
ATOM 5360 C CA . SER A 1 685 ? -23.483 -24.337 65.329 1.00 80.69 685 SER A CA 1
ATOM 5361 C C . SER A 1 685 ? -23.180 -25.078 64.022 1.00 80.69 685 SER A C 1
ATOM 5363 O O . SER A 1 685 ? -23.881 -24.869 63.041 1.00 80.69 685 SER A O 1
ATOM 5365 N N . SER A 1 686 ? -22.178 -25.962 63.987 1.00 81.81 686 SER A N 1
ATOM 5366 C CA . SER A 1 686 ? -21.896 -26.846 62.848 1.00 81.81 686 SER A CA 1
ATOM 5367 C C . SER A 1 686 ? -22.900 -27.994 62.689 1.00 81.81 686 SER A C 1
ATOM 5369 O O . SER A 1 686 ? -22.961 -28.591 61.618 1.00 81.81 686 SER A O 1
ATOM 5371 N N . HIS A 1 687 ? -23.671 -28.324 63.731 1.00 81.75 687 HIS A N 1
ATOM 5372 C CA . HIS A 1 687 ? -24.593 -29.469 63.728 1.00 81.75 687 HIS A CA 1
ATOM 5373 C C . HIS A 1 687 ? -25.985 -29.129 63.183 1.00 81.75 687 HIS A C 1
ATOM 5375 O O . HIS A 1 687 ? -26.751 -30.032 62.847 1.00 81.75 687 HIS A O 1
ATOM 5381 N N . TYR A 1 688 ? -26.321 -27.843 63.078 1.00 89.81 688 TYR A N 1
ATOM 5382 C CA . TYR A 1 688 ? -27.625 -27.386 62.613 1.00 89.81 688 TYR A CA 1
ATOM 5383 C C . TYR A 1 688 ? -27.500 -26.200 61.662 1.00 89.81 688 TYR A C 1
ATOM 5385 O O . TYR A 1 688 ? -26.540 -25.435 61.697 1.00 89.81 688 TYR A O 1
ATOM 5393 N N . VAL A 1 689 ? -28.508 -26.028 60.811 1.00 87.75 689 VAL A N 1
ATOM 5394 C CA . VAL A 1 689 ? -28.561 -24.939 59.831 1.00 87.75 689 VAL A CA 1
ATOM 5395 C C . VAL A 1 689 ? -29.786 -24.077 60.096 1.00 87.75 689 VAL A C 1
ATOM 5397 O O . VAL A 1 689 ? -30.917 -24.554 60.023 1.00 87.75 689 VAL A O 1
ATOM 5400 N N . ASN A 1 690 ? -29.557 -22.791 60.366 1.00 90.69 690 ASN A N 1
ATOM 5401 C CA . ASN A 1 690 ? -30.606 -21.783 60.503 1.00 90.69 690 ASN A CA 1
ATOM 5402 C C . ASN A 1 690 ? -30.860 -21.094 59.159 1.00 90.69 690 ASN A C 1
ATOM 5404 O O . ASN A 1 690 ? -29.924 -20.651 58.493 1.00 90.69 690 ASN A O 1
ATOM 5408 N N . SER A 1 691 ? -32.124 -20.948 58.776 1.00 85.75 691 SER A N 1
ATOM 5409 C CA . SER A 1 691 ? -32.506 -20.128 57.628 1.00 85.75 691 SER A CA 1
ATOM 5410 C C . SER A 1 691 ? -32.474 -18.633 57.980 1.00 85.75 691 SER A C 1
ATOM 5412 O O . SER A 1 691 ? -32.660 -18.269 59.146 1.00 85.75 691 SER A O 1
ATOM 5414 N N . PRO A 1 692 ? -32.339 -17.733 56.990 1.00 84.50 692 PRO A N 1
ATOM 5415 C CA . PRO A 1 692 ? -32.596 -16.315 57.220 1.00 84.50 692 PRO A CA 1
ATOM 5416 C C . PRO A 1 692 ? -34.056 -16.083 57.669 1.00 84.50 692 PRO A C 1
ATOM 5418 O O . PRO A 1 692 ? -34.942 -16.845 57.264 1.00 84.50 692 PRO A O 1
ATOM 5421 N N . PRO A 1 693 ? -34.331 -15.041 58.480 1.00 87.31 693 PRO A N 1
ATOM 5422 C CA . PRO A 1 693 ? -35.690 -14.594 58.767 1.00 87.31 693 PRO A CA 1
ATOM 5423 C C . PRO A 1 693 ? -36.425 -14.209 57.482 1.00 87.31 693 PRO A C 1
ATOM 5425 O O . PRO A 1 693 ? -35.946 -13.375 56.713 1.00 87.31 693 PRO A O 1
ATOM 5428 N N . TRP A 1 694 ? -37.606 -14.775 57.264 1.00 84.81 694 TRP A N 1
ATOM 5429 C CA . TRP A 1 694 ? -38.502 -14.412 56.172 1.00 84.81 694 TRP A CA 1
ATOM 5430 C C . TRP A 1 694 ? -39.810 -13.838 56.710 1.00 84.81 694 TRP A C 1
ATOM 5432 O O . TRP A 1 694 ? -40.147 -13.956 57.890 1.00 84.81 694 TRP A O 1
ATOM 5442 N N . LYS A 1 695 ? -40.565 -13.189 55.828 1.00 85.56 695 LYS A N 1
ATOM 5443 C CA . LYS A 1 695 ? -41.835 -12.550 56.153 1.00 85.56 695 LYS A CA 1
ATOM 5444 C C . LYS A 1 695 ? -42.819 -12.785 55.014 1.00 85.56 695 LYS A C 1
ATOM 5446 O O . LYS A 1 695 ? -42.474 -12.575 53.857 1.00 85.56 695 LYS A O 1
ATOM 5451 N N . TYR A 1 696 ? -44.037 -13.207 55.341 1.00 80.38 696 TYR A N 1
ATOM 5452 C CA . TYR A 1 696 ? -45.105 -13.354 54.353 1.00 80.38 696 TYR A CA 1
ATOM 5453 C C . TYR A 1 696 ? -45.642 -11.984 53.927 1.00 80.38 696 TYR A C 1
ATOM 5455 O O . TYR A 1 696 ? -45.762 -11.075 54.755 1.00 80.38 696 TYR A O 1
ATOM 5463 N N . SER A 1 697 ? -45.986 -11.839 52.648 1.00 73.44 697 SER A N 1
ATOM 5464 C CA . SER A 1 697 ? -46.613 -10.632 52.101 1.00 73.44 697 SER A CA 1
ATOM 5465 C C . SER A 1 697 ? -47.864 -10.267 52.909 1.00 73.44 697 SER A C 1
ATOM 5467 O O . SER A 1 697 ? -48.763 -11.086 53.063 1.00 73.44 697 SER A O 1
ATOM 5469 N N . GLY A 1 698 ? -47.906 -9.055 53.471 1.00 73.50 698 GLY A N 1
ATOM 5470 C CA . GLY A 1 698 ? -49.010 -8.584 54.324 1.00 73.50 698 GLY A CA 1
ATOM 5471 C C . GLY A 1 698 ? -48.913 -8.956 55.811 1.00 73.50 698 GLY A C 1
ATOM 5472 O O . GLY A 1 698 ? -49.638 -8.387 56.622 1.00 73.50 698 GLY A O 1
ATOM 5473 N N . SER A 1 699 ? -47.990 -9.837 56.213 1.00 81.12 699 SER A N 1
ATOM 5474 C CA . SER A 1 699 ? -47.716 -10.079 57.635 1.00 81.12 699 SER A CA 1
ATOM 5475 C C . SER A 1 699 ? -47.023 -8.865 58.265 1.00 81.12 699 SER A C 1
ATOM 5477 O O . SER A 1 699 ? -46.407 -8.048 57.582 1.00 81.12 699 SER A O 1
ATOM 5479 N N . SER A 1 700 ? -47.061 -8.744 59.588 1.00 80.88 700 SER A N 1
ATOM 5480 C CA . SER A 1 700 ? -46.239 -7.803 60.363 1.00 80.88 700 SER A CA 1
ATOM 5481 C C . SER A 1 700 ? -45.191 -8.509 61.234 1.00 80.88 700 SER A C 1
ATOM 5483 O O . SER A 1 700 ? -44.480 -7.844 61.979 1.00 80.88 700 SER A O 1
ATOM 5485 N N . SER A 1 701 ? -45.090 -9.838 61.151 1.00 86.69 701 SER A N 1
ATOM 5486 C CA . SER A 1 701 ? -44.150 -10.678 61.903 1.00 86.69 701 SER A CA 1
ATOM 5487 C C . SER A 1 701 ? -43.2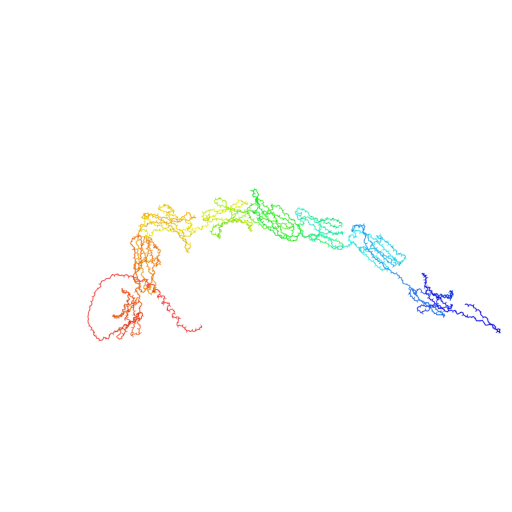65 -11.521 60.981 1.00 86.69 701 SER A C 1
ATOM 5489 O O . SER A 1 701 ? -43.651 -11.860 59.860 1.00 86.69 701 SER A O 1
ATOM 5491 N N . TYR A 1 702 ? -42.076 -11.852 61.475 1.00 89.69 702 TYR A N 1
ATOM 5492 C CA . TYR A 1 702 ? -41.082 -12.705 60.838 1.00 89.69 702 TYR A CA 1
ATOM 5493 C C . TYR A 1 702 ? -41.269 -14.177 61.222 1.00 89.69 702 TYR A C 1
ATOM 5495 O O . TYR A 1 702 ? -41.968 -14.531 62.178 1.00 89.69 702 TYR A O 1
ATOM 5503 N N . SER A 1 703 ? -40.672 -15.053 60.425 1.00 91.50 703 SER A N 1
ATOM 5504 C CA . SER A 1 703 ? -40.562 -16.490 60.657 1.00 91.50 703 SER A CA 1
ATOM 5505 C C . SER A 1 703 ? -39.182 -16.970 60.207 1.00 91.50 703 SER A C 1
ATOM 5507 O O . SER A 1 703 ? -38.585 -16.375 59.316 1.00 91.50 703 SER A O 1
ATOM 5509 N N . MET A 1 704 ? -38.657 -18.022 60.825 1.00 93.06 704 MET A N 1
ATOM 5510 C CA . MET A 1 704 ? -37.435 -18.703 60.402 1.00 93.06 704 MET A CA 1
ATOM 5511 C C . MET A 1 704 ? -37.550 -20.209 60.680 1.00 93.06 704 MET A C 1
ATOM 5513 O O . MET A 1 704 ? -38.445 -20.649 61.405 1.00 93.06 704 MET A O 1
ATOM 5517 N N . SER A 1 705 ? -36.653 -21.010 60.117 1.00 93.50 705 SER A N 1
ATOM 5518 C CA . SER A 1 705 ? -36.578 -22.443 60.388 1.00 93.50 705 SER A CA 1
ATOM 5519 C C . SER A 1 705 ? -35.149 -22.862 60.676 1.00 93.50 705 SER A C 1
ATOM 5521 O O . SER A 1 705 ? -34.219 -22.379 60.030 1.00 93.50 705 SER A O 1
ATOM 5523 N N . SER A 1 706 ? -34.988 -23.793 61.605 1.00 94.50 706 SER A N 1
ATOM 5524 C CA . SER A 1 706 ? -33.719 -24.447 61.896 1.00 94.50 706 SER A CA 1
ATOM 5525 C C . SER A 1 706 ? -33.824 -25.939 61.610 1.00 94.50 706 SER A C 1
ATOM 5527 O O . SER A 1 706 ? -34.850 -26.555 61.904 1.00 94.50 706 SER A O 1
ATOM 5529 N N . ARG A 1 707 ? -32.786 -26.518 61.008 1.00 92.69 707 ARG A N 1
ATOM 5530 C CA . ARG A 1 707 ? -32.728 -27.937 60.637 1.00 92.69 707 ARG A CA 1
ATOM 5531 C C . ARG A 1 707 ? -31.569 -28.613 61.356 1.00 92.69 707 ARG A C 1
ATOM 5533 O O . ARG A 1 707 ? -30.436 -28.159 61.214 1.00 92.69 707 ARG A O 1
ATOM 5540 N N . LEU A 1 708 ? -31.857 -29.690 62.078 1.00 90.25 708 LEU A N 1
ATOM 5541 C CA . LEU A 1 708 ? -30.886 -30.514 62.799 1.00 90.25 708 LEU A CA 1
ATOM 5542 C C . LEU A 1 708 ? -30.914 -31.934 62.229 1.00 90.25 708 LEU A C 1
ATOM 5544 O O . LEU A 1 708 ? -31.976 -32.545 62.163 1.00 90.25 708 LEU A O 1
ATOM 5548 N N . ASN A 1 709 ? -29.759 -32.465 61.834 1.00 86.62 709 ASN A N 1
ATOM 5549 C CA . ASN A 1 709 ? -29.649 -33.855 61.396 1.00 86.62 709 ASN A CA 1
ATOM 5550 C C . ASN A 1 709 ? -29.268 -34.743 62.583 1.00 86.62 709 ASN A C 1
ATOM 5552 O O . ASN A 1 709 ? -28.262 -34.494 63.243 1.00 86.62 709 ASN A O 1
ATOM 5556 N N . ILE A 1 710 ? -30.056 -35.787 62.816 1.00 84.00 710 ILE A N 1
ATOM 5557 C CA . ILE A 1 710 ? -29.851 -36.791 63.862 1.00 84.00 710 ILE A CA 1
ATOM 5558 C C . ILE A 1 710 ? -29.689 -38.173 63.221 1.00 84.00 710 ILE A C 1
ATOM 5560 O O . ILE A 1 710 ? -30.194 -38.421 62.125 1.00 84.00 710 ILE A O 1
ATOM 5564 N N . SER A 1 711 ? -28.985 -39.082 63.891 1.00 79.12 711 SER A N 1
ATOM 5565 C CA . SER A 1 711 ? -28.745 -40.445 63.397 1.00 79.12 711 SER A CA 1
ATOM 5566 C C . SER A 1 711 ? -29.388 -41.482 64.311 1.00 79.12 711 SER A C 1
ATOM 5568 O O . SER A 1 711 ? -29.447 -41.300 65.529 1.00 79.12 711 SER A O 1
ATOM 5570 N N . LYS A 1 712 ? -29.891 -42.563 63.714 1.00 66.12 712 LYS A N 1
ATOM 5571 C CA . LYS A 1 712 ? -30.484 -43.694 64.419 1.00 66.12 712 LYS A CA 1
ATOM 5572 C C . LYS A 1 712 ? -29.367 -44.483 65.096 1.00 66.12 712 LYS A C 1
ATOM 5574 O O . LYS A 1 712 ? -28.552 -45.114 64.433 1.00 66.12 712 LYS A O 1
ATOM 5579 N N . THR A 1 713 ? -29.321 -44.428 66.421 1.00 63.38 713 THR A N 1
ATOM 5580 C CA . THR A 1 713 ? -28.389 -45.212 67.239 1.00 63.38 713 THR A CA 1
ATOM 5581 C C . THR A 1 713 ? -29.201 -46.102 68.174 1.00 63.38 713 THR A C 1
ATOM 5583 O O . THR A 1 713 ? -30.181 -45.640 68.754 1.00 63.38 713 THR A O 1
ATOM 5586 N N . GLU A 1 714 ? -28.847 -47.388 68.275 1.00 53.53 714 GLU A N 1
ATOM 5587 C CA . GLU A 1 714 ? -29.646 -48.397 69.000 1.00 53.53 714 GLU A CA 1
ATOM 5588 C C . GLU A 1 714 ? -29.754 -48.128 70.515 1.00 53.53 714 GLU A C 1
ATOM 5590 O O . GLU A 1 714 ? -30.701 -48.595 71.141 1.00 53.53 714 GLU A O 1
ATOM 5595 N N . ASP A 1 715 ? -28.869 -47.294 71.078 1.00 50.44 715 ASP A N 1
ATOM 5596 C CA . ASP A 1 715 ? -28.701 -47.128 72.530 1.00 50.44 715 ASP A CA 1
ATOM 5597 C C . ASP A 1 715 ? -29.051 -45.736 73.098 1.00 50.44 715 ASP A C 1
ATOM 5599 O O . ASP A 1 715 ? -28.804 -45.481 74.280 1.00 50.44 715 ASP A O 1
ATOM 5603 N N . LYS A 1 716 ? -29.612 -44.795 72.318 1.00 58.22 716 LYS A N 1
ATOM 5604 C CA . LYS A 1 716 ? -29.846 -43.420 72.814 1.00 58.22 716 LYS A CA 1
ATOM 5605 C C . LYS A 1 716 ? -31.290 -42.949 72.702 1.00 58.22 716 LYS A C 1
ATOM 5607 O O . LYS A 1 716 ? -31.806 -42.674 71.622 1.00 58.22 716 LYS A O 1
ATOM 5612 N N . ARG A 1 717 ? -31.913 -42.751 73.866 1.00 67.62 717 ARG A N 1
ATOM 5613 C CA . ARG A 1 717 ? -33.217 -42.095 74.031 1.00 67.62 717 ARG A CA 1
ATOM 5614 C C . ARG A 1 717 ? -33.048 -40.584 74.254 1.00 67.62 717 ARG A C 1
ATOM 5616 O O . ARG A 1 717 ? -33.484 -40.060 75.273 1.00 67.62 717 ARG A O 1
ATOM 5623 N N . SER A 1 718 ? -32.368 -39.909 73.328 1.00 75.69 718 SER A N 1
ATOM 5624 C CA . SER A 1 718 ? -32.000 -38.495 73.479 1.00 75.69 718 SER A CA 1
ATOM 5625 C C . SER A 1 718 ? -33.184 -37.535 73.310 1.00 75.69 718 SER A C 1
ATOM 5627 O O . SER A 1 718 ? -34.134 -37.793 72.560 1.00 75.69 718 SER A O 1
ATOM 5629 N N . THR A 1 719 ? -33.111 -36.421 74.035 1.00 85.19 719 THR A N 1
ATOM 5630 C CA . THR A 1 719 ? -34.051 -35.295 74.012 1.00 85.19 719 THR A CA 1
ATOM 5631 C C . THR A 1 719 ? -33.454 -34.152 73.206 1.00 85.19 719 THR A C 1
ATOM 5633 O O . THR A 1 719 ? -32.366 -33.680 73.529 1.00 85.19 719 THR A O 1
ATOM 5636 N N . TYR A 1 720 ? -34.175 -33.664 72.198 1.00 89.69 720 TYR A N 1
ATOM 5637 C CA . TYR A 1 720 ? -33.747 -32.524 71.387 1.00 89.69 720 TYR A CA 1
ATOM 5638 C C . TYR A 1 720 ? -34.628 -31.307 71.658 1.00 89.69 720 TYR A C 1
ATOM 5640 O O . TYR A 1 720 ? -35.853 -31.380 71.526 1.00 89.69 720 TYR A O 1
ATOM 5648 N N . SER A 1 721 ? -34.000 -30.177 71.978 1.00 92.62 721 SER A N 1
ATOM 5649 C CA . SER A 1 721 ? -34.675 -28.907 72.256 1.00 92.62 721 SER A CA 1
ATOM 5650 C C . SER A 1 721 ? -34.232 -27.841 71.260 1.00 92.62 721 SER A C 1
ATOM 5652 O O . SER A 1 721 ? -33.040 -27.619 71.070 1.00 92.62 721 SER A O 1
ATOM 5654 N N . CYS A 1 722 ? -35.179 -27.155 70.625 1.00 94.25 722 CYS A N 1
ATOM 5655 C CA . CYS A 1 722 ? -34.903 -25.971 69.813 1.00 94.25 722 CYS A CA 1
ATOM 5656 C C . CYS A 1 722 ? -35.140 -24.728 70.667 1.00 94.25 722 CYS A C 1
ATOM 5658 O O . CYS A 1 722 ? -36.285 -24.460 71.036 1.00 94.25 722 CYS A O 1
ATOM 5660 N N . VAL A 1 723 ? -34.082 -23.975 70.966 1.00 93.06 723 VAL A N 1
ATOM 5661 C CA . VAL A 1 723 ? -34.114 -22.838 71.891 1.00 93.06 723 VAL A CA 1
ATOM 5662 C C . VAL A 1 723 ? -33.927 -21.527 71.136 1.00 93.06 723 VAL A C 1
ATOM 5664 O O . VAL A 1 723 ? -33.032 -21.370 70.300 1.00 93.06 723 VAL A O 1
ATOM 5667 N N . VAL A 1 724 ? -34.790 -20.560 71.440 1.00 91.81 724 VAL A N 1
ATOM 5668 C CA . VAL A 1 724 ? -34.914 -19.293 70.723 1.00 91.81 724 VAL A CA 1
ATOM 5669 C C . VAL A 1 724 ? -34.808 -18.117 71.688 1.00 91.81 724 VAL A C 1
ATOM 5671 O O . VAL A 1 724 ? -35.662 -17.917 72.553 1.00 91.81 724 VAL A O 1
ATOM 5674 N N . LYS A 1 725 ? -33.786 -17.279 71.494 1.00 87.06 725 LYS A N 1
ATOM 5675 C CA . LYS A 1 725 ? -33.586 -16.014 72.217 1.00 87.06 725 LYS A CA 1
ATOM 5676 C C . LYS A 1 725 ? -33.969 -14.835 71.323 1.00 87.06 725 LYS A C 1
ATOM 5678 O O . LYS A 1 725 ? -33.505 -14.731 70.186 1.00 87.06 725 LYS A O 1
ATOM 5683 N N . HIS A 1 726 ? -34.807 -13.940 71.838 1.00 85.56 726 HIS A N 1
ATOM 5684 C CA . HIS A 1 726 ? -35.348 -12.805 71.090 1.00 85.56 726 HIS A CA 1
ATOM 5685 C C . HIS A 1 726 ? -35.602 -11.615 72.023 1.00 85.56 726 HIS A C 1
ATOM 5687 O O . HIS A 1 726 ? -36.105 -11.804 73.125 1.00 85.56 726 HIS A O 1
ATOM 5693 N N . GLU A 1 727 ? -35.332 -10.387 71.569 1.00 80.62 727 GLU A N 1
ATOM 5694 C CA . GLU A 1 727 ? -35.391 -9.170 72.406 1.00 80.62 727 GLU A CA 1
ATOM 5695 C C . GLU A 1 727 ? -36.785 -8.841 72.970 1.00 80.62 727 GLU A C 1
ATOM 5697 O O . GLU A 1 727 ? -36.922 -8.032 73.880 1.00 80.62 727 GLU A O 1
ATOM 5702 N N . SER A 1 728 ? -37.840 -9.492 72.471 1.00 80.69 728 SER A N 1
ATOM 5703 C CA . SER A 1 728 ? -39.180 -9.375 73.056 1.00 80.69 728 SER A CA 1
ATOM 5704 C C . SER A 1 728 ? -39.292 -9.940 74.474 1.00 80.69 728 SER A C 1
ATOM 5706 O O . SER A 1 728 ? -40.320 -9.732 75.114 1.00 80.69 728 SER A O 1
ATOM 5708 N N . SER A 1 729 ? -38.351 -10.783 74.915 1.00 79.50 729 SER A N 1
ATOM 5709 C CA . SER A 1 729 ? -38.427 -11.453 76.214 1.00 79.50 729 SER A CA 1
ATOM 5710 C C . SER A 1 729 ? -37.053 -11.893 76.711 1.00 79.50 729 SER A C 1
ATOM 5712 O O . SER A 1 729 ? -36.284 -12.488 75.964 1.00 79.50 729 SER A O 1
ATOM 5714 N N . ASN A 1 730 ? -36.805 -11.705 78.007 1.00 75.19 730 ASN A N 1
ATOM 5715 C CA . ASN A 1 730 ? -35.598 -12.207 78.674 1.00 75.19 730 ASN A CA 1
ATOM 5716 C C . ASN A 1 730 ? -35.634 -13.732 78.886 1.00 75.19 730 ASN A C 1
ATOM 5718 O O . ASN A 1 730 ? -34.614 -14.341 79.187 1.00 75.19 730 ASN A O 1
ATOM 5722 N N . VAL A 1 731 ? -36.806 -14.363 78.734 1.00 81.94 731 VAL A N 1
ATOM 5723 C CA . VAL A 1 731 ? -36.966 -15.817 78.850 1.00 81.94 731 VAL A CA 1
ATOM 5724 C C . VAL A 1 731 ? -37.008 -16.427 77.444 1.00 81.94 731 VAL A C 1
ATOM 5726 O O . VAL A 1 731 ? -37.902 -16.052 76.667 1.00 81.94 731 VAL A O 1
ATOM 5729 N N . PRO A 1 732 ? -36.092 -17.360 77.111 1.00 86.50 732 PRO A N 1
ATOM 5730 C CA . PRO A 1 732 ? -36.063 -18.002 75.803 1.00 86.50 732 PRO A CA 1
ATOM 5731 C C . PRO A 1 732 ? -37.349 -18.795 75.547 1.00 86.50 732 PRO A C 1
ATOM 5733 O O . PRO A 1 732 ? -37.960 -19.337 76.465 1.00 86.50 732 PRO A O 1
ATOM 5736 N N . ALA A 1 733 ? -37.782 -18.829 74.289 1.00 90.56 733 ALA A N 1
ATOM 5737 C CA . ALA A 1 733 ? -38.853 -19.715 73.851 1.00 90.56 733 ALA A CA 1
ATOM 5738 C C . ALA A 1 733 ? -38.231 -21.028 73.371 1.00 90.56 733 ALA A C 1
ATOM 5740 O O . ALA A 1 733 ? -37.256 -20.996 72.624 1.00 90.56 733 ALA A O 1
ATOM 5741 N N . GLU A 1 734 ? -38.789 -22.167 73.763 1.00 91.38 734 GLU A N 1
ATOM 5742 C CA . GLU A 1 734 ? -38.258 -23.473 73.380 1.00 91.38 734 GLU A CA 1
ATOM 5743 C C . GLU A 1 734 ? -39.361 -24.470 73.029 1.00 91.38 734 GLU A C 1
ATOM 5745 O O . GLU A 1 734 ? -40.509 -24.331 73.455 1.00 91.38 734 GLU A O 1
ATOM 5750 N N . ALA A 1 735 ? -39.006 -25.467 72.225 1.00 91.94 735 ALA A N 1
ATOM 5751 C CA . ALA A 1 735 ? -39.823 -26.646 71.967 1.00 91.94 735 ALA A CA 1
ATOM 5752 C C . ALA A 1 735 ? -38.936 -27.888 72.068 1.00 91.94 735 ALA A C 1
ATOM 5754 O O . ALA A 1 735 ? -37.796 -27.853 71.604 1.00 91.94 735 ALA A O 1
ATOM 5755 N N . THR A 1 736 ? -39.458 -28.969 72.648 1.00 89.69 736 THR A N 1
ATOM 5756 C CA . THR A 1 736 ? -38.698 -30.190 72.945 1.00 89.69 736 THR A CA 1
ATOM 5757 C C . THR A 1 736 ? -39.347 -31.423 72.314 1.00 89.69 736 THR A C 1
ATOM 5759 O O . THR A 1 736 ? -40.571 -31.500 72.181 1.00 89.69 736 THR A O 1
ATOM 5762 N N . ILE A 1 737 ? -38.527 -32.384 71.885 1.00 85.94 737 ILE A N 1
ATOM 5763 C CA . ILE A 1 737 ? -38.965 -33.688 71.372 1.00 85.94 737 ILE A CA 1
ATOM 5764 C C . ILE A 1 737 ? -38.109 -34.804 71.980 1.00 85.94 737 ILE A C 1
ATOM 5766 O O . ILE A 1 737 ? -36.883 -34.705 72.022 1.00 85.94 737 ILE A O 1
ATOM 5770 N N . THR A 1 738 ? -38.759 -35.867 72.454 1.00 80.69 738 THR A N 1
ATOM 5771 C CA . THR A 1 738 ? -38.125 -37.050 73.054 1.00 80.69 738 THR A CA 1
ATOM 5772 C C . THR A 1 738 ? -38.437 -38.303 72.240 1.00 80.69 738 THR A C 1
ATOM 5774 O O . THR A 1 738 ? -39.437 -38.354 71.524 1.00 80.69 738 THR A O 1
ATOM 5777 N N . ASP A 1 739 ? -37.591 -39.329 72.372 1.00 67.94 739 ASP A N 1
ATOM 5778 C CA . ASP A 1 739 ? -37.888 -40.703 71.933 1.00 67.94 739 ASP A CA 1
ATOM 5779 C C . ASP A 1 739 ? -38.214 -40.859 70.431 1.00 67.94 739 ASP A C 1
ATOM 5781 O O . ASP A 1 739 ? -39.121 -41.589 70.028 1.00 67.94 739 ASP A O 1
ATOM 5785 N N . VAL A 1 740 ? -37.455 -40.156 69.582 1.00 68.81 740 VAL A N 1
ATOM 5786 C CA . VAL A 1 740 ? -37.738 -39.998 68.142 1.00 68.81 740 VAL A CA 1
ATOM 5787 C C . VAL A 1 740 ? -37.836 -41.338 67.381 1.00 68.81 740 VAL A C 1
ATOM 5789 O O . VAL A 1 740 ? -38.588 -41.426 66.413 1.00 68.81 740 VAL A O 1
ATOM 5792 N N . PHE A 1 741 ? -37.145 -42.402 67.819 1.00 64.50 741 PHE A N 1
ATOM 5793 C CA . PHE A 1 741 ? -37.032 -43.687 67.101 1.00 64.50 741 PHE A CA 1
ATOM 5794 C C . PHE A 1 741 ? -37.852 -44.870 67.680 1.00 64.50 741 PHE A C 1
ATOM 5796 O O . PHE A 1 741 ? -37.747 -45.983 67.161 1.00 64.50 741 PHE A O 1
ATOM 5803 N N . ALA A 1 742 ? -38.704 -44.679 68.696 1.00 54.44 742 ALA A N 1
ATOM 5804 C CA . ALA A 1 742 ? -39.379 -45.783 69.410 1.00 54.44 742 ALA A CA 1
ATOM 5805 C C . ALA A 1 742 ? -40.351 -46.671 68.591 1.00 54.44 742 ALA A C 1
ATOM 5807 O O . ALA A 1 742 ? -40.706 -47.763 69.029 1.00 54.44 742 ALA A O 1
ATOM 5808 N N . SER A 1 743 ? -40.792 -46.254 67.398 1.00 54.78 743 SER A N 1
ATOM 5809 C CA . SER A 1 743 ? -41.833 -46.946 66.603 1.00 54.78 743 SER A CA 1
ATOM 5810 C C . SER A 1 743 ? -41.385 -48.203 65.825 1.00 54.78 743 SER A C 1
ATOM 5812 O O . SER A 1 743 ? -42.171 -48.710 65.027 1.00 54.78 743 SER A O 1
ATOM 5814 N N . VAL A 1 744 ? -40.150 -48.704 65.987 1.00 56.19 744 VAL A N 1
ATOM 5815 C CA . VAL A 1 744 ? -39.565 -49.746 65.098 1.00 56.19 744 VAL A CA 1
ATOM 5816 C C . VAL A 1 744 ? -39.352 -51.116 65.783 1.00 56.19 744 VAL A C 1
ATOM 5818 O O . VAL A 1 744 ? -38.852 -52.049 65.164 1.00 56.19 744 VAL A O 1
ATOM 5821 N N . ILE A 1 745 ? -39.760 -51.291 67.045 1.00 60.62 745 ILE A N 1
ATOM 5822 C CA . ILE A 1 745 ? -39.598 -52.561 67.786 1.00 60.62 745 ILE A CA 1
ATOM 5823 C C . ILE A 1 745 ? -40.664 -53.584 67.345 1.00 60.62 745 ILE A C 1
ATOM 5825 O O . ILE A 1 745 ? -41.853 -53.258 67.310 1.00 60.62 745 ILE A O 1
ATOM 5829 N N . TYR A 1 746 ? -40.256 -54.821 67.025 1.00 70.00 746 TYR A N 1
ATOM 5830 C CA . TYR A 1 746 ? -41.163 -55.898 66.601 1.00 70.00 746 TYR A CA 1
ATOM 5831 C C . TYR A 1 746 ? -42.058 -56.389 67.749 1.00 70.00 746 TYR A C 1
ATOM 5833 O O . TYR A 1 746 ? -41.566 -56.732 68.825 1.00 70.00 746 TYR A O 1
ATOM 5841 N N . SER A 1 747 ? -43.368 -56.490 67.511 1.00 75.12 747 SER A N 1
ATOM 5842 C CA . SER A 1 747 ? -44.316 -57.136 68.421 1.00 75.12 747 SER A CA 1
ATOM 5843 C C . SER A 1 747 ? -45.302 -58.027 67.666 1.00 75.12 747 SER A C 1
ATOM 5845 O O . SER A 1 747 ? -45.871 -57.628 66.651 1.00 75.12 747 SER A O 1
ATOM 5847 N N . GLN A 1 748 ? -45.494 -59.247 68.174 1.00 77.75 748 GLN A N 1
ATOM 5848 C CA . GLN A 1 748 ? -46.351 -60.264 67.566 1.00 77.75 748 GLN A CA 1
ATOM 5849 C C . GLN A 1 748 ? -47.847 -59.909 67.718 1.00 77.75 748 GLN A C 1
ATOM 5851 O O . GLN A 1 748 ? -48.256 -59.513 68.814 1.00 77.75 748 GLN A O 1
ATOM 5856 N N . PRO A 1 749 ? -48.683 -60.075 66.670 1.00 87.31 749 PRO A N 1
ATOM 5857 C CA . PRO A 1 749 ? -50.122 -59.822 66.751 1.00 87.31 749 PRO A CA 1
ATOM 5858 C C . PRO A 1 749 ? -50.851 -60.827 67.649 1.00 87.31 749 PRO A C 1
ATOM 5860 O O . PRO A 1 749 ? -50.512 -62.007 67.694 1.00 87.31 749 PRO A O 1
ATOM 5863 N N . SER A 1 750 ? -51.926 -60.370 68.285 1.00 87.31 750 SER A N 1
ATOM 5864 C CA . SER A 1 750 ? -52.985 -61.205 68.867 1.00 87.31 750 SER A CA 1
ATOM 5865 C C . SER A 1 750 ? -54.266 -61.017 68.058 1.00 87.31 750 SER A C 1
ATOM 5867 O O . SER A 1 750 ? -54.566 -59.890 67.675 1.00 87.31 750 SER A O 1
ATOM 5869 N N . ALA A 1 751 ? -55.015 -62.086 67.784 1.00 87.94 751 ALA A N 1
ATOM 5870 C CA . ALA A 1 751 ? -56.192 -62.033 66.916 1.00 87.94 751 ALA A CA 1
ATOM 5871 C C . ALA A 1 751 ? -57.395 -62.776 67.521 1.00 87.94 751 ALA A C 1
ATOM 5873 O O . ALA A 1 751 ? -57.218 -63.810 68.160 1.00 87.94 751 ALA A O 1
ATOM 5874 N N . TYR A 1 752 ? -58.601 -62.239 67.322 1.00 88.06 752 TYR A N 1
ATOM 5875 C CA . TYR A 1 752 ? -59.871 -62.750 67.851 1.00 88.06 752 TYR A CA 1
ATOM 5876 C C . TYR A 1 752 ? -60.948 -62.687 66.771 1.00 88.06 752 TYR A C 1
ATOM 5878 O O . TYR A 1 752 ? -61.029 -61.707 66.032 1.00 88.06 752 TYR A O 1
ATOM 5886 N N . LEU A 1 753 ? -61.784 -63.720 66.692 1.00 87.75 753 LEU A N 1
ATOM 5887 C CA . LEU A 1 753 ? -62.829 -63.850 65.682 1.00 87.75 753 LEU A CA 1
ATOM 5888 C C . LEU A 1 753 ? -64.210 -63.809 66.342 1.00 87.75 753 LEU A C 1
ATOM 5890 O O . LEU A 1 753 ? -64.500 -64.610 67.228 1.00 87.75 753 LEU A O 1
ATOM 5894 N N . PHE A 1 754 ? -65.056 -62.886 65.891 1.00 85.19 754 PHE A N 1
ATOM 5895 C CA . PHE A 1 754 ? -66.401 -62.645 66.410 1.00 85.19 754 PHE A CA 1
ATOM 5896 C C . PHE A 1 754 ? -67.453 -62.856 65.321 1.00 85.19 754 PHE A C 1
ATOM 5898 O O . PHE A 1 754 ? -67.196 -62.609 64.142 1.00 85.19 754 PHE A O 1
ATOM 5905 N N . GLN A 1 755 ? -68.653 -63.279 65.723 1.00 81.56 755 GLN A N 1
ATOM 5906 C CA . GLN A 1 755 ? -69.797 -63.469 64.833 1.00 81.56 755 GLN A CA 1
ATOM 5907 C C . GLN A 1 755 ? -70.919 -62.486 65.168 1.00 81.56 755 GLN A C 1
ATOM 5909 O O . GLN A 1 755 ? -71.423 -62.475 66.290 1.00 81.56 755 GLN A O 1
ATOM 5914 N N . GLY A 1 756 ? -71.320 -61.691 64.176 1.00 75.19 756 GLY A N 1
ATOM 5915 C CA . GLY A 1 756 ? -72.523 -60.862 64.198 1.00 75.19 756 GLY A CA 1
ATOM 5916 C C . GLY A 1 756 ? -73.702 -61.540 63.492 1.00 75.19 756 GLY A C 1
ATOM 5917 O O . GLY A 1 756 ? -73.590 -62.647 62.965 1.00 75.19 756 GLY A O 1
ATOM 5918 N N . SER A 1 757 ? -74.852 -60.862 63.445 1.00 70.12 757 SER A N 1
ATOM 5919 C CA . SER A 1 757 ? -76.072 -61.386 62.809 1.00 70.12 757 SER A CA 1
ATOM 5920 C C . SER A 1 757 ? -75.942 -61.585 61.291 1.00 70.12 757 SER A C 1
ATOM 5922 O O . SER A 1 757 ? -76.643 -62.426 60.733 1.00 70.12 757 SER A O 1
ATOM 5924 N N . ASN A 1 758 ? -75.042 -60.850 60.624 1.00 77.94 758 ASN A N 1
ATOM 5925 C CA . ASN A 1 758 ? -74.803 -60.947 59.178 1.00 77.94 758 ASN A CA 1
ATOM 5926 C C . ASN A 1 758 ? -73.339 -60.663 58.764 1.00 77.94 758 ASN A C 1
ATOM 5928 O O . ASN A 1 758 ? -73.057 -60.334 57.610 1.00 77.94 758 ASN A O 1
ATOM 5932 N N . GLU A 1 759 ? -72.395 -60.761 59.699 1.00 83.88 759 GLU A N 1
ATOM 5933 C CA . GLU A 1 759 ? -70.970 -60.522 59.450 1.00 83.88 759 GLU A CA 1
ATOM 5934 C C . GLU A 1 759 ? -70.087 -61.365 60.378 1.00 83.88 759 GLU A C 1
ATOM 5936 O O . GLU A 1 759 ? -70.517 -61.777 61.459 1.00 83.88 759 GLU A O 1
ATOM 5941 N N . LEU A 1 760 ? -68.843 -61.599 59.966 1.00 86.94 760 LEU A N 1
ATOM 5942 C CA . LEU A 1 760 ? -67.768 -62.104 60.817 1.00 86.94 760 LEU A CA 1
ATOM 5943 C C . LEU A 1 760 ? -66.704 -61.017 60.960 1.00 86.94 760 LEU A C 1
ATOM 5945 O O . LEU A 1 760 ? -66.314 -60.399 59.973 1.00 86.94 760 LEU A O 1
ATOM 5949 N N . VAL A 1 761 ? -66.213 -60.792 62.176 1.00 89.56 761 VAL A N 1
ATOM 5950 C CA . VAL A 1 761 ? -65.233 -59.737 62.460 1.00 89.56 761 VAL A CA 1
ATOM 5951 C C . VAL A 1 761 ? -63.978 -60.343 63.066 1.00 89.56 761 VAL A C 1
ATOM 5953 O O . VAL A 1 761 ? -64.022 -60.955 64.129 1.00 89.56 761 VAL A O 1
ATOM 5956 N N . CYS A 1 762 ? -62.847 -60.149 62.399 1.00 91.06 762 CYS A N 1
ATOM 5957 C CA . CYS A 1 762 ? -61.527 -60.546 62.862 1.00 91.06 762 CYS A CA 1
ATOM 5958 C C . CYS A 1 762 ? -60.807 -59.312 63.421 1.00 91.06 762 CYS A C 1
ATOM 5960 O O . CYS A 1 762 ? -60.460 -58.398 62.671 1.00 91.06 762 CYS A O 1
ATOM 5962 N N . LEU A 1 763 ? -60.629 -59.257 64.741 1.00 89.12 763 LEU A N 1
ATOM 5963 C CA . LEU A 1 763 ? -59.938 -58.180 65.456 1.00 89.12 763 LEU A CA 1
ATOM 5964 C C . LEU A 1 763 ? -58.493 -58.588 65.737 1.00 89.12 763 LEU A C 1
ATOM 5966 O O . LEU A 1 763 ? -58.268 -59.597 66.399 1.00 89.12 763 LEU A O 1
ATOM 5970 N N . ILE A 1 764 ? -57.526 -57.796 65.274 1.00 91.31 764 ILE A N 1
ATOM 5971 C CA . ILE A 1 764 ? -56.092 -58.010 65.479 1.00 91.31 764 ILE A CA 1
ATOM 5972 C C . ILE A 1 764 ? -55.521 -56.833 66.277 1.00 91.31 764 ILE A C 1
ATOM 5974 O O . ILE A 1 764 ? -55.770 -55.674 65.950 1.00 91.31 764 ILE A O 1
ATOM 5978 N N . PHE A 1 765 ? -54.721 -57.095 67.305 1.00 88.56 765 PHE A N 1
ATOM 5979 C CA . PHE A 1 765 ? -54.115 -56.055 68.137 1.00 88.56 765 PHE A CA 1
ATOM 5980 C C . PHE A 1 765 ? -52.693 -56.389 68.584 1.00 88.56 765 PHE A C 1
ATOM 5982 O O . PHE A 1 765 ? -52.262 -57.541 68.553 1.00 88.56 765 PHE A O 1
ATOM 5989 N N . GLY A 1 766 ? -51.970 -55.358 69.024 1.00 82.62 766 GLY A N 1
ATOM 5990 C CA . GLY A 1 766 ? -50.674 -55.490 69.685 1.00 82.62 766 GLY A CA 1
ATOM 5991 C C . GLY A 1 766 ? -49.488 -55.733 68.748 1.00 82.62 766 GLY A C 1
ATOM 5992 O O . GLY A 1 766 ? -48.445 -56.190 69.218 1.00 82.62 766 GLY A O 1
ATOM 5993 N N . PHE A 1 767 ? -49.606 -55.425 67.453 1.00 82.00 767 PHE A N 1
ATOM 5994 C CA . PHE A 1 767 ? -48.544 -55.680 66.472 1.00 82.00 767 PHE A CA 1
ATOM 5995 C C . PHE A 1 767 ? -47.731 -54.433 66.111 1.00 82.00 767 PHE A C 1
ATOM 5997 O O . PHE A 1 767 ? -48.235 -53.314 66.129 1.00 82.00 767 PHE A O 1
ATOM 6004 N N . SER A 1 768 ? -46.463 -54.630 65.773 1.00 75.00 768 SER A N 1
ATOM 6005 C CA . SER A 1 768 ? -45.532 -53.604 65.293 1.00 75.00 768 SER A CA 1
ATOM 6006 C C . SER A 1 768 ? -44.426 -54.321 64.514 1.00 75.00 768 SER A C 1
ATOM 6008 O O . SER A 1 768 ? -43.974 -55.365 64.982 1.00 75.00 768 SER A O 1
ATOM 6010 N N . PRO A 1 769 ? -43.987 -53.857 63.332 1.00 73.25 769 PRO A N 1
ATOM 6011 C CA . PRO A 1 769 ? -44.357 -52.616 62.641 1.00 73.25 769 PRO A CA 1
ATOM 6012 C C . PRO A 1 769 ? -45.761 -52.660 62.005 1.00 73.25 769 PRO A C 1
ATOM 6014 O O . PRO A 1 769 ? -46.405 -53.707 61.979 1.00 73.25 769 PRO A O 1
ATOM 6017 N N . VAL A 1 770 ? -46.232 -51.519 61.480 1.00 75.38 770 VAL A N 1
ATOM 6018 C CA . VAL A 1 770 ? -47.607 -51.314 60.962 1.00 75.38 770 VAL A CA 1
ATOM 6019 C C . VAL A 1 770 ? -48.024 -52.250 59.811 1.00 75.38 770 VAL A C 1
ATOM 6021 O O . VAL A 1 770 ? -49.213 -52.453 59.582 1.00 75.38 770 VAL A O 1
ATOM 6024 N N . SER A 1 771 ? -47.071 -52.833 59.081 1.00 78.56 771 SER A N 1
ATOM 6025 C CA . SER A 1 771 ? -47.339 -53.678 57.911 1.00 78.56 771 SER A CA 1
ATOM 6026 C C . SER A 1 771 ? -47.886 -55.057 58.302 1.00 78.56 771 SER A C 1
ATOM 6028 O O . SER A 1 771 ? -47.139 -55.890 58.811 1.00 78.56 771 SER A O 1
ATOM 6030 N N . ILE A 1 772 ? -49.165 -55.325 58.018 1.00 82.81 772 ILE A N 1
ATOM 6031 C CA . ILE A 1 772 ? -49.861 -56.593 58.297 1.00 82.81 772 ILE A CA 1
ATOM 6032 C C . ILE A 1 772 ? -50.776 -56.979 57.127 1.00 82.81 772 ILE A C 1
ATOM 6034 O O . ILE A 1 772 ? -51.333 -56.100 56.471 1.00 82.81 772 ILE A O 1
ATOM 6038 N N . ASN A 1 773 ? -50.946 -58.275 56.861 1.00 85.88 773 ASN A N 1
ATOM 6039 C CA . ASN A 1 773 ? -51.818 -58.787 55.802 1.00 85.88 773 ASN A CA 1
ATOM 6040 C C . ASN A 1 773 ? -52.922 -59.683 56.391 1.00 85.88 773 ASN A C 1
ATOM 6042 O O . ASN A 1 773 ? -52.637 -60.541 57.223 1.00 85.88 773 ASN A O 1
ATOM 6046 N N . ILE A 1 774 ? -54.179 -59.480 55.988 1.00 88.81 774 ILE A N 1
ATOM 6047 C CA . ILE A 1 774 ? -55.354 -60.190 56.520 1.00 88.81 774 ILE A CA 1
ATOM 6048 C C . ILE A 1 774 ? -56.211 -60.672 55.351 1.00 88.81 774 ILE A C 1
ATOM 6050 O O . ILE A 1 774 ? -56.588 -59.880 54.487 1.00 88.81 774 ILE A O 1
ATOM 6054 N N . THR A 1 775 ? -56.520 -61.965 55.348 1.00 89.44 775 THR A N 1
ATOM 6055 C CA . THR A 1 775 ? -57.231 -62.681 54.277 1.00 89.44 775 THR A CA 1
ATOM 6056 C C . THR A 1 775 ? -58.297 -63.596 54.873 1.00 89.44 775 THR A C 1
ATOM 6058 O O . THR A 1 775 ? -58.156 -64.055 56.009 1.00 89.44 775 THR A O 1
ATOM 6061 N N . TRP A 1 776 ? -59.373 -63.862 54.132 1.00 88.38 776 TRP A N 1
ATOM 6062 C CA . TRP A 1 776 ? -60.469 -64.727 54.576 1.00 88.38 776 TRP A CA 1
ATOM 6063 C C . TRP A 1 776 ? -60.638 -65.925 53.650 1.00 88.38 776 TRP A C 1
ATOM 6065 O O . TRP A 1 776 ? -60.584 -65.774 52.436 1.00 88.38 776 TRP A O 1
ATOM 6075 N N . PHE A 1 777 ? -60.901 -67.101 54.215 1.00 85.69 777 PHE A N 1
ATOM 6076 C CA . PHE A 1 777 ? -61.106 -68.345 53.475 1.00 85.69 777 PHE A CA 1
ATOM 6077 C C . PHE A 1 777 ? -62.411 -69.032 53.885 1.00 85.69 777 PHE A C 1
ATOM 6079 O O . PHE A 1 777 ? -62.812 -68.988 55.047 1.00 85.69 777 PHE A O 1
ATOM 6086 N N . GLN A 1 778 ? -63.055 -69.707 52.939 1.00 82.62 778 GLN A N 1
ATOM 6087 C CA . GLN A 1 778 ? -64.156 -70.640 53.166 1.00 82.62 778 GLN A CA 1
ATOM 6088 C C . GLN A 1 778 ? -63.647 -72.070 52.967 1.00 82.62 778 GLN A C 1
ATOM 6090 O O . GLN A 1 778 ? -62.986 -72.353 51.968 1.00 82.62 778 GLN A O 1
ATOM 6095 N N . ASN A 1 779 ? -63.957 -72.963 53.910 1.00 76.62 779 ASN A N 1
ATOM 6096 C CA . ASN A 1 779 ? -63.545 -74.371 53.934 1.00 76.62 779 ASN A CA 1
ATOM 6097 C C . ASN A 1 779 ? -62.037 -74.587 53.679 1.00 76.62 779 ASN A C 1
ATOM 6099 O O . ASN A 1 779 ? -61.648 -75.569 53.061 1.00 76.62 779 ASN A O 1
ATOM 6103 N N . GLY A 1 780 ? -61.189 -73.661 54.138 1.00 69.00 780 GLY A N 1
ATOM 6104 C CA . GLY A 1 780 ? -59.726 -73.756 54.063 1.00 69.00 780 GLY A CA 1
ATOM 6105 C C . GLY A 1 780 ? -59.090 -73.346 52.730 1.00 69.00 780 GLY A C 1
ATOM 6106 O O . GLY A 1 780 ? -58.039 -72.713 52.763 1.00 69.00 780 GLY A O 1
ATOM 6107 N N . ASP A 1 781 ? -59.732 -73.618 51.590 1.00 70.62 781 ASP A N 1
ATOM 6108 C CA . ASP A 1 781 ? -59.068 -73.525 50.274 1.00 70.62 781 ASP A CA 1
ATOM 6109 C C . ASP A 1 781 ? -59.597 -72.407 49.358 1.00 70.62 781 ASP A C 1
ATOM 6111 O O . ASP A 1 781 ? -58.914 -71.988 48.424 1.00 70.62 781 ASP A O 1
ATOM 6115 N N . THR A 1 782 ? -60.801 -71.885 49.613 1.00 78.12 782 THR A N 1
ATOM 6116 C CA . THR A 1 782 ? -61.407 -70.821 48.789 1.00 78.12 782 THR A CA 1
ATOM 6117 C C . THR A 1 782 ? -61.261 -69.452 49.443 1.00 78.12 782 THR A C 1
ATOM 6119 O O . THR A 1 782 ? -61.925 -69.186 50.441 1.00 78.12 782 THR A O 1
ATOM 6122 N N . GLU A 1 783 ? -60.420 -68.574 48.888 1.00 82.62 783 GLU A N 1
ATOM 6123 C CA . GLU A 1 783 ? -60.278 -67.187 49.357 1.00 82.62 783 GLU A CA 1
ATOM 6124 C C . GLU A 1 783 ? -61.544 -66.371 49.045 1.00 82.62 783 GLU A C 1
ATOM 6126 O O . GLU A 1 783 ? -62.060 -66.373 47.926 1.00 82.62 783 GLU A O 1
ATOM 6131 N N . LEU A 1 784 ? -62.061 -65.677 50.055 1.00 80.31 784 LEU A N 1
ATOM 6132 C CA . LEU A 1 784 ? -63.237 -64.822 49.963 1.00 80.31 784 LEU A CA 1
ATOM 6133 C C . LEU A 1 784 ? -62.793 -63.384 49.742 1.00 80.31 784 LEU A C 1
ATOM 6135 O O . LEU A 1 784 ? -61.937 -62.899 50.463 1.00 80.31 784 LEU A O 1
ATOM 6139 N N . LEU A 1 785 ? -63.427 -62.674 48.812 1.00 76.81 785 LEU A N 1
ATOM 6140 C CA . LEU A 1 785 ? -63.093 -61.273 48.512 1.00 76.81 785 LEU A CA 1
ATOM 6141 C C . LEU A 1 785 ? -64.035 -60.263 49.185 1.00 76.81 785 LEU A C 1
ATOM 6143 O O . LEU A 1 785 ? -63.791 -59.063 49.143 1.00 76.81 785 LEU A O 1
ATOM 6147 N N . ASN A 1 786 ? -65.122 -60.728 49.809 1.00 79.25 786 ASN A N 1
ATOM 6148 C CA . ASN A 1 786 ? -66.168 -59.867 50.370 1.00 79.25 786 ASN A CA 1
ATOM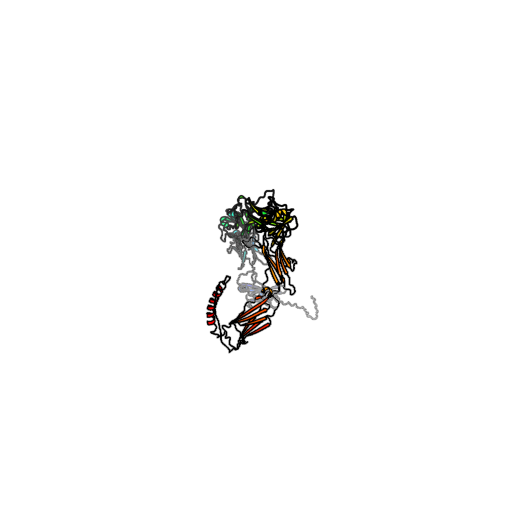 6149 C C . ASN A 1 786 ? -65.876 -59.426 51.816 1.00 79.25 786 ASN A C 1
ATOM 6151 O O . ASN A 1 786 ? -66.745 -59.507 52.691 1.00 79.25 786 ASN A O 1
ATOM 6155 N N . TYR A 1 787 ? -64.639 -59.003 52.081 1.00 83.38 787 TYR A N 1
ATOM 6156 C CA . TYR A 1 787 ? -64.230 -58.481 53.380 1.00 83.38 787 TYR A CA 1
ATOM 6157 C C . TYR A 1 787 ? -63.606 -57.089 53.270 1.00 83.38 787 TYR A C 1
ATOM 6159 O O . TYR A 1 787 ? -63.024 -56.726 52.252 1.00 83.38 787 TYR A O 1
ATOM 6167 N N . ASN A 1 788 ? -63.721 -56.299 54.334 1.00 84.75 788 ASN A N 1
ATOM 6168 C CA . ASN A 1 788 ? -63.139 -54.967 54.438 1.00 84.75 788 ASN A CA 1
ATOM 6169 C C . ASN A 1 788 ? -62.259 -54.873 55.687 1.00 84.75 788 ASN A C 1
ATOM 6171 O O . ASN A 1 788 ? -62.720 -55.144 56.795 1.00 84.75 788 ASN A O 1
ATOM 6175 N N . THR A 1 789 ? -61.006 -54.460 55.514 1.00 86.00 789 THR A N 1
ATOM 6176 C CA . THR A 1 789 ? -60.035 -54.293 56.599 1.00 86.00 789 THR A CA 1
ATOM 6177 C C . THR A 1 789 ? -59.802 -52.808 56.860 1.00 86.00 789 THR A C 1
ATOM 6179 O O . THR A 1 789 ? -59.480 -52.055 55.945 1.00 86.00 789 THR A O 1
ATOM 6182 N N . SER A 1 790 ? -59.958 -52.374 58.112 1.00 84.94 790 SER A N 1
ATOM 6183 C CA . SER A 1 790 ? -59.718 -50.986 58.516 1.00 84.94 790 SER A CA 1
ATOM 6184 C C . SER A 1 790 ? -58.237 -50.605 58.397 1.00 84.94 790 SER A C 1
ATOM 6186 O O . SER A 1 790 ? -57.360 -51.465 58.403 1.00 84.94 790 SER A O 1
ATOM 6188 N N . ALA A 1 791 ? -57.923 -49.307 58.367 1.00 78.56 791 ALA A N 1
ATOM 6189 C CA . ALA A 1 791 ? -56.539 -48.863 58.528 1.00 78.56 791 ALA A CA 1
ATOM 6190 C C . ALA A 1 791 ? -56.005 -49.250 59.930 1.00 78.56 791 ALA A C 1
ATOM 6192 O O . ALA A 1 791 ? -56.778 -49.196 60.896 1.00 78.56 791 ALA A O 1
ATOM 6193 N N . PRO A 1 792 ? -54.718 -49.630 60.073 1.00 82.00 792 PRO A N 1
ATOM 6194 C CA . PRO A 1 792 ? -54.119 -49.877 61.380 1.00 82.00 792 PRO A CA 1
ATOM 6195 C C . PRO A 1 792 ? -54.135 -48.618 62.254 1.00 82.00 792 PRO A C 1
ATOM 6197 O O . PRO A 1 792 ? -53.621 -47.568 61.868 1.00 82.00 792 PRO A O 1
ATOM 6200 N N . HIS A 1 793 ? -54.699 -48.729 63.449 1.00 78.38 793 HIS A N 1
ATOM 6201 C CA . HIS A 1 793 ? -54.756 -47.662 64.439 1.00 78.38 793 HIS A CA 1
ATOM 6202 C C . HIS A 1 793 ? -53.648 -47.841 65.481 1.00 78.38 793 HIS A C 1
ATOM 6204 O O . HIS A 1 793 ? -53.508 -48.929 66.046 1.00 78.38 793 HIS A O 1
ATOM 6210 N N . ARG A 1 794 ? -52.868 -46.782 65.739 1.00 77.62 794 ARG A N 1
ATOM 6211 C CA . ARG A 1 794 ? -51.779 -46.789 66.727 1.00 77.62 794 ARG A CA 1
ATOM 6212 C C . ARG A 1 794 ? -52.322 -46.480 68.121 1.00 77.62 794 ARG A C 1
ATOM 6214 O O . ARG A 1 794 ? -52.868 -45.402 68.339 1.00 77.62 794 ARG A O 1
ATOM 6221 N N . GLY A 1 795 ? -52.136 -47.412 69.047 1.00 74.12 795 GLY A N 1
ATOM 6222 C CA . GLY A 1 795 ? -52.471 -47.243 70.453 1.00 74.12 795 GLY A CA 1
ATOM 6223 C C . GLY A 1 795 ? -51.456 -46.375 71.214 1.00 74.12 795 GLY A C 1
ATOM 6224 O O . GLY A 1 795 ? -50.356 -46.107 70.721 1.00 74.12 795 GLY A O 1
ATOM 6225 N N . PRO A 1 796 ? -51.802 -45.946 72.439 1.00 67.81 796 PRO A N 1
ATOM 6226 C CA . PRO A 1 796 ? -50.917 -45.169 73.313 1.00 67.81 796 PRO A CA 1
ATOM 6227 C C . PRO A 1 796 ? -49.650 -45.929 73.747 1.00 67.81 796 PRO A C 1
ATOM 6229 O O . PRO A 1 796 ? -48.669 -45.307 74.139 1.00 67.81 796 PRO A O 1
ATOM 6232 N N . ASP A 1 797 ? -49.641 -47.258 73.636 1.00 66.25 797 ASP A N 1
ATOM 6233 C CA . ASP A 1 797 ? -48.475 -48.128 73.843 1.00 66.25 797 ASP A CA 1
ATOM 6234 C C . ASP A 1 797 ? -47.539 -48.198 72.618 1.00 66.25 797 ASP A C 1
ATOM 6236 O O . ASP A 1 797 ? -46.538 -48.915 72.627 1.00 66.25 797 ASP A O 1
ATOM 6240 N N . GLY A 1 798 ? -47.867 -47.470 71.548 1.00 64.25 798 GLY A N 1
ATOM 6241 C CA . GLY A 1 798 ? -47.101 -47.415 70.310 1.00 64.25 798 GLY A CA 1
ATOM 6242 C C . GLY A 1 798 ? -47.342 -48.584 69.351 1.00 64.25 798 GLY A C 1
ATOM 6243 O O . GLY A 1 798 ? -46.812 -48.524 68.238 1.00 64.25 798 GLY A O 1
ATOM 6244 N N . LYS A 1 799 ? -48.143 -49.590 69.734 1.00 78.44 799 LYS A N 1
ATOM 6245 C CA . LYS A 1 799 ? -48.484 -50.765 68.914 1.00 78.44 799 LYS A CA 1
ATOM 6246 C C . LYS A 1 799 ? -49.748 -50.520 68.093 1.00 78.44 799 LYS A C 1
ATOM 6248 O O . LYS A 1 799 ? -50.536 -49.622 68.379 1.00 78.44 799 LYS A O 1
ATOM 6253 N N . PHE A 1 800 ? -49.951 -51.320 67.054 1.00 82.19 800 PHE A N 1
ATOM 6254 C CA . PHE A 1 800 ? -51.065 -51.175 66.125 1.00 82.19 800 PHE A CA 1
ATOM 6255 C C . PHE A 1 800 ? -52.183 -52.188 66.396 1.00 82.19 800 PHE A C 1
ATOM 6257 O O . PHE A 1 800 ? -51.965 -53.297 66.895 1.00 82.19 800 PHE A O 1
ATOM 6264 N N . SER A 1 801 ? -53.401 -51.784 66.050 1.00 86.25 801 SER A N 1
ATOM 6265 C CA . SER A 1 801 ? -54.607 -52.609 66.045 1.00 86.25 801 SER A CA 1
ATOM 6266 C C . SER A 1 801 ? -55.356 -52.427 64.729 1.00 86.25 801 SER A C 1
ATOM 6268 O O . SER A 1 801 ? -55.345 -51.348 64.143 1.00 86.25 801 SER A O 1
ATOM 6270 N N . VAL A 1 802 ? -55.975 -53.487 64.226 1.00 89.88 802 VAL A N 1
ATOM 6271 C CA . VAL A 1 802 ? -56.697 -53.487 62.955 1.00 89.88 802 VAL A CA 1
ATOM 6272 C C . VAL A 1 802 ? -57.864 -54.463 63.027 1.00 89.88 802 VAL A C 1
ATOM 6274 O O . VAL A 1 802 ? -57.782 -55.487 63.703 1.00 89.88 802 VAL A O 1
ATOM 6277 N N . LYS A 1 803 ? -58.962 -54.164 62.335 1.00 90.38 803 LYS A N 1
ATOM 6278 C CA . LYS A 1 803 ? -60.125 -55.050 62.267 1.00 90.38 803 LYS A CA 1
ATOM 6279 C C . LYS A 1 803 ? -60.533 -55.328 60.831 1.00 90.38 803 LYS A C 1
ATOM 6281 O O . LYS A 1 803 ? -60.510 -54.426 59.999 1.00 90.38 803 LYS A O 1
ATOM 6286 N N . SER A 1 804 ? -60.919 -56.567 60.554 1.00 91.12 804 SER A N 1
ATOM 6287 C CA . SER A 1 804 ? -61.404 -57.015 59.249 1.00 91.12 804 SER A CA 1
ATOM 6288 C C . SER A 1 804 ? -62.821 -57.565 59.368 1.00 91.12 804 SER A C 1
ATOM 6290 O O . SER A 1 804 ? -63.079 -58.397 60.233 1.00 91.12 804 SER A O 1
ATOM 6292 N N . HIS A 1 805 ? -63.730 -57.091 58.522 1.00 87.50 805 HIS A N 1
ATOM 6293 C CA . HIS A 1 805 ? -65.151 -57.437 58.495 1.00 87.50 805 HIS A CA 1
ATOM 6294 C C . HIS A 1 805 ? -65.463 -58.246 57.239 1.00 87.50 805 HIS A C 1
ATOM 6296 O O . HIS A 1 805 ? -65.292 -57.727 56.143 1.00 87.50 805 HIS A O 1
ATOM 6302 N N . LEU A 1 806 ? -65.948 -59.476 57.379 1.00 85.88 806 LEU A N 1
ATOM 6303 C CA . LEU A 1 806 ? -66.451 -60.315 56.291 1.00 85.88 806 LEU A CA 1
ATOM 6304 C C . LEU A 1 806 ? -67.984 -60.290 56.298 1.00 85.88 806 LEU A C 1
ATOM 6306 O O . LEU A 1 806 ? -68.609 -60.743 57.258 1.00 85.88 806 LEU A O 1
ATOM 6310 N N . TYR A 1 807 ? -68.600 -59.804 55.221 1.00 83.00 807 TYR A N 1
ATOM 6311 C CA . TYR A 1 807 ? -70.058 -59.696 55.123 1.00 83.00 807 TYR A CA 1
ATOM 6312 C C . TYR A 1 807 ? -70.676 -61.005 54.612 1.00 83.00 807 TYR A C 1
ATOM 6314 O O . TYR A 1 807 ? -70.382 -61.458 53.502 1.00 83.00 807 TYR A O 1
ATOM 6322 N N . LEU A 1 808 ? -71.574 -61.607 55.398 1.00 74.81 808 LEU A N 1
ATOM 6323 C CA . LEU A 1 808 ? -72.194 -62.903 55.081 1.00 74.81 808 LEU A CA 1
ATOM 6324 C C . LEU A 1 808 ? -73.404 -62.788 54.135 1.00 74.81 808 LEU A C 1
ATOM 6326 O O . LEU A 1 808 ? -73.880 -63.799 53.628 1.00 74.81 808 LEU A O 1
ATOM 6330 N N . SER A 1 809 ? -73.871 -61.574 53.828 1.00 63.69 809 SER A N 1
ATOM 6331 C CA . SER A 1 809 ? -75.056 -61.316 52.990 1.00 63.69 809 SER A CA 1
ATOM 6332 C C . SER A 1 809 ? -74.988 -61.899 51.569 1.00 63.69 809 SER A C 1
ATOM 6334 O O . SER A 1 809 ? -76.029 -62.093 50.945 1.00 63.69 809 SER A O 1
ATOM 6336 N N . GLN A 1 810 ? -73.787 -62.200 51.061 1.00 58.41 810 GLN A N 1
ATOM 6337 C CA . GLN A 1 810 ? -73.553 -62.765 49.723 1.00 58.41 810 GLN A CA 1
ATOM 6338 C C . GLN A 1 810 ? -73.045 -64.220 49.742 1.00 58.41 810 GLN A C 1
ATOM 6340 O O . GLN A 1 810 ? -72.807 -64.798 48.682 1.00 58.41 810 GLN A O 1
ATOM 6345 N N . VAL A 1 811 ? -72.888 -64.839 50.920 1.00 61.06 811 VAL A N 1
ATOM 6346 C CA . VAL A 1 811 ? -72.309 -66.184 51.073 1.00 61.06 811 VAL A CA 1
ATOM 6347 C C . VAL A 1 811 ? -73.247 -67.057 51.910 1.00 61.06 811 VAL A C 1
ATOM 6349 O O . VAL A 1 811 ? -73.643 -66.689 53.011 1.00 61.06 811 VAL A O 1
ATOM 6352 N N . LYS A 1 812 ? -73.639 -68.235 51.402 1.00 59.38 812 LYS A N 1
ATOM 6353 C CA . LYS A 1 812 ? -74.590 -69.120 52.100 1.00 59.38 812 LYS A CA 1
ATOM 6354 C C . LYS A 1 812 ? -73.961 -69.698 53.379 1.00 59.38 812 LYS A C 1
ATOM 6356 O O . LYS A 1 812 ? -73.236 -70.687 53.321 1.00 59.38 812 LYS A O 1
ATOM 6361 N N . PHE A 1 813 ? -74.278 -69.110 54.535 1.00 62.84 813 PHE A N 1
ATOM 6362 C CA . PHE A 1 813 ? -73.866 -69.587 55.863 1.00 62.84 813 PHE A CA 1
ATOM 6363 C C . PHE A 1 813 ? -74.715 -70.799 56.305 1.00 62.84 813 PHE A C 1
ATOM 6365 O O . PHE A 1 813 ? -75.625 -70.693 57.138 1.00 62.84 813 PHE A O 1
ATOM 6372 N N . LEU A 1 814 ? -74.465 -71.944 55.662 1.00 59.88 814 LEU A N 1
ATOM 6373 C CA . LEU A 1 814 ? -75.138 -73.224 55.913 1.00 59.88 814 LEU A CA 1
ATOM 6374 C C . LEU A 1 814 ? -74.482 -73.988 57.082 1.00 59.88 814 LEU A C 1
ATOM 6376 O O . LEU A 1 814 ? -73.286 -73.806 57.328 1.00 59.88 814 LEU A O 1
ATOM 6380 N N . PRO A 1 815 ? -75.230 -74.855 57.791 1.00 60.75 815 PRO A N 1
ATOM 6381 C CA . PRO A 1 815 ? -74.645 -75.764 58.776 1.00 60.75 815 PRO A CA 1
ATOM 6382 C C . PRO A 1 815 ? -73.557 -76.640 58.130 1.00 60.75 815 PRO A C 1
ATOM 6384 O O . PRO A 1 815 ? -73.762 -77.168 57.038 1.00 60.75 815 PRO A O 1
ATOM 6387 N N . GLY A 1 816 ? -72.384 -76.738 58.769 1.00 63.38 816 GLY A N 1
ATOM 6388 C CA . GLY A 1 816 ? -71.223 -77.502 58.279 1.00 63.38 816 GLY A CA 1
ATOM 6389 C C . GLY A 1 816 ? -70.160 -76.728 57.473 1.00 63.38 816 GLY A C 1
ATOM 6390 O O . GLY A 1 816 ? -69.110 -77.296 57.187 1.00 63.38 816 GLY A O 1
ATOM 6391 N N . VAL A 1 817 ? -70.370 -75.447 57.131 1.00 74.69 817 VAL A N 1
ATOM 6392 C CA . VAL A 1 817 ? -69.365 -74.602 56.439 1.00 74.69 817 VAL A CA 1
ATOM 6393 C C . VAL A 1 817 ? -68.456 -73.886 57.450 1.00 74.69 817 VAL A C 1
ATOM 6395 O O . VAL A 1 817 ? -68.954 -73.289 58.408 1.00 74.69 817 VAL A O 1
ATOM 6398 N N . VAL A 1 818 ? -67.134 -73.911 57.226 1.00 81.25 818 VAL A N 1
ATOM 6399 C CA . VAL A 1 818 ? -66.125 -73.259 58.087 1.00 81.25 818 VAL A CA 1
ATOM 6400 C C . VAL A 1 818 ? -65.572 -72.005 57.412 1.00 81.25 818 VAL A C 1
ATOM 6402 O O . VAL A 1 818 ? -65.136 -72.059 56.264 1.00 81.25 818 VAL A O 1
ATOM 6405 N N . PHE A 1 819 ? -65.538 -70.887 58.132 1.00 85.81 819 PHE A N 1
ATOM 6406 C CA . PHE A 1 819 ? -64.903 -69.641 57.695 1.00 85.81 819 PHE A CA 1
ATOM 6407 C C . PHE A 1 819 ? -63.634 -69.383 58.503 1.00 85.81 819 PHE A C 1
ATOM 6409 O O . PHE A 1 819 ? -63.658 -69.497 59.728 1.00 85.81 819 PHE A O 1
ATOM 6416 N N . THR A 1 820 ? -62.550 -69.011 57.824 1.00 87.88 820 THR A N 1
ATOM 6417 C CA . THR A 1 820 ? -61.217 -68.812 58.400 1.00 87.88 820 THR A CA 1
ATOM 6418 C C . THR A 1 820 ? -60.723 -67.388 58.159 1.00 87.88 820 THR A C 1
ATOM 6420 O O . THR A 1 820 ? -60.605 -66.975 57.010 1.00 87.88 820 THR A O 1
ATOM 6423 N N . CYS A 1 821 ? -60.367 -66.651 59.212 1.00 88.88 821 CYS A N 1
ATOM 6424 C CA . CYS A 1 821 ? -59.571 -65.423 59.108 1.00 88.88 821 CYS A CA 1
ATOM 6425 C C . CYS A 1 821 ? -58.085 -65.771 59.243 1.00 88.88 821 CYS A C 1
ATOM 6427 O O . CYS A 1 821 ? -57.679 -66.294 60.283 1.00 88.88 821 CYS A O 1
ATOM 6429 N N . ARG A 1 822 ? -57.273 -65.473 58.226 1.00 89.06 822 ARG A N 1
ATOM 6430 C CA . ARG A 1 822 ? -55.822 -65.699 58.196 1.00 89.06 822 ARG A CA 1
ATOM 6431 C C . ARG A 1 822 ? -55.070 -64.368 58.230 1.00 89.06 822 ARG A C 1
ATOM 6433 O O . ARG A 1 822 ? -55.237 -63.524 57.354 1.00 89.06 822 ARG A O 1
ATOM 6440 N N . VAL A 1 823 ? -54.209 -64.203 59.227 1.00 89.00 823 VAL A N 1
ATOM 6441 C CA . VAL A 1 823 ? -53.425 -62.993 59.500 1.00 89.00 823 VAL A CA 1
ATOM 6442 C C . VAL A 1 823 ? -51.943 -63.311 59.336 1.00 89.00 823 VAL A C 1
ATOM 6444 O O . VAL A 1 823 ? -51.442 -64.225 59.984 1.00 89.00 823 VAL A O 1
ATOM 6447 N N . ILE A 1 824 ? -51.235 -62.556 58.500 1.00 84.12 824 ILE A N 1
ATOM 6448 C CA . ILE A 1 824 ? -49.797 -62.681 58.245 1.00 84.12 824 ILE A CA 1
ATOM 6449 C C . ILE A 1 824 ? -49.118 -61.371 58.658 1.00 84.12 824 ILE A C 1
ATOM 6451 O O . ILE A 1 824 ? -49.413 -60.306 58.115 1.00 84.12 824 ILE A O 1
ATOM 6455 N N . HIS A 1 825 ? -48.193 -61.442 59.612 1.00 81.50 825 HIS A N 1
ATOM 6456 C CA . HIS A 1 825 ? -47.401 -60.305 60.090 1.00 81.50 825 HIS A CA 1
ATOM 6457 C C . HIS A 1 825 ? -45.935 -60.721 60.195 1.00 81.50 825 HIS A C 1
ATOM 6459 O O . HIS A 1 825 ? -45.603 -61.618 60.976 1.00 81.50 825 HIS A O 1
ATOM 6465 N N . ALA A 1 826 ? -45.081 -60.102 59.372 1.00 75.62 826 ALA A N 1
ATOM 6466 C CA . ALA A 1 826 ? -43.697 -60.523 59.143 1.00 75.62 826 ALA A CA 1
ATOM 6467 C C . ALA A 1 826 ? -43.591 -62.047 58.906 1.00 75.62 826 ALA A C 1
ATOM 6469 O O . ALA A 1 826 ? -44.045 -62.530 57.870 1.00 75.62 826 ALA A O 1
ATOM 6470 N N . ASN A 1 827 ? -43.056 -62.798 59.877 1.00 73.56 827 ASN A N 1
ATOM 6471 C CA . ASN A 1 827 ? -42.843 -64.250 59.791 1.00 73.56 827 ASN A CA 1
ATOM 6472 C C . ASN A 1 827 ? -43.915 -65.074 60.530 1.00 73.56 827 ASN A C 1
ATOM 6474 O O . ASN A 1 827 ? -43.827 -66.300 60.580 1.00 73.56 827 ASN A O 1
ATOM 6478 N N . THR A 1 828 ? -44.922 -64.427 61.119 1.00 74.81 828 THR A N 1
ATOM 6479 C CA . THR A 1 828 ? -45.981 -65.088 61.894 1.00 74.81 828 THR A CA 1
ATOM 6480 C C . THR A 1 828 ? -47.273 -65.171 61.103 1.00 74.81 828 THR A C 1
ATOM 6482 O O . THR A 1 828 ? -47.730 -64.176 60.544 1.00 74.81 828 THR A O 1
ATOM 6485 N N . THR A 1 829 ? -47.889 -66.354 61.101 1.00 83.81 829 THR A N 1
ATOM 6486 C CA . THR A 1 829 ? -49.222 -66.579 60.533 1.00 83.81 829 THR A CA 1
ATOM 6487 C C . THR A 1 829 ? -50.169 -67.062 61.628 1.00 83.81 829 THR A C 1
ATOM 6489 O O . THR A 1 829 ? -49.874 -68.047 62.302 1.00 83.81 829 THR A O 1
ATOM 6492 N N . LEU A 1 830 ? -51.300 -66.383 61.799 1.00 86.00 830 LEU A N 1
ATOM 6493 C CA . LEU A 1 830 ? -52.397 -66.776 62.686 1.00 86.00 830 LEU A CA 1
ATOM 6494 C C . LEU A 1 830 ? -53.625 -67.108 61.839 1.00 86.00 830 LEU A C 1
ATOM 6496 O O . LEU A 1 830 ? -53.884 -66.439 60.842 1.00 86.00 830 LEU A O 1
ATOM 6500 N N . SER A 1 831 ? -54.400 -68.112 62.235 1.00 88.12 831 SER A N 1
ATOM 6501 C CA . SER A 1 831 ? -55.622 -68.511 61.526 1.00 88.12 831 SER A CA 1
ATOM 6502 C C . SER A 1 831 ? -56.712 -68.876 62.526 1.00 88.12 831 SER A C 1
ATOM 6504 O O . SER A 1 831 ? -56.478 -69.706 63.403 1.00 88.12 831 SER A O 1
ATOM 6506 N N . LEU A 1 832 ? -57.880 -68.241 62.406 1.00 87.38 832 LEU A N 1
ATOM 6507 C CA . LEU A 1 832 ? -59.025 -68.404 63.307 1.00 87.38 832 LEU A CA 1
ATOM 6508 C C . LEU A 1 832 ? -60.241 -68.895 62.531 1.00 87.38 832 LEU A C 1
ATOM 6510 O O . LEU A 1 832 ? -60.556 -68.310 61.501 1.00 87.38 832 LEU A O 1
ATOM 6514 N N . ASN A 1 833 ? -60.937 -69.914 63.044 1.00 87.19 833 ASN A N 1
ATOM 6515 C CA . ASN A 1 833 ? -62.022 -70.606 62.341 1.00 87.19 833 ASN A CA 1
ATOM 6516 C C . ASN A 1 833 ? -63.362 -70.496 63.085 1.00 87.19 833 ASN A C 1
ATOM 6518 O O . ASN A 1 833 ? -63.386 -70.573 64.313 1.00 87.19 833 ASN A O 1
ATOM 6522 N N . ILE A 1 834 ? -64.476 -70.399 62.351 1.00 83.25 834 ILE A N 1
ATOM 6523 C CA . ILE A 1 834 ? -65.843 -70.419 62.902 1.00 83.25 834 ILE A CA 1
ATOM 6524 C C . ILE A 1 834 ? -66.817 -71.183 61.991 1.00 83.25 834 ILE A C 1
ATOM 6526 O O . ILE A 1 834 ? -66.671 -71.161 60.770 1.00 83.25 834 ILE A O 1
ATOM 6530 N N . SER A 1 835 ? -67.808 -71.867 62.572 1.00 77.88 835 SER A N 1
ATOM 6531 C CA . SER A 1 835 ? -68.851 -72.612 61.840 1.00 77.88 835 SER A CA 1
ATOM 6532 C C . SER A 1 835 ? -70.196 -72.576 62.578 1.00 77.88 835 SER A C 1
ATOM 6534 O O . SER A 1 835 ? -70.233 -72.351 63.789 1.00 77.88 835 SER A O 1
ATOM 6536 N N . LYS A 1 836 ? -71.311 -72.761 61.851 1.00 64.50 836 LYS A N 1
ATOM 6537 C CA . LYS A 1 836 ? -72.673 -72.733 62.417 1.00 64.50 836 LYS A CA 1
ATOM 6538 C C . LYS A 1 836 ? -73.018 -74.075 63.095 1.00 64.50 836 LYS A C 1
ATOM 6540 O O . LYS A 1 836 ? -72.920 -75.097 62.415 1.00 64.50 836 LYS A O 1
ATOM 6545 N N . PRO A 1 837 ? -73.457 -74.100 64.369 1.00 58.22 837 PRO A N 1
ATOM 6546 C CA . PRO A 1 837 ? -73.881 -75.334 65.036 1.00 58.22 837 PRO A CA 1
ATOM 6547 C C . PRO A 1 837 ? -75.243 -75.838 64.512 1.00 58.22 837 PRO A C 1
ATOM 6549 O O . PRO A 1 837 ? -76.135 -75.033 64.242 1.00 58.22 837 PRO A O 1
ATOM 6552 N N . ASP A 1 838 ? -75.414 -77.160 64.388 1.00 43.94 838 ASP A N 1
ATOM 6553 C CA . ASP A 1 838 ? -76.682 -77.811 64.014 1.00 43.94 838 ASP A CA 1
ATOM 6554 C C . ASP A 1 838 ? -77.675 -77.796 65.187 1.00 43.94 838 ASP A C 1
ATOM 6556 O O . ASP A 1 838 ? -77.425 -78.407 66.228 1.00 43.94 838 ASP A O 1
ATOM 6560 N N . THR A 1 839 ? -78.825 -77.130 65.034 1.00 48.06 839 THR A N 1
ATOM 6561 C CA . THR A 1 839 ? -79.881 -77.115 66.061 1.00 48.06 839 THR A CA 1
ATOM 6562 C C . THR A 1 839 ? -81.283 -77.308 65.479 1.00 48.06 839 THR A C 1
ATOM 6564 O O . THR A 1 839 ? -81.956 -76.383 65.031 1.00 48.06 839 THR A O 1
ATOM 6567 N N . LEU A 1 840 ? -81.766 -78.549 65.575 1.00 41.97 840 LEU A N 1
ATOM 6568 C CA . LEU A 1 840 ? -83.181 -78.912 65.572 1.00 41.97 840 LEU A CA 1
ATOM 6569 C C . LEU A 1 840 ? -83.663 -78.932 67.031 1.00 41.97 840 LEU A C 1
ATOM 6571 O O . LEU A 1 840 ? -83.510 -79.956 67.690 1.00 41.97 840 LEU A O 1
ATOM 6575 N N . LYS A 1 841 ? -84.192 -77.815 67.560 1.00 34.69 841 LYS A N 1
ATOM 6576 C CA . LYS A 1 841 ? -85.173 -77.796 68.673 1.00 34.69 841 LYS A CA 1
ATOM 6577 C C . LYS A 1 841 ? -85.628 -76.376 69.065 1.00 34.69 841 LYS A C 1
ATOM 6579 O O . LYS A 1 841 ? -84.841 -75.577 69.548 1.00 34.69 841 LYS A O 1
ATOM 6584 N N . TYR A 1 842 ? -86.952 -76.220 68.995 1.00 31.72 842 TYR A N 1
ATOM 6585 C CA . TYR A 1 842 ? -87.853 -75.382 69.802 1.00 31.72 842 TYR A CA 1
ATOM 6586 C C . TYR A 1 842 ? -88.082 -73.891 69.487 1.00 31.72 842 TYR A C 1
ATOM 6588 O O . TYR A 1 842 ? -87.182 -73.063 69.449 1.00 31.72 842 TYR A O 1
ATOM 6596 N N . CYS A 1 843 ? -89.380 -73.607 69.319 1.00 31.66 843 CYS A N 1
ATOM 6597 C CA . CYS A 1 843 ? -90.060 -72.333 69.110 1.00 31.66 843 CYS A CA 1
ATOM 6598 C C . CYS A 1 843 ? -90.397 -71.598 70.423 1.00 31.66 843 CYS A C 1
ATOM 6600 O O . CYS A 1 843 ? -90.497 -72.242 71.468 1.00 31.66 843 CYS A O 1
ATOM 6602 N N . ASN A 1 844 ? -90.796 -70.321 70.249 1.00 33.06 844 ASN A N 1
ATOM 6603 C CA . ASN A 1 844 ? -91.689 -69.494 71.089 1.00 33.06 844 ASN A CA 1
ATOM 6604 C C . ASN A 1 844 ? -91.062 -68.929 72.393 1.00 33.06 844 ASN A C 1
ATOM 6606 O O . ASN A 1 844 ? -90.383 -69.655 73.099 1.00 33.06 844 ASN A O 1
ATOM 6610 N N . ILE A 1 845 ? -91.212 -67.653 72.798 1.00 33.00 845 ILE A N 1
ATOM 6611 C CA . ILE A 1 845 ? -92.404 -66.776 72.873 1.00 33.00 845 ILE A CA 1
ATOM 6612 C C . ILE A 1 845 ? -91.948 -65.330 73.265 1.00 33.00 845 ILE A C 1
ATOM 6614 O O . ILE A 1 845 ? -91.082 -65.225 74.124 1.00 33.00 845 ILE A O 1
ATOM 6618 N N . PHE A 1 846 ? -92.574 -64.288 72.667 1.00 29.36 846 PHE A N 1
ATOM 6619 C CA . PHE A 1 846 ? -92.933 -62.931 73.192 1.00 29.36 846 PHE A CA 1
ATOM 6620 C C . PHE A 1 846 ? -91.820 -61.970 73.716 1.00 29.36 846 PHE A C 1
ATOM 6622 O O . PHE A 1 846 ? -90.835 -62.405 74.285 1.00 29.36 846 PHE A O 1
ATOM 6629 N N . ASP A 1 847 ? -91.879 -60.632 73.627 1.00 30.88 847 ASP A N 1
ATOM 6630 C CA . ASP A 1 847 ? -92.916 -59.680 73.205 1.00 30.88 847 ASP A CA 1
ATOM 6631 C C . ASP A 1 847 ? -92.320 -58.269 72.969 1.00 30.88 847 ASP A C 1
ATOM 6633 O O . ASP A 1 847 ? -91.320 -57.915 73.587 1.00 30.88 847 ASP A O 1
ATOM 6637 N N . ASN A 1 848 ? -93.010 -57.486 72.130 1.00 29.14 848 ASN A N 1
ATOM 6638 C CA . ASN A 1 848 ? -93.373 -56.060 72.267 1.00 29.14 848 ASN A CA 1
ATOM 6639 C C . ASN A 1 848 ? -92.322 -54.999 72.700 1.00 29.14 848 ASN A C 1
ATOM 6641 O O . ASN A 1 848 ? -91.797 -55.034 73.801 1.00 29.14 848 ASN A O 1
ATOM 6645 N N . ILE A 1 849 ? -91.943 -54.014 71.866 1.00 33.00 849 ILE A N 1
ATOM 6646 C CA . ILE A 1 849 ? -92.691 -52.859 71.295 1.00 33.00 849 ILE A CA 1
ATOM 6647 C C . ILE A 1 849 ? -92.299 -51.534 72.004 1.00 33.00 849 ILE A C 1
ATOM 6649 O O . ILE A 1 849 ? -92.467 -51.386 73.207 1.00 33.00 849 ILE A O 1
ATOM 6653 N N . VAL A 1 850 ? -91.881 -50.559 71.175 1.00 33.00 850 VAL A N 1
ATOM 6654 C CA . VAL A 1 850 ? -92.224 -49.114 71.213 1.00 33.00 850 VAL A CA 1
ATOM 6655 C C . VAL A 1 850 ? -91.270 -48.032 71.778 1.00 33.00 850 VAL A C 1
ATOM 6657 O O . VAL A 1 850 ? -90.994 -47.969 72.966 1.00 33.00 850 VAL A O 1
ATOM 6660 N N . HIS A 1 851 ? -90.957 -47.101 70.848 1.00 35.12 851 HIS A N 1
ATOM 6661 C CA . HIS A 1 851 ? -90.746 -45.634 70.942 1.00 35.12 851 HIS A CA 1
ATOM 6662 C C . HIS A 1 851 ? -89.556 -45.085 71.755 1.00 35.12 851 HIS A C 1
ATOM 6664 O O . HIS A 1 851 ? -89.098 -45.699 72.701 1.00 35.12 851 HIS A O 1
ATOM 6670 N N . ALA A 1 852 ? -89.008 -43.898 71.485 1.00 27.80 852 ALA A N 1
ATOM 6671 C CA . ALA A 1 852 ? -89.166 -42.903 70.423 1.00 27.80 852 ALA A CA 1
ATOM 6672 C C . ALA A 1 852 ? -87.923 -41.991 70.433 1.00 27.80 852 ALA A C 1
ATOM 6674 O O . ALA A 1 852 ? -87.180 -41.919 71.407 1.00 27.80 852 ALA A O 1
ATOM 6675 N N . ASP A 1 853 ? -87.777 -41.322 69.300 1.00 30.08 853 ASP A N 1
ATOM 6676 C CA . ASP A 1 853 ? -86.880 -40.249 68.883 1.00 30.08 853 ASP A CA 1
ATOM 6677 C C . ASP A 1 853 ? -86.793 -39.039 69.842 1.00 30.08 853 ASP A C 1
ATOM 6679 O O . ASP A 1 853 ? -87.814 -38.683 70.426 1.00 30.08 853 ASP A O 1
ATOM 6683 N N . VAL A 1 854 ? -85.614 -38.396 69.933 1.00 30.47 854 VAL A N 1
ATOM 6684 C CA . VAL A 1 854 ? -85.383 -36.929 69.883 1.00 30.47 854 VAL A CA 1
ATOM 6685 C C . VAL A 1 854 ? -83.883 -36.652 69.637 1.00 30.47 854 VAL A C 1
ATOM 6687 O O . VAL A 1 854 ? -83.053 -36.858 70.517 1.00 30.47 854 VAL A O 1
ATOM 6690 N N . ASN A 1 855 ? -83.621 -36.104 68.445 1.00 31.77 855 ASN A N 1
ATOM 6691 C CA . ASN A 1 855 ? -82.682 -35.053 68.012 1.00 31.77 855 ASN A CA 1
ATOM 6692 C C . ASN A 1 855 ? -81.176 -35.069 68.343 1.00 31.77 855 ASN A C 1
ATOM 6694 O O . ASN A 1 855 ? -80.699 -35.324 69.442 1.00 31.77 855 ASN A O 1
ATOM 6698 N N . GLN A 1 856 ? -80.456 -34.650 67.302 1.00 35.12 856 GLN A N 1
ATOM 6699 C CA . GLN A 1 856 ? -79.039 -34.800 67.022 1.00 35.12 856 GLN A CA 1
ATOM 6700 C C . GLN A 1 856 ? -78.428 -33.432 66.683 1.00 35.12 856 GLN A C 1
ATOM 6702 O O . GLN A 1 856 ? -79.028 -32.657 65.938 1.00 35.12 856 GLN A O 1
ATOM 6707 N N . ASP A 1 857 ? -77.217 -33.188 67.188 1.00 30.19 857 ASP A N 1
ATOM 6708 C CA . ASP A 1 857 ? -76.325 -32.091 66.803 1.00 30.19 857 ASP A CA 1
ATOM 6709 C C . ASP A 1 857 ? -75.208 -32.605 65.866 1.00 30.19 857 ASP A C 1
ATOM 6711 O O . ASP A 1 857 ? -74.608 -33.653 66.098 1.00 30.19 857 ASP A O 1
ATOM 6715 N N . THR A 1 858 ? -74.998 -31.835 64.793 1.00 36.59 858 THR A N 1
ATOM 6716 C CA . THR A 1 858 ? -73.763 -31.445 64.064 1.00 36.59 858 THR A CA 1
ATOM 6717 C C . THR A 1 858 ? -72.517 -32.357 63.983 1.00 36.59 858 THR A C 1
ATOM 6719 O O . THR A 1 858 ? -71.971 -32.722 65.017 1.00 36.59 858 THR A O 1
ATOM 6722 N N . ALA A 1 859 ? -71.951 -32.530 62.766 1.00 31.23 859 ALA A N 1
ATOM 6723 C CA . ALA A 1 859 ? -70.549 -32.179 62.401 1.00 31.23 859 ALA A CA 1
ATOM 6724 C C . ALA A 1 859 ? -70.095 -32.648 60.980 1.00 31.23 859 ALA A C 1
ATOM 6726 O O . ALA A 1 859 ? -70.325 -33.784 60.586 1.00 31.23 859 ALA A O 1
ATOM 6727 N N . GLU A 1 860 ? -69.440 -31.714 60.270 1.00 32.50 860 GLU A N 1
ATOM 6728 C CA . GLU A 1 860 ? -68.214 -31.756 59.424 1.00 32.50 860 GLU A CA 1
ATOM 6729 C C . GLU A 1 860 ? -67.881 -32.759 58.273 1.00 32.50 860 GLU A C 1
ATOM 6731 O O . GLU A 1 860 ? -67.868 -33.974 58.411 1.00 32.50 860 GLU A O 1
ATOM 6736 N N . GLU A 1 861 ? -67.413 -32.119 57.178 1.00 38.94 861 GLU A N 1
ATOM 6737 C CA . GLU A 1 861 ? -66.274 -32.407 56.267 1.00 38.94 861 GLU A CA 1
ATOM 6738 C C . GLU A 1 861 ? -66.316 -33.417 55.077 1.00 38.94 861 GLU A C 1
ATOM 6740 O O . GLU A 1 861 ? -66.270 -34.633 55.212 1.00 38.94 861 GLU A O 1
ATOM 6745 N N . SER A 1 862 ? -66.101 -32.833 53.875 1.00 41.31 862 SER A N 1
ATOM 6746 C CA . SER A 1 862 ? -65.181 -33.245 52.774 1.00 41.31 862 SER A CA 1
ATOM 6747 C C . SER A 1 862 ? -65.570 -34.324 51.719 1.00 41.31 862 SER A C 1
ATOM 6749 O O . SER A 1 862 ? -65.299 -35.501 51.898 1.00 41.31 862 SER A O 1
ATOM 6751 N N . TRP A 1 863 ? -66.068 -33.920 50.522 1.00 47.59 863 TRP A N 1
ATOM 6752 C CA . TRP A 1 863 ? -66.316 -34.820 49.351 1.00 47.59 863 TRP A CA 1
ATOM 6753 C C . TRP A 1 863 ? -65.971 -34.269 47.933 1.00 47.59 863 TRP A C 1
ATOM 6755 O O . TRP A 1 863 ? -66.388 -34.833 46.922 1.00 47.59 863 TRP A O 1
ATOM 6765 N N . ASN A 1 864 ? -65.148 -33.220 47.786 1.00 50.41 864 ASN A N 1
ATOM 6766 C CA . ASN A 1 864 ? -64.826 -32.631 46.462 1.00 50.41 864 ASN A CA 1
ATOM 6767 C C . ASN A 1 864 ? -63.753 -33.370 45.622 1.00 50.41 864 ASN A C 1
ATOM 6769 O O . ASN A 1 864 ? -63.378 -32.889 44.556 1.00 50.41 864 ASN A O 1
ATOM 6773 N N . VAL A 1 865 ? -63.290 -34.554 46.038 1.00 54.91 865 VAL A N 1
ATOM 6774 C CA . VAL A 1 865 ? -62.346 -35.391 45.253 1.00 54.91 865 VAL A CA 1
ATOM 6775 C C . VAL A 1 865 ? -63.065 -36.506 44.469 1.00 54.91 865 VAL A C 1
ATOM 6777 O O . VAL A 1 865 ? -62.509 -37.088 43.541 1.00 54.91 865 VAL A O 1
ATOM 6780 N N . VAL A 1 866 ? -64.343 -36.769 44.763 1.00 53.88 866 VAL A N 1
ATOM 6781 C CA . VAL A 1 866 ? -65.119 -37.831 44.091 1.00 53.88 866 VAL A CA 1
ATOM 6782 C C . VAL A 1 866 ? -65.685 -37.394 42.737 1.00 53.88 866 VAL A C 1
ATOM 6784 O O . VAL A 1 866 ? -65.820 -38.217 41.832 1.00 53.88 866 VAL A O 1
ATOM 6787 N N . PHE A 1 867 ? -65.898 -36.094 42.525 1.00 59.16 867 PHE A N 1
ATOM 6788 C CA . PHE A 1 867 ? -66.389 -35.575 41.244 1.00 59.16 867 PHE A CA 1
ATOM 6789 C C . PHE A 1 867 ? -65.374 -35.678 40.091 1.00 59.16 867 PHE A C 1
ATOM 6791 O O . PHE A 1 867 ? -65.777 -35.784 38.935 1.00 59.16 867 PHE A O 1
ATOM 6798 N N . THR A 1 868 ? -64.069 -35.732 40.365 1.00 60.38 868 THR A N 1
ATOM 6799 C CA . THR A 1 868 ? -63.024 -35.878 39.333 1.00 60.38 868 THR A CA 1
ATOM 6800 C C . THR A 1 868 ? -62.764 -37.331 38.932 1.00 60.38 868 THR A C 1
ATOM 6802 O O . THR A 1 868 ? -62.468 -37.600 37.768 1.00 60.38 868 THR A O 1
ATOM 6805 N N . LEU A 1 869 ? -62.921 -38.291 39.849 1.00 56.31 869 LEU A N 1
ATOM 6806 C CA . LEU A 1 869 ? -62.694 -39.716 39.565 1.00 56.31 869 LEU A CA 1
ATOM 6807 C C . LEU A 1 869 ? -63.824 -40.348 38.739 1.00 56.31 869 LEU A C 1
ATOM 6809 O O . LEU A 1 869 ? -63.559 -41.176 37.867 1.00 56.31 869 LEU A O 1
ATOM 6813 N N . ILE A 1 870 ? -65.068 -39.903 38.939 1.00 71.31 870 ILE A N 1
AT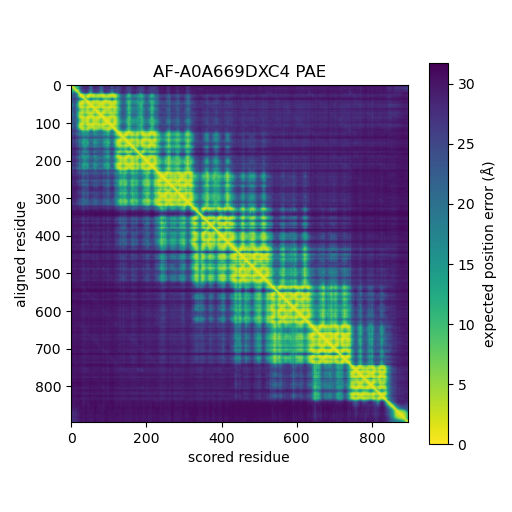OM 6814 C CA . ILE A 1 870 ? -66.218 -40.362 38.143 1.00 71.31 870 ILE A CA 1
ATOM 6815 C C . ILE A 1 870 ? -66.064 -39.950 36.664 1.00 71.31 870 ILE A C 1
ATOM 6817 O O . ILE A 1 870 ? -66.393 -40.733 35.773 1.00 71.31 870 ILE A O 1
ATOM 6821 N N . GLY A 1 871 ? -65.472 -38.781 36.384 1.00 71.69 871 GLY A N 1
ATOM 6822 C CA . GLY A 1 871 ? -65.198 -38.320 35.016 1.00 71.69 871 GLY A CA 1
ATOM 6823 C C . GLY A 1 871 ? -64.210 -39.203 34.242 1.00 71.69 871 GLY A C 1
ATOM 6824 O O . GLY A 1 871 ? -64.417 -39.476 33.060 1.00 71.69 871 GLY A O 1
ATOM 6825 N N . PHE A 1 872 ? -63.169 -39.724 34.898 1.00 66.69 872 PHE A N 1
ATOM 6826 C CA . PHE A 1 872 ? -62.208 -40.626 34.247 1.00 66.69 872 PHE A CA 1
ATOM 6827 C C . PHE A 1 872 ? -62.752 -42.047 34.053 1.00 66.69 872 PHE A C 1
ATOM 6829 O O . PHE A 1 872 ? -62.423 -42.699 33.059 1.00 66.69 872 PHE A O 1
ATOM 6836 N N . PHE A 1 873 ? -63.634 -42.511 34.942 1.00 67.38 873 PHE A N 1
ATOM 6837 C CA . PHE A 1 873 ? -64.256 -43.834 34.834 1.00 67.38 873 PHE A CA 1
ATOM 6838 C C . PHE A 1 873 ? -65.181 -43.952 33.606 1.00 67.38 873 PHE A C 1
ATOM 6840 O O . PHE A 1 873 ? -65.226 -44.996 32.950 1.00 67.38 873 PHE A O 1
ATOM 6847 N N . ILE A 1 874 ? -65.848 -42.857 33.226 1.00 68.75 874 ILE A N 1
ATOM 6848 C CA . ILE A 1 874 ? -66.695 -42.793 32.022 1.00 68.75 874 ILE A CA 1
ATOM 6849 C C . ILE A 1 874 ? -65.852 -42.835 30.728 1.00 68.75 874 ILE A C 1
ATOM 6851 O O . ILE A 1 874 ? -66.267 -43.433 29.740 1.00 68.75 874 ILE A O 1
ATOM 6855 N N . MET A 1 875 ? -64.629 -42.293 30.724 1.00 71.19 875 MET A N 1
ATOM 6856 C CA . MET A 1 875 ? -63.748 -42.342 29.542 1.00 71.19 875 MET A CA 1
ATOM 6857 C C . MET A 1 875 ? -63.037 -43.696 29.378 1.00 71.19 875 MET A C 1
ATOM 6859 O O . MET A 1 875 ? -62.861 -44.175 28.256 1.00 71.19 875 MET A O 1
ATOM 6863 N N . ALA A 1 876 ? -62.665 -44.351 30.483 1.00 72.00 876 ALA A N 1
ATOM 6864 C CA . ALA A 1 876 ? -62.007 -45.660 30.455 1.00 72.00 876 ALA A CA 1
ATOM 6865 C C . ALA A 1 876 ? -62.950 -46.793 30.001 1.00 72.00 876 ALA A C 1
ATOM 6867 O O . ALA A 1 876 ? -62.530 -47.706 29.286 1.00 72.00 876 ALA A O 1
ATOM 6868 N N . THR A 1 877 ? -64.234 -46.709 30.362 1.00 68.50 877 THR A N 1
ATOM 6869 C CA . THR A 1 877 ? -65.260 -47.688 29.963 1.00 68.50 877 THR A CA 1
ATOM 6870 C C . THR A 1 877 ? -65.584 -47.632 28.466 1.00 68.50 877 THR A C 1
ATOM 6872 O O . THR A 1 877 ? -65.812 -48.677 27.861 1.00 68.50 877 THR A O 1
ATOM 6875 N N . ILE A 1 878 ? -65.496 -46.462 27.823 1.00 71.94 878 ILE A N 1
ATOM 6876 C CA . ILE A 1 878 ? -65.675 -46.329 26.365 1.00 71.94 878 ILE A CA 1
ATOM 6877 C C . ILE A 1 878 ? -64.462 -46.883 25.595 1.00 71.94 878 ILE A C 1
ATOM 6879 O O . ILE A 1 878 ? -64.630 -47.565 24.585 1.00 71.94 878 ILE A O 1
ATOM 6883 N N . TYR A 1 879 ? -63.237 -46.652 26.078 1.00 75.06 879 TYR A N 1
ATOM 6884 C CA . TYR A 1 879 ? -62.020 -47.103 25.390 1.00 75.06 879 TYR A CA 1
ATOM 6885 C C . TYR A 1 879 ? -61.802 -48.625 25.487 1.00 75.06 879 TYR A C 1
ATOM 6887 O O . TYR A 1 879 ? -61.390 -49.261 24.515 1.00 75.06 879 TYR A O 1
ATOM 6895 N N . GLY A 1 880 ? -62.130 -49.238 26.631 1.00 70.00 880 GLY A N 1
ATOM 6896 C CA . GLY A 1 880 ? -61.976 -50.683 26.841 1.00 70.00 880 GLY A CA 1
ATOM 6897 C C . GLY A 1 880 ? -62.884 -51.539 25.951 1.00 70.00 880 GLY A C 1
ATOM 6898 O O . GLY A 1 880 ? -62.438 -52.558 25.429 1.00 70.00 880 GLY A O 1
ATOM 6899 N N . ILE A 1 881 ? -64.122 -51.096 25.703 1.00 70.56 881 ILE A N 1
ATOM 6900 C CA . ILE A 1 881 ? -65.071 -51.797 24.820 1.00 70.56 881 ILE A CA 1
ATOM 6901 C C . ILE A 1 881 ? -64.563 -51.827 23.362 1.00 70.56 881 ILE A C 1
ATOM 6903 O O . ILE A 1 881 ? -64.826 -52.786 22.642 1.00 70.56 881 ILE A O 1
ATOM 6907 N N . ILE A 1 882 ? -63.777 -50.832 22.935 1.00 68.06 882 ILE A N 1
ATOM 6908 C CA . ILE A 1 882 ? -63.293 -50.696 21.550 1.00 68.06 882 ILE A CA 1
ATOM 6909 C C . ILE A 1 882 ? -62.028 -51.538 21.281 1.00 68.06 882 ILE A C 1
ATOM 6911 O O . ILE A 1 882 ? -61.848 -52.036 20.170 1.00 68.06 882 ILE A O 1
ATOM 6915 N N . VAL A 1 883 ? -61.157 -51.748 22.275 1.00 66.00 883 VAL A N 1
ATOM 6916 C CA . VAL A 1 883 ? -59.827 -52.360 22.054 1.00 66.00 883 VAL A CA 1
ATOM 6917 C C . VAL A 1 883 ? -59.833 -53.896 22.107 1.00 66.00 883 VAL A C 1
ATOM 6919 O O . VAL A 1 883 ? -59.084 -54.532 21.362 1.00 66.00 883 VAL A O 1
ATOM 6922 N N . THR A 1 884 ? -60.688 -54.541 22.903 1.00 61.19 884 THR A N 1
ATOM 6923 C CA . THR A 1 884 ? -60.757 -56.020 22.935 1.00 61.19 884 THR A CA 1
ATOM 6924 C C . THR A 1 884 ? -61.606 -56.619 21.815 1.00 61.19 884 THR A C 1
ATOM 6926 O O . THR A 1 884 ? -61.351 -57.758 21.427 1.00 61.19 884 THR A O 1
ATOM 6929 N N . LEU A 1 885 ? -62.501 -55.834 21.198 1.00 61.06 885 LEU A N 1
ATOM 6930 C CA . LEU A 1 885 ? -63.131 -56.182 19.916 1.00 61.06 885 LEU A CA 1
ATOM 6931 C C . LEU A 1 885 ? -62.103 -56.387 18.781 1.00 61.06 885 LEU A C 1
ATOM 6933 O O . LEU A 1 885 ? -62.439 -57.001 17.773 1.00 61.06 885 LEU A O 1
ATOM 6937 N N . PHE A 1 886 ? -60.848 -55.946 18.947 1.00 57.12 886 PHE A N 1
ATOM 6938 C CA . PHE A 1 886 ? -59.827 -55.985 17.895 1.00 57.12 886 PHE A CA 1
ATOM 6939 C C . PHE A 1 886 ? -58.664 -56.975 18.098 1.00 57.12 886 PHE A C 1
ATOM 6941 O O . PHE A 1 886 ? -57.891 -57.151 17.161 1.00 57.12 886 PHE A O 1
ATOM 6948 N N . LYS A 1 887 ? -58.499 -57.645 19.256 1.00 46.59 887 LYS A N 1
ATOM 6949 C CA . LYS A 1 887 ? -57.237 -58.377 19.559 1.00 46.59 887 LYS A CA 1
ATOM 6950 C C . LYS A 1 887 ? -57.320 -59.905 19.723 1.00 46.59 887 LYS A C 1
ATOM 6952 O O . LYS A 1 887 ? -56.295 -60.529 19.967 1.00 46.59 887 LYS A O 1
ATOM 6957 N N . VAL A 1 888 ? -58.488 -60.530 19.538 1.00 49.31 888 VAL A N 1
ATOM 6958 C CA . VAL A 1 888 ? -58.619 -62.014 19.493 1.00 49.31 888 VAL A CA 1
ATOM 6959 C C . VAL A 1 888 ? -59.075 -62.529 18.119 1.00 49.31 888 VAL A C 1
ATOM 6961 O O . VAL A 1 888 ? -59.225 -63.728 17.913 1.00 49.31 888 VAL A O 1
ATOM 6964 N N . SER A 1 889 ? -59.199 -61.648 17.124 1.00 46.53 889 SER A N 1
ATOM 6965 C CA . SER A 1 889 ? -59.168 -62.080 15.730 1.00 46.53 889 SER A CA 1
ATOM 6966 C C . SER A 1 889 ? -57.718 -62.029 15.259 1.00 46.53 889 SER A C 1
ATOM 6968 O O . SER A 1 889 ? -57.087 -60.977 15.293 1.00 46.53 889 SER A O 1
ATOM 6970 N N . THR A 1 890 ? -57.204 -63.168 14.810 1.00 43.56 890 THR A N 1
ATOM 6971 C CA . THR A 1 890 ? -55.985 -63.312 13.998 1.00 43.56 890 THR A CA 1
ATOM 6972 C C . THR A 1 890 ? -54.630 -63.246 14.712 1.00 43.56 890 THR A C 1
ATOM 6974 O O . THR A 1 890 ? -53.799 -62.373 14.495 1.00 43.56 890 THR A O 1
ATOM 6977 N N . CYS A 1 891 ? -54.348 -64.315 15.460 1.00 35.84 891 CYS A N 1
ATOM 6978 C CA . CYS A 1 891 ? -53.049 -64.977 15.372 1.00 35.84 891 CYS A CA 1
ATOM 6979 C C . CYS A 1 891 ? -53.054 -65.815 14.076 1.00 35.84 891 CYS A C 1
ATOM 6981 O O . CYS A 1 891 ? -53.554 -66.937 14.062 1.00 35.84 891 CYS A O 1
ATOM 6983 N N . HIS A 1 892 ? -52.597 -65.239 12.962 1.00 36.12 892 HIS A N 1
ATOM 6984 C CA . HIS A 1 892 ? -52.189 -65.984 11.771 1.00 36.12 892 HIS A CA 1
ATOM 6985 C C . HIS A 1 892 ? -51.133 -65.168 11.013 1.00 36.12 892 HIS A C 1
ATOM 6987 O O . HIS A 1 892 ? -51.371 -64.021 10.653 1.00 36.12 892 HIS A O 1
ATOM 6993 N N . PHE A 1 893 ? -50.011 -65.832 10.744 1.00 33.56 893 PHE A N 1
ATOM 6994 C CA . PHE A 1 893 ? -48.944 -65.486 9.801 1.00 33.56 893 PHE A CA 1
ATOM 6995 C C . PHE A 1 893 ? -47.882 -64.434 10.178 1.00 33.56 893 PHE A C 1
ATOM 6997 O O . PHE A 1 893 ? -48.043 -63.226 10.061 1.00 33.56 893 PHE A O 1
ATOM 7004 N N . ILE A 1 894 ? -46.746 -65.032 10.545 1.00 34.94 894 ILE A N 1
ATOM 7005 C CA . ILE A 1 894 ? -45.338 -64.633 10.445 1.00 34.94 894 ILE A CA 1
ATOM 7006 C C . ILE A 1 894 ? -45.000 -63.960 9.101 1.00 34.94 894 ILE A C 1
ATOM 7008 O O . ILE A 1 894 ? -45.321 -64.529 8.056 1.00 34.94 894 ILE A O 1
ATOM 7012 N N . VAL A 1 895 ? -44.261 -62.844 9.155 1.00 37.22 895 VAL A N 1
ATOM 7013 C CA . VAL A 1 895 ? -42.856 -62.733 8.691 1.00 37.22 895 VAL A CA 1
ATOM 7014 C C . VAL A 1 895 ? -42.079 -61.941 9.731 1.00 37.22 895 VAL A C 1
ATOM 7016 O O . VAL A 1 895 ? -42.598 -60.881 10.145 1.00 37.22 895 VAL A O 1
#

pLDDT: mean 76.89, std 14.52, range [27.8, 94.5]

Nearest PDB structures (foldseek):
  7ttz-assembly1_B  TM=6.995E-01  e=1.548E-12  Homo sapiens
  7shy-assembly2_A  TM=7.825E-01  e=5.839E-11  Homo sapiens
  5lgk-assembly2_C  TM=5.410E-01  e=2.800E-14  Homo sapiens
  3ha0-assembly3_F  TM=7.341E-01  e=5.307E-11  Homo sapiens
  9eq4-assembly1_X  TM=3.144E-01  e=1.131E-19  Homo sapiens

Radius of gyration: 82.37 Å; Cα contacts (8 Å, |Δi|>4): 1849; chains: 1; bounding box: 227×108×192 Å